Protein AF-0000000076593392 (afdb_homodimer)

InterPro domains:
  IPR004839 Aminotransferase, class I/classII, large domain [PF00155] (156-434)
  IPR015421 Pyridoxal phosphate-dependent transferase, major domain [G3DSA:3.40.640.10] (6-515)
  IPR015424 Pyridoxal phosphate-dependent transferase [SSF53383] (133-508)
  IPR050859 Class-I pyridoxal-phosphate-dependent aminotransferase-like [PTHR42790] (9-509)

pLDDT: mean 86.62, std 18.15, range [27.06, 98.81]

Organism: Tetradesmus obliquus (NCBI:txid3088)

Structure (mmCIF, N/CA/C/O backbone):
data_AF-0000000076593392-model_v1
#
loop_
_entity.id
_entity.type
_entity.pdbx_description
1 polymer 'Aminotransferase class I/classII large domain-containing protein'
#
loop_
_atom_site.group_PDB
_atom_site.id
_atom_site.type_symbol
_atom_site.label_atom_id
_atom_site.label_alt_id
_atom_site.label_comp_id
_atom_site.label_asym_id
_atom_site.label_entity_id
_atom_site.label_seq_id
_atom_site.pdbx_PDB_ins_code
_atom_site.Cartn_x
_atom_site.Cartn_y
_atom_site.Cartn_z
_atom_site.occupancy
_atom_site.B_iso_or_equiv
_atom_site.auth_seq_id
_atom_site.auth_comp_id
_atom_site.auth_asym_id
_atom_site.auth_atom_id
_atom_site.pdbx_PDB_model_num
ATOM 1 N N . MET A 1 1 ? 6.789 -41.375 7.414 1 27.06 1 MET A N 1
ATOM 2 C CA . MET A 1 1 ? 7.418 -40.125 6.934 1 27.06 1 MET A CA 1
ATOM 3 C C . MET A 1 1 ? 8.398 -39.594 7.965 1 27.06 1 MET A C 1
ATOM 5 O O . MET A 1 1 ? 8.031 -39.375 9.117 1 27.06 1 MET A O 1
ATOM 9 N N . GLU A 1 2 ? 9.594 -39.906 7.777 1 33.12 2 GLU A N 1
ATOM 10 C CA . GLU A 1 2 ? 10.609 -39.594 8.773 1 33.12 2 GLU A CA 1
ATOM 11 C C . GLU A 1 2 ? 10.547 -38.094 9.133 1 33.12 2 GLU A C 1
ATOM 13 O O . GLU A 1 2 ? 10.555 -37.25 8.242 1 33.12 2 GLU A O 1
ATOM 18 N N . GLU A 1 3 ? 10.109 -37.75 10.25 1 40.34 3 GLU A N 1
ATOM 19 C CA . GLU A 1 3 ? 9.945 -36.438 10.844 1 40.34 3 GLU A CA 1
ATOM 20 C C . GLU A 1 3 ? 11.242 -35.625 10.766 1 40.34 3 GLU A C 1
ATOM 22 O O . GLU A 1 3 ? 12.297 -36.094 11.188 1 40.34 3 GLU A O 1
ATOM 27 N N . ALA A 1 4 ? 11.352 -34.844 9.797 1 47.16 4 ALA A N 1
ATOM 28 C CA . ALA A 1 4 ? 12.516 -33.969 9.766 1 47.16 4 ALA A CA 1
ATOM 29 C C . ALA A 1 4 ? 12.703 -33.25 11.102 1 47.16 4 ALA A C 1
ATOM 31 O O . ALA A 1 4 ? 11.773 -32.625 11.625 1 47.16 4 ALA A O 1
ATOM 32 N N . HIS A 1 5 ? 13.734 -33.656 11.922 1 53.91 5 HIS A N 1
ATOM 33 C CA . HIS A 1 5 ? 14.078 -32.969 13.156 1 53.91 5 HIS A CA 1
ATOM 34 C C . HIS A 1 5 ? 14.984 -31.766 12.891 1 53.91 5 HIS A C 1
ATOM 36 O O . HIS A 1 5 ? 15.891 -31.844 12.055 1 53.91 5 HIS A O 1
ATOM 42 N N . GLY A 1 6 ? 14.531 -30.516 13.258 1 56.91 6 GLY A N 1
ATOM 43 C CA . GLY A 1 6 ? 15.336 -29.312 13.117 1 56.91 6 GLY A CA 1
ATOM 44 C C . GLY A 1 6 ? 16.609 -29.359 13.93 1 56.91 6 GLY A C 1
ATOM 45 O O . GLY A 1 6 ? 16.688 -30.031 14.953 1 56.91 6 GLY A O 1
ATOM 46 N N . ASP A 1 7 ? 17.781 -29.047 13.312 1 63.56 7 ASP A N 1
ATOM 47 C CA . ASP A 1 7 ? 19.078 -28.781 13.914 1 63.56 7 ASP A CA 1
ATOM 48 C C . ASP A 1 7 ? 19.281 -27.281 14.148 1 63.56 7 ASP A C 1
ATOM 50 O O . ASP A 1 7 ? 19.281 -26.5 13.203 1 63.56 7 ASP A O 1
ATOM 54 N N . SER A 1 8 ? 19.281 -26.938 15.477 1 67.69 8 SER A N 1
ATOM 55 C CA . SER A 1 8 ? 19.328 -25.531 15.867 1 67.69 8 SER A CA 1
ATOM 56 C C . SER A 1 8 ? 20.469 -24.812 15.156 1 67.69 8 SER A C 1
ATOM 58 O O . SER A 1 8 ? 20.406 -23.594 14.961 1 67.69 8 SER A O 1
ATOM 60 N N . SER A 1 9 ? 21.484 -25.547 14.75 1 66.81 9 SER A N 1
ATOM 61 C CA . SER A 1 9 ? 22.609 -24.938 14.047 1 66.81 9 SER A CA 1
ATOM 62 C C . SER A 1 9 ? 22.203 -24.5 12.648 1 66.81 9 SER A C 1
ATOM 64 O O . SER A 1 9 ? 22.891 -23.688 12.023 1 66.81 9 SER A O 1
ATOM 66 N N . LYS A 1 10 ? 21.062 -24.891 12.297 1 74.12 10 LYS A N 1
ATOM 67 C CA . LYS A 1 10 ? 20.641 -24.578 10.938 1 74.12 10 LYS A CA 1
ATOM 68 C C . LYS A 1 10 ? 19.516 -23.547 10.938 1 74.12 10 LYS A C 1
ATOM 70 O O . LYS A 1 10 ? 19.031 -23.141 9.875 1 74.12 10 LYS A O 1
ATOM 75 N N . PHE A 1 11 ? 19.234 -23.125 12.117 1 84.31 11 PHE A N 1
ATOM 76 C CA . PHE A 1 11 ? 18.219 -22.094 12.195 1 84.31 11 PHE A CA 1
ATOM 77 C C . PHE A 1 11 ? 18.688 -20.797 11.523 1 84.31 11 PHE A C 1
ATOM 79 O O . PHE A 1 11 ? 19.844 -20.422 11.664 1 84.31 11 PHE A O 1
ATOM 86 N N . VAL A 1 12 ? 17.812 -20.234 10.805 1 91.38 12 VAL A N 1
ATOM 87 C CA . VAL A 1 12 ? 18.141 -18.984 10.133 1 91.38 12 VAL A CA 1
ATOM 88 C C . VAL A 1 12 ? 18.344 -17.875 11.172 1 91.38 12 VAL A C 1
ATOM 90 O O . VAL A 1 12 ? 17.516 -17.703 12.078 1 91.38 12 VAL A O 1
ATOM 93 N N . ASP A 1 13 ? 19.469 -17.203 11.109 1 90.69 13 ASP A N 1
ATOM 94 C CA . ASP A 1 13 ? 19.688 -15.984 11.875 1 90.69 13 ASP A CA 1
ATOM 95 C C . ASP A 1 13 ? 19.172 -14.766 11.102 1 90.69 13 ASP A C 1
ATOM 97 O O . ASP A 1 13 ? 19.906 -14.164 10.32 1 90.69 13 ASP A O 1
ATOM 101 N N . TRP A 1 14 ? 18 -14.391 11.383 1 92.44 14 TRP A N 1
ATOM 102 C CA . TRP A 1 14 ? 17.312 -13.359 10.602 1 92.44 14 TRP A CA 1
ATOM 103 C C . TRP A 1 14 ? 17.984 -12 10.797 1 92.44 14 TRP A C 1
ATOM 105 O O . TRP A 1 14 ? 17.906 -11.141 9.922 1 92.44 14 TRP A O 1
ATOM 115 N N . GLU A 1 15 ? 18.641 -11.719 11.828 1 88.38 15 GLU A N 1
ATOM 116 C CA . GLU A 1 15 ? 19.328 -10.453 12.062 1 88.38 15 GLU A CA 1
ATOM 117 C C . GLU A 1 15 ? 20.422 -10.219 11.031 1 88.38 15 GLU A C 1
ATOM 119 O O . GLU A 1 15 ? 20.797 -9.07 10.758 1 88.38 15 GLU A O 1
ATOM 124 N N . GLN A 1 16 ? 20.859 -11.297 10.469 1 90.88 16 GLN A N 1
ATOM 125 C CA . GLN A 1 16 ? 21.938 -11.195 9.492 1 90.88 16 GLN A CA 1
ATOM 126 C C . GLN A 1 16 ? 21.391 -11.109 8.07 1 90.88 16 GLN A C 1
ATOM 128 O O . GLN A 1 16 ? 22.156 -10.984 7.113 1 90.88 16 GLN A O 1
ATOM 133 N N . ARG A 1 17 ? 20.109 -11.109 7.973 1 94.94 17 ARG A N 1
ATOM 134 C CA . ARG A 1 17 ? 19.516 -11.234 6.641 1 94.94 17 ARG A CA 1
ATOM 135 C C . ARG A 1 17 ? 18.969 -9.891 6.156 1 94.94 17 ARG A C 1
ATOM 137 O O . ARG A 1 17 ? 18.625 -9.75 4.984 1 94.94 17 ARG A O 1
ATOM 144 N N . TRP A 1 18 ? 18.984 -8.867 7.012 1 95.69 18 TRP A N 1
ATOM 145 C CA . TRP A 1 18 ? 18.297 -7.617 6.695 1 95.69 18 TRP A CA 1
ATOM 146 C C . TRP A 1 18 ? 19.062 -6.832 5.633 1 95.69 18 TRP A C 1
ATOM 148 O O . TRP A 1 18 ? 20.297 -6.785 5.652 1 95.69 18 TRP A O 1
ATOM 158 N N . SER A 1 19 ? 18.312 -6.207 4.742 1 96.25 19 SER A N 1
ATOM 159 C CA . SER A 1 19 ? 18.891 -5.223 3.834 1 96.25 19 SER A CA 1
ATOM 160 C C . SER A 1 19 ? 19.375 -3.986 4.59 1 96.25 19 SER A C 1
ATOM 162 O O . SER A 1 19 ? 19.062 -3.82 5.773 1 96.25 19 SER A O 1
ATOM 164 N N . ARG A 1 20 ? 20.094 -3.117 3.881 1 93.06 20 ARG A N 1
ATOM 165 C CA . ARG A 1 20 ? 20.562 -1.868 4.477 1 93.06 20 ARG A CA 1
ATOM 166 C C . ARG A 1 20 ? 19.375 -0.992 4.895 1 93.06 20 ARG A C 1
ATOM 168 O O . ARG A 1 20 ? 19.391 -0.401 5.977 1 93.06 20 ARG A O 1
ATOM 175 N N . GLU A 1 21 ? 18.391 -0.901 4.047 1 93.25 21 GLU A N 1
ATOM 176 C CA . GLU A 1 21 ? 17.203 -0.115 4.375 1 93.25 21 GLU A CA 1
ATOM 177 C C . GLU A 1 21 ? 16.469 -0.705 5.57 1 93.25 21 GLU A C 1
ATOM 179 O O . GLU A 1 21 ? 16.031 0.028 6.461 1 93.25 21 GLU A O 1
ATOM 184 N N . ALA A 1 22 ? 16.359 -2.031 5.598 1 94.06 22 ALA A N 1
ATOM 185 C CA . ALA A 1 22 ? 15.633 -2.705 6.672 1 94.06 22 ALA A CA 1
ATOM 186 C C . ALA A 1 22 ? 16.328 -2.502 8.016 1 94.06 22 ALA A C 1
ATOM 188 O O . ALA A 1 22 ? 15.672 -2.426 9.055 1 94.06 22 ALA A O 1
ATOM 189 N N . ARG A 1 23 ? 17.578 -2.4 7.98 1 91.69 23 ARG A N 1
ATOM 190 C CA . ARG A 1 23 ? 18.328 -2.186 9.211 1 91.69 23 ARG A CA 1
ATOM 191 C C . ARG A 1 23 ? 18.031 -0.816 9.812 1 91.69 23 ARG A C 1
ATOM 193 O O . ARG A 1 23 ? 18.062 -0.642 11.031 1 91.69 23 ARG A O 1
ATOM 200 N N . ARG A 1 24 ? 17.656 0.112 8.953 1 89.38 24 ARG A N 1
ATOM 201 C CA . ARG A 1 24 ? 17.375 1.471 9.406 1 89.38 24 ARG A CA 1
ATOM 202 C C . ARG A 1 24 ? 15.906 1.633 9.773 1 89.38 24 ARG A C 1
ATOM 204 O O . ARG A 1 24 ? 15.508 2.646 10.359 1 89.38 24 ARG A O 1
ATOM 211 N N . LYS A 1 25 ? 15.133 0.685 9.375 1 88.75 25 LYS A N 1
ATOM 212 C CA . LYS A 1 25 ? 13.695 0.805 9.609 1 88.75 25 LYS A CA 1
ATOM 213 C C . LYS A 1 25 ? 13.336 0.47 11.055 1 88.75 25 LYS A C 1
ATOM 215 O O . LYS A 1 25 ? 13.734 -0.578 11.57 1 88.75 25 LYS A O 1
ATOM 220 N N . GLN A 1 26 ? 12.672 1.386 11.672 1 80.19 26 GLN A N 1
ATOM 221 C CA . GLN A 1 26 ? 12.18 1.214 13.039 1 80.19 26 GLN A CA 1
ATOM 222 C C . GLN A 1 26 ? 10.695 1.551 13.141 1 80.19 26 GLN A C 1
ATOM 224 O O . GLN A 1 26 ? 10.125 2.154 12.227 1 80.19 26 GLN A O 1
ATOM 229 N N . MET A 1 27 ? 10.133 1.063 14.164 1 76.75 27 MET A N 1
ATOM 230 C CA . MET A 1 27 ? 8.75 1.454 14.406 1 76.75 27 MET A CA 1
ATOM 231 C C . MET A 1 27 ? 8.633 2.963 14.586 1 76.75 27 MET A C 1
ATOM 233 O O . MET A 1 27 ? 9.367 3.557 15.375 1 76.75 27 MET A O 1
ATOM 237 N N . PRO A 1 28 ? 7.75 3.492 13.797 1 75.31 28 PRO A N 1
ATOM 238 C CA . PRO A 1 28 ? 7.566 4.93 14 1 75.31 28 PRO A CA 1
ATOM 239 C C . PRO A 1 28 ? 7.082 5.27 15.406 1 75.31 28 PRO A C 1
ATOM 241 O O . PRO A 1 28 ? 6.211 4.582 15.945 1 75.31 28 PRO A O 1
ATOM 244 N N . THR A 1 29 ? 7.645 6.203 15.914 1 77.5 29 THR A N 1
ATOM 245 C CA . THR A 1 29 ? 7.461 6.547 17.312 1 77.5 29 THR A CA 1
ATOM 246 C C . THR A 1 29 ? 5.996 6.859 17.609 1 77.5 29 THR A C 1
ATOM 248 O O . THR A 1 29 ? 5.441 6.395 18.609 1 77.5 29 THR A O 1
ATOM 251 N N . LEU A 1 30 ? 5.375 7.664 16.734 1 77.12 30 LEU A N 1
ATOM 252 C CA . LEU A 1 30 ? 3.98 8.039 16.969 1 77.12 30 LEU A CA 1
ATOM 253 C C . LEU A 1 30 ? 3.084 6.805 16.969 1 77.12 30 LEU A C 1
ATOM 255 O O . LEU A 1 30 ? 2.166 6.699 17.781 1 77.12 30 LEU A O 1
ATOM 259 N N . GLN A 1 31 ? 3.33 5.957 16.047 1 74.5 31 GLN A N 1
ATOM 260 C CA . GLN A 1 31 ? 2.529 4.738 15.984 1 74.5 31 GLN A CA 1
ATOM 261 C C . GLN A 1 31 ? 2.688 3.904 17.25 1 74.5 31 GLN A C 1
ATOM 263 O O . GLN A 1 31 ? 1.72 3.314 17.734 1 74.5 31 GLN A O 1
ATOM 268 N N . SER A 1 32 ? 3.867 3.898 17.75 1 75.69 32 SER A N 1
ATOM 269 C CA . SER A 1 32 ? 4.133 3.15 18.969 1 75.69 32 SER A CA 1
ATOM 270 C C . SER A 1 32 ? 3.389 3.748 20.156 1 75.69 32 SER A C 1
ATOM 272 O O . SER A 1 32 ? 2.838 3.018 20.984 1 75.69 32 SER A O 1
ATOM 274 N N . ILE A 1 33 ? 3.355 5.008 20.188 1 80.62 33 ILE A N 1
ATOM 275 C CA . ILE A 1 33 ? 2.691 5.715 21.281 1 80.62 33 ILE A CA 1
ATOM 276 C C . ILE A 1 33 ? 1.182 5.508 21.188 1 80.62 33 ILE A C 1
ATOM 278 O O . ILE A 1 33 ? 0.525 5.219 22.188 1 80.62 33 ILE A O 1
ATOM 282 N N . VAL A 1 34 ? 0.717 5.621 19.984 1 78.06 34 VAL A N 1
ATOM 283 C CA . VAL A 1 34 ? -0.72 5.477 19.781 1 78.06 34 VAL A CA 1
ATOM 284 C C . VAL A 1 34 ? -1.149 4.051 20.125 1 78.06 34 VAL A C 1
ATOM 286 O O . VAL A 1 34 ? -2.127 3.846 20.844 1 78.06 34 VAL A O 1
ATOM 289 N N . SER A 1 35 ? -0.407 3.115 19.688 1 73.44 35 SER A N 1
ATOM 290 C CA . SER A 1 35 ? -0.739 1.716 19.938 1 73.44 35 SER A CA 1
ATOM 291 C C . SER A 1 35 ? -0.693 1.389 21.422 1 73.44 35 SER A C 1
ATOM 293 O O . SER A 1 35 ? -1.503 0.601 21.922 1 73.44 35 SER A O 1
ATOM 295 N N . LYS A 1 36 ? 0.189 2.039 22.125 1 76.75 36 LYS A N 1
ATOM 296 C CA . LYS A 1 36 ? 0.416 1.735 23.547 1 76.75 36 LYS A CA 1
ATOM 297 C C . LYS A 1 36 ? -0.653 2.379 24.422 1 76.75 36 LYS A C 1
ATOM 299 O O . LYS A 1 36 ? -1.107 1.775 25.391 1 76.75 36 LYS A O 1
ATOM 304 N N . TYR A 1 37 ? -1.122 3.523 23.984 1 79.06 37 TYR A N 1
ATOM 305 C CA . TYR A 1 37 ? -1.882 4.285 24.969 1 79.06 37 TYR A CA 1
ATOM 306 C C . TYR A 1 37 ? -3.316 4.5 24.5 1 79.06 37 TYR A C 1
ATOM 308 O O . TYR A 1 37 ? -4.18 4.887 25.297 1 79.06 37 TYR A O 1
ATOM 316 N N . GLN A 1 38 ? -3.457 4.242 23.25 1 76.94 38 GLN A N 1
ATOM 317 C CA . GLN A 1 38 ? -4.82 4.477 22.781 1 76.94 38 GLN A CA 1
ATOM 318 C C . GLN A 1 38 ? -5.801 3.518 23.453 1 76.94 38 GLN A C 1
ATOM 320 O O . GLN A 1 38 ? -5.637 2.299 23.359 1 76.94 38 GLN A O 1
ATOM 325 N N . GLY A 1 39 ? -6.781 4.027 24.109 1 74.44 39 GLY A N 1
ATOM 326 C CA . GLY A 1 39 ? -7.805 3.219 24.75 1 74.44 39 GLY A CA 1
ATOM 327 C C . GLY A 1 39 ? -7.375 2.678 26.094 1 74.44 39 GLY A C 1
ATOM 328 O O . GLY A 1 39 ? -8.117 1.935 26.734 1 74.44 39 GLY A O 1
ATOM 329 N N . ALA A 1 40 ? -6.207 3.025 26.516 1 79.75 40 ALA A N 1
ATOM 330 C CA . ALA A 1 40 ? -5.754 2.566 27.828 1 79.75 40 ALA A CA 1
ATOM 331 C C . ALA A 1 40 ? -6.66 3.096 28.938 1 79.75 40 ALA A C 1
ATOM 333 O O . ALA A 1 40 ? -7.031 4.27 28.938 1 79.75 40 ALA A O 1
ATOM 334 N N . PRO A 1 41 ? -7.055 2.195 29.828 1 85.69 41 PRO A N 1
ATOM 335 C CA . PRO A 1 41 ? -8.008 2.592 30.859 1 85.69 41 PRO A CA 1
ATOM 336 C C . PRO A 1 41 ? -7.527 3.785 31.688 1 85.69 41 PRO A C 1
ATOM 338 O O . PRO A 1 41 ? -6.371 3.814 32.125 1 85.69 41 PRO A O 1
ATOM 341 N N . GLY A 1 42 ? -8.383 4.723 31.844 1 88.69 42 GLY A N 1
ATOM 342 C CA . GLY A 1 42 ? -8.133 5.859 32.719 1 88.69 42 GLY A CA 1
ATOM 343 C C . GLY A 1 42 ? -7.309 6.949 32.062 1 88.69 42 GLY A C 1
ATOM 344 O O . GLY A 1 42 ? -7.211 8.062 32.562 1 88.69 42 GLY A O 1
ATOM 345 N N . ILE A 1 43 ? -6.758 6.641 30.969 1 91.88 43 ILE A N 1
ATOM 346 C CA . ILE A 1 43 ? -5.898 7.617 30.297 1 91.88 43 ILE A CA 1
ATOM 347 C C . ILE A 1 43 ? -6.73 8.477 29.344 1 91.88 43 ILE A C 1
ATOM 349 O O . ILE A 1 43 ? -7.539 7.953 28.578 1 91.88 43 ILE A O 1
ATOM 353 N N . ILE A 1 44 ? -6.641 9.773 29.5 1 93.5 44 ILE A N 1
ATOM 354 C CA . ILE A 1 44 ? -7.172 10.695 28.516 1 93.5 44 ILE A CA 1
ATOM 355 C C . ILE A 1 44 ? -6.148 10.891 27.391 1 93.5 44 ILE A C 1
ATOM 357 O O . ILE A 1 44 ? -5.105 11.516 27.594 1 93.5 44 ILE A O 1
ATOM 361 N N . GLY A 1 45 ? -6.484 10.258 26.266 1 91.06 45 GLY A N 1
ATOM 362 C CA . GLY A 1 45 ? -5.57 10.289 25.125 1 91.06 45 GLY A CA 1
ATOM 363 C C . GLY A 1 45 ? -5.691 11.555 24.297 1 91.06 45 GLY A C 1
ATOM 364 O O . GLY A 1 45 ? -6.664 11.727 23.562 1 91.06 45 GLY A O 1
ATOM 365 N N . MET A 1 46 ? -4.73 12.43 24.375 1 93.44 46 MET A N 1
ATOM 366 C CA . MET A 1 46 ? -4.629 13.633 23.562 1 93.44 46 MET A CA 1
ATOM 367 C C . MET A 1 46 ? -3.373 13.602 22.703 1 93.44 46 MET A C 1
ATOM 369 O O . MET A 1 46 ? -2.734 14.633 22.484 1 93.44 46 MET A O 1
ATOM 373 N N . HIS A 1 47 ? -2.982 12.375 22.344 1 89 47 HIS A N 1
ATOM 374 C CA . HIS A 1 47 ? -1.733 12.18 21.609 1 89 47 HIS A CA 1
ATOM 375 C C . HIS A 1 47 ? -1.994 11.805 20.156 1 89 47 HIS A C 1
ATOM 377 O O . HIS A 1 47 ? -1.265 12.242 19.266 1 89 47 HIS A O 1
ATOM 383 N N . GLY A 1 48 ? -2.949 11.055 19.875 1 83.31 48 GLY A N 1
ATOM 384 C CA . GLY A 1 48 ? -3.158 10.523 18.547 1 83.31 48 GLY A CA 1
ATOM 385 C C . GLY A 1 48 ? -3.863 11.492 17.609 1 83.31 48 GLY A C 1
ATOM 386 O O . GLY A 1 48 ? -4.75 12.234 18.047 1 83.31 48 GLY A O 1
ATOM 387 N N . GLY A 1 49 ? -3.41 11.648 16.422 1 84.06 49 GLY A N 1
ATOM 388 C CA . GLY A 1 49 ? -4.117 12.383 15.391 1 84.06 49 GLY A CA 1
ATOM 389 C C . GLY A 1 49 ? -5.195 11.562 14.703 1 84.06 49 GLY A C 1
ATOM 390 O O . GLY A 1 49 ? -5.18 11.398 13.484 1 84.06 49 GLY A O 1
ATOM 391 N N . LEU A 1 50 ? -6.168 11.117 15.508 1 87.19 50 LEU A N 1
ATOM 392 C CA . LEU A 1 50 ? -7.219 10.234 15.016 1 87.19 50 LEU A CA 1
ATOM 393 C C . LEU A 1 50 ? -8.539 10.984 14.875 1 87.19 50 LEU A C 1
ATOM 395 O O . LEU A 1 50 ? -8.984 11.648 15.812 1 87.19 50 LEU A O 1
ATOM 399 N N . PRO A 1 51 ? -9.164 10.898 13.711 1 89.62 51 PRO A N 1
ATOM 400 C CA . PRO A 1 51 ? -10.523 11.445 13.625 1 89.62 51 PRO A CA 1
ATOM 401 C C . PRO A 1 51 ? -11.492 10.781 14.602 1 89.62 51 PRO A C 1
ATOM 403 O O . PRO A 1 51 ? -11.414 9.57 14.82 1 89.62 51 PRO A O 1
ATOM 406 N N . PRO A 1 52 ? -12.336 11.562 15.195 1 86.81 52 PRO A N 1
ATOM 407 C CA . PRO A 1 52 ? -13.328 10.961 16.078 1 86.81 52 PRO A CA 1
ATOM 408 C C . PRO A 1 52 ? -14.367 10.133 15.328 1 86.81 52 PRO A C 1
ATOM 410 O O . PRO A 1 52 ? -14.695 10.438 14.18 1 86.81 52 PRO A O 1
ATOM 413 N N . ALA A 1 53 ? -14.953 9.195 16.047 1 84.38 53 ALA A N 1
ATOM 414 C CA . ALA A 1 53 ? -15.867 8.25 15.414 1 84.38 53 ALA A CA 1
ATOM 415 C C . ALA A 1 53 ? -17.109 8.953 14.867 1 84.38 53 ALA A C 1
ATOM 417 O O . ALA A 1 53 ? -17.672 8.523 13.859 1 84.38 53 ALA A O 1
ATOM 418 N N . ASP A 1 54 ? -17.5 9.977 15.516 1 84.06 54 ASP A N 1
ATOM 419 C CA . ASP A 1 54 ? -18.719 10.648 15.109 1 84.06 54 ASP A CA 1
ATOM 420 C C . ASP A 1 54 ? -18.484 11.516 13.875 1 84.06 54 ASP A C 1
ATOM 422 O O . ASP A 1 54 ? -19.438 12.094 13.328 1 84.06 54 ASP A O 1
ATOM 426 N N . ALA A 1 55 ? -17.281 11.594 13.375 1 86.06 55 ALA A N 1
ATOM 427 C CA . ALA A 1 55 ? -16.953 12.312 12.148 1 86.06 55 ALA A CA 1
ATOM 428 C C . ALA A 1 55 ? -17.016 11.391 10.938 1 86.06 55 ALA A C 1
ATOM 430 O O . ALA A 1 55 ? -16.891 11.836 9.797 1 86.06 55 ALA A O 1
ATOM 431 N N . PHE A 1 56 ? -17.25 10.086 11.164 1 89.62 56 PHE A N 1
ATOM 432 C CA . PHE A 1 56 ? -17.312 9.125 10.07 1 89.62 56 PHE A CA 1
ATOM 433 C C . PHE A 1 56 ? -18.672 9.172 9.391 1 89.62 56 PHE A C 1
ATOM 435 O O . PHE A 1 56 ? -19.688 9.422 10.039 1 89.62 56 PHE A O 1
ATOM 442 N N . PRO A 1 57 ? -18.719 8.867 8.141 1 88.94 57 PRO A N 1
ATOM 443 C CA . PRO A 1 57 ? -19.969 9.055 7.398 1 88.94 57 PRO A CA 1
ATOM 444 C C . PRO A 1 57 ? -20.953 7.895 7.594 1 88.94 57 PRO A C 1
ATOM 446 O O . PRO A 1 57 ? -22.156 8.055 7.391 1 88.94 57 PRO A O 1
ATOM 449 N N . PHE A 1 58 ? -20.438 6.672 7.926 1 91.88 58 PHE A N 1
ATOM 450 C CA . PHE A 1 58 ? -21.312 5.508 7.93 1 91.88 58 PHE A CA 1
ATOM 451 C C . PHE A 1 58 ? -21.625 5.066 9.352 1 91.88 58 PHE A C 1
ATOM 453 O O . PHE A 1 58 ? -20.75 5.098 10.219 1 91.88 58 PHE A O 1
ATOM 460 N N . SER A 1 59 ? -22.891 4.582 9.523 1 93.25 59 SER A N 1
ATOM 461 C CA . SER A 1 59 ? -23.297 4.09 10.836 1 93.25 59 SER A CA 1
ATOM 462 C C . SER A 1 59 ? -23.547 2.584 10.812 1 93.25 59 SER A C 1
ATOM 464 O O . SER A 1 59 ? -23.672 1.952 11.859 1 93.25 59 SER A O 1
ATOM 466 N N . ALA A 1 60 ? -23.656 2.045 9.602 1 93.06 60 ALA A N 1
ATOM 467 C CA . ALA A 1 60 ? -23.828 0.601 9.469 1 93.06 60 ALA A CA 1
ATOM 468 C C . ALA A 1 60 ? -23.5 0.139 8.047 1 93.06 60 ALA A C 1
ATOM 470 O O . ALA A 1 60 ? -23.531 0.933 7.105 1 93.06 60 ALA A O 1
ATOM 471 N N . PHE A 1 61 ? -23.188 -1.17 7.898 1 94.12 61 PHE A N 1
ATOM 472 C CA . PHE A 1 61 ? -22.953 -1.823 6.617 1 94.12 61 PHE A CA 1
ATOM 473 C C . PHE A 1 61 ? -23.781 -3.096 6.492 1 94.12 61 PHE A C 1
ATOM 475 O O . PHE A 1 61 ? -23.922 -3.846 7.461 1 94.12 61 PHE A O 1
ATOM 482 N N . LYS A 1 62 ? -24.312 -3.318 5.324 1 94.12 62 LYS A N 1
ATOM 483 C CA . LYS A 1 62 ? -25 -4.559 4.98 1 94.12 62 LYS A CA 1
ATOM 484 C C . LYS A 1 62 ? -24.562 -5.07 3.611 1 94.12 62 LYS A C 1
ATOM 486 O O . LYS A 1 62 ? -24.406 -4.289 2.674 1 94.12 62 LYS A O 1
ATOM 491 N N . CYS A 1 63 ? -24.266 -6.398 3.523 1 93.69 63 CYS A N 1
ATOM 492 C CA . CYS A 1 63 ? -23.859 -7.023 2.273 1 93.69 63 CYS A CA 1
ATOM 493 C C . CYS A 1 63 ? -24.703 -8.25 1.966 1 93.69 63 CYS A C 1
ATOM 495 O O . CYS A 1 63 ? -24.953 -9.078 2.844 1 93.69 63 CYS A O 1
ATOM 497 N N . SER A 1 64 ? -25.141 -8.336 0.702 1 93.31 64 SER A N 1
ATOM 498 C CA . SER A 1 64 ? -25.812 -9.555 0.251 1 93.31 64 SER A CA 1
ATOM 499 C C . SER A 1 64 ? -24.812 -10.562 -0.309 1 93.31 64 SER A C 1
ATOM 501 O O . SER A 1 64 ? -23.875 -10.188 -1.004 1 93.31 64 SER A O 1
ATOM 503 N N . LEU A 1 65 ? -25.062 -11.812 0.036 1 91.12 65 LEU A N 1
ATOM 504 C CA . LEU A 1 65 ? -24.156 -12.867 -0.401 1 91.12 65 LEU A CA 1
ATOM 505 C C . LEU A 1 65 ? -24.672 -13.539 -1.669 1 91.12 65 LEU A C 1
ATOM 507 O O . LEU A 1 65 ? -25.875 -13.656 -1.863 1 91.12 65 LEU A O 1
ATOM 511 N N . GLN A 1 66 ? -23.719 -13.883 -2.506 1 84.38 66 GLN A N 1
ATOM 512 C CA . GLN A 1 66 ? -24.062 -14.562 -3.75 1 84.38 66 GLN A CA 1
ATOM 513 C C . GLN A 1 66 ? -24.547 -15.984 -3.482 1 84.38 66 GLN A C 1
ATOM 515 O O . GLN A 1 66 ? -23.984 -16.688 -2.637 1 84.38 66 GLN A O 1
ATOM 520 N N . SER A 1 67 ? -25.797 -16.266 -4.004 1 71.5 67 SER A N 1
ATOM 521 C CA . SER A 1 67 ? -26.391 -17.578 -3.814 1 71.5 67 SER A CA 1
ATOM 522 C C . SER A 1 67 ? -25.797 -18.594 -4.793 1 71.5 67 SER A C 1
ATOM 524 O O . SER A 1 67 ? -25.438 -18.25 -5.922 1 71.5 67 SER A O 1
ATOM 526 N N . SER A 1 68 ? -25.266 -19.672 -4.234 1 57.19 68 SER A N 1
ATOM 527 C CA . SER A 1 68 ? -24.812 -20.75 -5.109 1 57.19 68 SER A CA 1
ATOM 528 C C . SER A 1 68 ? -25.984 -21.406 -5.828 1 57.19 68 SER A C 1
ATOM 530 O O . SER A 1 68 ? -27.062 -21.578 -5.25 1 57.19 68 SER A O 1
ATOM 532 N N . SER A 1 69 ? -26.266 -21.109 -7.109 1 46.38 69 SER A N 1
ATOM 533 C CA . SER A 1 69 ? -27.344 -21.781 -7.824 1 46.38 69 SER A CA 1
ATOM 534 C C . SER A 1 69 ? -27.406 -23.266 -7.477 1 46.38 69 SER A C 1
ATOM 536 O O . SER A 1 69 ? -28.375 -23.938 -7.809 1 46.38 69 SER A O 1
ATOM 538 N N . ASN A 1 70 ? -26.344 -24.047 -7.379 1 42.75 70 ASN A N 1
ATOM 539 C CA . ASN A 1 70 ? -26.453 -25.5 -7.453 1 42.75 70 ASN A CA 1
ATOM 540 C C . ASN A 1 70 ? -27.016 -26.094 -6.164 1 42.75 70 ASN A C 1
ATOM 542 O O . ASN A 1 70 ? -26.828 -25.531 -5.086 1 42.75 70 ASN A O 1
ATOM 546 N N . ASP A 1 71 ? -27.953 -27.297 -6.309 1 35.31 71 ASP A N 1
ATOM 547 C CA . ASP A 1 71 ? -28.812 -28.156 -5.496 1 35.31 71 ASP A CA 1
ATOM 548 C C . ASP A 1 71 ? -28.078 -28.625 -4.234 1 35.31 71 ASP A C 1
ATOM 550 O O . ASP A 1 71 ? -28.703 -29.203 -3.336 1 35.31 71 ASP A O 1
ATOM 554 N N . ALA A 1 72 ? -27 -29.312 -4.324 1 36.44 72 ALA A N 1
ATOM 555 C CA . ALA A 1 72 ? -26.766 -30.406 -3.389 1 36.44 72 ALA A CA 1
ATOM 556 C C . ALA A 1 72 ? -26.797 -29.922 -1.945 1 36.44 72 ALA A C 1
ATOM 558 O O . ALA A 1 72 ? -27.453 -30.516 -1.09 1 36.44 72 ALA A O 1
ATOM 559 N N . ALA A 1 73 ? -25.703 -29.562 -1.096 1 39.75 73 ALA A N 1
ATOM 560 C CA . ALA A 1 73 ? -25.766 -29.719 0.354 1 39.75 73 ALA A CA 1
ATOM 561 C C . ALA A 1 73 ? -26.422 -28.516 1.011 1 39.75 73 ALA A C 1
ATOM 563 O O . ALA A 1 73 ? -25.891 -27.406 0.936 1 39.75 73 ALA A O 1
ATOM 564 N N . ALA A 1 74 ? -27.672 -28.391 1.2 1 40.69 74 ALA A N 1
ATOM 565 C CA . ALA A 1 74 ? -28.703 -27.516 1.726 1 40.69 74 ALA A CA 1
ATOM 566 C C . ALA A 1 74 ? -28.172 -26.641 2.857 1 40.69 74 ALA A C 1
ATOM 568 O O . ALA A 1 74 ? -28.469 -25.453 2.922 1 40.69 74 ALA A O 1
ATOM 569 N N . ALA A 1 75 ? -27.812 -27.281 3.92 1 41.31 75 ALA A N 1
ATOM 570 C CA . ALA A 1 75 ? -27.516 -26.609 5.176 1 41.31 75 ALA A CA 1
ATOM 571 C C . ALA A 1 75 ? -26.344 -25.641 5.016 1 41.31 75 ALA A C 1
ATOM 573 O O . ALA A 1 75 ? -26.359 -24.531 5.543 1 41.31 75 ALA A O 1
ATOM 574 N N . ALA A 1 76 ? -25.234 -26.125 4.477 1 44.59 76 ALA A N 1
ATOM 575 C CA . ALA A 1 76 ? -24.031 -25.312 4.285 1 44.59 76 ALA A CA 1
ATOM 576 C C . ALA A 1 76 ? -24.297 -24.156 3.328 1 44.59 76 ALA A C 1
ATOM 578 O O . ALA A 1 76 ? -23.719 -23.078 3.482 1 44.59 76 ALA A O 1
ATOM 579 N N . ALA A 1 77 ? -25.219 -24.391 2.27 1 47.78 77 ALA A N 1
ATOM 580 C CA . ALA A 1 77 ? -25.656 -23.375 1.32 1 47.78 77 ALA A CA 1
ATOM 581 C C . ALA A 1 77 ? -26.391 -22.234 2.033 1 47.78 77 ALA A C 1
ATOM 583 O O . ALA A 1 77 ? -26.266 -21.062 1.641 1 47.78 77 ALA A O 1
ATOM 584 N N . ALA A 1 78 ? -27.109 -22.688 2.975 1 49.31 78 ALA A N 1
ATOM 585 C CA . ALA A 1 78 ? -27.875 -21.656 3.686 1 49.31 78 ALA A CA 1
ATOM 586 C C . ALA A 1 78 ? -26.953 -20.672 4.387 1 49.31 78 ALA A C 1
ATOM 588 O O . ALA A 1 78 ? -27.219 -19.469 4.426 1 49.31 78 ALA A O 1
ATOM 589 N N . ALA A 1 79 ? -25.953 -21.266 5.047 1 50.19 79 ALA A N 1
ATOM 590 C CA . ALA A 1 79 ? -25.031 -20.422 5.805 1 50.19 79 ALA A CA 1
ATOM 591 C C . ALA A 1 79 ? -24.297 -19.469 4.883 1 50.19 79 ALA A C 1
ATOM 593 O O . ALA A 1 79 ? -23.969 -18.344 5.285 1 50.19 79 ALA A O 1
ATOM 594 N N . ALA A 1 80 ? -23.984 -19.984 3.66 1 53.97 80 ALA A N 1
ATOM 595 C CA . ALA A 1 80 ? -23.266 -19.172 2.686 1 53.97 80 ALA A CA 1
ATOM 596 C C . ALA A 1 80 ? -24.219 -18.234 1.948 1 53.97 80 ALA A C 1
ATOM 598 O O . ALA A 1 80 ? -23.797 -17.266 1.321 1 53.97 80 ALA A O 1
ATOM 599 N N . ALA A 1 81 ? -25.516 -18.547 2.205 1 64.31 81 ALA A N 1
ATOM 600 C CA . ALA A 1 81 ? -26.547 -17.703 1.598 1 64.31 81 ALA A CA 1
ATOM 601 C C . ALA A 1 81 ? -27.125 -16.734 2.615 1 64.31 81 ALA A C 1
ATOM 603 O O . ALA A 1 81 ? -26.922 -16.875 3.82 1 64.31 81 ALA A O 1
ATOM 604 N N . GLY A 1 82 ? -27.391 -15.523 2.244 1 81.81 82 GLY A N 1
ATOM 605 C CA . GLY A 1 82 ? -27.969 -14.539 3.146 1 81.81 82 GLY A CA 1
ATOM 606 C C . GLY A 1 82 ? -27.297 -13.18 3.059 1 81.81 82 GLY A C 1
ATOM 607 O O . GLY A 1 82 ? -27 -12.703 1.964 1 81.81 82 GLY A O 1
ATOM 608 N N . SER A 1 83 ? -27.328 -12.586 4.219 1 90.12 83 SER A N 1
ATOM 609 C CA . SER A 1 83 ? -26.781 -11.234 4.27 1 90.12 83 SER A CA 1
ATOM 610 C C . SER A 1 83 ? -25.891 -11.047 5.484 1 90.12 83 SER A C 1
ATOM 612 O O . SER A 1 83 ? -26.031 -11.75 6.484 1 90.12 83 SER A O 1
ATOM 614 N N . LEU A 1 84 ? -24.844 -10.336 5.316 1 92.5 84 LEU A N 1
ATOM 615 C CA . LEU A 1 84 ? -23.953 -9.883 6.387 1 92.5 84 LEU A CA 1
ATOM 616 C C . LEU A 1 84 ? -24.359 -8.492 6.867 1 92.5 84 LEU A C 1
ATOM 618 O O . LEU A 1 84 ? -24.547 -7.582 6.055 1 92.5 84 LEU A O 1
ATOM 622 N N . SER A 1 85 ? -24.578 -8.344 8.156 1 94.38 85 SER A N 1
ATOM 623 C CA . SER A 1 85 ? -24.906 -7.051 8.742 1 94.38 85 SER A CA 1
ATOM 624 C C . SER A 1 85 ? -23.906 -6.641 9.805 1 94.38 85 SER A C 1
ATOM 626 O O . SER A 1 85 ? -23.594 -7.418 10.711 1 94.38 85 SER A O 1
ATOM 628 N N . ILE A 1 86 ? -23.359 -5.477 9.672 1 95.5 86 ILE A N 1
ATOM 629 C CA . ILE A 1 86 ? -22.438 -4.875 10.633 1 95.5 86 ILE A CA 1
ATOM 630 C C . ILE A 1 86 ? -23.031 -3.578 11.18 1 95.5 86 ILE A C 1
ATOM 632 O O . ILE A 1 86 ? -23 -2.547 10.5 1 95.5 86 ILE A O 1
ATOM 636 N N . SER A 1 87 ? -23.531 -3.59 12.414 1 94.38 87 SER A N 1
ATOM 637 C CA . SER A 1 87 ? -24.188 -2.414 12.977 1 94.38 87 SER A CA 1
ATOM 638 C C . SER A 1 87 ? -23.688 -2.113 14.383 1 94.38 87 SER A C 1
ATOM 640 O O . SER A 1 87 ? -24.016 -1.071 14.953 1 94.38 87 SER A O 1
ATOM 642 N N . ASP A 1 88 ? -22.891 -3.08 14.922 1 95 88 ASP A N 1
ATOM 643 C CA . ASP A 1 88 ? -22.281 -2.814 16.219 1 95 88 ASP A CA 1
ATOM 644 C C . ASP A 1 88 ? -21.359 -1.596 16.141 1 95 88 ASP A C 1
ATOM 646 O O . ASP A 1 88 ? -20.375 -1.591 15.383 1 95 88 ASP A O 1
ATOM 650 N N . PRO A 1 89 ? -21.578 -0.582 16.984 1 92.56 89 PRO A N 1
ATOM 651 C CA . PRO A 1 89 ? -20.875 0.696 16.828 1 92.56 89 PRO A CA 1
ATOM 652 C C . PRO A 1 89 ? -19.359 0.544 16.891 1 92.56 89 PRO A C 1
ATOM 654 O O . PRO A 1 89 ? -18.641 1.143 16.078 1 92.56 89 PRO A O 1
ATOM 657 N N . PRO A 1 90 ? -18.797 -0.279 17.766 1 92.44 90 PRO A N 1
ATOM 658 C CA . PRO A 1 90 ? -17.344 -0.434 17.766 1 92.44 90 PRO A CA 1
ATOM 659 C C . PRO A 1 90 ? -16.812 -1.018 16.469 1 92.44 90 PRO A C 1
ATOM 661 O O . PRO A 1 90 ? -15.727 -0.639 16.016 1 92.44 90 PRO A O 1
ATOM 664 N N . LEU A 1 91 ? -17.562 -1.918 15.852 1 95.19 91 LEU A N 1
ATOM 665 C CA . LEU A 1 91 ? -17.156 -2.527 14.594 1 95.19 91 LEU A CA 1
ATOM 666 C C . LEU A 1 91 ? -17.25 -1.528 13.445 1 95.19 91 LEU A C 1
ATOM 668 O O . LEU A 1 91 ? -16.391 -1.483 12.57 1 95.19 91 LEU A O 1
ATOM 672 N N . VAL A 1 92 ? -18.359 -0.829 13.469 1 95.38 92 VAL A N 1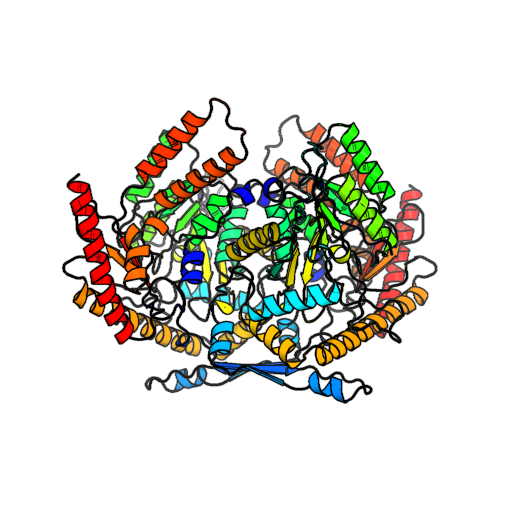
ATOM 673 C CA . VAL A 1 92 ? -18.578 0.176 12.43 1 95.38 92 VAL A CA 1
ATOM 674 C C . VAL A 1 92 ? -17.469 1.227 12.5 1 95.38 92 VAL A C 1
ATOM 676 O O . VAL A 1 92 ? -16.922 1.64 11.469 1 95.38 92 VAL A O 1
ATOM 679 N N . SER A 1 93 ? -17.125 1.648 13.727 1 93.69 93 SER A N 1
ATOM 680 C CA . SER A 1 93 ? -16.031 2.602 13.922 1 93.69 93 SER A CA 1
ATOM 681 C C . SER A 1 93 ? -14.695 2.016 13.477 1 93.69 93 SER A C 1
ATOM 683 O O . SER A 1 93 ? -13.906 2.693 12.82 1 93.69 93 SER A O 1
ATOM 685 N N . ALA A 1 94 ? -14.422 0.763 13.789 1 94.69 94 ALA A N 1
ATOM 686 C CA . ALA A 1 94 ? -13.18 0.102 13.406 1 94.69 94 ALA A CA 1
ATOM 687 C C . ALA A 1 94 ? -13.023 0.046 11.891 1 94.69 94 ALA A C 1
ATOM 689 O O . ALA A 1 94 ? -11.922 0.209 11.359 1 94.69 94 ALA A O 1
ATOM 690 N N . ALA A 1 95 ? -14.117 -0.174 11.188 1 97.19 95 ALA A N 1
ATOM 691 C CA . ALA A 1 95 ? -14.102 -0.276 9.734 1 97.19 95 ALA A CA 1
ATOM 692 C C . ALA A 1 95 ? -13.719 1.055 9.094 1 97.19 95 ALA A C 1
ATOM 694 O O . ALA A 1 95 ? -13.266 1.092 7.941 1 97.19 95 ALA A O 1
ATOM 695 N N . GLN A 1 96 ? -13.953 2.139 9.836 1 96.19 96 GLN A N 1
ATOM 696 C CA . GLN A 1 96 ? -13.773 3.461 9.25 1 96.19 96 GLN A CA 1
ATOM 697 C C . GLN A 1 96 ? -12.547 4.16 9.836 1 96.19 96 GLN A C 1
ATOM 699 O O . GLN A 1 96 ? -12.227 5.285 9.445 1 96.19 96 GLN A O 1
ATOM 704 N N . GLN A 1 97 ? -11.797 3.541 10.789 1 93.62 97 GLN A N 1
ATOM 705 C CA . GLN A 1 97 ? -10.656 4.113 11.492 1 93.62 97 GLN A CA 1
ATOM 706 C C . GLN A 1 97 ? -9.344 3.479 11.031 1 93.62 97 GLN A C 1
ATOM 708 O O . GLN A 1 97 ? -9.352 2.455 10.344 1 93.62 97 GLN A O 1
ATOM 713 N N . TYR A 1 98 ? -8.188 4.113 11.398 1 90.19 98 TYR A N 1
ATOM 714 C CA . TYR A 1 98 ? -6.871 3.535 11.172 1 90.19 98 TYR A CA 1
ATOM 715 C C . TYR A 1 98 ? -6.773 2.143 11.781 1 90.19 98 TYR A C 1
ATOM 717 O O . TYR A 1 98 ? -7.402 1.861 12.805 1 90.19 98 TYR A O 1
ATOM 725 N N . ASN A 1 99 ? -5.949 1.345 11.016 1 84.88 99 ASN A N 1
ATOM 726 C CA . ASN A 1 99 ? -5.449 0.16 11.711 1 84.88 99 ASN A CA 1
ATOM 727 C C . ASN A 1 99 ? -4.406 0.523 12.758 1 84.88 99 ASN A C 1
ATOM 729 O O . ASN A 1 99 ? -3.322 1.007 12.43 1 84.88 99 ASN A O 1
ATOM 733 N N . MET A 1 100 ? -4.695 0.316 13.984 1 80 100 MET A N 1
ATOM 734 C CA . MET A 1 100 ? -3.789 0.733 15.055 1 80 100 MET A CA 1
ATOM 735 C C . MET A 1 100 ? -2.711 -0.318 15.297 1 80 100 MET A C 1
ATOM 737 O O . MET A 1 100 ? -1.774 -0.087 16.062 1 80 100 MET A O 1
ATOM 741 N N . HIS A 1 101 ? -2.826 -1.421 14.641 1 87.06 101 HIS A N 1
ATOM 742 C CA . HIS A 1 101 ? -1.875 -2.514 14.805 1 87.06 101 HIS A CA 1
ATOM 743 C C . HIS A 1 101 ? -1.07 -2.738 13.523 1 87.06 101 HIS A C 1
ATOM 745 O O . HIS A 1 101 ? -1.644 -2.873 12.438 1 87.06 101 HIS A O 1
ATOM 751 N N . ALA A 1 102 ? 0.21 -2.824 13.703 1 88 102 ALA A N 1
ATOM 752 C CA . ALA A 1 102 ? 1.112 -2.92 12.555 1 88 102 ALA A CA 1
ATOM 753 C C . ALA A 1 102 ? 0.852 -4.191 11.758 1 88 102 ALA A C 1
ATOM 755 O O . ALA A 1 102 ? 1.078 -4.23 10.547 1 88 102 ALA A O 1
ATOM 756 N N . LYS A 1 103 ? 0.328 -5.207 12.422 1 94.44 103 LYS A N 1
ATOM 757 C CA . LYS A 1 103 ? 0.161 -6.492 11.75 1 94.44 103 LYS A CA 1
ATOM 758 C C . LYS A 1 103 ? -1.262 -6.656 11.219 1 94.44 103 LYS A C 1
ATOM 760 O O . LYS A 1 103 ? -1.643 -7.738 10.773 1 94.44 103 LYS A O 1
ATOM 765 N N . GLY A 1 104 ? -2.02 -5.59 11.297 1 94.75 104 GLY A N 1
ATOM 766 C CA . GLY A 1 104 ? -3.373 -5.609 10.773 1 94.75 104 GLY A CA 1
ATOM 767 C C . GLY A 1 104 ? -4.434 -5.688 11.852 1 94.75 104 GLY A C 1
ATOM 768 O O . GLY A 1 104 ? -4.125 -5.609 13.039 1 94.75 104 GLY A O 1
ATOM 769 N N . TYR A 1 105 ? -5.723 -5.703 11.445 1 96.56 105 TYR A N 1
ATOM 770 C CA . TYR A 1 105 ? -6.871 -5.832 12.336 1 96.56 105 TYR A CA 1
ATOM 771 C C . TYR A 1 105 ? -6.781 -7.117 13.148 1 96.56 105 TYR A C 1
ATOM 773 O O . TYR A 1 105 ? -6.82 -8.219 12.602 1 96.56 105 TYR A O 1
ATOM 781 N N . PRO A 1 106 ? -6.66 -6.996 14.484 1 95.75 106 PRO A N 1
ATOM 782 C CA . PRO A 1 106 ? -6.289 -8.148 15.312 1 95.75 106 PRO A CA 1
ATOM 783 C C . PRO A 1 106 ? -7.215 -9.344 15.117 1 95.75 106 PRO A C 1
ATOM 785 O O . PRO A 1 106 ? -6.746 -10.477 14.984 1 95.75 106 PRO A O 1
ATOM 788 N N . PRO A 1 107 ? -8.523 -9.164 15.008 1 97.5 107 PRO A N 1
ATOM 789 C CA . PRO A 1 107 ? -9.375 -10.336 14.812 1 97.5 107 PRO A CA 1
ATOM 790 C C . PRO A 1 107 ? -9.094 -11.062 13.5 1 97.5 107 PRO A C 1
ATOM 792 O O . PRO A 1 107 ? -9.062 -12.289 13.461 1 97.5 107 PRO A O 1
ATOM 795 N N . LEU A 1 108 ? -8.891 -10.344 12.406 1 98.38 108 LEU A N 1
ATOM 796 C CA . LEU A 1 108 ? -8.578 -10.969 11.125 1 98.38 108 LEU A CA 1
ATOM 797 C C . LEU A 1 108 ? -7.203 -11.625 11.164 1 98.38 108 LEU A C 1
ATOM 799 O O . LEU A 1 108 ? -7.008 -12.695 10.586 1 98.38 108 LEU A O 1
ATOM 803 N N . GLN A 1 109 ? -6.262 -10.914 11.75 1 98.25 109 GLN A N 1
ATOM 804 C CA . GLN A 1 109 ? -4.918 -11.469 11.898 1 98.25 109 GLN A CA 1
ATOM 805 C C . GLN A 1 109 ? -4.949 -12.805 12.633 1 98.25 109 GLN A C 1
ATOM 807 O O . GLN A 1 109 ? -4.27 -13.75 12.234 1 98.25 109 GLN A O 1
ATOM 812 N N . SER A 1 110 ? -5.734 -12.852 13.703 1 98 110 SER A N 1
ATOM 813 C CA . SER A 1 110 ? -5.883 -14.094 14.453 1 98 110 SER A CA 1
ATOM 814 C C . SER A 1 110 ? -6.5 -15.188 13.594 1 98 110 SER A C 1
ATOM 816 O O . SER A 1 110 ? -6.074 -16.344 13.656 1 98 110 SER A O 1
ATOM 818 N N . TRP A 1 111 ? -7.465 -14.828 12.883 1 98.31 111 TRP A N 1
ATOM 819 C CA . TRP A 1 111 ? -8.078 -15.789 11.977 1 98.31 111 TRP A CA 1
ATOM 820 C C . TRP A 1 111 ? -7.062 -16.328 10.977 1 98.31 111 TRP A C 1
ATOM 822 O O . TRP A 1 111 ? -7.004 -17.547 10.734 1 98.31 111 TRP A O 1
ATOM 832 N N . ALA A 1 112 ? -6.305 -15.445 10.359 1 98.38 112 ALA A N 1
ATOM 833 C CA . ALA A 1 112 ? -5.285 -15.836 9.391 1 98.38 112 ALA A CA 1
ATOM 834 C C . ALA A 1 112 ? -4.258 -16.766 10.016 1 98.38 112 ALA A C 1
ATOM 836 O O . ALA A 1 112 ? -3.848 -17.75 9.398 1 98.38 112 ALA A O 1
ATOM 837 N N . ARG A 1 113 ? -3.838 -16.438 11.203 1 97.56 113 ARG A N 1
ATOM 838 C CA . ARG A 1 113 ? -2.895 -17.297 11.906 1 97.56 113 ARG A CA 1
ATOM 839 C C . ARG A 1 113 ? -3.475 -18.688 12.117 1 97.56 113 ARG A C 1
ATOM 841 O O . ARG A 1 113 ? -2.803 -19.688 11.867 1 97.56 113 ARG A O 1
ATOM 848 N N . ASP A 1 114 ? -4.699 -18.75 12.555 1 97.56 114 ASP A N 1
ATOM 849 C CA . ASP A 1 114 ? -5.352 -20.031 12.82 1 97.56 114 ASP A CA 1
ATOM 850 C C . ASP A 1 114 ? -5.461 -20.875 11.555 1 97.56 114 ASP A C 1
ATOM 852 O O . ASP A 1 114 ? -5.18 -22.062 11.57 1 97.56 114 ASP A O 1
ATOM 856 N N . ILE A 1 115 ? -5.875 -20.25 10.5 1 97.69 115 ILE A N 1
ATOM 857 C CA . ILE A 1 115 ? -6.098 -21 9.273 1 97.69 115 ILE A CA 1
ATOM 858 C C . ILE A 1 115 ? -4.762 -21.484 8.711 1 97.69 115 ILE A C 1
ATOM 860 O O . ILE A 1 115 ? -4.684 -22.562 8.125 1 97.69 115 ILE A O 1
ATOM 864 N N . VAL A 1 116 ? -3.707 -20.688 8.82 1 97.38 116 VAL A N 1
ATOM 865 C CA . VAL A 1 116 ? -2.377 -21.109 8.391 1 97.38 116 VAL A CA 1
ATOM 866 C C . VAL A 1 116 ? -1.925 -22.328 9.195 1 97.38 116 VAL A C 1
ATOM 868 O O . VAL A 1 116 ? -1.401 -23.297 8.641 1 97.38 116 VAL A O 1
ATOM 871 N N . CYS A 1 117 ? -2.141 -22.281 10.477 1 96.19 117 CYS A N 1
ATOM 872 C CA . CYS A 1 117 ? -1.758 -23.391 11.352 1 96.19 117 CYS A CA 1
ATOM 873 C C . CYS A 1 117 ? -2.539 -24.656 11 1 96.19 117 CYS A C 1
ATOM 875 O O . CYS A 1 117 ? -1.973 -25.75 10.953 1 96.19 117 CYS A O 1
ATOM 877 N N . GLU A 1 118 ? -3.795 -24.5 10.75 1 96.38 118 GLU A N 1
ATOM 878 C CA . GLU A 1 118 ? -4.66 -25.641 10.445 1 96.38 118 GLU A CA 1
ATOM 879 C C . GLU A 1 118 ? -4.281 -26.281 9.109 1 96.38 118 GLU A C 1
ATOM 881 O O . GLU A 1 118 ? -4.191 -27.5 9.008 1 96.38 118 GLU A O 1
ATOM 886 N N . LEU A 1 119 ? -4.051 -25.469 8.125 1 96.56 119 LEU A N 1
ATOM 887 C CA . LEU A 1 119 ? -3.885 -25.969 6.766 1 96.56 119 LEU A CA 1
ATOM 888 C C . LEU A 1 119 ? -2.455 -26.453 6.535 1 96.56 119 LEU A C 1
ATOM 890 O O . LEU A 1 119 ? -2.223 -27.344 5.719 1 96.56 119 LEU A O 1
ATOM 894 N N . HIS A 1 120 ? -1.457 -25.812 7.23 1 94.81 120 HIS A N 1
ATOM 895 C CA . HIS A 1 120 ? -0.068 -26.094 6.887 1 94.81 120 HIS A CA 1
ATOM 896 C C . HIS A 1 120 ? 0.656 -26.797 8.031 1 94.81 120 HIS A C 1
ATOM 898 O O . HIS A 1 120 ? 1.731 -27.359 7.836 1 94.81 120 HIS A O 1
ATOM 904 N N . GLN A 1 121 ? 0.155 -26.766 9.266 1 91.44 121 GLN A N 1
ATOM 905 C CA . GLN A 1 121 ? 0.816 -27.359 10.422 1 91.44 121 GLN A CA 1
ATOM 906 C C . GLN A 1 121 ? 2.32 -27.109 10.391 1 91.44 121 GLN A C 1
ATOM 908 O O . GLN A 1 121 ? 3.113 -28.047 10.359 1 91.44 121 GLN A O 1
ATOM 913 N N . PRO A 1 122 ? 2.666 -25.828 10.484 1 89.44 122 PRO A N 1
ATOM 914 C CA . PRO A 1 122 ? 4.074 -25.469 10.305 1 89.44 122 PRO A CA 1
ATOM 915 C C . PRO A 1 122 ? 5.004 -26.219 11.25 1 89.44 122 PRO A C 1
ATOM 917 O O . PRO A 1 122 ? 4.762 -26.281 12.453 1 89.44 122 PRO A O 1
ATOM 920 N N . ALA A 1 123 ? 6.102 -26.703 10.742 1 85.75 123 ALA A N 1
ATOM 921 C CA . ALA A 1 123 ? 7.07 -27.5 11.484 1 85.75 123 ALA A CA 1
ATOM 922 C C . ALA A 1 123 ? 7.773 -26.656 12.547 1 85.75 123 ALA A C 1
ATOM 924 O O . ALA A 1 123 ? 8.297 -27.188 13.531 1 85.75 123 ALA A O 1
ATOM 925 N N . THR A 1 124 ? 7.797 -25.344 12.32 1 83.38 124 THR A N 1
ATOM 926 C CA . THR A 1 124 ? 8.484 -24.422 13.219 1 83.38 124 THR A CA 1
ATOM 927 C C . THR A 1 124 ? 7.777 -24.359 14.57 1 83.38 124 THR A C 1
ATOM 929 O O . THR A 1 124 ? 8.328 -23.828 15.539 1 83.38 124 THR A O 1
ATOM 932 N N . LEU A 1 125 ? 6.566 -24.734 14.586 1 80.75 125 LEU A N 1
ATOM 933 C CA . LEU A 1 125 ? 5.789 -24.688 15.812 1 80.75 125 LEU A CA 1
ATOM 934 C C . LEU A 1 125 ? 5.996 -25.953 16.641 1 80.75 125 LEU A C 1
ATOM 936 O O . LEU A 1 125 ? 5.5 -26.062 17.766 1 80.75 125 LEU A O 1
ATOM 940 N N . LYS A 1 126 ? 6.695 -26.875 16.094 1 77.56 126 LYS A N 1
ATOM 941 C CA . LYS A 1 126 ? 7.016 -28.109 16.812 1 77.56 126 LYS A CA 1
ATOM 942 C C . LYS A 1 126 ? 8.352 -27.984 17.531 1 77.56 126 LYS A C 1
ATOM 944 O O . LYS A 1 126 ? 9.25 -27.266 17.094 1 77.56 126 LYS A O 1
ATOM 949 N N . PRO A 1 127 ? 8.328 -28.594 18.766 1 65.31 127 PRO A N 1
ATOM 950 C CA . PRO A 1 127 ? 9.602 -28.547 19.5 1 65.31 127 PRO A CA 1
ATOM 951 C C . PRO A 1 127 ? 10.758 -29.156 18.719 1 65.31 127 PRO A C 1
ATOM 953 O O . PRO A 1 127 ? 10.578 -30.156 18.016 1 65.31 127 PRO A O 1
ATOM 956 N N . HIS A 1 128 ? 11.766 -28.422 18.578 1 60.81 128 HIS A N 1
ATOM 957 C CA . HIS A 1 128 ? 12.969 -28.922 17.906 1 60.81 128 HIS A CA 1
ATOM 958 C C . HIS A 1 128 ? 14.07 -29.234 18.906 1 60.81 128 HIS A C 1
ATOM 960 O O . HIS A 1 128 ? 14.25 -28.5 19.891 1 60.81 128 HIS A O 1
ATOM 966 N N . PRO A 1 129 ? 14.617 -30.547 18.875 1 54.19 129 PRO A N 1
ATOM 967 C CA . PRO A 1 129 ? 15.672 -30.922 19.812 1 54.19 129 PRO A CA 1
ATOM 968 C C . PRO A 1 129 ? 16.875 -29.984 19.75 1 54.19 129 PRO A C 1
ATOM 970 O O . PRO A 1 129 ? 17.234 -29.5 18.672 1 54.19 129 PRO A O 1
ATOM 973 N N . GLN A 1 130 ? 17.188 -29.359 20.75 1 49.72 130 GLN A N 1
ATOM 974 C CA . GLN A 1 130 ? 18.438 -28.625 20.797 1 49.72 130 GLN A CA 1
ATOM 975 C C . GLN A 1 130 ? 19.641 -29.562 20.75 1 49.72 130 GLN A C 1
ATOM 977 O O . GLN A 1 130 ? 19.641 -30.594 21.422 1 49.72 130 GLN A O 1
ATOM 982 N N . ASN A 1 131 ? 20.219 -29.812 19.688 1 42.78 131 ASN A N 1
ATOM 983 C CA . ASN A 1 131 ? 21.484 -30.531 19.781 1 42.78 131 ASN A CA 1
ATOM 984 C C . ASN A 1 131 ? 22.406 -29.922 20.828 1 42.78 131 ASN A C 1
ATOM 986 O O . ASN A 1 131 ? 22.703 -28.734 20.781 1 42.78 131 ASN A O 1
ATOM 990 N N . SER A 1 132 ? 22.328 -30.422 22.047 1 38.03 132 SER A N 1
ATOM 991 C CA . SER A 1 132 ? 23.359 -30.109 23.031 1 38.03 132 SER A CA 1
ATOM 992 C C . SER A 1 132 ? 24.766 -30.344 22.469 1 38.03 132 SER A C 1
ATOM 994 O O . SER A 1 132 ? 25.047 -31.406 21.922 1 38.03 132 SER A O 1
ATOM 996 N N . SER A 1 133 ? 25.422 -29.469 21.891 1 36.53 133 SER A N 1
ATOM 997 C CA . SER A 1 133 ? 26.859 -29.719 21.859 1 36.53 133 SER A CA 1
ATOM 998 C C . SER A 1 133 ? 27.328 -30.406 23.141 1 36.53 133 SER A C 1
ATOM 1000 O O . SER A 1 133 ? 26.875 -30.062 24.234 1 36.53 133 SER A O 1
ATOM 1002 N N . SER A 1 134 ? 27.844 -31.641 22.953 1 35.38 134 SER A N 1
ATOM 1003 C CA . SER A 1 134 ? 28.531 -32.594 23.812 1 35.38 134 SER A CA 1
ATOM 1004 C C . SER A 1 134 ? 29.641 -31.906 24.609 1 35.38 134 SER A C 1
ATOM 1006 O O . SER A 1 134 ? 30.625 -32.531 24.984 1 35.38 134 SER A O 1
ATOM 1008 N N . SER A 1 135 ? 29.844 -30.641 24.859 1 34.34 135 SER A N 1
ATOM 1009 C CA . SER A 1 135 ? 31.031 -30.641 25.719 1 34.34 135 SER A CA 1
ATOM 1010 C C . SER A 1 135 ? 30.844 -31.562 26.922 1 34.34 135 SER A C 1
ATOM 1012 O O . SER A 1 135 ? 29.812 -31.5 27.594 1 34.34 135 SER A O 1
ATOM 1014 N N . SER A 1 136 ? 31.562 -32.719 26.906 1 33.66 136 SER A N 1
ATOM 1015 C CA . SER A 1 136 ? 31.906 -33.844 27.766 1 33.66 136 SER A CA 1
ATOM 1016 C C . SER A 1 136 ? 32.219 -33.375 29.188 1 33.66 136 SER A C 1
ATOM 1018 O O . SER A 1 136 ? 32.719 -34.125 30.016 1 33.66 136 SER A O 1
ATOM 1020 N N . ASN A 1 137 ? 32.469 -32.156 29.625 1 34.41 137 ASN A N 1
ATOM 1021 C CA . ASN A 1 137 ? 33 -32.344 30.953 1 34.41 137 ASN A CA 1
ATOM 1022 C C . ASN A 1 137 ? 32.094 -33.156 31.844 1 34.41 137 ASN A C 1
ATOM 1024 O O . ASN A 1 137 ? 30.859 -33.094 31.703 1 34.41 137 ASN A O 1
ATOM 1028 N N . ASN A 1 138 ? 32.656 -34.344 32.594 1 32.44 138 ASN A N 1
ATOM 1029 C CA . ASN A 1 138 ? 32.406 -35.5 33.469 1 32.44 138 ASN A CA 1
ATOM 1030 C C . ASN A 1 138 ? 31.469 -35.125 34.625 1 32.44 138 ASN A C 1
ATOM 1032 O O . ASN A 1 138 ? 31.203 -35.969 35.469 1 32.44 138 ASN A O 1
ATOM 1036 N N . THR A 1 139 ? 31.609 -34.031 35.312 1 35.28 139 THR A N 1
ATOM 1037 C CA . THR A 1 139 ? 31.094 -34.219 36.656 1 35.28 139 THR A CA 1
ATOM 1038 C C . THR A 1 139 ? 29.641 -34.625 36.625 1 35.28 139 THR A C 1
ATOM 1040 O O . THR A 1 139 ? 28.906 -34.312 35.688 1 35.28 139 THR A O 1
ATOM 1043 N N . GLY A 1 140 ? 29.109 -35.719 37.406 1 33 140 GLY A N 1
ATOM 1044 C CA . GLY A 1 140 ? 27.984 -36.594 37.656 1 33 140 GLY A CA 1
ATOM 1045 C C . GLY A 1 140 ? 26.656 -35.875 37.656 1 33 140 GLY A C 1
ATOM 1046 O O . GLY A 1 140 ? 25.594 -36.531 37.688 1 33 140 GLY A O 1
ATOM 1047 N N . THR A 1 141 ? 26.484 -34.812 38.375 1 34.81 141 THR A N 1
ATOM 1048 C CA . THR A 1 141 ? 25.062 -34.625 38.688 1 34.81 141 THR A CA 1
ATOM 1049 C C . THR A 1 141 ? 24.281 -34.406 37.375 1 34.81 141 THR A C 1
ATOM 1051 O O . THR A 1 141 ? 24.641 -33.594 36.562 1 34.81 141 THR A O 1
ATOM 1054 N N . ALA A 1 142 ? 23.609 -35.5 36.875 1 33.69 142 ALA A N 1
ATOM 1055 C CA . ALA A 1 142 ? 22.594 -35.656 35.844 1 33.69 142 ALA A CA 1
ATOM 1056 C C . ALA A 1 142 ? 21.672 -34.438 35.812 1 33.69 142 ALA A C 1
ATOM 1058 O O . ALA A 1 142 ? 20.594 -34.438 36.438 1 33.69 142 ALA A O 1
ATOM 1059 N N . GLN A 1 143 ? 22.094 -33.312 36.281 1 32.94 143 GLN A N 1
ATOM 1060 C CA . GLN A 1 143 ? 21.047 -32.344 36.062 1 32.94 143 GLN A CA 1
ATOM 1061 C C . GLN A 1 143 ? 20.516 -32.375 34.625 1 32.94 143 GLN A C 1
ATOM 1063 O O . GLN A 1 143 ? 21.297 -32.312 33.688 1 32.94 143 GLN A O 1
ATOM 1068 N N . GLN A 1 144 ? 19.391 -33.125 34.375 1 34.09 144 GLN A N 1
ATOM 1069 C CA . GLN A 1 144 ? 18.547 -33.094 33.188 1 34.09 144 GLN A CA 1
ATOM 1070 C C . GLN A 1 144 ? 18.625 -31.75 32.5 1 34.09 144 GLN A C 1
ATOM 1072 O O . GLN A 1 144 ? 18.141 -30.734 33.031 1 34.09 144 GLN A O 1
ATOM 1077 N N . GLN A 1 145 ? 19.781 -31.375 32.031 1 35.12 145 GLN A N 1
ATOM 1078 C CA . GLN A 1 145 ? 19.766 -30.234 31.125 1 35.12 145 GLN A CA 1
ATOM 1079 C C . GLN A 1 145 ? 18.5 -30.219 30.266 1 35.12 145 GLN A C 1
ATOM 1081 O O . GLN A 1 145 ? 18.312 -31.094 29.422 1 35.12 145 GLN A O 1
ATOM 1086 N N . GLN A 1 146 ? 17.375 -30 30.922 1 36 146 GLN A N 1
ATOM 1087 C CA . GLN A 1 146 ? 16.172 -29.703 30.156 1 36 146 GLN A CA 1
ATOM 1088 C C . GLN A 1 146 ? 16.516 -29.047 28.828 1 36 146 GLN A C 1
ATOM 1090 O O . GLN A 1 146 ? 17.109 -27.969 28.797 1 36 146 GLN A O 1
ATOM 1095 N N . GLN A 1 147 ? 16.906 -29.75 27.875 1 40.75 147 GLN A N 1
ATOM 1096 C CA . GLN A 1 147 ? 17.062 -29.359 26.484 1 40.75 147 GLN A CA 1
ATOM 1097 C C . GLN A 1 147 ? 16.062 -28.25 26.109 1 40.75 147 GLN A C 1
ATOM 1099 O O . GLN A 1 147 ? 14.859 -28.469 26.156 1 40.75 147 GLN A O 1
ATOM 1104 N N . GLN A 1 148 ? 16.266 -27.031 26.547 1 43.38 148 GLN A N 1
ATOM 1105 C CA . GLN A 1 148 ? 15.453 -25.875 26.203 1 43.38 148 GLN A CA 1
ATOM 1106 C C . GLN A 1 148 ? 15.016 -25.906 24.75 1 43.38 148 GLN A C 1
ATOM 1108 O O . GLN A 1 148 ? 15.844 -25.938 23.844 1 43.38 148 GLN A O 1
ATOM 1113 N N . GLN A 1 149 ? 13.992 -26.672 24.406 1 50.91 149 GLN A N 1
ATOM 1114 C CA . GLN A 1 149 ? 13.328 -26.734 23.109 1 50.91 149 GLN A CA 1
ATOM 1115 C C . GLN A 1 149 ? 13.039 -25.328 22.562 1 50.91 149 GLN A C 1
ATOM 1117 O O . GLN A 1 149 ? 12.469 -24.5 23.266 1 50.91 149 GLN A O 1
ATOM 1122 N N . GLN A 1 150 ? 13.984 -24.844 21.719 1 59.62 150 GLN A N 1
ATOM 1123 C CA . GLN A 1 150 ? 13.773 -23.531 21.109 1 59.62 150 GLN A CA 1
ATOM 1124 C C . GLN A 1 150 ? 12.734 -23.609 19.984 1 59.62 150 GLN A C 1
ATOM 1126 O O . GLN A 1 150 ? 12.758 -24.547 19.188 1 59.62 150 GLN A O 1
ATOM 1131 N N . LEU A 1 151 ? 11.57 -22.984 20.188 1 71.12 151 LEU A N 1
ATOM 1132 C CA . LEU A 1 151 ? 10.562 -22.828 19.141 1 71.12 151 LEU A CA 1
ATOM 1133 C C . LEU A 1 151 ? 10.867 -21.609 18.266 1 71.12 151 LEU A C 1
ATOM 1135 O O . LEU A 1 151 ? 11.164 -20.531 18.781 1 71.12 151 LEU A O 1
ATOM 1139 N N . ILE A 1 152 ? 11.102 -21.906 17 1 76.25 152 ILE A N 1
ATOM 1140 C CA . ILE A 1 152 ? 11.258 -20.812 16.047 1 76.25 152 ILE A CA 1
ATOM 1141 C C . ILE A 1 152 ? 9.984 -19.969 16.031 1 76.25 152 ILE A C 1
ATOM 1143 O O . ILE A 1 152 ? 10.055 -18.734 16.031 1 76.25 152 ILE A O 1
ATOM 1147 N N . GLY A 1 153 ? 8.852 -20.594 16.141 1 88.56 153 GLY A N 1
ATOM 1148 C CA . GLY A 1 153 ? 7.578 -19.906 16.203 1 88.56 153 GLY A CA 1
ATOM 1149 C C . GLY A 1 153 ? 7.055 -19.5 14.836 1 88.56 153 GLY A C 1
ATOM 1150 O O . GLY A 1 153 ? 7.641 -19.844 13.812 1 88.56 153 GLY A O 1
ATOM 1151 N N . LEU A 1 154 ? 5.852 -19 14.828 1 93.38 154 LEU A N 1
ATOM 1152 C CA . LEU A 1 154 ? 5.145 -18.516 13.648 1 93.38 154 LEU A CA 1
ATOM 1153 C C . LEU A 1 154 ? 4.391 -17.219 13.953 1 93.38 154 LEU A C 1
ATOM 1155 O O . LEU A 1 154 ? 3.779 -17.094 15.016 1 93.38 154 LEU A O 1
ATOM 1159 N N . ASP A 1 155 ? 4.547 -16.297 13.07 1 96.56 155 ASP A N 1
ATOM 1160 C CA . ASP A 1 155 ? 3.746 -15.078 13.133 1 96.56 155 ASP A CA 1
ATOM 1161 C C . ASP A 1 155 ? 3.105 -14.766 11.781 1 96.56 155 ASP A C 1
ATOM 1163 O O . ASP A 1 155 ? 3.457 -15.375 10.766 1 96.56 155 ASP A O 1
ATOM 1167 N N . VAL A 1 156 ? 2.041 -14.008 11.844 1 98.19 156 VAL A N 1
ATOM 1168 C CA . VAL A 1 156 ? 1.296 -13.648 10.641 1 98.19 156 VAL A CA 1
ATOM 1169 C C . VAL A 1 156 ? 0.976 -12.156 10.656 1 98.19 156 VAL A C 1
ATOM 1171 O O . VAL A 1 156 ? 0.67 -11.594 11.711 1 98.19 156 VAL A O 1
ATOM 1174 N N . ALA A 1 157 ? 1.118 -11.484 9.523 1 98.19 157 ALA A N 1
ATOM 1175 C CA . ALA A 1 157 ? 0.704 -10.094 9.352 1 98.19 157 ALA A CA 1
ATOM 1176 C C . ALA A 1 157 ? -0.198 -9.93 8.133 1 98.19 157 ALA A C 1
ATOM 1178 O O . ALA A 1 157 ? 0.092 -10.477 7.066 1 98.19 157 ALA A O 1
ATOM 1179 N N . ILE A 1 158 ? -1.314 -9.188 8.32 1 98.25 158 ILE A N 1
ATOM 1180 C CA . ILE A 1 158 ? -2.219 -8.875 7.219 1 98.25 158 ILE A CA 1
ATOM 1181 C C . ILE A 1 158 ? -1.561 -7.871 6.277 1 98.25 158 ILE A C 1
ATOM 1183 O O . ILE A 1 158 ? -0.891 -6.938 6.727 1 98.25 158 ILE A O 1
ATOM 1187 N N . THR A 1 159 ? -1.745 -8.086 5.004 1 97.44 159 THR A N 1
ATOM 1188 C CA . THR A 1 159 ? -1.131 -7.211 4.008 1 97.44 159 THR A CA 1
ATOM 1189 C C . THR A 1 159 ? -2.174 -6.703 3.018 1 97.44 159 THR A C 1
ATOM 1191 O O . THR A 1 159 ? -3.219 -7.332 2.832 1 97.44 159 THR A O 1
ATOM 1194 N N . PRO A 1 160 ? -1.938 -5.523 2.398 1 96.19 160 PRO A N 1
ATOM 1195 C CA . PRO A 1 160 ? -2.8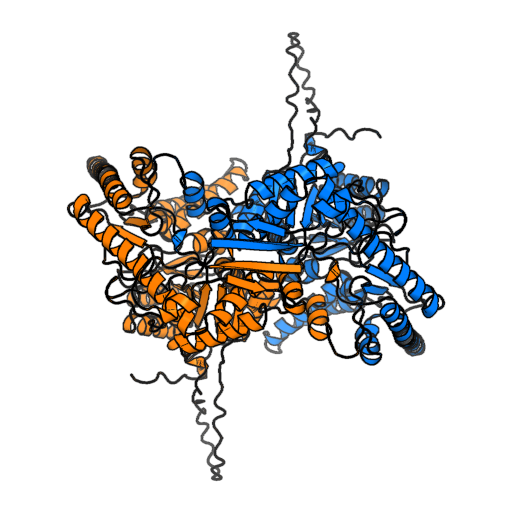07 -5.078 1.306 1 96.19 160 PRO A CA 1
ATOM 1196 C C . PRO A 1 160 ? -2.613 -5.895 0.029 1 96.19 160 PRO A C 1
ATOM 1198 O O . PRO A 1 160 ? -2.254 -5.34 -1.014 1 96.19 160 PRO A O 1
ATOM 1201 N N . GLY A 1 161 ? -2.869 -7.16 0.147 1 95.62 161 GLY A N 1
ATOM 1202 C CA . GLY A 1 161 ? -2.66 -8.086 -0.951 1 95.62 161 GLY A CA 1
ATOM 1203 C C . GLY A 1 161 ? -1.273 -8.703 -0.959 1 95.62 161 GLY A C 1
ATOM 1204 O O . GLY A 1 161 ? -0.399 -8.281 -0.198 1 95.62 161 GLY A O 1
ATOM 1205 N N . ALA A 1 162 ? -1.095 -9.648 -1.831 1 96.56 162 ALA A N 1
ATOM 1206 C CA . ALA A 1 162 ? 0.172 -10.367 -1.914 1 96.56 162 ALA A CA 1
ATOM 1207 C C . ALA A 1 162 ? 1.262 -9.5 -2.531 1 96.56 162 ALA A C 1
ATOM 1209 O O . ALA A 1 162 ? 2.434 -9.602 -2.162 1 96.56 162 ALA A O 1
ATOM 1210 N N . SER A 1 163 ? 0.909 -8.633 -3.451 1 94.25 163 SER A N 1
ATOM 1211 C CA . SER A 1 163 ? 1.894 -7.789 -4.113 1 94.25 163 SER A CA 1
ATOM 1212 C C . SER A 1 163 ? 2.631 -6.906 -3.111 1 94.25 163 SER A C 1
ATOM 1214 O O . SER A 1 163 ? 3.848 -6.734 -3.203 1 94.25 163 SER A O 1
ATOM 1216 N N . ALA A 1 164 ? 1.855 -6.363 -2.191 1 95.88 164 ALA A N 1
ATOM 1217 C CA . ALA A 1 164 ? 2.477 -5.535 -1.162 1 95.88 164 ALA A CA 1
ATOM 1218 C C . ALA A 1 164 ? 3.443 -6.352 -0.309 1 95.88 164 ALA A C 1
ATOM 1220 O O . ALA A 1 164 ? 4.508 -5.863 0.073 1 95.88 164 ALA A O 1
ATOM 1221 N N . ALA A 1 165 ? 3.066 -7.523 0.005 1 97.31 165 ALA A N 1
ATOM 1222 C CA . ALA A 1 165 ? 3.939 -8.414 0.77 1 97.31 165 ALA A CA 1
ATOM 1223 C C . ALA A 1 165 ? 5.23 -8.703 0.01 1 97.31 165 ALA A C 1
ATOM 1225 O O . ALA A 1 165 ? 6.32 -8.633 0.581 1 97.31 165 ALA A O 1
ATOM 1226 N N . LEU A 1 166 ? 5.07 -9.016 -1.237 1 97.69 166 LEU A N 1
ATOM 1227 C CA . LEU A 1 166 ? 6.227 -9.344 -2.064 1 97.69 166 LEU A CA 1
ATOM 1228 C C . LEU A 1 166 ? 7.184 -8.164 -2.158 1 97.69 166 LEU A C 1
ATOM 1230 O O . LEU A 1 166 ? 8.398 -8.328 -2.061 1 97.69 166 LEU A O 1
ATOM 1234 N N . ASP A 1 167 ? 6.672 -6.992 -2.357 1 96.12 167 ASP A N 1
ATOM 1235 C CA . ASP A 1 167 ? 7.496 -5.789 -2.398 1 96.12 167 ASP A CA 1
ATOM 1236 C C . ASP A 1 167 ? 8.219 -5.57 -1.071 1 96.12 167 ASP A C 1
ATOM 1238 O O . ASP A 1 167 ? 9.422 -5.309 -1.051 1 96.12 167 ASP A O 1
ATOM 1242 N N . ALA A 1 168 ? 7.449 -5.648 -0.006 1 96.62 168 ALA A N 1
ATOM 1243 C CA . ALA A 1 168 ? 8.023 -5.441 1.322 1 96.62 168 ALA A CA 1
ATOM 1244 C C . ALA A 1 168 ? 9.133 -6.453 1.604 1 96.62 168 ALA A C 1
ATOM 1246 O O . ALA A 1 168 ? 10.195 -6.094 2.119 1 96.62 168 ALA A O 1
ATOM 1247 N N . ILE A 1 169 ? 8.914 -7.699 1.315 1 98.12 169 ILE A N 1
ATOM 1248 C CA . ILE A 1 169 ? 9.891 -8.75 1.569 1 98.12 169 ILE A CA 1
ATOM 1249 C C . ILE A 1 169 ? 11.156 -8.484 0.764 1 98.12 169 ILE A C 1
ATOM 1251 O O . ILE A 1 169 ? 12.273 -8.641 1.277 1 98.12 169 ILE A O 1
ATOM 1255 N N . ALA A 1 170 ? 10.992 -8.094 -0.486 1 97.38 170 ALA A N 1
ATOM 1256 C CA . ALA A 1 170 ? 12.156 -7.758 -1.306 1 97.38 170 ALA A CA 1
ATOM 1257 C C . ALA A 1 170 ? 12.969 -6.633 -0.667 1 97.38 170 ALA A C 1
ATOM 1259 O O . ALA A 1 170 ? 14.195 -6.727 -0.572 1 97.38 170 ALA A O 1
ATOM 1260 N N . ARG A 1 171 ? 12.305 -5.66 -0.221 1 95.56 171 ARG A N 1
ATOM 1261 C CA . ARG A 1 171 ? 12.992 -4.512 0.361 1 95.56 171 ARG A CA 1
ATOM 1262 C C . ARG A 1 171 ? 13.625 -4.875 1.698 1 95.56 171 ARG A C 1
ATOM 1264 O O . ARG A 1 171 ? 14.68 -4.344 2.053 1 95.56 171 ARG A O 1
ATOM 1271 N N . VAL A 1 172 ? 13.031 -5.742 2.422 1 97.06 172 VAL A N 1
ATOM 1272 C CA . VAL A 1 172 ? 13.523 -6.176 3.727 1 97.06 172 VAL A CA 1
ATOM 1273 C C . VAL A 1 172 ? 14.789 -7.004 3.555 1 97.06 172 VAL A C 1
ATOM 1275 O O . VAL A 1 172 ? 15.711 -6.922 4.375 1 97.06 172 VAL A O 1
ATOM 1278 N N . LEU A 1 173 ? 14.898 -7.742 2.471 1 98 173 LEU A N 1
ATOM 1279 C CA . LEU A 1 173 ? 15.922 -8.773 2.412 1 98 173 LEU A CA 1
ATOM 1280 C C . LEU A 1 173 ? 17 -8.43 1.383 1 98 173 LEU A C 1
ATOM 1282 O O . LEU A 1 173 ? 18.094 -8.977 1.415 1 98 173 LEU A O 1
ATOM 1286 N N . LEU A 1 174 ? 16.672 -7.543 0.423 1 97.69 174 LEU A N 1
ATOM 1287 C CA . LEU A 1 174 ? 17.562 -7.422 -0.728 1 97.69 174 LEU A CA 1
ATOM 1288 C C . LEU A 1 174 ? 18.109 -6.004 -0.842 1 97.69 174 LEU A C 1
ATOM 1290 O O . LEU A 1 174 ? 17.438 -5.039 -0.473 1 97.69 174 LEU A O 1
ATOM 1294 N N . ASN A 1 175 ? 19.312 -5.914 -1.294 1 95.5 175 ASN A N 1
ATOM 1295 C CA . ASN A 1 175 ? 19.969 -4.684 -1.722 1 95.5 175 ASN A CA 1
ATOM 1296 C C . ASN A 1 175 ? 20.172 -4.652 -3.234 1 95.5 175 ASN A C 1
ATOM 1298 O O . ASN A 1 175 ? 20.156 -5.699 -3.889 1 95.5 175 ASN A O 1
ATOM 1302 N N . PRO A 1 176 ? 20.234 -3.412 -3.854 1 93.25 176 PRO A N 1
ATOM 1303 C CA . PRO A 1 176 ? 20.641 -3.375 -5.262 1 93.25 176 PRO A CA 1
ATOM 1304 C C . PRO A 1 176 ? 21.891 -4.199 -5.543 1 93.25 176 PRO A C 1
ATOM 1306 O O . PRO A 1 176 ? 22.859 -4.137 -4.781 1 93.25 176 PRO A O 1
ATOM 1309 N N . GLY A 1 177 ? 21.797 -5.02 -6.57 1 94 177 GLY A N 1
ATOM 1310 C CA . GLY A 1 177 ? 22.938 -5.852 -6.938 1 94 177 GLY A CA 1
ATOM 1311 C C . GLY A 1 177 ? 22.797 -7.281 -6.449 1 94 177 GLY A C 1
ATOM 1312 O O . GLY A 1 177 ? 23.5 -8.172 -6.938 1 94 177 GLY A O 1
ATOM 1313 N N . ASP A 1 178 ? 21.953 -7.535 -5.488 1 96.94 178 ASP A N 1
ATOM 1314 C CA . ASP A 1 178 ? 21.766 -8.891 -4.977 1 96.94 178 ASP A CA 1
ATOM 1315 C C . ASP A 1 178 ? 21.172 -9.805 -6.039 1 96.94 178 ASP A C 1
ATOM 1317 O O . ASP A 1 178 ? 20.359 -9.359 -6.863 1 96.94 178 ASP A O 1
ATOM 1321 N N . ALA A 1 179 ? 21.562 -11.062 -5.996 1 97.38 179 ALA A N 1
ATOM 1322 C CA . ALA A 1 179 ? 21 -12.078 -6.887 1 97.38 179 ALA A CA 1
ATOM 1323 C C . ALA A 1 179 ? 19.781 -12.75 -6.258 1 97.38 179 ALA A C 1
ATOM 1325 O O . ALA A 1 179 ? 19.75 -12.992 -5.051 1 97.38 179 ALA A O 1
ATOM 1326 N N . VAL A 1 180 ? 18.797 -13.023 -7.082 1 98.5 180 VAL A N 1
ATOM 1327 C CA . VAL A 1 180 ? 17.578 -13.695 -6.656 1 98.5 180 VAL A CA 1
ATOM 1328 C C . VAL A 1 180 ? 17.281 -14.867 -7.594 1 98.5 180 VAL A C 1
ATOM 1330 O O . VAL A 1 180 ? 17.344 -14.719 -8.812 1 98.5 180 VAL A O 1
ATOM 1333 N N . LEU A 1 181 ? 17.047 -16.031 -6.992 1 98.75 181 LEU A N 1
ATOM 1334 C CA . LEU A 1 181 ? 16.641 -17.203 -7.762 1 98.75 181 LEU A CA 1
ATOM 1335 C C . LEU A 1 181 ? 15.141 -17.203 -8.008 1 98.75 181 LEU A C 1
ATOM 1337 O O . LEU A 1 181 ? 14.352 -16.953 -7.094 1 98.75 181 LEU A O 1
ATOM 1341 N N . LEU A 1 182 ? 14.75 -17.422 -9.242 1 98.38 182 LEU A N 1
ATOM 1342 C CA . LEU A 1 182 ? 13.359 -17.562 -9.664 1 98.38 182 LEU A CA 1
ATOM 1343 C C . LEU A 1 182 ? 13.188 -18.781 -10.578 1 98.38 182 LEU A C 1
ATOM 1345 O O . LEU A 1 182 ? 14.156 -19.234 -11.18 1 98.38 182 LEU A O 1
ATOM 1349 N N . GLU A 1 183 ? 11.953 -19.25 -10.664 1 98.44 183 GLU A N 1
ATOM 1350 C CA . GLU A 1 183 ? 11.656 -20.25 -11.695 1 98.44 183 GLU A CA 1
ATOM 1351 C C . GLU A 1 183 ? 11.859 -19.672 -13.094 1 98.44 183 GLU A C 1
ATOM 1353 O O . GLU A 1 183 ? 11.617 -18.484 -13.32 1 98.44 183 GLU A O 1
ATOM 1358 N N . GLU A 1 184 ? 12.273 -20.516 -14.047 1 97.38 184 GLU A N 1
ATOM 1359 C CA . GLU A 1 184 ? 12.562 -20.094 -15.414 1 97.38 184 GLU A CA 1
ATOM 1360 C C . GLU A 1 184 ? 11.43 -19.25 -15.992 1 97.38 184 GLU A C 1
ATOM 1362 O O . GLU A 1 184 ? 11.68 -18.219 -16.609 1 97.38 184 GLU A O 1
ATOM 1367 N N . PHE A 1 185 ? 10.234 -19.734 -15.891 1 97.38 185 PHE A N 1
ATOM 1368 C CA . PHE A 1 185 ? 9.008 -18.984 -16.141 1 97.38 185 PHE A CA 1
ATOM 1369 C C . PHE A 1 185 ? 8.32 -18.625 -14.828 1 97.38 185 PHE A C 1
ATOM 1371 O O . PHE A 1 185 ? 8.125 -19.484 -13.969 1 97.38 185 PHE A O 1
ATOM 1378 N N . THR A 1 186 ? 8.078 -17.328 -14.641 1 97.38 186 THR A N 1
ATOM 1379 C CA . THR A 1 186 ? 7.59 -16.906 -13.328 1 97.38 186 THR A CA 1
ATOM 1380 C C . THR A 1 186 ? 6.547 -15.812 -13.461 1 97.38 186 THR A C 1
ATOM 1382 O O . THR A 1 186 ? 6.164 -15.438 -14.57 1 97.38 186 THR A O 1
ATOM 1385 N N . TYR A 1 187 ? 5.957 -15.461 -12.375 1 96 187 TYR A N 1
ATOM 1386 C CA . TYR A 1 187 ? 5.031 -14.336 -12.32 1 96 187 TYR A CA 1
ATOM 1387 C C . TYR A 1 187 ? 5.73 -13.039 -12.688 1 96 187 TYR A C 1
ATOM 1389 O O . TYR A 1 187 ? 6.52 -12.508 -11.906 1 96 187 TYR A O 1
ATOM 1397 N N . ASN A 1 188 ? 5.426 -12.508 -13.742 1 92.69 188 ASN A N 1
ATOM 1398 C CA . ASN A 1 188 ? 6.164 -11.414 -14.359 1 92.69 188 ASN A CA 1
ATOM 1399 C C . ASN A 1 188 ? 6.078 -10.141 -13.531 1 92.69 188 ASN A C 1
ATOM 1401 O O . ASN A 1 188 ? 7.027 -9.359 -13.484 1 92.69 188 ASN A O 1
ATOM 1405 N N . HIS A 1 189 ? 4.953 -9.906 -12.898 1 91.25 189 HIS A N 1
ATOM 1406 C CA . HIS A 1 189 ? 4.781 -8.672 -12.141 1 91.25 189 HIS A CA 1
ATOM 1407 C C . HIS A 1 189 ? 5.828 -8.547 -11.039 1 91.25 189 HIS A C 1
ATOM 1409 O O . HIS A 1 189 ? 6.41 -7.477 -10.844 1 91.25 189 HIS A O 1
ATOM 1415 N N . HIS A 1 190 ? 6.035 -9.586 -10.305 1 93.62 190 HIS A N 1
ATOM 1416 C CA . HIS A 1 190 ? 7.031 -9.539 -9.242 1 93.62 190 HIS A CA 1
ATOM 1417 C C . HIS A 1 190 ? 8.422 -9.25 -9.797 1 93.62 190 HIS A C 1
ATOM 1419 O O . HIS A 1 190 ? 9.172 -8.453 -9.227 1 93.62 190 HIS A O 1
ATOM 1425 N N . ALA A 1 191 ? 8.766 -9.844 -10.914 1 93.75 191 ALA A N 1
ATOM 1426 C CA . ALA A 1 191 ? 10.07 -9.641 -11.531 1 93.75 191 ALA A CA 1
ATOM 1427 C C . ALA A 1 191 ? 10.203 -8.219 -12.07 1 93.75 191 ALA A C 1
ATOM 1429 O O . ALA A 1 191 ? 11.156 -7.508 -11.75 1 93.75 191 ALA A O 1
ATOM 1430 N N . GLU A 1 192 ? 9.203 -7.746 -12.781 1 91.56 192 GLU A N 1
ATOM 1431 C CA . GLU A 1 192 ? 9.289 -6.496 -13.531 1 91.56 192 GLU A CA 1
ATOM 1432 C C . GLU A 1 192 ? 9.008 -5.293 -12.633 1 91.56 192 GLU A C 1
ATOM 1434 O O . GLU A 1 192 ? 9.578 -4.219 -12.836 1 91.56 192 GLU A O 1
ATOM 1439 N N . ALA A 1 193 ? 8.164 -5.523 -11.695 1 91.38 193 ALA A N 1
ATOM 1440 C CA . ALA A 1 193 ? 7.68 -4.359 -10.961 1 91.38 193 ALA A CA 1
ATOM 1441 C C . ALA A 1 193 ? 8.438 -4.191 -9.641 1 91.38 193 ALA A C 1
ATOM 1443 O O . ALA A 1 193 ? 8.523 -3.084 -9.109 1 91.38 193 ALA A O 1
ATOM 1444 N N . HIS A 1 194 ? 9 -5.23 -9.109 1 94.31 194 HIS A N 1
ATOM 1445 C CA . HIS A 1 194 ? 9.648 -5.156 -7.805 1 94.31 194 HIS A CA 1
ATOM 1446 C C . HIS A 1 194 ? 11.156 -5.363 -7.922 1 94.31 194 HIS A C 1
ATOM 1448 O O . HIS A 1 194 ? 11.938 -4.449 -7.648 1 94.31 194 HIS A O 1
ATOM 1454 N N . LEU A 1 195 ? 11.57 -6.469 -8.516 1 96.25 195 LEU A N 1
ATOM 1455 C CA . LEU A 1 195 ? 12.953 -6.914 -8.398 1 96.25 195 LEU A CA 1
ATOM 1456 C C . LEU A 1 195 ? 13.852 -6.16 -9.375 1 96.25 195 LEU A C 1
ATOM 1458 O O . LEU A 1 195 ? 14.914 -5.668 -8.992 1 96.25 195 LEU A O 1
ATOM 1462 N N . LEU A 1 196 ? 13.461 -6.066 -10.625 1 94.12 196 LEU A N 1
ATOM 1463 C CA . LEU A 1 196 ? 14.312 -5.453 -11.641 1 94.12 196 LEU A CA 1
ATOM 1464 C C . LEU A 1 196 ? 14.508 -3.969 -11.359 1 94.12 196 LEU A C 1
ATOM 1466 O O . LEU A 1 196 ? 15.633 -3.469 -11.398 1 94.12 196 LEU A O 1
ATOM 1470 N N . PRO A 1 197 ? 13.422 -3.254 -11.016 1 92.75 197 PRO A N 1
ATOM 1471 C CA . PRO A 1 197 ? 13.633 -1.838 -10.703 1 92.75 197 PRO A CA 1
ATOM 1472 C C . PRO A 1 197 ? 14.562 -1.628 -9.508 1 92.75 197 PRO A C 1
ATOM 1474 O O . PRO A 1 197 ? 15.266 -0.619 -9.445 1 92.75 197 PRO A O 1
ATOM 1477 N N . MET A 1 198 ? 14.578 -2.529 -8.57 1 93.38 198 MET A N 1
ATOM 1478 C CA . MET A 1 198 ? 15.453 -2.443 -7.398 1 93.38 198 MET A CA 1
ATOM 1479 C C . MET A 1 198 ? 16.906 -2.693 -7.789 1 93.38 198 MET A C 1
ATOM 1481 O O . MET A 1 198 ? 17.812 -2.418 -7.008 1 93.38 198 MET A O 1
ATOM 1485 N N . GLY A 1 199 ? 17.125 -3.264 -9.008 1 92.88 199 GLY A N 1
ATOM 1486 C CA . GLY A 1 199 ? 18.484 -3.506 -9.492 1 92.88 199 GLY A CA 1
ATOM 1487 C C . GLY A 1 199 ? 19 -4.887 -9.148 1 92.88 199 GLY A C 1
ATOM 1488 O O . GLY A 1 199 ? 20.203 -5.105 -9.094 1 92.88 199 GLY A O 1
ATOM 1489 N N . CYS A 1 200 ? 18.125 -5.84 -8.922 1 95.5 200 CYS A N 1
ATOM 1490 C CA . CYS A 1 200 ? 18.531 -7.199 -8.578 1 95.5 200 CYS A CA 1
ATOM 1491 C C . CYS A 1 200 ? 18.969 -7.969 -9.82 1 95.5 200 CYS A C 1
ATOM 1493 O O . CYS A 1 200 ? 18.516 -7.664 -10.93 1 95.5 200 CYS A O 1
ATOM 1495 N N . GLU A 1 201 ? 19.875 -8.891 -9.602 1 95.06 201 GLU A N 1
ATOM 1496 C CA . GLU A 1 201 ? 20.188 -9.891 -10.609 1 95.06 201 GLU A CA 1
ATOM 1497 C C . GLU A 1 201 ? 19.25 -11.086 -10.516 1 95.06 201 GLU A C 1
ATOM 1499 O O . GLU A 1 201 ? 19.156 -11.742 -9.477 1 95.06 201 GLU A O 1
ATOM 1504 N N . LEU A 1 202 ? 18.547 -11.391 -11.602 1 96.81 202 LEU A N 1
ATOM 1505 C CA . LEU A 1 202 ? 17.625 -12.516 -11.586 1 96.81 202 LEU A CA 1
ATOM 1506 C C . LEU A 1 202 ? 18.266 -13.758 -12.188 1 96.81 202 LEU A C 1
ATOM 1508 O O . LEU A 1 202 ? 18.844 -13.703 -13.273 1 96.81 202 LEU A O 1
ATOM 1512 N N . LEU A 1 203 ? 18.219 -14.836 -11.453 1 97.81 203 LEU A N 1
ATOM 1513 C CA . LEU A 1 203 ? 18.781 -16.125 -11.867 1 97.81 203 LEU A CA 1
ATOM 1514 C C . LEU A 1 203 ? 17.672 -17.141 -12.133 1 97.81 203 LEU A C 1
ATOM 1516 O O . LEU A 1 203 ? 17.109 -17.703 -11.203 1 97.81 203 LEU A O 1
ATOM 1520 N N . PRO A 1 204 ? 17.375 -17.453 -13.375 1 97.44 204 PRO A N 1
ATOM 1521 C CA . PRO A 1 204 ? 16.297 -18.391 -13.703 1 97.44 204 PRO A CA 1
ATOM 1522 C C . PRO A 1 204 ? 16.703 -19.844 -13.508 1 97.44 204 PRO A C 1
ATOM 1524 O O . PRO A 1 204 ? 17.656 -20.312 -14.125 1 97.44 204 PRO A O 1
ATOM 1527 N N . VAL A 1 205 ? 15.977 -20.516 -12.695 1 98.56 205 VAL A N 1
ATOM 1528 C CA . VAL A 1 205 ? 16.172 -21.953 -12.5 1 98.56 205 VAL A CA 1
ATOM 1529 C C . VAL A 1 205 ? 15.328 -22.734 -13.492 1 98.56 205 VAL A C 1
ATOM 1531 O O . VAL A 1 205 ? 14.109 -22.562 -13.539 1 98.56 205 VAL A O 1
ATOM 1534 N N . PRO A 1 206 ? 15.961 -23.609 -14.211 1 98.12 206 PRO A N 1
ATOM 1535 C CA . PRO A 1 206 ? 15.18 -24.438 -15.133 1 98.12 206 PRO A CA 1
ATOM 1536 C C . PRO A 1 206 ? 14.055 -25.203 -14.438 1 98.12 206 PRO A C 1
ATOM 1538 O O . PRO A 1 206 ? 14.188 -25.578 -13.273 1 98.12 206 PRO A O 1
ATOM 1541 N N . MET A 1 207 ? 12.945 -25.375 -15.227 1 97.69 207 MET A N 1
ATOM 1542 C CA . MET A 1 207 ? 11.789 -26.031 -14.633 1 97.69 207 MET A CA 1
ATOM 1543 C C . MET A 1 207 ? 11.148 -27.016 -15.617 1 97.69 207 MET A C 1
ATOM 1545 O O . MET A 1 207 ? 11.461 -26.984 -16.812 1 97.69 207 MET A O 1
ATOM 1549 N N . ASP A 1 208 ? 10.352 -27.922 -15.102 1 96.69 208 ASP A N 1
ATOM 1550 C CA . ASP A 1 208 ? 9.508 -28.812 -15.891 1 96.69 208 ASP A CA 1
ATOM 1551 C C . ASP A 1 208 ? 8.047 -28.734 -15.438 1 96.69 208 ASP A C 1
ATOM 1553 O O . ASP A 1 208 ? 7.625 -27.734 -14.867 1 96.69 208 ASP A O 1
ATOM 1557 N N . SER A 1 209 ? 7.273 -29.672 -15.82 1 95.06 209 SER A N 1
ATOM 1558 C CA . SER A 1 209 ? 5.832 -29.625 -15.586 1 95.06 209 SER A CA 1
ATOM 1559 C C . SER A 1 209 ? 5.512 -29.719 -14.094 1 95.06 209 SER A C 1
ATOM 1561 O O . SER A 1 209 ? 4.375 -29.469 -13.688 1 95.06 209 SER A O 1
ATOM 1563 N N . ALA A 1 210 ? 6.52 -29.984 -13.289 1 96.06 210 ALA A N 1
ATOM 1564 C CA . ALA A 1 210 ? 6.309 -30.078 -11.844 1 96.06 210 ALA A CA 1
ATOM 1565 C C . ALA A 1 210 ? 7.004 -28.938 -11.117 1 96.06 210 ALA A C 1
ATOM 1567 O O . ALA A 1 210 ? 7.121 -28.953 -9.891 1 96.06 210 ALA A O 1
ATOM 1568 N N . GLY A 1 211 ? 7.488 -27.922 -11.82 1 96.44 211 GLY A N 1
ATOM 1569 C CA . GLY A 1 211 ? 8.148 -26.781 -11.203 1 96.44 211 GLY A CA 1
ATOM 1570 C C . GLY A 1 211 ? 9.656 -26.812 -11.375 1 96.44 211 GLY A C 1
ATOM 1571 O O . GLY A 1 211 ? 10.18 -27.469 -12.281 1 96.44 211 GLY A O 1
ATOM 1572 N N . LEU A 1 212 ? 10.352 -26.031 -10.555 1 97.31 212 LEU A N 1
ATOM 1573 C CA . LEU A 1 212 ? 11.797 -25.891 -10.711 1 97.31 212 LEU A CA 1
ATOM 1574 C C . LEU A 1 212 ? 12.516 -27.219 -10.484 1 97.31 212 LEU A C 1
ATOM 1576 O O . LEU A 1 212 ? 12.086 -28.016 -9.656 1 97.31 212 LEU A O 1
ATOM 1580 N N . LEU A 1 213 ? 13.617 -27.453 -11.195 1 98.62 213 LEU A N 1
ATOM 1581 C CA . LEU A 1 213 ? 14.406 -28.688 -11.125 1 98.62 213 LEU A CA 1
ATOM 1582 C C . LEU A 1 213 ? 15.461 -28.594 -10.031 1 98.62 213 LEU A C 1
ATOM 1584 O O . LEU A 1 213 ? 16.391 -27.781 -10.117 1 98.62 213 LEU A O 1
ATOM 1588 N N . PRO A 1 214 ? 15.375 -29.469 -9.039 1 98.56 214 PRO A N 1
ATOM 1589 C CA . PRO A 1 214 ? 16.359 -29.422 -7.961 1 98.56 214 PRO A CA 1
ATOM 1590 C C . PRO A 1 214 ? 17.797 -29.609 -8.461 1 98.56 214 PRO A C 1
ATOM 1592 O O . PRO A 1 214 ? 18.703 -28.922 -8.008 1 98.56 214 PRO A O 1
ATOM 1595 N N . ALA A 1 215 ? 17.984 -30.516 -9.375 1 98.56 215 ALA A N 1
ATOM 1596 C CA . ALA A 1 215 ? 19.328 -30.766 -9.891 1 98.56 215 ALA A CA 1
ATOM 1597 C C . ALA A 1 215 ? 19.906 -29.531 -10.57 1 98.56 215 ALA A C 1
ATOM 1599 O O . ALA A 1 215 ? 21.094 -29.234 -10.422 1 98.56 215 ALA A O 1
ATOM 1600 N N . ALA A 1 216 ? 19.094 -28.859 -11.297 1 98.62 216 ALA A N 1
ATOM 1601 C CA . ALA A 1 216 ? 19.531 -27.625 -11.953 1 98.62 216 ALA A CA 1
ATOM 1602 C C . ALA A 1 216 ? 19.875 -26.547 -10.93 1 98.62 216 ALA A C 1
ATOM 1604 O O . ALA A 1 216 ? 20.844 -25.812 -11.086 1 98.62 216 ALA A O 1
ATOM 1605 N N . LEU A 1 217 ? 19.062 -26.453 -9.914 1 98.69 217 LEU A N 1
ATOM 1606 C CA . LEU A 1 217 ? 19.312 -25.5 -8.828 1 98.69 217 LEU A CA 1
ATOM 1607 C C . LEU A 1 217 ? 20.672 -25.766 -8.188 1 98.69 217 LEU A C 1
ATOM 1609 O O . LEU A 1 217 ? 21.469 -24.828 -8.016 1 98.69 217 LEU A O 1
ATOM 1613 N N . ASP A 1 218 ? 20.906 -26.969 -7.863 1 98.75 218 ASP A N 1
ATOM 1614 C CA . ASP A 1 218 ? 22.156 -27.344 -7.23 1 98.75 218 ASP A CA 1
ATOM 1615 C C . ASP A 1 218 ? 23.344 -27.031 -8.141 1 98.75 218 ASP A C 1
ATOM 1617 O O . ASP A 1 218 ? 24.359 -26.5 -7.684 1 98.75 218 ASP A O 1
ATOM 1621 N N . ALA A 1 219 ? 23.219 -27.391 -9.375 1 98.62 219 ALA A N 1
ATOM 1622 C CA . ALA A 1 219 ? 24.297 -27.172 -10.352 1 98.62 219 ALA A CA 1
ATOM 1623 C C . ALA A 1 219 ? 24.594 -25.688 -10.508 1 98.62 219 ALA A C 1
ATOM 1625 O O . ALA A 1 219 ? 25.75 -25.281 -10.562 1 98.62 219 ALA A O 1
ATOM 1626 N N . MET A 1 220 ? 23.578 -24.906 -10.617 1 98.06 220 MET A N 1
ATOM 1627 C CA . MET A 1 220 ? 23.719 -23.469 -10.773 1 98.06 220 MET A CA 1
ATOM 1628 C C . MET A 1 220 ? 24.469 -22.859 -9.586 1 98.06 220 MET A C 1
ATOM 1630 O O . MET A 1 220 ? 25.375 -22.047 -9.766 1 98.06 220 MET A O 1
ATOM 1634 N N . LEU A 1 221 ? 24.094 -23.25 -8.406 1 98.44 221 LEU A N 1
ATOM 1635 C CA . LEU A 1 221 ? 24.703 -22.703 -7.195 1 98.44 221 LEU A CA 1
ATOM 1636 C C . LEU A 1 221 ? 26.125 -23.219 -7.02 1 98.44 221 LEU A C 1
ATOM 1638 O O . LEU A 1 221 ? 27 -22.469 -6.555 1 98.44 221 LEU A O 1
ATOM 1642 N N . THR A 1 222 ? 26.359 -24.422 -7.418 1 98.5 222 THR A N 1
ATOM 1643 C CA . THR A 1 222 ? 27.703 -24.969 -7.402 1 98.5 222 THR A CA 1
ATOM 1644 C C . THR A 1 222 ? 28.625 -24.188 -8.336 1 98.5 222 THR A C 1
ATOM 1646 O O . THR A 1 222 ? 29.734 -23.812 -7.965 1 98.5 222 THR A O 1
ATOM 1649 N N . GLN A 1 223 ? 28.156 -23.969 -9.469 1 97.88 223 GLN A N 1
ATOM 1650 C CA . GLN A 1 223 ? 28.922 -23.219 -10.461 1 97.88 223 GLN A CA 1
ATOM 1651 C C . GLN A 1 223 ? 29.203 -21.797 -9.984 1 97.88 223 GLN A C 1
ATOM 1653 O O . GLN A 1 223 ? 30.328 -21.297 -10.117 1 97.88 223 GLN A O 1
ATOM 1658 N N . ARG A 1 224 ? 28.188 -21.188 -9.508 1 96.81 224 ARG A N 1
ATOM 1659 C CA . ARG A 1 224 ? 28.344 -19.812 -9.031 1 96.81 224 ARG A CA 1
ATOM 1660 C C . ARG A 1 224 ? 29.344 -19.75 -7.879 1 96.81 224 ARG A C 1
ATOM 1662 O O . ARG A 1 224 ? 30.188 -18.844 -7.84 1 96.81 224 ARG A O 1
ATOM 1669 N N . SER A 1 225 ? 29.203 -20.609 -6.973 1 97.44 225 SER A N 1
ATOM 1670 C CA . SER A 1 225 ? 30.141 -20.672 -5.852 1 97.44 225 SER A CA 1
ATOM 1671 C C . SER A 1 225 ? 31.578 -20.891 -6.332 1 97.44 225 SER A C 1
ATOM 1673 O O . SER A 1 225 ? 32.5 -20.219 -5.855 1 97.44 225 SER A O 1
ATOM 1675 N N . SER A 1 226 ? 31.734 -21.734 -7.238 1 97.75 226 SER A N 1
ATOM 1676 C CA . SER A 1 226 ? 33.062 -22.047 -7.77 1 97.75 226 SER A CA 1
ATOM 1677 C C . SER A 1 226 ? 33.656 -20.844 -8.484 1 97.75 226 SER A C 1
ATOM 1679 O O . SER A 1 226 ? 34.875 -20.688 -8.508 1 97.75 226 SER A O 1
ATOM 1681 N N . ALA A 1 227 ? 32.875 -20.062 -9.055 1 97 227 ALA A N 1
ATOM 1682 C CA . ALA A 1 227 ? 33.312 -18.875 -9.789 1 97 227 ALA A CA 1
ATOM 1683 C C . ALA A 1 227 ? 33.625 -17.719 -8.836 1 97 227 ALA A C 1
ATOM 1685 O O . ALA A 1 227 ? 34.062 -16.656 -9.258 1 97 227 ALA A O 1
ATOM 1686 N N . GLY A 1 228 ? 33.312 -17.797 -7.645 1 96.06 228 GLY A N 1
ATOM 1687 C CA . GLY A 1 228 ? 33.594 -16.781 -6.648 1 96.06 228 GLY A CA 1
ATOM 1688 C C . GLY A 1 228 ? 32.562 -15.648 -6.664 1 96.06 228 GLY A C 1
ATOM 1689 O O . GLY A 1 228 ? 32.844 -14.555 -6.176 1 96.06 228 GLY A O 1
ATOM 1690 N N . LEU A 1 229 ? 31.453 -15.953 -7.258 1 95.62 229 LEU A N 1
ATOM 1691 C CA . LEU A 1 229 ? 30.406 -14.938 -7.312 1 95.62 229 LEU A CA 1
ATOM 1692 C C . LEU A 1 229 ? 29.547 -14.977 -6.055 1 95.62 229 LEU A C 1
ATOM 1694 O O . LEU A 1 229 ? 29.422 -16.016 -5.406 1 95.62 229 LEU A O 1
ATOM 1698 N N . ALA A 1 230 ? 28.969 -13.852 -5.754 1 95 230 ALA A N 1
ATOM 1699 C CA . ALA A 1 230 ? 28.078 -13.789 -4.598 1 95 230 ALA A CA 1
ATOM 1700 C C . ALA A 1 230 ? 26.875 -14.727 -4.77 1 95 230 ALA A C 1
ATOM 1702 O O . ALA A 1 230 ? 26.266 -14.773 -5.84 1 95 230 ALA A O 1
ATOM 1703 N N . LEU A 1 231 ? 26.594 -15.477 -3.74 1 97.31 231 LEU A N 1
ATOM 1704 C CA . LEU A 1 231 ? 25.484 -16.422 -3.781 1 97.31 231 LEU A CA 1
ATOM 1705 C C . LEU A 1 231 ? 24.156 -15.711 -3.52 1 97.31 231 LEU A C 1
ATOM 1707 O O . LEU A 1 231 ? 24.109 -14.734 -2.762 1 97.31 231 LEU A O 1
ATOM 1711 N N . PRO A 1 232 ? 23.078 -16.156 -4.176 1 97.69 232 PRO A N 1
ATOM 1712 C CA . PRO A 1 232 ? 21.75 -15.609 -3.859 1 97.69 232 PRO A CA 1
ATOM 1713 C C . PRO A 1 232 ? 21.281 -15.992 -2.459 1 97.69 232 PRO A C 1
ATOM 1715 O O . PRO A 1 232 ? 21.734 -17 -1.904 1 97.69 232 PRO A O 1
ATOM 1718 N N . ARG A 1 233 ? 20.422 -15.172 -1.945 1 94.5 233 ARG A N 1
ATOM 1719 C CA . ARG A 1 233 ? 19.922 -15.445 -0.603 1 94.5 233 ARG A CA 1
ATOM 1720 C C . ARG A 1 233 ? 18.453 -15.805 -0.633 1 94.5 233 ARG A C 1
ATOM 1722 O O . ARG A 1 233 ? 17.906 -16.344 0.342 1 94.5 233 ARG A O 1
ATOM 1729 N N . LEU A 1 234 ? 17.797 -15.57 -1.724 1 98.56 234 LEU A N 1
ATOM 1730 C CA . LEU A 1 234 ? 16.344 -15.711 -1.815 1 98.56 234 LEU A CA 1
ATOM 1731 C C . LEU A 1 234 ? 15.953 -16.547 -3.033 1 98.56 234 LEU A C 1
ATOM 1733 O O . LEU A 1 234 ? 16.469 -16.328 -4.129 1 98.56 234 LEU A O 1
ATOM 1737 N N . LEU A 1 235 ? 15.148 -17.547 -2.797 1 98.81 235 LEU A N 1
ATOM 1738 C CA . LEU A 1 235 ? 14.484 -18.328 -3.838 1 98.81 235 LEU A CA 1
ATOM 1739 C C . LEU A 1 235 ? 12.992 -18.047 -3.859 1 98.81 235 LEU A C 1
ATOM 1741 O O . LEU A 1 235 ? 12.281 -18.328 -2.889 1 98.81 235 LEU A O 1
ATOM 1745 N N . TYR A 1 236 ? 12.57 -17.438 -4.949 1 98.69 236 TYR A N 1
ATOM 1746 C CA . TYR A 1 236 ? 11.148 -17.188 -5.168 1 98.69 236 TYR A CA 1
ATOM 1747 C C . TYR A 1 236 ? 10.508 -18.328 -5.957 1 98.69 236 TYR A C 1
ATOM 1749 O O . TYR A 1 236 ? 10.953 -18.656 -7.059 1 98.69 236 TYR A O 1
ATOM 1757 N N . CYS A 1 237 ? 9.391 -18.938 -5.406 1 97.5 237 CYS A N 1
ATOM 1758 C CA . CYS A 1 237 ? 8.711 -20.016 -6.113 1 97.5 237 CYS A CA 1
ATOM 1759 C C . CYS A 1 237 ? 7.207 -19.953 -5.906 1 97.5 237 CYS A C 1
ATOM 1761 O O . CYS A 1 237 ? 6.738 -19.375 -4.926 1 97.5 237 CYS A O 1
ATOM 1763 N N . ILE A 1 238 ? 6.488 -20.469 -6.801 1 98.19 238 ILE A N 1
ATOM 1764 C CA . ILE A 1 238 ? 5.039 -20.625 -6.789 1 98.19 238 ILE A CA 1
ATOM 1765 C C . ILE A 1 238 ? 4.672 -22.109 -6.816 1 98.19 238 ILE A C 1
ATOM 1767 O O . ILE A 1 238 ? 4.586 -22.703 -7.891 1 98.19 238 ILE A O 1
ATOM 1771 N N . PRO A 1 239 ? 4.355 -22.688 -5.711 1 97.31 239 PRO A N 1
ATOM 1772 C CA . PRO A 1 239 ? 4.324 -24.141 -5.633 1 97.31 239 PRO A CA 1
ATOM 1773 C C . PRO A 1 239 ? 3.018 -24.734 -6.164 1 97.31 239 PRO A C 1
ATOM 1775 O O . PRO A 1 239 ? 2.961 -25.922 -6.492 1 97.31 239 PRO A O 1
ATOM 1778 N N . THR A 1 240 ? 1.907 -23.984 -6.152 1 97.12 240 THR A N 1
ATOM 1779 C CA . THR A 1 240 ? 0.602 -24.5 -6.543 1 97.12 240 THR A CA 1
ATOM 1780 C C . THR A 1 240 ? -0.009 -23.656 -7.652 1 97.12 240 THR A C 1
ATOM 1782 O O . THR A 1 240 ? -0.163 -22.438 -7.492 1 97.12 240 THR A O 1
ATOM 1785 N N . GLY A 1 241 ? -0.423 -24.375 -8.719 1 96.62 241 GLY A N 1
ATOM 1786 C CA . GLY A 1 241 ? -0.999 -23.578 -9.797 1 96.62 241 GLY A CA 1
ATOM 1787 C C . GLY A 1 241 ? -0.078 -22.484 -10.289 1 96.62 241 GLY A C 1
ATOM 1788 O O . GLY A 1 241 ? -0.495 -21.328 -10.422 1 96.62 241 GLY A O 1
ATOM 1789 N N . GLN A 1 242 ? 1.131 -22.875 -10.523 1 97.44 242 GLN A N 1
ATOM 1790 C CA . GLN A 1 242 ? 2.234 -21.953 -10.797 1 97.44 242 GLN A CA 1
ATOM 1791 C C . GLN A 1 242 ? 1.9 -21.016 -11.961 1 97.44 242 GLN A C 1
ATOM 1793 O O . GLN A 1 242 ? 1.393 -21.453 -12.992 1 97.44 242 GLN A O 1
ATOM 1798 N N . ASN A 1 243 ? 1.985 -19.703 -11.75 1 96.38 243 ASN A N 1
ATOM 1799 C CA . ASN A 1 243 ? 1.879 -18.703 -12.797 1 96.38 243 ASN A CA 1
ATOM 1800 C C . ASN A 1 243 ? 3.221 -18.469 -13.484 1 96.38 243 ASN A C 1
ATOM 1802 O O . ASN A 1 243 ? 4.156 -17.953 -12.867 1 96.38 243 ASN A O 1
ATOM 1806 N N . PRO A 1 244 ? 3.35 -18.891 -14.695 1 96.19 244 PRO A N 1
ATOM 1807 C CA . PRO A 1 244 ? 2.283 -19.031 -15.688 1 96.19 244 PRO A CA 1
ATOM 1808 C C . PRO A 1 244 ? 1.981 -20.5 -16.016 1 96.19 244 PRO A C 1
ATOM 1810 O O . PRO A 1 244 ? 1.023 -20.781 -16.734 1 96.19 244 PRO A O 1
ATOM 1813 N N . THR A 1 245 ? 2.65 -21.469 -15.5 1 97.25 245 THR A N 1
ATOM 1814 C CA . THR A 1 245 ? 2.73 -22.781 -16.125 1 97.25 245 THR A CA 1
ATOM 1815 C C . THR A 1 245 ? 1.618 -23.688 -15.602 1 97.25 245 THR A C 1
ATOM 1817 O O . THR A 1 245 ? 1.341 -24.734 -16.188 1 97.25 245 THR A O 1
ATOM 1820 N N . GLY A 1 246 ? 1.064 -23.312 -14.484 1 96.5 246 GLY A N 1
ATOM 1821 C CA . GLY A 1 246 ? 0.067 -24.188 -13.883 1 96.5 246 GLY A CA 1
ATOM 1822 C C . GLY A 1 246 ? 0.672 -25.359 -13.125 1 96.5 246 GLY A C 1
ATOM 1823 O O . GLY A 1 246 ? -0.052 -26.172 -12.562 1 96.5 246 GLY A O 1
ATOM 1824 N N . ALA A 1 247 ? 1.938 -25.422 -13.016 1 96.81 247 ALA A N 1
ATOM 1825 C CA . ALA A 1 247 ? 2.633 -26.547 -12.375 1 96.81 247 ALA A CA 1
ATOM 1826 C C . ALA A 1 247 ? 2.254 -26.656 -10.906 1 96.81 247 ALA A C 1
ATOM 1828 O O . ALA A 1 247 ? 1.999 -25.641 -10.242 1 96.81 247 ALA A O 1
ATOM 1829 N N . VAL A 1 248 ? 2.176 -27.875 -10.438 1 97.19 248 VAL A N 1
ATOM 1830 C CA . VAL A 1 248 ? 2.016 -28.188 -9.023 1 97.19 248 VAL A CA 1
ATOM 1831 C C . VAL A 1 248 ? 3.225 -28.984 -8.523 1 97.19 248 VAL A C 1
ATOM 1833 O O . VAL A 1 248 ? 3.5 -30.078 -9.023 1 97.19 248 VAL A O 1
ATOM 1836 N N . MET A 1 249 ? 3.918 -28.406 -7.586 1 97.44 249 MET A N 1
ATOM 1837 C CA . MET A 1 249 ? 5.094 -29.078 -7.031 1 97.44 249 MET A CA 1
ATOM 1838 C C . MET A 1 249 ? 4.684 -30.172 -6.055 1 97.44 249 MET A C 1
ATOM 1840 O O . MET A 1 249 ? 4.027 -29.906 -5.047 1 97.44 249 MET A O 1
ATOM 1844 N N . GLY A 1 250 ? 5.035 -31.406 -6.305 1 96.19 250 GLY A N 1
ATOM 1845 C CA . GLY A 1 250 ? 4.723 -32.531 -5.422 1 96.19 250 GLY A CA 1
ATOM 1846 C C . GLY A 1 250 ? 5.586 -32.562 -4.176 1 96.19 250 GLY A C 1
ATOM 1847 O O . GLY A 1 250 ? 6.566 -31.812 -4.07 1 96.19 250 GLY A O 1
ATOM 1848 N N . PRO A 1 251 ? 5.215 -33.406 -3.223 1 96.5 251 PRO A N 1
ATOM 1849 C CA . PRO A 1 251 ? 5.914 -33.438 -1.937 1 96.5 251 PRO A CA 1
ATOM 1850 C C . PRO A 1 251 ? 7.387 -33.812 -2.08 1 96.5 251 PRO A C 1
ATOM 1852 O O . PRO A 1 251 ? 8.234 -33.281 -1.367 1 96.5 251 PRO A O 1
ATOM 1855 N N . GLU A 1 252 ? 7.711 -34.75 -2.941 1 97.5 252 GLU A N 1
ATOM 1856 C CA . GLU A 1 252 ? 9.102 -35.188 -3.109 1 97.5 252 GLU A CA 1
ATOM 1857 C C . GLU A 1 252 ? 9.961 -34.031 -3.654 1 97.5 252 GLU A C 1
ATOM 1859 O O . GLU A 1 252 ? 11.062 -33.812 -3.16 1 97.5 252 GLU A O 1
ATOM 1864 N N . ARG A 1 253 ? 9.484 -33.438 -4.676 1 97.56 253 ARG A N 1
ATOM 1865 C CA . ARG A 1 253 ? 10.188 -32.281 -5.246 1 97.56 253 ARG A CA 1
ATOM 1866 C C . ARG A 1 253 ? 10.359 -31.188 -4.211 1 97.56 253 ARG A C 1
ATOM 1868 O O . ARG A 1 253 ? 11.422 -30.547 -4.145 1 97.56 253 ARG A O 1
ATOM 1875 N N . MET A 1 254 ? 9.383 -30.891 -3.43 1 97.81 254 MET A N 1
ATOM 1876 C CA . MET A 1 254 ? 9.438 -29.875 -2.385 1 97.81 254 MET A CA 1
ATOM 1877 C C . MET A 1 254 ? 10.531 -30.203 -1.373 1 97.81 254 MET A C 1
ATOM 1879 O O . MET A 1 254 ? 11.289 -29.312 -0.963 1 97.81 254 MET A O 1
ATOM 1883 N N . ARG A 1 255 ? 10.602 -31.406 -0.989 1 97.88 255 ARG A N 1
ATOM 1884 C CA . ARG A 1 255 ? 11.625 -31.844 -0.041 1 97.88 255 ARG A CA 1
ATOM 1885 C C . ARG A 1 255 ? 13.023 -31.641 -0.615 1 97.88 255 ARG A C 1
ATOM 1887 O O . ARG A 1 255 ? 13.93 -31.188 0.087 1 97.88 255 ARG A O 1
ATOM 1894 N N . GLN A 1 256 ? 13.164 -31.984 -1.853 1 98.62 256 GLN A N 1
ATOM 1895 C CA . GLN A 1 256 ? 14.461 -31.828 -2.504 1 98.62 256 GLN A CA 1
ATOM 1896 C C . GLN A 1 256 ? 14.875 -30.359 -2.562 1 98.62 256 GLN A C 1
ATOM 1898 O O . GLN A 1 256 ? 16.016 -30.016 -2.277 1 98.62 256 GLN A O 1
ATOM 1903 N N . VAL A 1 257 ? 13.938 -29.531 -2.908 1 98.69 257 VAL A N 1
ATOM 1904 C CA . VAL A 1 257 ? 14.203 -28.094 -2.982 1 98.69 257 VAL A CA 1
ATOM 1905 C C . VAL A 1 257 ? 14.539 -27.562 -1.592 1 98.69 257 VAL A C 1
ATOM 1907 O O . VAL A 1 257 ? 15.461 -26.766 -1.432 1 98.69 257 VAL A O 1
ATOM 1910 N N . TYR A 1 258 ? 13.781 -27.969 -0.582 1 98.31 258 TYR A N 1
ATOM 1911 C CA . TYR A 1 258 ? 14.016 -27.516 0.788 1 98.31 258 TYR A CA 1
ATOM 1912 C C . TYR A 1 258 ? 15.406 -27.938 1.26 1 98.31 258 TYR A C 1
ATOM 1914 O O . TYR A 1 258 ? 16.109 -27.141 1.892 1 98.31 258 TYR A O 1
ATOM 1922 N N . GLU A 1 259 ? 15.797 -29.156 0.939 1 98.19 259 GLU A N 1
ATOM 1923 C CA . GLU A 1 259 ? 17.109 -29.641 1.333 1 98.19 259 GLU A CA 1
ATOM 1924 C C . GLU A 1 259 ? 18.219 -28.812 0.67 1 98.19 259 GLU A C 1
ATOM 1926 O O . GLU A 1 259 ? 19.25 -28.562 1.283 1 98.19 259 GLU A O 1
ATOM 1931 N N . LEU A 1 260 ? 18.031 -28.5 -0.549 1 98.62 260 LEU A N 1
ATOM 1932 C CA . LEU A 1 260 ? 19 -27.656 -1.235 1 98.62 260 LEU A CA 1
ATOM 1933 C C . LEU A 1 260 ? 19.031 -26.25 -0.619 1 98.62 260 LEU A C 1
ATOM 1935 O O . LEU A 1 260 ? 20.094 -25.625 -0.542 1 98.62 260 LEU A O 1
ATOM 1939 N N . ALA A 1 261 ? 17.859 -25.766 -0.243 1 98.25 261 ALA A N 1
ATOM 1940 C CA . ALA A 1 261 ? 17.828 -24.469 0.438 1 98.25 261 ALA A CA 1
ATOM 1941 C C . ALA A 1 261 ? 18.641 -24.5 1.729 1 98.25 261 ALA A C 1
ATOM 1943 O O . ALA A 1 261 ? 19.312 -23.531 2.074 1 98.25 261 ALA A O 1
ATOM 1944 N N . ARG A 1 262 ? 18.578 -25.609 2.455 1 96.56 262 ARG A N 1
ATOM 1945 C CA . ARG A 1 262 ? 19.391 -25.797 3.654 1 96.56 262 ARG A CA 1
ATOM 1946 C C . ARG A 1 262 ? 20.875 -25.844 3.312 1 96.56 262 ARG A C 1
ATOM 1948 O O . ARG A 1 262 ? 21.688 -25.172 3.973 1 96.56 262 ARG A O 1
ATOM 1955 N N . LYS A 1 263 ? 21.172 -26.562 2.281 1 97.12 263 LYS A N 1
ATOM 1956 C CA . LYS A 1 263 ? 22.547 -26.734 1.862 1 97.12 263 LYS A CA 1
ATOM 1957 C C . LYS A 1 263 ? 23.188 -25.391 1.477 1 97.12 263 LYS A C 1
ATOM 1959 O O . LYS A 1 263 ? 24.328 -25.109 1.843 1 97.12 263 LYS A O 1
ATOM 1964 N N . TRP A 1 264 ? 22.422 -24.578 0.829 1 97.75 264 TRP A N 1
ATOM 1965 C CA . TRP A 1 264 ? 22.984 -23.359 0.245 1 97.75 264 TRP A CA 1
ATOM 1966 C C . TRP A 1 264 ? 22.562 -22.125 1.032 1 97.75 264 TRP A C 1
ATOM 1968 O O . TRP A 1 264 ? 22.812 -21 0.602 1 97.75 264 TRP A O 1
ATOM 1978 N N . ASP A 1 265 ? 21.859 -22.297 2.131 1 97 265 ASP A N 1
ATOM 1979 C CA . ASP A 1 265 ? 21.422 -21.25 3.051 1 97 265 ASP A CA 1
ATOM 1980 C C . ASP A 1 265 ? 20.5 -20.25 2.346 1 97 265 ASP A C 1
ATOM 1982 O O . ASP A 1 265 ? 20.703 -19.047 2.455 1 97 265 ASP A O 1
ATOM 1986 N N . LEU A 1 266 ? 19.578 -20.812 1.61 1 97.94 266 LEU A N 1
ATOM 1987 C CA . LEU A 1 266 ? 18.594 -20 0.904 1 97.94 266 LEU A CA 1
ATOM 1988 C C . LEU A 1 266 ? 17.344 -19.781 1.767 1 97.94 266 LEU A C 1
ATOM 1990 O O . LEU A 1 266 ? 16.938 -20.672 2.506 1 97.94 266 LEU A O 1
ATOM 1994 N N . ILE A 1 267 ? 16.797 -18.594 1.711 1 98.44 267 ILE A N 1
ATOM 1995 C CA . ILE A 1 267 ? 15.43 -18.359 2.162 1 98.44 267 ILE A CA 1
ATOM 1996 C C . ILE A 1 267 ? 14.445 -18.688 1.041 1 98.44 267 ILE A C 1
ATOM 1998 O O . ILE A 1 267 ? 14.68 -18.344 -0.12 1 98.44 267 ILE A O 1
ATOM 2002 N N . ILE A 1 268 ? 13.406 -19.422 1.364 1 98.62 268 ILE A N 1
ATOM 2003 C CA . ILE A 1 268 ? 12.383 -19.75 0.381 1 98.62 268 ILE A CA 1
ATOM 2004 C C . ILE A 1 268 ? 11.203 -18.797 0.531 1 98.62 268 ILE A C 1
ATOM 2006 O O . ILE A 1 268 ? 10.594 -18.703 1.602 1 98.62 268 ILE A O 1
ATOM 2010 N N . LEU A 1 269 ? 10.922 -18.031 -0.474 1 98.81 269 LEU A N 1
ATOM 2011 C CA . LEU A 1 269 ? 9.703 -17.234 -0.589 1 98.81 269 LEU A CA 1
ATOM 2012 C C . LEU A 1 269 ? 8.648 -17.984 -1.396 1 98.81 269 LEU A C 1
ATOM 2014 O O . LEU A 1 269 ? 8.734 -18.047 -2.625 1 98.81 269 LEU A O 1
ATOM 2018 N N . GLU A 1 270 ? 7.715 -18.531 -0.683 1 97.88 270 GLU A N 1
ATOM 2019 C CA . GLU A 1 270 ? 6.625 -19.266 -1.308 1 97.88 270 GLU A CA 1
ATOM 2020 C C . GLU A 1 270 ? 5.418 -18.375 -1.57 1 97.88 270 GLU A C 1
ATOM 2022 O O . GLU A 1 270 ? 4.68 -18.031 -0.645 1 97.88 270 GLU A O 1
ATOM 2027 N N . ASP A 1 271 ? 5.203 -17.984 -2.805 1 98.31 271 ASP A N 1
ATOM 2028 C CA . ASP A 1 271 ? 4.062 -17.219 -3.277 1 98.31 271 ASP A CA 1
ATOM 2029 C C . ASP A 1 271 ? 2.91 -18.125 -3.695 1 98.31 271 ASP A C 1
ATOM 2031 O O . ASP A 1 271 ? 2.9 -18.656 -4.809 1 98.31 271 ASP A O 1
ATOM 2035 N N . ASP A 1 272 ? 1.912 -18.219 -2.863 1 97.5 272 ASP A N 1
ATOM 2036 C CA . ASP A 1 272 ? 0.936 -19.281 -3.113 1 97.5 272 ASP A CA 1
ATOM 2037 C C . ASP A 1 272 ? -0.463 -18.688 -3.307 1 97.5 272 ASP A C 1
ATOM 2039 O O . ASP A 1 272 ? -1.412 -19.109 -2.641 1 97.5 272 ASP A O 1
ATOM 2043 N N . ALA A 1 273 ? -0.603 -17.875 -4.305 1 97.06 273 ALA A N 1
ATOM 2044 C CA . ALA A 1 273 ? -1.849 -17.172 -4.613 1 97.06 273 ALA A CA 1
ATOM 2045 C C . ALA A 1 273 ? -2.943 -18.156 -5.016 1 97.06 273 ALA A C 1
ATOM 2047 O O . ALA A 1 273 ? -4.133 -17.875 -4.867 1 97.06 273 ALA A O 1
ATOM 2048 N N . TYR A 1 274 ? -2.621 -19.359 -5.492 1 97.62 274 TYR A N 1
ATOM 2049 C CA . TYR A 1 274 ? -3.594 -20.281 -6.062 1 97.62 274 TYR A CA 1
ATOM 2050 C C . TYR A 1 274 ? -3.803 -21.484 -5.152 1 97.62 274 TYR A C 1
ATOM 2052 O O . TYR A 1 274 ? -4.367 -22.5 -5.57 1 97.62 274 TYR A O 1
ATOM 2060 N N . PHE A 1 275 ? -3.359 -21.359 -3.918 1 97.81 275 PHE A N 1
ATOM 2061 C CA . PHE A 1 275 ? -3.393 -22.438 -2.951 1 97.81 275 PHE A CA 1
ATOM 2062 C C . PHE A 1 275 ? -4.797 -23.016 -2.834 1 97.81 275 PHE A C 1
ATOM 2064 O O . PHE A 1 275 ? -4.973 -24.234 -2.805 1 97.81 275 PHE A O 1
ATOM 2071 N N . TRP A 1 276 ? -5.828 -22.188 -2.85 1 97.56 276 TRP A N 1
ATOM 2072 C CA . TRP A 1 276 ? -7.211 -22.578 -2.586 1 97.56 276 TRP A CA 1
ATOM 2073 C C . TRP A 1 276 ? -7.828 -23.25 -3.805 1 97.56 276 TRP A C 1
ATOM 2075 O O . TRP A 1 276 ? -8.891 -23.859 -3.709 1 97.56 276 TRP A O 1
ATOM 2085 N N . LEU A 1 277 ? -7.176 -23.141 -4.922 1 97.81 277 LEU A N 1
ATOM 2086 C CA . LEU A 1 277 ? -7.723 -23.625 -6.184 1 97.81 277 LEU A CA 1
ATOM 2087 C C . LEU A 1 277 ? -7.059 -24.938 -6.594 1 97.81 277 LEU A C 1
ATOM 2089 O O . LEU A 1 277 ? -6.559 -25.047 -7.715 1 97.81 277 LEU A O 1
ATOM 2093 N N . GLN A 1 278 ? -7.039 -25.891 -5.699 1 98 278 GLN A N 1
ATOM 2094 C CA . GLN A 1 278 ? -6.594 -27.25 -5.992 1 98 278 GLN A CA 1
ATOM 2095 C C . GLN A 1 278 ? -7.766 -28.141 -6.398 1 98 278 GLN A C 1
ATOM 2097 O O . GLN A 1 278 ? -8.797 -28.156 -5.719 1 98 278 GLN A O 1
ATOM 2102 N N . TYR A 1 279 ? -7.641 -28.812 -7.473 1 97.25 279 TYR A N 1
ATOM 2103 C CA . TYR A 1 279 ? -8.625 -29.781 -7.938 1 97.25 279 TYR A CA 1
ATOM 2104 C C . TYR A 1 279 ? -7.949 -30.906 -8.711 1 97.25 279 TYR A C 1
ATOM 2106 O O . TYR A 1 279 ? -8.242 -31.125 -9.883 1 97.25 279 TYR A O 1
ATOM 2114 N N . PRO A 1 280 ? -7.152 -31.688 -8.016 1 95.06 280 PRO A N 1
ATOM 2115 C CA . PRO A 1 280 ? -6.309 -32.688 -8.664 1 95.06 280 PRO A CA 1
ATOM 2116 C C . PRO A 1 280 ? -7.125 -33.75 -9.398 1 95.06 280 PRO A C 1
ATOM 2118 O O . PRO A 1 280 ? -6.625 -34.375 -10.344 1 95.06 280 PRO A O 1
ATOM 2121 N N . GLN A 1 281 ? -8.344 -33.969 -9.078 1 92.62 281 GLN A N 1
ATOM 2122 C CA . GLN A 1 281 ? -9.133 -35.062 -9.672 1 92.62 281 GLN A CA 1
ATOM 2123 C C . GLN A 1 281 ? -10.273 -34.5 -10.516 1 92.62 281 GLN A C 1
ATOM 2125 O O . GLN A 1 281 ? -11.211 -35.219 -10.867 1 92.62 281 GLN A O 1
ATOM 2130 N N . GLY A 1 282 ? -10.242 -33.25 -10.75 1 90.81 282 GLY A N 1
ATOM 2131 C CA . GLY A 1 282 ? -11.266 -32.656 -11.594 1 90.81 282 GLY A CA 1
ATOM 2132 C C . GLY A 1 282 ? -12.484 -32.219 -10.812 1 90.81 282 GLY A C 1
ATOM 2133 O O . GLY A 1 282 ? -12.461 -32.156 -9.578 1 90.81 282 GLY A O 1
ATOM 2134 N N . PRO A 1 283 ? -13.523 -31.797 -11.562 1 87.75 283 PRO A N 1
ATOM 2135 C CA . PRO A 1 283 ? -14.672 -31.141 -10.93 1 87.75 283 PRO A CA 1
ATOM 2136 C C . PRO A 1 283 ? -15.516 -32.094 -10.094 1 87.75 283 PRO A C 1
ATOM 2138 O O . PRO A 1 283 ? -16.234 -31.672 -9.188 1 87.75 283 PRO A O 1
ATOM 2141 N N . GLU A 1 284 ? -15.414 -33.344 -10.367 1 89.56 284 GLU A N 1
ATOM 2142 C CA . GLU A 1 284 ? -16.281 -34.312 -9.703 1 89.56 284 GLU A CA 1
ATOM 2143 C C . GLU A 1 284 ? -15.758 -34.688 -8.312 1 89.56 284 GLU A C 1
ATOM 2145 O O . GLU A 1 284 ? -16.5 -35.219 -7.484 1 89.56 284 GLU A O 1
ATOM 2150 N N . ALA A 1 285 ? -14.516 -34.438 -8.062 1 93.81 285 ALA A N 1
ATOM 2151 C CA . ALA A 1 285 ? -13.906 -34.688 -6.762 1 93.81 285 ALA A CA 1
ATOM 2152 C C . ALA A 1 285 ? -12.906 -33.594 -6.395 1 93.81 285 ALA A C 1
ATOM 2154 O O . ALA A 1 285 ? -11.734 -33.656 -6.781 1 93.81 285 ALA A O 1
ATOM 2155 N N . VAL A 1 286 ? -13.414 -32.688 -5.594 1 96.31 286 VAL A N 1
ATOM 2156 C CA . VAL A 1 286 ? -12.555 -31.578 -5.164 1 96.31 286 VAL A CA 1
ATOM 2157 C C . VAL A 1 286 ? -12.242 -31.719 -3.676 1 96.31 286 VAL A C 1
ATOM 2159 O O . VAL A 1 286 ? -13.023 -32.312 -2.922 1 96.31 286 VAL A O 1
ATOM 2162 N N . PRO A 1 287 ? -11.148 -31.203 -3.201 1 97.31 287 PRO A N 1
ATOM 2163 C CA . PRO A 1 287 ? -10.68 -31.5 -1.848 1 97.31 287 PRO A CA 1
ATOM 2164 C C . PRO A 1 287 ? -11.344 -30.625 -0.784 1 97.31 287 PRO A C 1
ATOM 2166 O O . PRO A 1 287 ? -11.289 -30.953 0.406 1 97.31 287 PRO A O 1
ATOM 2169 N N . GLY A 1 288 ? -11.898 -29.5 -1.124 1 96.5 288 GLY A N 1
ATOM 2170 C CA . GLY A 1 288 ? -12.328 -28.562 -0.103 1 96.5 288 GLY A CA 1
ATOM 2171 C C . GLY A 1 288 ? -11.18 -28.031 0.737 1 96.5 288 GLY A C 1
ATOM 2172 O O . GLY A 1 288 ? -10.164 -27.578 0.2 1 96.5 288 GLY A O 1
ATOM 2173 N N . LEU A 1 289 ? -11.273 -28.078 2.025 1 96.94 289 LEU A N 1
ATOM 2174 C CA . LEU A 1 289 ? -10.242 -27.562 2.916 1 96.94 289 LEU A CA 1
ATOM 2175 C C . LEU A 1 289 ? -9.148 -28.609 3.135 1 96.94 289 LEU A C 1
ATOM 2177 O O . LEU A 1 289 ? -8.148 -28.328 3.805 1 96.94 289 LEU A O 1
ATOM 2181 N N . ASN A 1 290 ? -9.281 -29.828 2.602 1 96.88 290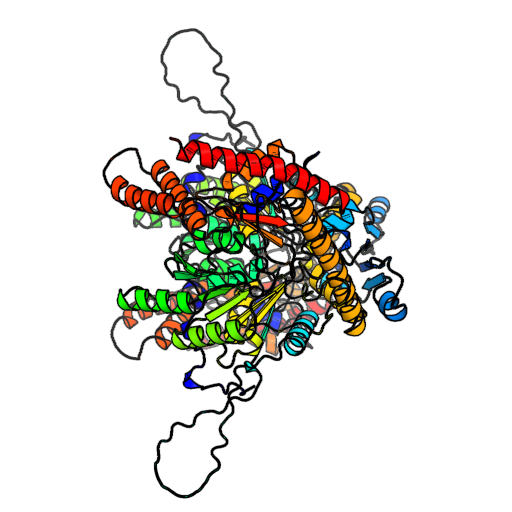 ASN A N 1
ATOM 2182 C CA . ASN A 1 290 ? -8.227 -30.828 2.658 1 96.88 290 ASN A CA 1
ATOM 2183 C C . ASN A 1 290 ? -7.188 -30.594 1.56 1 96.88 290 ASN A C 1
ATOM 2185 O O . ASN A 1 290 ? -6.988 -31.469 0.704 1 96.88 290 ASN A O 1
ATOM 2189 N N . LEU A 1 291 ? -6.504 -29.516 1.652 1 97.19 291 LEU A N 1
ATOM 2190 C CA . LEU A 1 291 ? -5.562 -29.062 0.641 1 97.19 291 LEU A CA 1
ATOM 2191 C C . LEU A 1 291 ? -4.152 -29.562 0.94 1 97.19 291 LEU A C 1
ATOM 2193 O O . LEU A 1 291 ? -3.797 -29.766 2.104 1 97.19 291 LEU A O 1
ATOM 2197 N N . ARG A 1 292 ? -3.357 -29.828 -0.062 1 95.81 292 ARG A N 1
ATOM 2198 C CA . ARG A 1 292 ? -1.953 -30.188 0.124 1 95.81 292 ARG A CA 1
ATOM 2199 C C . ARG A 1 292 ? -1.141 -28.969 0.583 1 95.81 292 ARG A C 1
ATOM 2201 O O . ARG A 1 292 ? -1.147 -27.938 -0.071 1 95.81 292 ARG A O 1
ATOM 2208 N N . PRO A 1 293 ? -0.41 -29.109 1.647 1 96.25 293 PRO A N 1
ATOM 2209 C CA . PRO A 1 293 ? 0.334 -27.969 2.191 1 96.25 293 PRO A CA 1
ATOM 2210 C C . PRO A 1 293 ? 1.578 -27.625 1.373 1 96.25 293 PRO A C 1
ATOM 2212 O O . PRO A 1 293 ? 2.012 -28.422 0.542 1 96.25 293 PRO A O 1
ATOM 2215 N N . GLY A 1 294 ? 2.131 -26.391 1.599 1 95.69 294 GLY A N 1
ATOM 2216 C CA . GLY A 1 294 ? 3.328 -25.922 0.922 1 95.69 294 GLY A CA 1
ATOM 2217 C C . GLY A 1 294 ? 4.594 -26.125 1.738 1 95.69 294 GLY A C 1
ATOM 2218 O O . GLY A 1 294 ? 4.664 -27.031 2.57 1 95.69 294 GLY A O 1
ATOM 2219 N N . PHE A 1 295 ? 5.637 -25.359 1.429 1 97.69 295 PHE A N 1
ATOM 2220 C CA . PHE A 1 295 ? 6.961 -25.453 2.031 1 97.69 295 PHE A CA 1
ATOM 2221 C C . PHE A 1 295 ? 6.891 -25.219 3.535 1 97.69 295 PHE A C 1
ATOM 2223 O O . PHE A 1 295 ? 7.684 -25.781 4.297 1 97.69 295 PHE A O 1
ATOM 2230 N N . LEU A 1 296 ? 5.961 -24.359 3.928 1 96.19 296 LEU A N 1
ATOM 2231 C CA . LEU A 1 296 ? 5.855 -24 5.34 1 96.19 296 LEU A CA 1
ATOM 2232 C C . LEU A 1 296 ? 5.688 -25.25 6.203 1 96.19 296 LEU A C 1
ATOM 2234 O O . LEU A 1 296 ? 6.18 -25.297 7.332 1 96.19 296 LEU A O 1
ATOM 2238 N N . SER A 1 297 ? 5.066 -26.281 5.715 1 95.31 297 SER A N 1
ATOM 2239 C CA . SER A 1 297 ? 4.75 -27.5 6.453 1 95.31 297 SER A CA 1
ATOM 2240 C C . SER A 1 297 ? 6.008 -28.312 6.746 1 95.31 297 SER A C 1
ATOM 2242 O O . SER A 1 297 ? 6.02 -29.156 7.652 1 95.31 297 SER A O 1
ATOM 2244 N N . ILE A 1 298 ? 7.082 -28.094 6.031 1 95.69 298 ILE A N 1
ATOM 2245 C CA . ILE A 1 298 ? 8.281 -28.906 6.211 1 95.69 298 ILE A CA 1
ATOM 2246 C C . ILE A 1 298 ? 9.43 -28.031 6.707 1 95.69 298 ILE A C 1
ATOM 2248 O O . ILE A 1 298 ? 10.586 -28.453 6.703 1 95.69 298 ILE A O 1
ATOM 2252 N N . ASP A 1 299 ? 9.148 -26.797 7.047 1 95.88 299 ASP A N 1
ATOM 2253 C CA . ASP A 1 299 ? 10.172 -25.828 7.438 1 95.88 299 ASP A CA 1
ATOM 2254 C C . ASP A 1 299 ? 10.625 -26.062 8.875 1 95.88 299 ASP A C 1
ATOM 2256 O O . ASP A 1 299 ? 10.047 -25.5 9.812 1 95.88 299 ASP A O 1
ATOM 2260 N N . VAL A 1 300 ? 11.742 -26.672 9.039 1 92.38 300 VAL A N 1
ATOM 2261 C CA . VAL A 1 300 ? 12.227 -26.984 10.375 1 92.38 300 VAL A CA 1
ATOM 2262 C C . VAL A 1 300 ? 13.266 -25.953 10.812 1 92.38 300 VAL A C 1
ATOM 2264 O O . VAL A 1 300 ? 13.648 -25.906 11.984 1 92.38 300 VAL A O 1
ATOM 2267 N N . ASP A 1 301 ? 13.68 -25.062 9.906 1 93.19 301 ASP A N 1
ATOM 2268 C CA . ASP A 1 301 ? 14.781 -24.156 10.203 1 93.19 301 ASP A CA 1
ATOM 2269 C C . ASP A 1 301 ? 14.281 -22.719 10.297 1 93.19 301 ASP A C 1
ATOM 2271 O O . ASP A 1 301 ? 15.047 -21.812 10.656 1 93.19 301 ASP A O 1
ATOM 2275 N N . GLY A 1 302 ? 13.039 -22.469 9.938 1 95 302 GLY A N 1
ATOM 2276 C CA . GLY A 1 302 ? 12.539 -21.109 9.891 1 95 302 GLY A CA 1
ATOM 2277 C C . GLY A 1 302 ? 13.016 -20.344 8.672 1 95 302 GLY A C 1
ATOM 2278 O O . GLY A 1 302 ? 13.359 -19.156 8.773 1 95 302 GLY A O 1
ATOM 2279 N N . ARG A 1 303 ? 13.125 -21.047 7.52 1 96.81 303 ARG A N 1
ATOM 2280 C CA . ARG A 1 303 ? 13.688 -20.406 6.34 1 96.81 303 ARG A CA 1
ATOM 2281 C C . ARG A 1 303 ? 12.617 -20.156 5.289 1 96.81 303 ARG A C 1
ATOM 2283 O O . ARG A 1 303 ? 12.898 -19.609 4.223 1 96.81 303 ARG A O 1
ATOM 2290 N N . VAL A 1 304 ? 11.312 -20.453 5.605 1 98.12 304 VAL A N 1
ATOM 2291 C CA . VAL A 1 304 ? 10.234 -20.312 4.629 1 98.12 304 VAL A CA 1
ATOM 2292 C C . VAL A 1 304 ? 9.383 -19.094 4.984 1 98.12 304 VAL A C 1
ATOM 2294 O O . VAL A 1 304 ? 8.961 -18.938 6.133 1 98.12 304 VAL A O 1
ATOM 2297 N N . ILE A 1 305 ? 9.195 -18.219 4.023 1 98.5 305 ILE A N 1
ATOM 2298 C CA . ILE A 1 305 ? 8.219 -17.125 4.059 1 98.5 305 ILE A CA 1
ATOM 2299 C C . ILE A 1 305 ? 7.047 -17.469 3.137 1 98.5 305 ILE A C 1
ATOM 2301 O O . ILE A 1 305 ? 7.238 -17.703 1.942 1 98.5 305 ILE A O 1
ATOM 2305 N N . ARG A 1 306 ? 5.898 -17.484 3.68 1 98.5 306 ARG A N 1
ATOM 2306 C CA . ARG A 1 306 ? 4.723 -17.766 2.865 1 98.5 306 ARG A CA 1
ATOM 2307 C C . ARG A 1 306 ? 3.889 -16.5 2.646 1 98.5 306 ARG A C 1
ATOM 2309 O O . ARG A 1 306 ? 3.643 -15.75 3.586 1 98.5 306 ARG A O 1
ATOM 2316 N N . VAL A 1 307 ? 3.492 -16.297 1.411 1 98.62 307 VAL A N 1
ATOM 2317 C CA . VAL A 1 307 ? 2.619 -15.18 1.048 1 98.62 307 VAL A CA 1
ATOM 2318 C C . VAL A 1 307 ? 1.293 -15.719 0.514 1 98.62 307 VAL A C 1
ATOM 2320 O O . VAL A 1 307 ? 1.271 -16.5 -0.446 1 98.62 307 VAL A O 1
ATOM 2323 N N . ASP A 1 308 ? 0.244 -15.328 1.151 1 98.19 308 ASP A N 1
ATOM 2324 C CA . ASP A 1 308 ? -1.114 -15.703 0.764 1 98.19 308 ASP A CA 1
ATOM 2325 C C . ASP A 1 308 ? -1.916 -14.477 0.338 1 98.19 308 ASP A C 1
ATOM 2327 O O . ASP A 1 308 ? -1.525 -13.344 0.624 1 98.19 308 ASP A O 1
ATOM 2331 N N . THR A 1 309 ? -2.965 -14.695 -0.368 1 97.25 309 THR A N 1
ATOM 2332 C CA . THR A 1 309 ? -3.879 -13.633 -0.771 1 97.25 309 THR A CA 1
ATOM 2333 C C . THR A 1 309 ? -5.324 -14.125 -0.751 1 97.25 309 THR A C 1
ATOM 2335 O O . THR A 1 309 ? -5.578 -15.32 -0.912 1 97.25 309 THR A O 1
ATOM 2338 N N . LEU A 1 310 ? -6.262 -13.242 -0.551 1 97.75 310 LEU A N 1
ATOM 2339 C CA . LEU A 1 310 ? -7.68 -13.555 -0.657 1 97.75 310 LEU A CA 1
ATOM 2340 C C . LEU A 1 310 ? -8.211 -13.211 -2.045 1 97.75 310 LEU A C 1
ATOM 2342 O O . LEU A 1 310 ? -9.406 -13.359 -2.314 1 97.75 310 LEU A O 1
ATOM 2346 N N . ALA A 1 311 ? -7.324 -12.812 -2.924 1 95.94 311 ALA A N 1
ATOM 2347 C CA . ALA A 1 311 ? -7.719 -12.359 -4.254 1 95.94 311 ALA A CA 1
ATOM 2348 C C . ALA A 1 311 ? -8.375 -13.484 -5.047 1 95.94 311 ALA A C 1
ATOM 2350 O O . ALA A 1 311 ? -9.281 -13.242 -5.844 1 95.94 311 ALA A O 1
ATOM 2351 N N . LYS A 1 312 ? -7.84 -14.703 -4.871 1 95.56 312 LYS A N 1
ATOM 2352 C CA . LYS A 1 312 ? -8.328 -15.836 -5.66 1 95.56 312 LYS A CA 1
ATOM 2353 C C . LYS A 1 312 ? -9.336 -16.656 -4.871 1 95.56 312 LYS A C 1
ATOM 2355 O O . LYS A 1 312 ? -10.031 -17.516 -5.438 1 95.56 312 LYS A O 1
ATOM 2360 N N . LEU A 1 313 ? -9.359 -16.406 -3.639 1 96 313 LEU A N 1
ATOM 2361 C CA . LEU A 1 313 ? -10.352 -17.078 -2.803 1 96 313 LEU A CA 1
ATOM 2362 C C . LEU A 1 313 ? -11.656 -16.281 -2.76 1 96 313 LEU A C 1
ATOM 2364 O O . LEU A 1 313 ? -12.742 -16.844 -2.902 1 96 313 LEU A O 1
ATOM 2368 N N . LEU A 1 314 ? -11.586 -14.977 -2.508 1 96.31 314 LEU A N 1
ATOM 2369 C CA . LEU A 1 314 ? -12.758 -14.117 -2.336 1 96.31 314 LEU A CA 1
ATOM 2370 C C . LEU A 1 314 ? -12.836 -13.078 -3.449 1 96.31 314 LEU A C 1
ATOM 2372 O O . LEU A 1 314 ? -13.734 -13.133 -4.293 1 96.31 314 LEU A O 1
ATOM 2376 N N . GLY A 1 315 ? -11.898 -12.195 -3.516 1 96.31 315 GLY A N 1
ATOM 2377 C CA . GLY A 1 315 ? -11.859 -11.156 -4.531 1 96.31 315 GLY A CA 1
ATOM 2378 C C . GLY A 1 315 ? -10.656 -10.242 -4.402 1 96.31 315 GLY A C 1
ATOM 2379 O O . GLY A 1 315 ? -10.281 -9.852 -3.295 1 96.31 315 GLY A O 1
ATOM 2380 N N . PRO A 1 316 ? -10.094 -9.961 -5.551 1 96.06 316 PRO A N 1
ATOM 2381 C CA . PRO A 1 316 ? -8.898 -9.117 -5.523 1 96.06 316 PRO A CA 1
ATOM 2382 C C . PRO A 1 316 ? -9.195 -7.672 -5.121 1 96.06 316 PRO A C 1
ATOM 2384 O O . PRO A 1 316 ? -8.305 -6.953 -4.668 1 96.06 316 PRO A O 1
ATOM 2387 N N . GLY A 1 317 ? -10.438 -7.234 -5.195 1 96.75 317 GLY A N 1
ATOM 2388 C CA . GLY A 1 317 ? -10.805 -5.855 -4.902 1 96.75 317 GLY A CA 1
ATOM 2389 C C . GLY A 1 317 ? -10.688 -5.508 -3.432 1 96.75 317 GLY A C 1
ATOM 2390 O O . GLY A 1 317 ? -10.641 -4.332 -3.068 1 96.75 317 GLY A O 1
ATOM 2391 N N . PHE A 1 318 ? -10.664 -6.496 -2.578 1 97.5 318 PHE A N 1
ATOM 2392 C CA . PHE A 1 318 ? -10.57 -6.277 -1.139 1 97.5 318 PHE A CA 1
ATOM 2393 C C . PHE A 1 318 ? -9.133 -5.961 -0.734 1 97.5 318 PHE A C 1
ATOM 2395 O O . PHE A 1 318 ? -8.891 -5.441 0.358 1 97.5 318 PHE A O 1
ATOM 2402 N N . ARG A 1 319 ? -8.172 -6.309 -1.579 1 96.81 319 ARG A N 1
ATOM 2403 C CA . ARG A 1 319 ? -6.746 -6.09 -1.354 1 96.81 319 ARG A CA 1
ATOM 2404 C C . ARG A 1 319 ? -6.32 -6.613 0.013 1 96.81 319 ARG A C 1
ATOM 2406 O O . ARG A 1 319 ? -5.711 -5.887 0.801 1 96.81 319 ARG A O 1
ATOM 2413 N N . LEU A 1 320 ? -6.605 -7.902 0.208 1 97.81 320 LEU A N 1
ATOM 2414 C CA . LEU A 1 320 ? -6.234 -8.531 1.47 1 97.81 320 LEU A CA 1
ATOM 2415 C C . LEU A 1 320 ? -5.41 -9.789 1.224 1 97.81 320 LEU A C 1
ATOM 2417 O O . LEU A 1 320 ? -5.695 -10.555 0.3 1 97.81 320 LEU A O 1
ATOM 2421 N N . GLY A 1 321 ? -4.422 -9.961 1.946 1 97.81 321 GLY A N 1
ATOM 2422 C CA . GLY A 1 321 ? -3.561 -11.125 2.057 1 97.81 321 GLY A CA 1
ATOM 2423 C C . GLY A 1 321 ? -2.791 -11.18 3.363 1 97.81 321 GLY A C 1
ATOM 2424 O O . GLY A 1 321 ? -3.117 -10.453 4.309 1 97.81 321 GLY A O 1
ATOM 2425 N N . TRP A 1 322 ? -1.842 -12.055 3.426 1 98.56 322 TRP A N 1
ATOM 2426 C CA . TRP A 1 322 ? -0.996 -12.078 4.613 1 98.56 322 TRP A CA 1
ATOM 2427 C C . TRP A 1 322 ? 0.347 -12.734 4.312 1 98.56 322 TRP A C 1
ATOM 2429 O O . TRP A 1 322 ? 0.496 -13.43 3.303 1 98.56 322 TRP A O 1
ATOM 2439 N N . VAL A 1 323 ? 1.273 -12.414 5.117 1 98.56 323 VAL A N 1
ATOM 2440 C CA . VAL A 1 323 ? 2.574 -13.07 5.16 1 98.56 323 VAL A CA 1
ATOM 2441 C C . VAL A 1 323 ? 2.693 -13.906 6.43 1 98.56 323 VAL A C 1
ATOM 2443 O O . VAL A 1 323 ? 2.242 -13.492 7.5 1 98.56 323 VAL A O 1
ATOM 2446 N N . ALA A 1 324 ? 3.176 -15.102 6.316 1 98.38 324 ALA A N 1
ATOM 2447 C CA . ALA A 1 324 ? 3.441 -15.992 7.445 1 98.38 324 ALA A CA 1
ATOM 2448 C C . ALA A 1 324 ? 4.895 -16.453 7.441 1 98.38 324 ALA A C 1
ATOM 2450 O O . ALA A 1 324 ? 5.465 -16.719 6.379 1 98.38 324 ALA A O 1
ATOM 2451 N N . GLY A 1 325 ? 5.516 -16.547 8.57 1 97.19 325 GLY A N 1
ATOM 2452 C CA . GLY A 1 325 ? 6.898 -16.969 8.742 1 97.19 325 GLY A CA 1
ATOM 2453 C C . GLY A 1 325 ? 7.441 -16.703 10.133 1 97.19 325 GLY A C 1
ATOM 2454 O O . GLY A 1 325 ? 6.672 -16.516 11.078 1 97.19 325 GLY A O 1
ATOM 2455 N N . PRO A 1 326 ? 8.758 -16.75 10.258 1 95.06 326 PRO A N 1
ATOM 2456 C CA . PRO A 1 326 ? 9.359 -16.453 11.562 1 95.06 326 PRO A CA 1
ATOM 2457 C C . PRO A 1 326 ? 9.039 -15.055 12.062 1 95.06 326 PRO A C 1
ATOM 2459 O O . PRO A 1 326 ? 9 -14.109 11.273 1 95.06 326 PRO A O 1
ATOM 2462 N N . PRO A 1 327 ? 8.844 -14.891 13.359 1 94.62 327 PRO A N 1
ATOM 2463 C CA . PRO A 1 327 ? 8.398 -13.625 13.93 1 94.62 327 PRO A CA 1
ATOM 2464 C C . PRO A 1 327 ? 9.305 -12.453 13.562 1 94.62 327 PRO A C 1
ATOM 2466 O O . PRO A 1 327 ? 8.828 -11.359 13.258 1 94.62 327 PRO A O 1
ATOM 2469 N N . ALA A 1 328 ? 10.586 -12.664 13.539 1 93.81 328 ALA A N 1
ATOM 2470 C CA . ALA A 1 328 ? 11.516 -11.586 13.234 1 93.81 328 ALA A CA 1
ATOM 2471 C C . ALA A 1 328 ? 11.242 -11.008 11.844 1 93.81 328 ALA A C 1
ATOM 2473 O O . ALA A 1 328 ? 11.211 -9.789 11.664 1 93.81 328 ALA A O 1
ATOM 2474 N N . LEU A 1 329 ? 11.055 -11.875 10.906 1 95.88 329 LEU A N 1
ATOM 2475 C CA . LEU A 1 329 ? 10.797 -11.453 9.531 1 95.88 329 LEU A CA 1
ATOM 2476 C C . LEU A 1 329 ? 9.422 -10.789 9.422 1 95.88 329 LEU A C 1
ATOM 2478 O O . LEU A 1 329 ? 9.289 -9.734 8.805 1 95.88 329 LEU A O 1
ATOM 2482 N N . VAL A 1 330 ? 8.43 -11.406 10.023 1 97.5 330 VAL A N 1
ATOM 2483 C CA . VAL A 1 330 ? 7.062 -10.906 9.922 1 97.5 330 VAL A CA 1
ATOM 2484 C C . VAL A 1 330 ? 6.973 -9.516 10.547 1 97.5 330 VAL A C 1
ATOM 2486 O O . VAL A 1 330 ? 6.301 -8.633 10.023 1 97.5 330 VAL A O 1
ATOM 2489 N N . ASN A 1 331 ? 7.672 -9.312 11.633 1 94.56 331 ASN A N 1
ATOM 2490 C CA . ASN A 1 331 ? 7.703 -8.008 12.281 1 94.56 331 ASN A CA 1
ATOM 2491 C C . ASN A 1 331 ? 8.297 -6.941 11.367 1 94.56 331 ASN A C 1
ATOM 2493 O O . ASN A 1 331 ? 7.766 -5.832 11.281 1 94.56 331 ASN A O 1
ATOM 2497 N N . LYS A 1 332 ? 9.375 -7.238 10.719 1 94.44 332 LYS A N 1
ATOM 2498 C CA . LYS A 1 332 ? 10.023 -6.289 9.82 1 94.44 332 LYS A CA 1
ATOM 2499 C C . LYS A 1 332 ? 9.133 -5.965 8.625 1 94.44 332 LYS A C 1
ATOM 2501 O O . LYS A 1 332 ? 9.031 -4.809 8.211 1 94.44 332 LYS A O 1
ATOM 2506 N N . VAL A 1 333 ? 8.508 -6.988 8.125 1 96.62 333 VAL A N 1
ATOM 2507 C CA . VAL A 1 333 ? 7.609 -6.793 6.984 1 96.62 333 VAL A CA 1
ATOM 2508 C C . VAL A 1 333 ? 6.434 -5.91 7.398 1 96.62 333 VAL A C 1
ATOM 2510 O O . VAL A 1 333 ? 6.031 -5.016 6.652 1 96.62 333 VAL A O 1
ATOM 2513 N N . ALA A 1 334 ? 5.914 -6.184 8.562 1 94.75 334 ALA A N 1
ATOM 2514 C CA . ALA A 1 334 ? 4.793 -5.402 9.086 1 94.75 334 ALA A CA 1
ATOM 2515 C C . ALA A 1 334 ? 5.16 -3.93 9.219 1 94.75 334 ALA A C 1
ATOM 2517 O O . ALA A 1 334 ? 4.328 -3.051 8.977 1 94.75 334 ALA A O 1
ATOM 2518 N N . LEU A 1 335 ? 6.379 -3.613 9.578 1 90.81 335 LEU A N 1
ATOM 2519 C CA . LEU A 1 335 ? 6.84 -2.234 9.688 1 90.81 335 LEU A CA 1
ATOM 2520 C C . LEU A 1 335 ? 6.844 -1.553 8.328 1 90.81 335 LEU A C 1
ATOM 2522 O O . LEU A 1 335 ? 6.496 -0.375 8.211 1 90.81 335 LEU A O 1
ATOM 2526 N N . TYR A 1 336 ? 7.242 -2.295 7.336 1 92.44 336 TYR A N 1
ATOM 2527 C CA . TYR A 1 336 ? 7.25 -1.753 5.98 1 92.44 336 TYR A CA 1
ATOM 2528 C C . TYR A 1 336 ? 5.832 -1.465 5.5 1 92.44 336 TYR A C 1
ATOM 2530 O O . TYR A 1 336 ? 5.574 -0.42 4.898 1 92.44 336 TYR A O 1
ATOM 2538 N N . ILE A 1 337 ? 4.969 -2.383 5.777 1 92.19 337 ILE A N 1
ATOM 2539 C CA . ILE A 1 337 ? 3.578 -2.215 5.363 1 92.19 337 ILE A CA 1
ATOM 2540 C C . ILE A 1 337 ? 2.963 -1.024 6.094 1 92.19 337 ILE A C 1
ATOM 2542 O O . ILE A 1 337 ? 2.277 -0.199 5.488 1 92.19 337 ILE A O 1
ATOM 2546 N N . ALA A 1 338 ? 3.217 -0.945 7.344 1 88.12 338 ALA A N 1
ATOM 2547 C CA . ALA A 1 338 ? 2.699 0.159 8.148 1 88.12 338 ALA A CA 1
ATOM 2548 C C . ALA A 1 338 ? 3.23 1.499 7.645 1 88.12 338 ALA A C 1
ATOM 2550 O O . ALA A 1 338 ? 2.506 2.498 7.641 1 88.12 338 ALA A O 1
ATOM 2551 N N . ALA A 1 339 ? 4.434 1.515 7.234 1 84.94 339 ALA A N 1
ATOM 2552 C CA . ALA A 1 339 ? 5.066 2.74 6.75 1 84.94 339 ALA A CA 1
ATOM 2553 C C . ALA A 1 339 ? 4.438 3.195 5.434 1 84.94 339 ALA A C 1
ATOM 2555 O O . ALA A 1 339 ? 4.219 4.391 5.227 1 84.94 339 ALA A O 1
ATOM 2556 N N . ILE A 1 340 ? 4.117 2.258 4.602 1 83.75 340 ILE A N 1
ATOM 2557 C CA . ILE A 1 340 ? 3.73 2.611 3.24 1 83.75 340 ILE A CA 1
ATOM 2558 C C . ILE A 1 340 ? 2.23 2.896 3.188 1 83.75 340 ILE A C 1
ATOM 2560 O O . ILE A 1 340 ? 1.776 3.727 2.396 1 83.75 340 ILE A O 1
ATOM 2564 N N . SER A 1 341 ? 1.461 2.18 4.031 1 84.62 341 SER A N 1
ATOM 2565 C CA . SER A 1 341 ? 0.024 2.355 3.838 1 84.62 341 SER A CA 1
ATOM 2566 C C . SER A 1 341 ? -0.723 2.285 5.164 1 84.62 341 SER A C 1
ATOM 2568 O O . SER A 1 341 ? -1.956 2.264 5.191 1 84.62 341 SER A O 1
ATOM 2570 N N . VAL A 1 342 ? -0.045 2.287 6.258 1 85.94 342 VAL A N 1
ATOM 2571 C CA . VAL A 1 342 ? -0.686 2.125 7.559 1 85.94 342 VAL A CA 1
ATOM 2572 C C . VAL A 1 342 ? -1.491 0.828 7.578 1 85.94 342 VAL A C 1
ATOM 2574 O O . VAL A 1 342 ? -2.381 0.656 8.414 1 85.94 342 VAL A O 1
ATOM 2577 N N . GLY A 1 343 ? -1.231 -0.035 6.645 1 89.75 343 GLY A N 1
ATOM 2578 C CA . GLY A 1 343 ? -1.911 -1.316 6.551 1 89.75 343 GLY A CA 1
ATOM 2579 C C . GLY A 1 343 ? -2.982 -1.348 5.477 1 89.75 343 GLY A C 1
ATOM 2580 O O . GLY A 1 343 ? -3.143 -0.383 4.723 1 89.75 343 GLY A O 1
ATOM 2581 N N . ALA A 1 344 ? -3.631 -2.496 5.371 1 95.06 344 ALA A N 1
ATOM 2582 C CA . ALA A 1 344 ? -4.746 -2.674 4.445 1 95.06 344 ALA A CA 1
ATOM 2583 C C . ALA A 1 344 ? -5.973 -1.896 4.906 1 95.06 344 ALA A C 1
ATOM 2585 O O . ALA A 1 344 ? -6.066 -1.509 6.074 1 95.06 344 ALA A O 1
ATOM 2586 N N . SER A 1 345 ? -6.871 -1.626 3.975 1 96.75 345 SER A N 1
ATOM 2587 C CA . SER A 1 345 ? -8.125 -0.943 4.285 1 96.75 345 SER A CA 1
ATOM 2588 C C . SER A 1 345 ? -8.828 -1.599 5.469 1 96.75 345 SER A C 1
ATOM 2590 O O . SER A 1 345 ? -9.07 -2.809 5.461 1 96.75 345 SER A O 1
ATOM 2592 N N . SER A 1 346 ? -9.133 -0.782 6.516 1 97.44 346 SER A N 1
ATOM 2593 C CA . SER A 1 346 ? -9.867 -1.304 7.66 1 97.44 346 SER A CA 1
ATOM 2594 C C . SER A 1 346 ? -11.258 -1.782 7.258 1 97.44 346 SER A C 1
ATOM 2596 O O . SER A 1 346 ? -11.766 -2.764 7.805 1 97.44 346 SER A O 1
ATOM 2598 N N . LEU A 1 347 ? -11.867 -1.079 6.32 1 97.75 347 LEU A N 1
ATOM 2599 C CA . LEU A 1 347 ? -13.18 -1.484 5.824 1 97.75 347 LEU A CA 1
ATOM 2600 C C . LEU A 1 347 ? -13.148 -2.916 5.301 1 97.75 347 LEU A C 1
ATOM 2602 O O . LEU A 1 347 ? -13.969 -3.746 5.699 1 97.75 347 LEU A O 1
ATOM 2606 N N . SER A 1 348 ? -12.188 -3.217 4.449 1 97.94 348 SER A N 1
ATOM 2607 C CA . SER A 1 348 ? -12.047 -4.562 3.902 1 97.94 348 SER A CA 1
ATOM 2608 C C . SER A 1 348 ? -11.789 -5.582 5.004 1 97.94 348 SER A C 1
ATOM 2610 O O . SER A 1 348 ? -12.367 -6.668 5.004 1 97.94 348 SER A O 1
ATOM 2612 N N . GLN A 1 349 ? -10.875 -5.238 5.914 1 98.44 349 GLN A N 1
ATOM 2613 C CA . GLN A 1 349 ? -10.484 -6.184 6.953 1 98.44 349 GLN A CA 1
ATOM 2614 C C . GLN A 1 349 ? -11.664 -6.543 7.848 1 98.44 349 GLN A C 1
ATOM 2616 O O . GLN A 1 349 ? -11.898 -7.723 8.125 1 98.44 349 GLN A O 1
ATOM 2621 N N . VAL A 1 350 ? -12.43 -5.527 8.305 1 97.94 350 VAL A N 1
ATOM 2622 C CA . VAL A 1 350 ? -13.555 -5.754 9.211 1 97.94 350 VAL A CA 1
ATOM 2623 C C . VAL A 1 350 ? -14.656 -6.523 8.477 1 97.94 350 VAL A C 1
ATOM 2625 O O . VAL A 1 350 ? -15.188 -7.508 9 1 97.94 350 VAL A O 1
ATOM 2628 N N . MET A 1 351 ? -14.969 -6.117 7.281 1 97.12 351 MET A N 1
ATOM 2629 C CA . MET A 1 351 ? -16.031 -6.75 6.512 1 97.12 351 MET A CA 1
ATOM 2630 C C . MET A 1 351 ? -15.711 -8.211 6.23 1 97.12 351 MET A C 1
ATOM 2632 O O . MET A 1 351 ? -16.547 -9.086 6.422 1 97.12 351 MET A O 1
ATOM 2636 N N . ILE A 1 352 ? -14.508 -8.492 5.781 1 98.06 352 ILE A N 1
ATOM 2637 C CA . ILE A 1 352 ? -14.117 -9.852 5.426 1 98.06 352 ILE A CA 1
ATOM 2638 C C . ILE A 1 352 ? -14.016 -10.703 6.684 1 98.06 352 ILE A C 1
ATOM 2640 O O . ILE A 1 352 ? -14.391 -11.883 6.676 1 98.06 352 ILE A O 1
ATOM 2644 N N . HIS A 1 353 ? -13.484 -10.117 7.766 1 98.25 353 HIS A N 1
ATOM 2645 C CA . HIS A 1 353 ? -13.461 -10.875 9.016 1 98.25 353 HIS A CA 1
ATOM 2646 C C . HIS A 1 353 ? -14.867 -11.297 9.43 1 98.25 353 HIS A C 1
ATOM 2648 O O . HIS A 1 353 ? -15.086 -12.438 9.836 1 98.25 353 HIS A O 1
ATOM 2654 N N . GLN A 1 354 ? -15.82 -10.328 9.383 1 96.75 354 GLN A N 1
ATOM 2655 C CA . GLN A 1 354 ? -17.188 -10.625 9.781 1 96.75 354 GLN A CA 1
ATOM 2656 C C . GLN A 1 354 ? -17.797 -11.695 8.875 1 96.75 354 GLN A C 1
ATOM 2658 O O . GLN A 1 354 ? -18.562 -12.539 9.344 1 96.75 354 GLN A O 1
ATOM 2663 N N . LEU A 1 355 ? -17.516 -11.688 7.598 1 95.94 355 LEU A N 1
ATOM 2664 C CA . LEU A 1 355 ? -17.969 -12.711 6.664 1 95.94 355 LEU A CA 1
ATOM 2665 C C . LEU A 1 355 ? -17.438 -14.086 7.066 1 95.94 355 LEU A C 1
ATOM 2667 O O . LEU A 1 355 ? -18.203 -15.047 7.145 1 95.94 355 LEU A O 1
ATOM 2671 N N . LEU A 1 356 ? -16.156 -14.172 7.332 1 96.88 356 LEU A N 1
ATOM 2672 C CA . LEU A 1 356 ? -15.5 -15.43 7.68 1 96.88 356 LEU A CA 1
ATOM 2673 C C . LEU A 1 356 ? -16.031 -15.961 9.008 1 96.88 356 LEU A C 1
ATOM 2675 O O . LEU A 1 356 ? -16.172 -17.172 9.188 1 96.88 356 LEU A O 1
ATOM 2679 N N . LEU A 1 357 ? -16.219 -15.055 9.93 1 95.62 357 LEU A N 1
ATOM 2680 C CA . LEU A 1 357 ? -16.797 -15.43 11.219 1 95.62 357 LEU A CA 1
ATOM 2681 C C . LEU A 1 357 ? -18.188 -16.016 11.039 1 95.62 357 LEU A C 1
ATOM 2683 O O . LEU A 1 357 ? -18.516 -17.047 11.641 1 95.62 357 LEU A O 1
ATOM 2687 N N . GLN A 1 358 ? -19.016 -15.367 10.25 1 93.69 358 GLN A N 1
ATOM 2688 C CA . GLN A 1 358 ? -20.375 -15.844 9.984 1 93.69 358 GLN A CA 1
ATOM 2689 C C . GLN A 1 358 ? -20.344 -17.219 9.336 1 93.69 358 GLN A C 1
ATOM 2691 O O . GLN A 1 358 ? -21.172 -18.078 9.664 1 93.69 358 GLN A O 1
ATOM 2696 N N . TRP A 1 359 ? -19.453 -17.422 8.406 1 93.12 359 TRP A N 1
ATOM 2697 C CA . TRP A 1 359 ? -19.328 -18.688 7.695 1 93.12 359 TRP A CA 1
ATOM 2698 C C . TRP A 1 359 ? -18.859 -19.797 8.633 1 93.12 359 TRP A C 1
ATOM 2700 O O . TRP A 1 359 ? -19.312 -20.938 8.539 1 93.12 359 TRP A O 1
ATOM 2710 N N . GLY A 1 360 ? -17.969 -19.438 9.578 1 94.25 360 GLY A N 1
ATOM 2711 C CA . GLY A 1 360 ? -17.25 -20.484 10.273 1 94.25 360 GLY A CA 1
ATOM 2712 C C . GLY A 1 360 ? -16.516 -21.438 9.344 1 94.25 360 GLY A C 1
ATOM 2713 O O . GLY A 1 360 ? -16.359 -21.141 8.156 1 94.25 360 GLY A O 1
ATOM 2714 N N . ARG A 1 361 ? -15.992 -22.578 9.898 1 94.75 361 ARG A N 1
ATOM 2715 C CA . ARG A 1 361 ? -15.234 -23.516 9.07 1 94.75 361 ARG A CA 1
ATOM 2716 C C . ARG A 1 361 ? -16.141 -24.266 8.109 1 94.75 361 ARG A C 1
ATOM 2718 O O . ARG A 1 361 ? -15.797 -24.469 6.949 1 94.75 361 ARG A O 1
ATOM 2725 N N . PRO A 1 362 ? -17.391 -24.641 8.555 1 93.94 362 PRO A N 1
ATOM 2726 C CA . PRO A 1 362 ? -18.266 -25.328 7.613 1 93.94 362 PRO A CA 1
ATOM 2727 C C . PRO A 1 362 ? -18.656 -24.469 6.418 1 93.94 362 PRO A C 1
ATOM 2729 O O . PRO A 1 362 ? -18.672 -24.953 5.281 1 93.94 362 PRO A O 1
ATOM 2732 N N . GLY A 1 363 ? -19.016 -23.188 6.727 1 92.94 363 GLY A N 1
ATOM 2733 C CA . GLY A 1 363 ? -19.344 -22.281 5.641 1 92.94 363 GLY A CA 1
ATOM 2734 C C . GLY A 1 363 ? -18.188 -22.016 4.699 1 92.94 363 GLY A C 1
ATOM 2735 O O . GLY A 1 363 ? -18.375 -21.922 3.486 1 92.94 363 GLY A O 1
ATOM 2736 N N . LEU A 1 364 ? -17.016 -21.859 5.281 1 95.06 364 LEU A N 1
ATOM 2737 C CA . LEU A 1 364 ? -15.82 -21.688 4.461 1 95.06 364 LEU A CA 1
ATOM 2738 C C . LEU A 1 364 ? -15.578 -22.906 3.584 1 95.06 364 LEU A C 1
ATOM 2740 O O . LEU A 1 364 ? -15.258 -22.781 2.4 1 95.06 364 LEU A O 1
ATOM 2744 N N . GLU A 1 365 ? -15.703 -24.094 4.137 1 95.5 365 GLU A N 1
ATOM 2745 C CA . GLU A 1 365 ? -15.547 -25.344 3.391 1 95.5 365 GLU A CA 1
ATOM 2746 C C . GLU A 1 365 ? -16.516 -25.406 2.213 1 95.5 365 GLU A C 1
ATOM 2748 O O . GLU A 1 365 ? -16.125 -25.734 1.093 1 95.5 365 GLU A O 1
ATOM 2753 N N . ALA A 1 366 ? -17.75 -25.109 2.465 1 92.69 366 ALA A N 1
ATOM 2754 C CA . ALA A 1 366 ? -18.766 -25.125 1.409 1 92.69 366 ALA A CA 1
ATOM 2755 C C . ALA A 1 366 ? -18.391 -24.156 0.287 1 92.69 366 ALA A C 1
ATOM 2757 O O . ALA A 1 366 ? -18.531 -24.484 -0.893 1 92.69 366 ALA A O 1
ATOM 2758 N N . TYR A 1 367 ? -17.984 -23 0.693 1 93.12 367 TYR A N 1
ATOM 2759 C CA . TYR A 1 367 ? -17.594 -21.984 -0.285 1 93.12 367 TYR A CA 1
ATOM 2760 C C . TYR A 1 367 ? -16.406 -22.453 -1.121 1 93.12 367 TYR A C 1
ATOM 2762 O O . TYR A 1 367 ? -16.422 -22.328 -2.348 1 93.12 367 TYR A O 1
ATOM 2770 N N . VAL A 1 368 ? -15.398 -23 -0.489 1 95.81 368 VAL A N 1
ATOM 2771 C CA . VAL A 1 368 ? -14.188 -23.438 -1.161 1 95.81 368 VAL A CA 1
ATOM 2772 C C . VAL A 1 368 ? -14.516 -24.594 -2.115 1 95.81 368 VAL A C 1
ATOM 2774 O O . VAL A 1 368 ? -14 -24.641 -3.232 1 95.81 368 VAL A O 1
ATOM 2777 N N . VAL A 1 369 ? -15.328 -25.516 -1.702 1 94.69 369 VAL A N 1
ATOM 2778 C CA . VAL A 1 369 ? -15.742 -26.625 -2.549 1 94.69 369 VAL A CA 1
ATOM 2779 C C . VAL A 1 369 ? -16.391 -26.094 -3.824 1 94.69 369 VAL A C 1
ATOM 2781 O O . VAL A 1 369 ? -16.062 -26.531 -4.93 1 94.69 369 VAL A O 1
ATOM 2784 N N . GLN A 1 370 ? -17.281 -25.141 -3.656 1 92.44 370 GLN A N 1
ATOM 2785 C CA . GLN A 1 370 ? -17.953 -24.547 -4.809 1 92.44 370 GLN A CA 1
ATOM 2786 C C . GLN A 1 370 ? -16.969 -23.859 -5.734 1 92.44 370 GLN A C 1
ATOM 2788 O O . GLN A 1 370 ? -17.062 -23.953 -6.957 1 92.44 370 GLN A O 1
ATOM 2793 N N . LEU A 1 371 ? -16.109 -23.141 -5.137 1 93.81 371 LEU A N 1
ATOM 2794 C CA . LEU A 1 371 ? -15.086 -22.438 -5.898 1 93.81 371 LEU A CA 1
ATOM 2795 C C . LEU A 1 371 ? -14.227 -23.406 -6.691 1 93.81 371 LEU A C 1
ATOM 2797 O O . LEU A 1 371 ? -13.992 -23.203 -7.887 1 93.81 371 LEU A O 1
ATOM 2801 N N . GLN A 1 372 ? -13.742 -24.453 -6.023 1 96.38 372 GLN A N 1
ATOM 2802 C CA . GLN A 1 372 ? -12.914 -25.469 -6.66 1 96.38 372 GLN A CA 1
ATOM 2803 C C . GLN A 1 372 ? -13.664 -26.156 -7.801 1 96.38 372 GLN A C 1
ATOM 2805 O O . GLN A 1 372 ? -13.094 -26.391 -8.875 1 96.38 372 GLN A O 1
ATOM 2810 N N . GLN A 1 373 ? -14.875 -26.469 -7.594 1 94.69 373 GLN A N 1
ATOM 2811 C CA . GLN A 1 373 ? -15.672 -27.094 -8.641 1 94.69 373 GLN A CA 1
ATOM 2812 C C . GLN A 1 373 ? -15.812 -26.172 -9.852 1 94.69 373 GLN A C 1
ATOM 2814 O O . GLN A 1 373 ? -15.695 -26.609 -10.992 1 94.69 373 GLN A O 1
ATOM 2819 N N . ARG A 1 374 ? -16.062 -24.922 -9.578 1 92.38 374 ARG A N 1
ATOM 2820 C CA . ARG A 1 374 ? -16.219 -23.953 -10.648 1 92.38 374 ARG A CA 1
ATOM 2821 C C . ARG A 1 374 ? -14.961 -23.844 -11.5 1 92.38 374 ARG A C 1
ATOM 2823 O O . ARG A 1 374 ? -15.031 -23.875 -12.727 1 92.38 374 ARG A O 1
ATOM 2830 N N . TYR A 1 375 ? -13.859 -23.719 -10.875 1 95.38 375 TYR A N 1
ATOM 2831 C CA . TYR A 1 375 ? -12.594 -23.609 -11.602 1 95.38 375 TYR A CA 1
ATOM 2832 C C . TYR A 1 375 ? -12.242 -24.922 -12.297 1 95.38 375 TYR A C 1
ATOM 2834 O O . TYR A 1 375 ? -11.727 -24.906 -13.422 1 95.38 375 TYR A O 1
ATOM 2842 N N . ALA A 1 376 ? -12.523 -26.047 -11.656 1 96.56 376 ALA A N 1
ATOM 2843 C CA . ALA A 1 376 ? -12.266 -27.359 -12.25 1 96.56 376 ALA A CA 1
ATOM 2844 C C . ALA A 1 376 ? -13.094 -27.562 -13.516 1 96.56 376 ALA A C 1
ATOM 2846 O O . ALA A 1 376 ? -12.625 -28.141 -14.492 1 96.56 376 ALA A O 1
ATOM 2847 N N . ARG A 1 377 ? -14.305 -27.141 -13.492 1 94.75 377 ARG A N 1
ATOM 2848 C CA . ARG A 1 377 ? -15.156 -27.234 -14.672 1 94.75 377 ARG A CA 1
ATOM 2849 C C . ARG A 1 377 ? -14.602 -26.406 -15.82 1 94.75 377 ARG A C 1
ATOM 2851 O O . ARG A 1 377 ? -14.586 -26.844 -16.969 1 94.75 377 ARG A O 1
ATOM 2858 N N . SER A 1 378 ? -14.234 -25.188 -15.508 1 94.75 378 SER A N 1
ATOM 2859 C CA . SER A 1 378 ? -13.641 -24.328 -16.531 1 94.75 378 SER A CA 1
ATOM 2860 C C . SER A 1 378 ? -12.352 -24.938 -17.094 1 94.75 378 SER A C 1
ATOM 2862 O O . SER A 1 378 ? -12.086 -24.844 -18.281 1 94.75 378 SER A O 1
ATOM 2864 N N . ALA A 1 379 ? -11.562 -25.547 -16.203 1 96.69 379 ALA A N 1
ATOM 2865 C CA . ALA A 1 379 ? -10.336 -26.219 -16.625 1 96.69 379 ALA A CA 1
ATOM 2866 C C . ALA A 1 379 ? -10.648 -27.359 -17.594 1 96.69 379 ALA A C 1
ATOM 2868 O O . ALA A 1 379 ? -9.984 -27.516 -18.625 1 96.69 379 ALA A O 1
ATOM 2869 N N . ALA A 1 380 ? -11.617 -28.125 -17.234 1 96.25 380 ALA A N 1
ATOM 2870 C CA . ALA A 1 380 ? -12.016 -29.234 -18.094 1 96.25 380 ALA A CA 1
ATOM 2871 C C . ALA A 1 380 ? -12.492 -28.75 -19.453 1 96.25 380 ALA A C 1
ATOM 2873 O O . ALA A 1 380 ? -12.18 -29.359 -20.484 1 96.25 380 ALA A O 1
ATOM 2874 N N . ALA A 1 381 ? -13.227 -27.688 -19.469 1 96.31 381 ALA A N 1
ATOM 2875 C CA . ALA A 1 381 ? -13.719 -27.109 -20.703 1 96.31 381 ALA A CA 1
ATOM 2876 C C . ALA A 1 381 ? -12.562 -26.594 -21.562 1 96.31 381 ALA A C 1
ATOM 2878 O O . ALA A 1 381 ? -12.57 -26.75 -22.797 1 96.31 381 ALA A O 1
ATOM 2879 N N . ALA A 1 382 ? -11.648 -25.969 -20.953 1 97.12 382 ALA A N 1
ATOM 2880 C CA . ALA A 1 382 ? -10.477 -25.484 -21.672 1 97.12 382 ALA A CA 1
ATOM 2881 C C . ALA A 1 382 ? -9.688 -26.641 -22.281 1 97.12 382 ALA A C 1
ATOM 2883 O O . ALA A 1 382 ? -9.242 -26.547 -23.438 1 97.12 382 ALA A O 1
ATOM 2884 N N . GLU A 1 383 ? -9.484 -27.672 -21.516 1 97.06 383 GLU A N 1
ATOM 2885 C CA . GLU A 1 383 ? -8.766 -28.844 -22.016 1 97.06 383 GLU A CA 1
ATOM 2886 C C . GLU A 1 383 ? -9.492 -29.484 -23.188 1 97.06 383 GLU A C 1
ATOM 2888 O O . GLU A 1 383 ? -8.867 -29.891 -24.156 1 97.06 383 GLU A O 1
ATOM 2893 N N . ALA A 1 384 ? -10.758 -29.547 -23.047 1 97.19 384 ALA A N 1
ATOM 2894 C CA . ALA A 1 384 ? -11.555 -30.094 -24.141 1 97.19 384 ALA A CA 1
ATOM 2895 C C . ALA A 1 384 ? -11.422 -29.234 -25.406 1 97.19 384 ALA A C 1
ATOM 2897 O O . ALA A 1 384 ? -11.289 -29.766 -26.516 1 97.19 384 ALA A O 1
ATOM 2898 N N . ALA A 1 385 ? -11.547 -27.938 -25.234 1 98 385 ALA A N 1
ATOM 2899 C CA . ALA A 1 385 ? -11.414 -27.016 -26.375 1 98 385 ALA A CA 1
ATOM 2900 C C . ALA A 1 385 ? -10.023 -27.109 -26.984 1 98 385 ALA A C 1
ATOM 2902 O O . ALA A 1 385 ? -9.883 -27.109 -28.219 1 98 385 ALA A O 1
ATOM 2903 N N . ALA A 1 386 ? -9.023 -27.188 -26.172 1 98.25 386 ALA A N 1
ATOM 2904 C CA . ALA A 1 386 ? -7.652 -27.344 -26.672 1 98.25 386 ALA A CA 1
ATOM 2905 C C . ALA A 1 386 ? -7.492 -28.641 -27.438 1 98.25 386 ALA A C 1
ATOM 2907 O O . ALA A 1 386 ? -6.84 -28.672 -28.484 1 98.25 386 ALA A O 1
ATOM 2908 N N . ALA A 1 387 ? -8.023 -29.703 -26.938 1 97.94 387 ALA A N 1
ATOM 2909 C CA . ALA A 1 387 ? -7.961 -31 -27.609 1 97.94 387 ALA A CA 1
ATOM 2910 C C . ALA A 1 387 ? -8.625 -30.938 -28.984 1 97.94 387 ALA A C 1
ATOM 2912 O O . ALA A 1 387 ? -8.125 -31.516 -29.953 1 97.94 387 ALA A O 1
ATOM 2913 N N . ALA A 1 388 ? -9.664 -30.266 -29.047 1 98.12 388 ALA A N 1
ATOM 2914 C CA . ALA A 1 388 ? -10.445 -30.172 -30.281 1 98.12 388 ALA A CA 1
ATOM 2915 C C . ALA A 1 388 ? -9.734 -29.328 -31.328 1 98.12 388 ALA A C 1
ATOM 2917 O O . ALA A 1 388 ? -9.812 -29.609 -32.531 1 98.12 388 ALA A O 1
ATOM 2918 N N . HIS A 1 389 ? -9.086 -28.297 -30.891 1 98.31 389 HIS A N 1
ATOM 2919 C CA . HIS A 1 389 ? -8.648 -27.297 -31.859 1 98.31 389 HIS A CA 1
ATOM 2920 C C . HIS A 1 389 ? -7.129 -27.297 -32 1 98.31 389 HIS A C 1
ATOM 2922 O O . HIS A 1 389 ? -6.594 -26.891 -33.031 1 98.31 389 HIS A O 1
ATOM 2928 N N . LEU A 1 390 ? -6.375 -27.719 -30.984 1 98.31 390 LEU A N 1
ATOM 2929 C CA . LEU A 1 390 ? -4.941 -27.453 -31 1 98.31 390 LEU A CA 1
ATOM 2930 C C . LEU A 1 390 ? -4.145 -28.75 -30.938 1 98.31 390 LEU A C 1
ATOM 2932 O O . LEU A 1 390 ? -2.922 -28.734 -31.078 1 98.31 390 LEU A O 1
ATOM 2936 N N . ALA A 1 391 ? -4.703 -29.906 -30.75 1 97.62 391 ALA A N 1
ATOM 2937 C CA . ALA A 1 391 ? -4.02 -31.156 -30.406 1 97.62 391 ALA A CA 1
ATOM 2938 C C . ALA A 1 391 ? -2.965 -31.516 -31.453 1 97.62 391 ALA A C 1
ATOM 2940 O O . ALA A 1 391 ? -1.937 -32.094 -31.125 1 97.62 391 ALA A O 1
ATOM 2941 N N . ASP A 1 392 ? -3.186 -31.188 -32.656 1 97.75 392 ASP A N 1
ATOM 2942 C CA . ASP A 1 392 ? -2.264 -31.562 -33.719 1 97.75 392 ASP A CA 1
ATOM 2943 C C . ASP A 1 392 ? -1.117 -30.547 -33.812 1 97.75 392 ASP A C 1
ATOM 2945 O O . ASP A 1 392 ? -0.076 -30.859 -34.406 1 97.75 392 ASP A O 1
ATOM 2949 N N . ILE A 1 393 ? -1.223 -29.406 -33.219 1 98.19 393 ILE A N 1
ATOM 2950 C CA . ILE A 1 393 ? -0.236 -28.359 -33.5 1 98.19 393 ILE A CA 1
ATOM 2951 C C . ILE A 1 393 ? 0.366 -27.859 -32.188 1 98.19 393 ILE A C 1
ATOM 2953 O O . ILE A 1 393 ? 1.303 -27.062 -32.188 1 98.19 393 ILE A O 1
ATOM 2957 N N . ALA A 1 394 ? -0.108 -28.312 -31.062 1 98.38 394 ALA A N 1
ATOM 2958 C CA . ALA A 1 394 ? 0.393 -27.875 -29.766 1 98.38 394 ALA A CA 1
ATOM 2959 C C . ALA A 1 394 ? 0.247 -28.969 -28.719 1 98.38 394 ALA A C 1
ATOM 2961 O O . ALA A 1 394 ? -0.404 -29.984 -28.984 1 98.38 394 ALA A O 1
ATOM 2962 N N . GLU A 1 395 ? 0.942 -28.828 -27.625 1 97.81 395 GLU A N 1
ATOM 2963 C CA . GLU A 1 395 ? 0.843 -29.734 -26.484 1 97.81 395 GLU A CA 1
ATOM 2964 C C . GLU A 1 395 ? 0.722 -28.969 -25.172 1 97.81 395 GLU A C 1
ATOM 2966 O O . GLU A 1 395 ? 1.098 -27.797 -25.109 1 97.81 395 GLU A O 1
ATOM 2971 N N . TRP A 1 396 ? 0.163 -29.5 -24.188 1 97.06 396 TRP A N 1
ATOM 2972 C CA . TRP A 1 396 ? -0.032 -28.906 -22.875 1 97.06 396 TRP A CA 1
ATOM 2973 C C . TRP A 1 396 ? -0.105 -29.984 -21.781 1 97.06 396 TRP A C 1
ATOM 2975 O O . TRP A 1 396 ? -0.246 -31.172 -22.094 1 97.06 396 TRP A O 1
ATOM 2985 N N . GLN A 1 397 ? 0.067 -29.578 -20.531 1 91.19 397 GLN A N 1
ATOM 2986 C CA . GLN A 1 397 ? -0.1 -30.484 -19.391 1 91.19 397 GLN A CA 1
ATOM 2987 C C . GLN A 1 397 ? -1.504 -30.359 -18.812 1 91.19 397 GLN A C 1
ATOM 2989 O O . GLN A 1 397 ? -2.16 -29.328 -18.953 1 91.19 397 GLN A O 1
ATOM 2994 N N . PRO A 1 398 ? -1.887 -31.469 -18.172 1 93.56 398 PRO A N 1
ATOM 2995 C CA . PRO A 1 398 ? -3.191 -31.406 -17.516 1 93.56 398 PRO A CA 1
ATOM 2996 C C . PRO A 1 398 ? -3.266 -30.297 -16.469 1 93.56 398 PRO A C 1
ATOM 2998 O O . PRO A 1 398 ? -2.293 -30.062 -15.742 1 93.56 398 PRO A O 1
ATOM 3001 N N . ILE A 1 399 ? -4.418 -29.688 -16.422 1 96.19 399 ILE A N 1
ATOM 3002 C CA . ILE A 1 399 ? -4.652 -28.625 -15.453 1 96.19 399 ILE A CA 1
ATOM 3003 C C . ILE A 1 399 ? -5.191 -29.203 -14.156 1 96.19 399 ILE A C 1
ATOM 3005 O O . ILE A 1 399 ? -6.25 -29.828 -14.141 1 96.19 399 ILE A O 1
ATOM 3009 N N . ARG A 1 400 ? -4.492 -28.984 -13.039 1 95.75 400 ARG A N 1
ATOM 3010 C CA . ARG A 1 400 ? -4.879 -29.625 -11.789 1 95.75 400 ARG A CA 1
ATOM 3011 C C . ARG A 1 400 ? -5.047 -28.594 -10.672 1 95.75 400 ARG A C 1
ATOM 3013 O O . ARG A 1 400 ? -5.492 -28.938 -9.57 1 95.75 400 ARG A O 1
ATOM 3020 N N . ALA A 1 401 ? -4.73 -27.422 -10.93 1 97.62 401 ALA A N 1
ATOM 3021 C CA . ALA A 1 401 ? -4.863 -26.312 -9.992 1 97.62 401 ALA A CA 1
ATOM 3022 C C . ALA A 1 401 ? -4.77 -24.969 -10.719 1 97.62 401 ALA A C 1
ATOM 3024 O O . ALA A 1 401 ? -4.355 -24.906 -11.875 1 97.62 401 ALA A O 1
ATOM 3025 N N . GLY A 1 402 ? -5.238 -23.984 -10.031 1 96.69 402 GLY A N 1
ATOM 3026 C CA . GLY A 1 402 ? -5.043 -22.609 -10.5 1 96.69 402 GLY A CA 1
ATOM 3027 C C . GLY A 1 402 ? -5.996 -22.219 -11.609 1 96.69 402 GLY A C 1
ATOM 3028 O O . GLY A 1 402 ? -7.168 -22.609 -11.594 1 96.69 402 GLY A O 1
ATOM 3029 N N . MET A 1 403 ? -5.488 -21.328 -12.477 1 95.94 403 MET A N 1
ATOM 3030 C CA . MET A 1 403 ? -6.387 -20.688 -13.438 1 95.94 403 MET A CA 1
ATOM 3031 C C . MET A 1 403 ? -5.777 -20.688 -14.836 1 95.94 403 MET A C 1
ATOM 3033 O O . MET A 1 403 ? -6.305 -20.047 -15.742 1 95.94 403 MET A O 1
ATOM 3037 N N . PHE A 1 404 ? -4.664 -21.438 -15.039 1 97.06 404 PHE A N 1
ATOM 3038 C CA . PHE A 1 404 ? -3.916 -21.234 -16.281 1 97.06 404 PHE A CA 1
ATOM 3039 C C . PHE A 1 404 ? -3.65 -22.547 -16.984 1 97.06 404 PHE A C 1
ATOM 3041 O O . PHE A 1 404 ? -3.57 -23.609 -16.328 1 97.06 404 PHE A O 1
ATOM 3048 N N . MET A 1 405 ? -3.631 -22.484 -18.25 1 97.25 405 MET A N 1
ATOM 3049 C CA . MET A 1 405 ? -3.15 -23.547 -19.125 1 97.25 405 MET A CA 1
ATOM 3050 C C . MET A 1 405 ? -1.871 -23.125 -19.844 1 97.25 405 MET A C 1
ATOM 3052 O O . MET A 1 405 ? -1.806 -22.031 -20.406 1 97.25 405 MET A O 1
ATOM 3056 N N . TRP A 1 406 ? -0.908 -23.906 -19.703 1 98 406 TRP A N 1
ATOM 3057 C CA . TRP A 1 406 ? 0.392 -23.656 -20.312 1 98 406 TRP A CA 1
ATOM 3058 C C . TRP A 1 406 ? 0.565 -24.484 -21.578 1 98 406 TRP A C 1
ATOM 3060 O O . TRP A 1 406 ? 0.604 -25.719 -21.531 1 98 406 TRP A O 1
ATOM 3070 N N . VAL A 1 407 ? 0.72 -23.812 -22.75 1 98.44 407 VAL A N 1
ATOM 3071 C CA . VAL A 1 407 ? 0.665 -24.484 -24.031 1 98.44 407 VAL A CA 1
ATOM 3072 C C . VAL A 1 407 ? 1.983 -24.281 -24.781 1 98.44 407 VAL A C 1
ATOM 3074 O O . VAL A 1 407 ? 2.529 -23.188 -24.812 1 98.44 407 VAL A O 1
ATOM 3077 N N . LYS A 1 408 ? 2.477 -25.312 -25.328 1 98.25 408 LYS A N 1
ATOM 3078 C CA . LYS A 1 408 ? 3.67 -25.281 -26.172 1 98.25 408 LYS A CA 1
ATOM 3079 C C . LYS A 1 408 ? 3.32 -25.531 -27.625 1 98.25 408 LYS A C 1
ATOM 3081 O O . LYS A 1 408 ? 2.723 -26.562 -27.953 1 98.25 408 LYS A O 1
ATOM 3086 N N . ILE A 1 409 ? 3.693 -24.625 -28.469 1 98.38 409 ILE A N 1
ATOM 3087 C CA . ILE A 1 409 ? 3.492 -24.828 -29.906 1 98.38 409 ILE A CA 1
ATOM 3088 C C . ILE A 1 409 ? 4.5 -25.859 -30.422 1 98.38 409 ILE A C 1
ATOM 3090 O O . ILE A 1 409 ? 5.691 -25.766 -30.125 1 98.38 409 ILE A O 1
ATOM 3094 N N . LYS A 1 410 ? 3.98 -26.828 -31.188 1 97.19 410 LYS A N 1
ATOM 3095 C CA . LYS A 1 410 ? 4.852 -27.844 -31.781 1 97.19 410 LYS A CA 1
ATOM 3096 C C . LYS A 1 410 ? 5.684 -27.25 -32.938 1 97.19 410 LYS A C 1
ATOM 3098 O O . LYS A 1 410 ? 5.254 -26.312 -33.594 1 97.19 410 LYS A O 1
ATOM 3103 N N . GLY A 1 411 ? 6.914 -27.766 -33.031 1 93.88 411 GLY A N 1
ATOM 3104 C CA . GLY A 1 411 ? 7.773 -27.344 -34.125 1 93.88 411 GLY A CA 1
ATOM 3105 C C . GLY A 1 411 ? 9.133 -26.859 -33.656 1 93.88 411 GLY A C 1
ATOM 3106 O O . GLY A 1 411 ? 9.281 -26.422 -32.531 1 93.88 411 GLY A O 1
ATOM 3107 N N . GLU A 1 412 ? 10.109 -26.922 -34.5 1 90.5 412 GLU A N 1
ATOM 3108 C CA . GLU A 1 412 ? 11.461 -26.469 -34.219 1 90.5 412 GLU A CA 1
ATOM 3109 C C . GLU A 1 412 ? 11.602 -24.969 -34.438 1 90.5 412 GLU A C 1
ATOM 3111 O O . GLU A 1 412 ? 11.172 -24.453 -35.469 1 90.5 412 GLU A O 1
ATOM 3116 N N . GLY A 1 413 ? 12.117 -24.312 -33.469 1 90.56 413 GLY A N 1
ATOM 3117 C CA . GLY A 1 413 ? 12.43 -22.906 -33.594 1 90.56 413 GLY A CA 1
ATOM 3118 C C . GLY A 1 413 ? 11.203 -22.016 -33.531 1 90.56 413 GLY A C 1
ATOM 3119 O O . GLY A 1 413 ? 11.273 -20.812 -33.812 1 90.56 413 GLY A O 1
ATOM 3120 N N . VAL A 1 414 ? 10.102 -22.547 -33.188 1 94.56 414 VAL A N 1
ATOM 3121 C CA . VAL A 1 414 ? 8.859 -21.781 -33.156 1 94.56 414 VAL A CA 1
ATOM 3122 C C . VAL A 1 414 ? 8.906 -20.781 -32 1 94.56 414 VAL A C 1
ATOM 3124 O O . VAL A 1 414 ? 9.391 -21.094 -30.906 1 94.56 414 VAL A O 1
ATOM 3127 N N . ASP A 1 415 ? 8.461 -19.578 -32.312 1 95.12 415 ASP A N 1
ATOM 3128 C CA . ASP A 1 415 ? 8.297 -18.5 -31.344 1 95.12 415 ASP A CA 1
ATOM 3129 C C . ASP A 1 415 ? 6.832 -18.094 -31.219 1 95.12 415 ASP A C 1
ATOM 3131 O O . ASP A 1 415 ? 6.156 -17.859 -32.219 1 95.12 415 ASP A O 1
ATOM 3135 N N . ALA A 1 416 ? 6.383 -18.062 -29.984 1 96.81 416 ALA A N 1
ATOM 3136 C CA . ALA A 1 416 ? 4.977 -17.734 -29.75 1 96.81 416 ALA A CA 1
ATOM 3137 C C . ALA A 1 416 ? 4.777 -16.219 -29.609 1 96.81 416 ALA A C 1
ATOM 3139 O O . ALA A 1 416 ? 3.645 -15.742 -29.594 1 96.81 416 ALA A O 1
ATOM 3140 N N . SER A 1 417 ? 5.797 -15.367 -29.531 1 92.94 417 SER A N 1
ATOM 3141 C CA . SER A 1 417 ? 5.719 -13.945 -29.234 1 92.94 417 SER A CA 1
ATOM 3142 C C . SER A 1 417 ? 4.797 -13.227 -30.219 1 92.94 417 SER A C 1
ATOM 3144 O O . SER A 1 417 ? 4.062 -12.312 -29.828 1 92.94 417 SER A O 1
ATOM 3146 N N . PRO A 1 418 ? 4.684 -13.625 -31.5 1 93.5 418 PRO A N 1
ATOM 3147 C CA . PRO A 1 418 ? 3.807 -12.938 -32.438 1 93.5 418 PRO A CA 1
ATOM 3148 C C . PRO A 1 418 ? 2.326 -13.133 -32.125 1 93.5 418 PRO A C 1
ATOM 3150 O O . PRO A 1 418 ? 1.474 -12.438 -32.688 1 93.5 418 PRO A O 1
ATOM 3153 N N . LEU A 1 419 ? 2.059 -14.109 -31.281 1 94.62 419 LEU A N 1
ATOM 3154 C CA . LEU A 1 419 ? 0.667 -14.383 -30.953 1 94.62 419 LEU A CA 1
ATOM 3155 C C . LEU A 1 419 ? -0.005 -13.156 -30.344 1 94.62 419 LEU A C 1
ATOM 3157 O O . LEU A 1 419 ? -1.23 -13.023 -30.391 1 94.62 419 LEU A O 1
ATOM 3161 N N . MET A 1 420 ? 0.719 -12.305 -29.719 1 89.94 420 MET A N 1
ATOM 3162 C CA . MET A 1 420 ? 0.128 -11.086 -29.156 1 89.94 420 MET A CA 1
ATOM 3163 C C . MET A 1 420 ? -0.567 -10.273 -30.25 1 89.94 420 MET A C 1
ATOM 3165 O O . MET A 1 420 ? -1.708 -9.844 -30.078 1 89.94 420 MET A O 1
ATOM 3169 N N . GLU A 1 421 ? 0.057 -10.094 -31.359 1 90.25 421 GLU A N 1
ATOM 3170 C CA . GLU A 1 421 ? -0.498 -9.336 -32.469 1 90.25 421 GLU A CA 1
ATOM 3171 C C . GLU A 1 421 ? -1.449 -10.195 -33.312 1 90.25 421 GLU A C 1
ATOM 3173 O O . GLU A 1 421 ? -2.537 -9.742 -33.688 1 90.25 421 GLU A O 1
ATOM 3178 N N . LEU A 1 422 ? -0.987 -11.414 -33.625 1 94.5 422 LEU A N 1
ATOM 3179 C CA . LEU A 1 422 ? -1.789 -12.32 -34.438 1 94.5 422 LEU A CA 1
ATOM 3180 C C . LEU A 1 422 ? -3.1 -12.664 -33.75 1 94.5 422 LEU A C 1
ATOM 3182 O O . LEU A 1 422 ? -4.141 -12.789 -34.406 1 94.5 422 LEU A O 1
ATOM 3186 N N . GLY A 1 423 ? -3.002 -12.906 -32.406 1 95.12 423 GLY A N 1
ATOM 3187 C CA . GLY A 1 423 ? -4.207 -13.18 -31.656 1 95.12 423 GLY A CA 1
ATOM 3188 C C . GLY A 1 423 ? -5.184 -12.016 -31.656 1 95.12 423 GLY A C 1
ATOM 3189 O O . GLY A 1 423 ? -6.391 -12.211 -31.797 1 95.12 423 GLY A O 1
ATOM 3190 N N . ALA A 1 424 ? -4.609 -10.812 -31.469 1 91.62 424 ALA A N 1
ATOM 3191 C CA . ALA A 1 424 ? -5.457 -9.625 -31.5 1 91.62 424 ALA A CA 1
ATOM 3192 C C . ALA A 1 424 ? -6.176 -9.508 -32.844 1 91.62 424 ALA A C 1
ATOM 3194 O O . ALA A 1 424 ? -7.352 -9.141 -32.906 1 91.62 424 ALA A O 1
ATOM 3195 N N . ALA A 1 425 ? -5.469 -9.758 -33.875 1 93.56 425 ALA A N 1
ATOM 3196 C CA . ALA A 1 425 ? -6.055 -9.719 -35.219 1 93.56 425 ALA A CA 1
ATOM 3197 C C . ALA A 1 425 ? -7.188 -10.734 -35.375 1 93.56 425 ALA A C 1
ATOM 3199 O O . ALA A 1 425 ? -8.172 -10.492 -36.062 1 93.56 425 ALA A O 1
ATOM 3200 N N . GLU A 1 426 ? -7.039 -11.891 -34.688 1 96.44 426 GLU A N 1
ATOM 3201 C CA . GLU A 1 426 ? -8.062 -12.93 -34.719 1 96.44 426 GLU A CA 1
ATOM 3202 C C . GLU A 1 426 ? -9.086 -12.703 -33.594 1 96.44 426 GLU A C 1
ATOM 3204 O O . GLU A 1 426 ? -9.969 -13.539 -33.375 1 96.44 426 GLU A O 1
ATOM 3209 N N . LYS A 1 427 ? -8.906 -11.664 -32.812 1 95.69 427 LYS A N 1
ATOM 3210 C CA . LYS A 1 427 ? -9.82 -11.258 -31.766 1 95.69 427 LYS A CA 1
ATOM 3211 C C . LYS A 1 427 ? -9.797 -12.25 -30.609 1 95.69 427 LYS A C 1
ATOM 3213 O O . LYS A 1 427 ? -10.844 -12.617 -30.062 1 95.69 427 LYS A O 1
ATOM 3218 N N . VAL A 1 428 ? -8.688 -12.758 -30.297 1 96.06 428 VAL A N 1
ATOM 3219 C CA . VAL A 1 428 ? -8.43 -13.586 -29.125 1 96.06 428 VAL A CA 1
ATOM 3220 C C . VAL A 1 428 ? -7.082 -13.211 -28.516 1 96.06 428 VAL A C 1
ATOM 3222 O O . VAL A 1 428 ? -6.102 -13 -29.234 1 96.06 428 VAL A O 1
ATOM 3225 N N . MET A 1 429 ? -7.059 -13.047 -27.172 1 94.62 429 MET A N 1
ATOM 3226 C CA . MET A 1 429 ? -5.824 -12.602 -26.531 1 94.62 429 MET A CA 1
ATOM 3227 C C . MET A 1 429 ? -5.336 -13.625 -25.516 1 94.62 429 MET A C 1
ATOM 3229 O O . MET A 1 429 ? -6.125 -14.148 -24.719 1 94.62 429 MET A O 1
ATOM 3233 N N . VAL A 1 430 ? -4.074 -13.969 -25.547 1 95.12 430 VAL A N 1
ATOM 3234 C CA . VAL A 1 430 ? -3.369 -14.789 -24.578 1 95.12 430 VAL A CA 1
ATOM 3235 C C . VAL A 1 430 ? -2.074 -14.102 -24.156 1 95.12 430 VAL A C 1
ATOM 3237 O O . VAL A 1 430 ? -1.742 -13.031 -24.656 1 95.12 430 VAL A O 1
ATOM 3240 N N . VAL A 1 431 ? -1.383 -14.672 -23.188 1 94.75 431 VAL A N 1
ATOM 3241 C CA . VAL A 1 431 ? -0.089 -14.141 -22.781 1 94.75 431 VAL A CA 1
ATOM 3242 C C . VAL A 1 431 ? 1.028 -15.062 -23.266 1 94.75 431 VAL A C 1
ATOM 3244 O O . VAL A 1 431 ? 1.023 -16.266 -22.969 1 94.75 431 VAL A O 1
ATOM 3247 N N . THR A 1 432 ? 1.94 -14.477 -23.984 1 95.44 432 THR A N 1
ATOM 3248 C CA . THR A 1 432 ? 3.02 -15.273 -24.547 1 95.44 432 THR A CA 1
ATOM 3249 C C . THR A 1 432 ? 4.098 -15.539 -23.5 1 95.44 432 THR A C 1
ATOM 3251 O O . THR A 1 432 ? 4.293 -14.742 -22.578 1 95.44 432 THR A O 1
ATOM 3254 N N . GLY A 1 433 ? 4.773 -16.656 -23.625 1 95.94 433 GLY A N 1
ATOM 3255 C CA . GLY A 1 433 ? 5.699 -17.156 -22.625 1 95.94 433 GLY A CA 1
ATOM 3256 C C . GLY A 1 433 ? 6.887 -16.234 -22.406 1 95.94 433 GLY A C 1
ATOM 3257 O O . GLY A 1 433 ? 7.438 -16.188 -21.297 1 95.94 433 GLY A O 1
ATOM 3258 N N . ASN A 1 434 ? 7.324 -15.508 -23.422 1 93.75 434 ASN A N 1
ATOM 3259 C CA . ASN A 1 434 ? 8.453 -14.594 -23.281 1 93.75 434 ASN A CA 1
ATOM 3260 C C . ASN A 1 434 ? 8.18 -13.523 -22.234 1 93.75 434 ASN A C 1
ATOM 3262 O O . ASN A 1 434 ? 9.109 -13.023 -21.594 1 93.75 434 ASN A O 1
ATOM 3266 N N . LEU A 1 435 ? 6.953 -13.266 -21.984 1 92.88 435 LEU A N 1
ATOM 3267 C CA . LEU A 1 435 ? 6.582 -12.219 -21.031 1 92.88 435 LEU A CA 1
ATOM 3268 C C . LEU A 1 435 ? 6.676 -12.734 -19.594 1 92.88 435 LEU A C 1
ATOM 3270 O O . LEU A 1 435 ? 6.613 -11.953 -18.656 1 92.88 435 LEU A O 1
ATOM 3274 N N . SER A 1 436 ? 6.879 -14.008 -19.422 1 95.38 436 SER A N 1
ATOM 3275 C CA . SER A 1 436 ? 7.059 -14.602 -18.094 1 95.38 436 SER A CA 1
ATOM 3276 C C . SER A 1 436 ? 8.422 -15.273 -17.969 1 95.38 436 SER A C 1
ATOM 3278 O O . SER A 1 436 ? 8.719 -15.906 -16.953 1 95.38 436 SER A O 1
ATOM 3280 N N . SER A 1 437 ? 9.172 -15.211 -19.062 1 95.88 437 SER A N 1
ATOM 3281 C CA . SER A 1 437 ? 10.523 -15.766 -19.078 1 95.88 437 SER A CA 1
ATOM 3282 C C . SER A 1 437 ? 11.516 -14.805 -18.406 1 95.88 437 SER A C 1
ATOM 3284 O O . SER A 1 437 ? 11.703 -13.68 -18.875 1 95.88 437 SER A O 1
ATOM 3286 N N . VAL A 1 438 ? 12.156 -15.242 -17.359 1 95.62 438 VAL A N 1
ATOM 3287 C CA . VAL A 1 438 ? 13.078 -14.398 -16.609 1 95.62 438 VAL A CA 1
ATOM 3288 C C . VAL A 1 438 ? 14.188 -13.898 -17.531 1 95.62 438 VAL A C 1
ATOM 3290 O O . VAL A 1 438 ? 14.586 -12.734 -17.469 1 95.62 438 VAL A O 1
ATOM 3293 N N . ALA A 1 439 ? 14.648 -14.766 -18.422 1 92.38 439 ALA A N 1
ATOM 3294 C CA . ALA A 1 439 ? 15.688 -14.391 -19.375 1 92.38 439 ALA A CA 1
ATOM 3295 C C . ALA A 1 439 ? 15.219 -13.25 -20.266 1 92.38 439 ALA A C 1
ATOM 3297 O O . ALA A 1 439 ? 15.953 -12.273 -20.484 1 92.38 439 ALA A O 1
ATOM 3298 N N . HIS A 1 440 ? 14.031 -13.375 -20.75 1 90.56 440 HIS A N 1
ATOM 3299 C CA . HIS A 1 440 ? 13.484 -12.352 -21.641 1 90.56 440 HIS A CA 1
ATOM 3300 C C . HIS A 1 440 ? 13.219 -11.055 -20.875 1 90.56 440 HIS A C 1
ATOM 3302 O O . HIS A 1 440 ? 13.453 -9.961 -21.406 1 90.56 440 HIS A O 1
ATOM 3308 N N . LEU A 1 441 ? 12.734 -11.18 -19.688 1 89.88 441 LEU A N 1
ATOM 3309 C CA . LEU A 1 441 ? 12.445 -10.008 -18.875 1 89.88 441 LEU A CA 1
ATOM 3310 C C . LEU A 1 441 ? 13.727 -9.219 -18.578 1 89.88 441 LEU A C 1
ATOM 3312 O O . LEU A 1 441 ? 13.727 -7.988 -18.641 1 89.88 441 LEU A O 1
ATOM 3316 N N . GLN A 1 442 ? 14.734 -9.883 -18.281 1 89.25 442 GLN A N 1
ATOM 3317 C CA . GLN A 1 442 ? 16.016 -9.234 -18 1 89.25 442 GLN A CA 1
ATOM 3318 C C . GLN A 1 442 ? 16.578 -8.57 -19.25 1 89.25 442 GLN A C 1
ATOM 3320 O O . GLN A 1 442 ? 17.141 -7.48 -19.172 1 89.25 442 GLN A O 1
ATOM 3325 N N . ALA A 1 443 ? 16.438 -9.242 -20.328 1 85.62 443 ALA A N 1
ATOM 3326 C CA . ALA A 1 443 ? 16.906 -8.68 -21.594 1 85.62 443 ALA A CA 1
ATOM 3327 C C . ALA A 1 443 ? 16.172 -7.375 -21.922 1 85.62 443 ALA A C 1
ATOM 3329 O O . ALA A 1 443 ? 16.797 -6.395 -22.328 1 85.62 443 ALA A O 1
ATOM 3330 N N . THR A 1 444 ? 14.922 -7.422 -21.703 1 81.31 444 THR A N 1
ATOM 3331 C CA . THR A 1 444 ? 14.109 -6.242 -21.969 1 81.31 444 THR A CA 1
ATOM 3332 C C . THR A 1 444 ? 14.492 -5.102 -21.016 1 81.31 444 THR A C 1
ATOM 3334 O O . THR A 1 444 ? 14.617 -3.951 -21.453 1 81.31 444 THR A O 1
ATOM 3337 N N . ALA A 1 445 ? 14.656 -5.398 -19.797 1 82.56 445 ALA A N 1
ATOM 3338 C CA . ALA A 1 445 ? 15.023 -4.391 -18.797 1 82.56 445 ALA A CA 1
ATOM 3339 C C . ALA A 1 445 ? 16.375 -3.77 -19.125 1 82.56 445 ALA A C 1
ATOM 3341 O O . ALA A 1 445 ? 16.547 -2.553 -19.016 1 82.56 445 ALA A O 1
ATOM 3342 N N . HIS A 1 446 ? 17.266 -4.535 -19.547 1 80.19 446 HIS A N 1
ATOM 3343 C CA . HIS A 1 446 ? 18.594 -4.055 -19.891 1 80.19 446 HIS A CA 1
ATOM 3344 C C . HIS A 1 446 ? 18.547 -3.148 -21.109 1 80.19 446 HIS A C 1
ATOM 3346 O O . HIS A 1 446 ? 19.25 -2.135 -21.172 1 80.19 446 HIS A O 1
ATOM 3352 N N . ALA A 1 447 ? 17.734 -3.568 -22.031 1 76.81 447 ALA A N 1
ATOM 3353 C CA . ALA A 1 447 ? 17.594 -2.775 -23.25 1 76.81 447 ALA A CA 1
ATOM 3354 C C . ALA A 1 447 ? 17 -1.404 -22.953 1 76.81 447 ALA A C 1
ATOM 3356 O O . ALA A 1 447 ? 17.453 -0.393 -23.5 1 76.81 447 ALA A O 1
ATOM 3357 N N . GLN A 1 448 ? 16.109 -1.431 -22.125 1 75.88 448 GLN A N 1
ATOM 3358 C CA . GLN A 1 448 ? 15.453 -0.177 -21.766 1 75.88 448 GLN A CA 1
ATOM 3359 C C . GLN A 1 448 ? 16.406 0.733 -20.984 1 75.88 448 GLN A C 1
ATOM 3361 O O . GLN A 1 448 ? 16.391 1.951 -21.172 1 75.88 448 GLN A O 1
ATOM 3366 N N . GLN A 1 449 ? 17.125 0.203 -20.125 1 77.5 449 GLN A N 1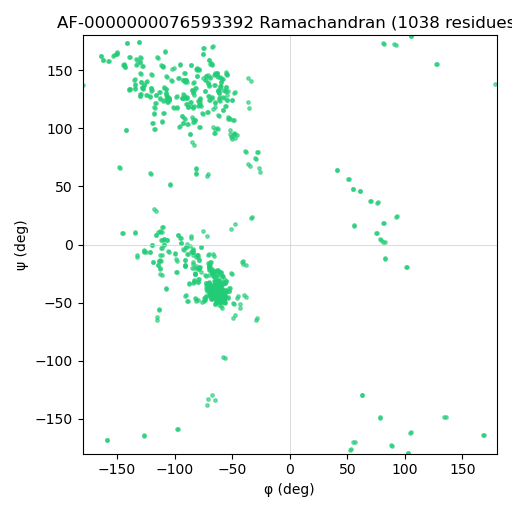
ATOM 3367 C CA . GLN A 1 449 ? 18.078 0.979 -19.359 1 77.5 449 GLN A CA 1
ATOM 3368 C C . GLN A 1 449 ? 19.141 1.595 -20.266 1 77.5 449 GLN A C 1
ATOM 3370 O O . GLN A 1 449 ? 19.547 2.744 -20.062 1 77.5 449 GLN A O 1
ATOM 3375 N N . GLN A 1 450 ? 19.5 0.857 -21.203 1 74 450 GLN A N 1
ATOM 3376 C CA . GLN A 1 450 ? 20.5 1.35 -22.156 1 74 450 GLN A CA 1
ATOM 3377 C C . GLN A 1 450 ? 19.938 2.494 -23 1 74 450 GLN A C 1
ATOM 3379 O O . GLN A 1 450 ? 20.625 3.479 -23.25 1 74 450 GLN A O 1
ATOM 3384 N N . GLN A 1 451 ? 18.766 2.318 -23.312 1 70.31 451 GLN A N 1
ATOM 3385 C CA . GLN A 1 451 ? 18.125 3.367 -24.094 1 70.31 451 GLN A CA 1
ATOM 3386 C C . GLN A 1 451 ? 18 4.656 -23.281 1 70.31 451 GLN A C 1
ATOM 3388 O O . GLN A 1 451 ? 18.219 5.75 -23.812 1 70.31 451 GLN A O 1
ATOM 3393 N N . ALA A 1 452 ? 17.688 4.523 -22.062 1 67.88 452 ALA A N 1
ATOM 3394 C CA . ALA A 1 452 ? 17.547 5.691 -21.203 1 67.88 452 ALA A CA 1
ATOM 3395 C C . ALA A 1 452 ? 18.891 6.383 -21 1 67.88 452 ALA A C 1
ATOM 3397 O O . ALA A 1 452 ? 18.969 7.613 -20.969 1 67.88 452 ALA A O 1
ATOM 3398 N N . GLN A 1 453 ? 19.891 5.676 -20.812 1 68.38 453 GLN A N 1
ATOM 3399 C CA . GLN A 1 453 ? 21.234 6.215 -20.641 1 68.38 453 GLN A CA 1
ATOM 3400 C C . GLN A 1 453 ? 21.703 6.926 -21.906 1 68.38 453 GLN A C 1
ATOM 3402 O O . GLN A 1 453 ? 22.344 7.977 -21.828 1 68.38 453 GLN A O 1
ATOM 3407 N N . ASP A 1 454 ? 21.344 6.281 -22.984 1 63.56 454 ASP A N 1
ATOM 3408 C CA . ASP A 1 454 ? 21.719 6.867 -24.266 1 63.56 454 ASP A CA 1
ATOM 3409 C C . ASP A 1 454 ? 21.031 8.211 -24.484 1 63.56 454 ASP A C 1
ATOM 3411 O O . ASP A 1 454 ? 21.609 9.133 -25.062 1 63.56 454 ASP A O 1
ATOM 3415 N N . GLN A 1 455 ? 19.906 8.227 -24.016 1 60.19 455 GLN A N 1
ATOM 3416 C CA . GLN A 1 455 ? 19.156 9.469 -24.156 1 60.19 455 GLN A CA 1
ATOM 3417 C C . GLN A 1 455 ? 19.734 10.562 -23.25 1 60.19 455 GLN A C 1
ATOM 3419 O O . GLN A 1 455 ? 19.656 11.75 -23.578 1 60.19 455 GLN A O 1
ATOM 3424 N N . GLN A 1 456 ? 20.156 10.141 -22.141 1 58.62 456 GLN A N 1
ATOM 3425 C CA . GLN A 1 456 ? 20.75 11.109 -21.219 1 58.62 456 GLN A CA 1
ATOM 3426 C C . GLN A 1 456 ? 22.156 11.492 -21.672 1 58.62 456 GLN A C 1
ATOM 3428 O O . GLN A 1 456 ? 22.609 12.625 -21.453 1 58.62 456 GLN A O 1
ATOM 3433 N N . GLN A 1 457 ? 23.062 10.43 -21.984 1 51 457 GLN A N 1
ATOM 3434 C CA . GLN A 1 457 ? 24.422 10.727 -22.438 1 51 457 GLN A CA 1
ATOM 3435 C C . GLN A 1 457 ? 24.422 11.438 -23.781 1 51 457 GLN A C 1
ATOM 3437 O O . GLN A 1 457 ? 23.562 11.164 -24.641 1 51 457 GLN A O 1
ATOM 3442 N N . GLN A 1 458 ? 24.906 12.586 -23.844 1 44.09 458 GLN A N 1
ATOM 3443 C CA . GLN A 1 458 ? 25.344 13.172 -25.109 1 44.09 458 GLN A CA 1
ATOM 3444 C C . GLN A 1 458 ? 25.969 12.109 -26.016 1 44.09 458 GLN A C 1
ATOM 3446 O O . GLN A 1 458 ? 26.609 11.172 -25.531 1 44.09 458 GLN A O 1
ATOM 3451 N N . PRO A 1 459 ? 25.828 12.039 -27.484 1 37.97 459 PRO A N 1
ATOM 3452 C CA . PRO A 1 459 ? 26.312 11.102 -28.484 1 37.97 459 PRO A CA 1
ATOM 3453 C C . PRO A 1 459 ? 27.75 10.641 -28.219 1 37.97 459 PRO A C 1
ATOM 3455 O O . PRO A 1 459 ? 28.312 9.867 -29 1 37.97 459 PRO A O 1
ATOM 3458 N N . GLU A 1 460 ? 28.594 11.25 -27.406 1 34.06 460 GLU A N 1
ATOM 3459 C CA . GLU A 1 460 ? 29.984 10.898 -27.719 1 34.06 460 GLU A CA 1
ATOM 3460 C C . GLU A 1 460 ? 30.266 9.438 -27.406 1 34.06 460 GLU A C 1
ATOM 3462 O O . GLU A 1 460 ? 29.375 8.711 -26.953 1 34.06 460 GLU A O 1
ATOM 3467 N N . GLN A 1 461 ? 31.531 9.188 -26.531 1 32.88 461 GLN A N 1
ATOM 3468 C CA . GLN A 1 461 ? 32.562 8.156 -26.734 1 32.88 461 GLN A CA 1
ATOM 3469 C C . GLN A 1 461 ? 32 6.777 -26.391 1 32.88 461 GLN A C 1
ATOM 3471 O O . GLN A 1 461 ? 30.859 6.641 -25.969 1 32.88 461 GLN A O 1
ATOM 3476 N N . GLN A 1 462 ? 32.938 5.863 -25.609 1 33.38 462 GLN A N 1
ATOM 3477 C CA . GLN A 1 462 ? 33.594 4.555 -25.625 1 33.38 462 GLN A CA 1
ATOM 3478 C C . GLN A 1 462 ? 32.719 3.504 -24.953 1 33.38 462 GLN A C 1
ATOM 3480 O O . GLN A 1 462 ? 32.969 2.303 -25.094 1 33.38 462 GLN A O 1
ATOM 3485 N N . GLY A 1 463 ? 32.125 3.773 -23.859 1 37.16 463 GLY A N 1
ATOM 3486 C CA . GLY A 1 463 ? 31.688 2.674 -23 1 37.16 463 GLY A CA 1
ATOM 3487 C C . GLY A 1 463 ? 30.5 1.918 -23.562 1 37.16 463 GLY A C 1
ATOM 3488 O O . GLY A 1 463 ? 29.828 1.166 -22.844 1 37.16 463 GLY A O 1
ATOM 3489 N N . SER A 1 464 ? 30.062 2.135 -24.703 1 40.47 464 SER A N 1
ATOM 3490 C CA . SER A 1 464 ? 29 1.621 -25.562 1 40.47 464 SER A CA 1
ATOM 3491 C C . SER A 1 464 ? 29.219 0.147 -25.891 1 40.47 464 SER A C 1
ATOM 3493 O O . SER A 1 464 ? 28.266 -0.616 -26 1 40.47 464 SER A O 1
ATOM 3495 N N . HIS A 1 465 ? 30.453 -0.185 -25.969 1 39.03 465 HIS A N 1
ATOM 3496 C CA . HIS A 1 465 ? 30.75 -1.509 -26.5 1 39.03 465 HIS A CA 1
ATOM 3497 C C . HIS A 1 465 ? 30.406 -2.602 -25.5 1 39.03 465 HIS A C 1
ATOM 3499 O O . HIS A 1 465 ? 29.859 -3.643 -25.859 1 39.03 465 HIS A O 1
ATOM 3505 N N . MET A 1 466 ? 30.844 -2.41 -24.219 1 39.66 466 MET A N 1
ATOM 3506 C CA . MET A 1 466 ? 30.609 -3.467 -23.234 1 39.66 466 MET A CA 1
ATOM 3507 C C . MET A 1 466 ? 29.125 -3.602 -22.922 1 39.66 466 MET A C 1
ATOM 3509 O O . MET A 1 466 ? 28.625 -4.711 -22.719 1 39.66 466 MET A O 1
ATOM 3513 N N . GLN A 1 467 ? 28.562 -2.459 -22.828 1 42.5 467 GLN A N 1
ATOM 3514 C CA . GLN A 1 467 ? 27.125 -2.49 -22.625 1 42.5 467 GLN A CA 1
ATOM 3515 C C . GLN A 1 467 ? 26.406 -3.074 -23.828 1 42.5 467 GLN A C 1
ATOM 3517 O O . GLN A 1 467 ? 25.438 -3.816 -23.672 1 42.5 467 GLN A O 1
ATOM 3522 N N . GLN A 1 468 ? 26.875 -2.748 -24.984 1 42.53 468 GLN A N 1
ATOM 3523 C CA . GLN A 1 468 ? 26.344 -3.338 -26.203 1 42.53 468 GLN A CA 1
ATOM 3524 C C . GLN A 1 468 ? 26.609 -4.84 -26.25 1 42.53 468 GLN A C 1
ATOM 3526 O O . GLN A 1 468 ? 25.75 -5.613 -26.672 1 42.53 468 GLN A O 1
ATOM 3531 N N . GLN A 1 469 ? 27.75 -5.215 -25.859 1 45.34 469 GLN A N 1
ATOM 3532 C CA . GLN A 1 469 ? 28.062 -6.641 -25.844 1 45.34 469 GLN A CA 1
ATOM 3533 C C . GLN A 1 469 ? 27.188 -7.379 -24.828 1 45.34 469 GLN A C 1
ATOM 3535 O O . GLN A 1 469 ? 26.734 -8.492 -25.094 1 45.34 469 GLN A O 1
ATOM 3540 N N . GLN A 1 470 ? 26.969 -6.809 -23.688 1 46.69 470 GLN A N 1
ATOM 3541 C CA . GLN A 1 470 ? 26.109 -7.441 -22.703 1 46.69 470 GLN A CA 1
ATOM 3542 C C . GLN A 1 470 ? 24.656 -7.496 -23.172 1 46.69 470 GLN A C 1
ATOM 3544 O O . GLN A 1 470 ? 23.969 -8.492 -22.969 1 46.69 470 GLN A O 1
ATOM 3549 N N . GLN A 1 471 ? 24.25 -6.402 -23.828 1 47.12 471 GLN A N 1
ATOM 3550 C CA . GLN A 1 471 ? 22.922 -6.371 -24.406 1 47.12 471 GLN A CA 1
ATOM 3551 C C . GLN A 1 471 ? 22.781 -7.398 -25.531 1 47.12 471 GLN A C 1
ATOM 3553 O O . GLN A 1 471 ? 21.75 -8.07 -25.641 1 47.12 471 GLN A O 1
ATOM 3558 N N . GLN A 1 472 ? 23.672 -7.348 -26.406 1 47.88 472 GLN A N 1
ATOM 3559 C CA . GLN A 1 472 ? 23.656 -8.344 -27.469 1 47.88 472 GLN A CA 1
ATOM 3560 C C . GLN A 1 472 ? 23.578 -9.758 -26.906 1 47.88 472 GLN A C 1
ATOM 3562 O O . GLN A 1 472 ? 22.891 -10.625 -27.453 1 47.88 472 GLN A O 1
ATOM 3567 N N . GLN A 1 473 ? 24.234 -9.992 -25.844 1 50.16 473 GLN A N 1
ATOM 3568 C CA . GLN A 1 473 ? 24.234 -11.312 -25.219 1 50.16 473 GLN A CA 1
ATOM 3569 C C . GLN A 1 473 ? 22.875 -11.609 -24.562 1 50.16 473 GLN A C 1
ATOM 3571 O O . GLN A 1 473 ? 22.391 -12.742 -24.625 1 50.16 473 GLN A O 1
ATOM 3576 N N . LEU A 1 474 ? 22.375 -10.57 -23.953 1 51.88 474 LEU A N 1
ATOM 3577 C CA . LEU A 1 474 ? 21.062 -10.797 -23.328 1 51.88 474 LEU A CA 1
ATOM 3578 C C . LEU A 1 474 ? 19.984 -11.008 -24.391 1 51.88 474 LEU A C 1
ATOM 3580 O O . LEU A 1 474 ? 19.109 -11.852 -24.219 1 51.88 474 LEU A O 1
ATOM 3584 N N . ASP A 1 475 ? 20 -10.156 -25.5 1 50.81 475 ASP A N 1
ATOM 3585 C CA . ASP A 1 475 ? 19.062 -10.273 -26.609 1 50.81 475 ASP A CA 1
ATOM 3586 C C . ASP A 1 475 ? 19.156 -11.648 -27.281 1 50.81 475 ASP A C 1
ATOM 3588 O O . ASP A 1 475 ? 18.141 -12.258 -27.594 1 50.81 475 ASP A O 1
ATOM 3592 N N . LYS A 1 476 ? 20.406 -11.914 -27.672 1 50.88 476 LYS A N 1
ATOM 3593 C CA . LYS A 1 476 ? 20.672 -13.211 -28.281 1 50.88 476 LYS A CA 1
ATOM 3594 C C . LYS A 1 476 ? 20.297 -14.352 -27.344 1 50.88 476 LYS A C 1
ATOM 3596 O O . LYS A 1 476 ? 19.875 -15.422 -27.797 1 50.88 476 LYS A O 1
ATOM 3601 N N . ALA A 1 477 ? 20.359 -14.055 -26.094 1 54.94 477 ALA A N 1
ATOM 3602 C CA . ALA A 1 477 ? 20.266 -15.086 -25.062 1 54.94 477 ALA A CA 1
ATOM 3603 C C . ALA A 1 477 ? 18.812 -15.5 -24.828 1 54.94 477 ALA A C 1
ATOM 3605 O O . ALA A 1 477 ? 18.531 -16.672 -24.547 1 54.94 477 ALA A O 1
ATOM 3606 N N . ALA A 1 478 ? 17.828 -14.539 -25.047 1 72.25 478 ALA A N 1
ATOM 3607 C CA . ALA A 1 478 ? 16.562 -15.117 -24.625 1 72.25 478 ALA A CA 1
ATOM 3608 C C . ALA A 1 478 ? 16 -16.062 -25.672 1 72.25 478 ALA A C 1
ATOM 3610 O O . ALA A 1 478 ? 15.312 -17.031 -25.344 1 72.25 478 ALA A O 1
ATOM 3611 N N . GLY A 1 479 ? 16.344 -16.047 -26.891 1 82.19 479 GLY A N 1
ATOM 3612 C CA . GLY A 1 479 ? 15.93 -16.922 -27.969 1 82.19 479 GLY A CA 1
ATOM 3613 C C . GLY A 1 479 ? 14.422 -17.016 -28.125 1 82.19 479 GLY A C 1
ATOM 3614 O O . GLY A 1 479 ? 13.688 -16.297 -27.453 1 82.19 479 GLY A O 1
ATOM 3615 N N . PRO A 1 480 ? 13.977 -17.891 -29.078 1 91.25 480 PRO A N 1
ATOM 3616 C CA . PRO A 1 480 ? 12.531 -18.078 -29.266 1 91.25 480 PRO A CA 1
ATOM 3617 C C . PRO A 1 480 ? 11.875 -18.797 -28.094 1 91.25 480 PRO A C 1
ATOM 3619 O O . PRO A 1 480 ? 12.484 -19.688 -27.484 1 91.25 480 PRO A O 1
ATOM 3622 N N . CYS A 1 481 ? 10.703 -18.438 -27.766 1 95.31 481 CYS A N 1
ATOM 3623 C CA . CYS A 1 481 ? 9.891 -19.078 -26.734 1 95.31 481 CYS A CA 1
ATOM 3624 C C . CYS A 1 481 ? 8.609 -19.656 -27.328 1 95.31 481 CYS A C 1
ATOM 3626 O O . CYS A 1 481 ? 7.734 -18.906 -27.781 1 95.31 481 CYS A O 1
ATOM 3628 N N . PRO A 1 482 ? 8.477 -20.938 -27.344 1 97.06 482 PRO A N 1
ATOM 3629 C CA . PRO A 1 482 ? 7.34 -21.547 -28.031 1 97.06 482 PRO A CA 1
ATOM 3630 C C . PRO A 1 482 ? 6.094 -21.641 -27.156 1 97.06 482 PRO A C 1
ATOM 3632 O O . PRO A 1 482 ? 5.102 -22.266 -27.531 1 97.06 482 PRO A O 1
ATOM 3635 N N . TYR A 1 483 ? 6.137 -21.047 -26 1 97.56 483 TYR A N 1
ATOM 3636 C CA . TYR A 1 483 ? 5.074 -21.25 -25.016 1 97.56 483 TYR A CA 1
ATOM 3637 C C . TYR A 1 483 ? 4.129 -20.047 -24.984 1 97.56 483 TYR A C 1
ATOM 3639 O O . TYR A 1 483 ? 4.527 -18.922 -25.312 1 97.56 483 TYR A O 1
ATOM 3647 N N . PHE A 1 484 ? 2.846 -20.281 -24.641 1 97.25 484 PHE A N 1
ATOM 3648 C CA . PHE A 1 484 ? 1.899 -19.234 -24.266 1 97.25 484 PHE A CA 1
ATOM 3649 C C . PHE A 1 484 ? 0.962 -19.734 -23.156 1 97.25 484 PHE A C 1
ATOM 3651 O O . PHE A 1 484 ? 0.79 -20.938 -22.984 1 97.25 484 PHE A O 1
ATOM 3658 N N . ARG A 1 485 ? 0.43 -18.812 -22.375 1 97 485 ARG A N 1
ATOM 3659 C CA . ARG A 1 485 ? -0.467 -19.094 -21.266 1 97 485 ARG A CA 1
ATOM 3660 C C . ARG A 1 485 ? -1.898 -18.688 -21.594 1 97 485 ARG A C 1
ATOM 3662 O O . ARG A 1 485 ? -2.139 -17.578 -22.062 1 97 485 ARG A O 1
ATOM 3669 N N . VAL A 1 486 ? -2.805 -19.578 -21.359 1 96.88 486 VAL A N 1
ATOM 3670 C CA . VAL A 1 486 ? -4.23 -19.297 -21.484 1 96.88 486 VAL A CA 1
ATOM 3671 C C . VAL A 1 486 ? -4.852 -19.172 -20.094 1 96.88 486 VAL A C 1
ATOM 3673 O O . VAL A 1 486 ? -4.684 -20.047 -19.25 1 96.88 486 VAL A O 1
ATOM 3676 N N . SER A 1 487 ? -5.504 -18.094 -19.844 1 95.81 487 SER A N 1
ATOM 3677 C CA . SER A 1 487 ? -6.332 -17.953 -18.656 1 95.81 487 SER A CA 1
ATOM 3678 C C . SER A 1 487 ? -7.77 -18.375 -18.922 1 95.81 487 SER A C 1
ATOM 3680 O O . SER A 1 487 ? -8.539 -17.625 -19.516 1 95.81 487 SER A O 1
ATOM 3682 N N . PHE A 1 488 ? -8.188 -19.453 -18.422 1 95.25 488 PHE A N 1
ATOM 3683 C CA . PHE A 1 488 ? -9.5 -20 -18.766 1 95.25 488 PHE A CA 1
ATOM 3684 C C . PHE A 1 488 ? -10.562 -19.484 -17.797 1 95.25 488 PHE A C 1
ATOM 3686 O O . PHE A 1 488 ? -11.766 -19.578 -18.078 1 95.25 488 PHE A O 1
ATOM 3693 N N . ALA A 1 489 ? -10.117 -19 -16.703 1 87.25 489 ALA A N 1
ATOM 3694 C CA . ALA A 1 489 ? -11.039 -18.625 -15.641 1 87.25 489 ALA A CA 1
ATOM 3695 C C . ALA A 1 489 ? -11.797 -17.344 -15.984 1 87.25 489 ALA A C 1
ATOM 3697 O O . ALA A 1 489 ? -12.906 -17.125 -15.5 1 87.25 489 ALA A O 1
ATOM 3698 N N . SER A 1 490 ? -11.25 -16.531 -16.766 1 81.06 490 SER A N 1
ATOM 3699 C CA . SER A 1 490 ? -11.836 -15.227 -17.031 1 81.06 490 SER A CA 1
ATOM 3700 C C . SER A 1 490 ? -12.789 -15.289 -18.219 1 81.06 490 SER A C 1
ATOM 3702 O O . SER A 1 490 ? -13.414 -14.281 -18.578 1 81.06 490 SER A O 1
ATOM 3704 N N . VAL A 1 491 ? -12.93 -16.406 -18.844 1 87.88 491 VAL A N 1
ATOM 3705 C CA . VAL A 1 491 ? -13.758 -16.531 -20.047 1 87.88 491 VAL A CA 1
ATOM 3706 C C . VAL A 1 491 ? -15.219 -16.734 -19.641 1 87.88 491 VAL A C 1
ATOM 3708 O O . VAL A 1 491 ? -15.508 -17.469 -18.688 1 87.88 491 VAL A O 1
ATOM 3711 N N . ALA A 1 492 ? -16.047 -16.141 -20.297 1 81.38 492 ALA A N 1
ATOM 3712 C CA . ALA A 1 492 ? -17.438 -15.977 -19.891 1 81.38 492 ALA A CA 1
ATOM 3713 C C . ALA A 1 492 ? -18.203 -17.281 -19.984 1 81.38 492 ALA A C 1
ATOM 3715 O O . ALA A 1 492 ? -19.109 -17.547 -19.172 1 81.38 492 ALA A O 1
ATOM 3716 N N . SER A 1 493 ? -17.922 -18.094 -21.062 1 89.12 493 SER A N 1
ATOM 3717 C CA . SER A 1 493 ? -18.703 -19.312 -21.281 1 89.12 493 SER A CA 1
ATOM 3718 C C . SER A 1 493 ? -17.875 -20.391 -21.969 1 89.12 493 SER A C 1
ATOM 3720 O O . SER A 1 493 ? -16.812 -20.094 -22.531 1 89.12 493 SER A O 1
ATOM 3722 N N . ASP A 1 494 ? -18.422 -21.562 -21.906 1 92.31 494 ASP A N 1
ATOM 3723 C CA . ASP A 1 494 ? -17.781 -22.672 -22.609 1 92.31 494 ASP A CA 1
ATOM 3724 C C . ASP A 1 494 ? -17.766 -22.422 -24.109 1 92.31 494 ASP A C 1
ATOM 3726 O O . ASP A 1 494 ? -16.812 -22.812 -24.797 1 92.31 494 ASP A O 1
ATOM 3730 N N . ALA A 1 495 ? -18.812 -21.812 -24.547 1 94.31 495 ALA A N 1
ATOM 3731 C CA . ALA A 1 495 ? -18.875 -21.469 -25.969 1 94.31 495 ALA A CA 1
ATOM 3732 C C . ALA A 1 495 ? -17.766 -20.484 -26.344 1 94.31 495 ALA A C 1
ATOM 3734 O O . ALA A 1 495 ? -17.156 -20.609 -27.422 1 94.31 495 ALA A O 1
ATOM 3735 N N . ASP A 1 496 ? -17.547 -19.547 -25.484 1 93.88 496 ASP A N 1
ATOM 3736 C CA . ASP A 1 496 ? -16.484 -18.594 -25.719 1 93.88 496 ASP A CA 1
ATOM 3737 C C . ASP A 1 496 ? -15.109 -19.266 -25.688 1 93.88 496 ASP A C 1
ATOM 3739 O O . ASP A 1 496 ? -14.211 -18.891 -26.438 1 93.88 496 ASP A O 1
ATOM 3743 N N . LEU A 1 497 ? -14.984 -20.25 -24.844 1 95.25 497 LEU A N 1
ATOM 3744 C CA . LEU A 1 497 ? -13.734 -21 -24.781 1 95.25 497 LEU A CA 1
ATOM 3745 C C . LEU A 1 497 ? -13.484 -21.75 -26.078 1 95.25 497 LEU A C 1
ATOM 3747 O O . LEU A 1 497 ? -12.367 -21.734 -26.609 1 95.25 497 LEU A O 1
ATOM 3751 N N . GLN A 1 498 ? -14.531 -22.375 -26.562 1 96.75 498 GLN A N 1
ATOM 3752 C CA . GLN A 1 498 ? -14.422 -23.094 -27.828 1 96.75 498 GLN A CA 1
ATOM 3753 C C . GLN A 1 498 ? -14.055 -22.156 -28.969 1 96.75 498 GLN A C 1
ATOM 3755 O O . GLN A 1 498 ? -13.141 -22.438 -29.75 1 96.75 498 GLN A O 1
ATOM 3760 N N . GLU A 1 499 ? -14.758 -21.078 -29 1 97.25 499 GLU A N 1
ATOM 3761 C CA . GLU A 1 499 ? -14.492 -20.078 -30.047 1 97.25 499 GLU A CA 1
ATOM 3762 C C . GLU A 1 499 ? -13.086 -19.5 -29.906 1 97.25 499 GLU A C 1
ATOM 3764 O O . GLU A 1 499 ? -12.391 -19.297 -30.891 1 97.25 499 GLU A O 1
ATOM 3769 N N . GLY A 1 500 ? -12.758 -19.203 -28.688 1 97.31 500 GLY A N 1
ATOM 3770 C CA . GLY A 1 500 ? -11.422 -18.672 -28.422 1 97.31 500 GLY A CA 1
ATOM 3771 C C . GLY A 1 500 ? -10.32 -19.594 -28.922 1 97.31 500 GLY A C 1
ATOM 3772 O O . GLY A 1 500 ? -9.367 -19.141 -29.562 1 97.31 500 GLY A O 1
ATOM 3773 N N . PHE A 1 501 ? -10.445 -20.828 -28.672 1 98.19 501 PHE A N 1
ATOM 3774 C CA . PHE A 1 501 ? -9.438 -21.797 -29.094 1 98.19 501 PHE A CA 1
ATOM 3775 C C . PHE A 1 501 ? -9.461 -21.984 -30.594 1 98.19 501 PHE A C 1
ATOM 3777 O O . PHE A 1 501 ? -8.422 -22.219 -31.219 1 98.19 501 PHE A O 1
ATOM 3784 N N . ALA A 1 502 ? -10.641 -21.906 -31.172 1 98.31 502 ALA A N 1
ATOM 3785 C CA . ALA A 1 502 ? -10.734 -21.969 -32.625 1 98.31 502 ALA A CA 1
ATOM 3786 C C . ALA A 1 502 ? -9.969 -20.797 -33.281 1 98.31 502 ALA A C 1
ATOM 3788 O O . ALA A 1 502 ? -9.25 -21 -34.25 1 98.31 502 ALA A O 1
ATOM 3789 N N . ARG A 1 503 ? -10.156 -19.688 -32.719 1 98.06 503 ARG A N 1
ATOM 3790 C CA . ARG A 1 503 ? -9.453 -18.5 -33.219 1 98.06 503 ARG A CA 1
ATOM 3791 C C . ARG A 1 503 ? -7.953 -18.609 -32.969 1 98.06 503 ARG A C 1
ATOM 3793 O O . ARG A 1 503 ? -7.145 -18.219 -33.812 1 98.06 503 ARG A O 1
ATOM 3800 N N . LEU A 1 504 ? -7.66 -19.109 -31.812 1 97.81 504 LEU A N 1
ATOM 3801 C CA . LEU A 1 504 ? -6.262 -19.297 -31.453 1 97.81 504 LEU A CA 1
ATOM 3802 C C . LEU A 1 504 ? -5.562 -20.234 -32.438 1 97.81 504 LEU A C 1
ATOM 3804 O O . LEU A 1 504 ? -4.387 -20.062 -32.75 1 97.81 504 LEU A O 1
ATOM 3808 N N . ARG A 1 505 ? -6.289 -21.25 -32.844 1 98.44 505 ARG A N 1
ATOM 3809 C CA . ARG A 1 505 ? -5.711 -22.188 -33.812 1 98.44 505 ARG A CA 1
ATOM 3810 C C . ARG A 1 505 ? -5.188 -21.438 -35.031 1 98.44 505 ARG A C 1
ATOM 3812 O O . ARG A 1 505 ? -4.07 -21.703 -35.5 1 98.44 505 ARG A O 1
ATOM 3819 N N . ARG A 1 506 ? -5.941 -20.5 -35.562 1 98.06 506 ARG A N 1
ATOM 3820 C CA . ARG A 1 506 ? -5.543 -19.75 -36.719 1 98.06 506 ARG A CA 1
ATOM 3821 C C . ARG A 1 506 ? -4.277 -18.938 -36.469 1 98.06 506 ARG A C 1
ATOM 3823 O O . ARG A 1 506 ? -3.371 -18.906 -37.281 1 98.06 506 ARG A O 1
ATOM 3830 N N . ALA A 1 507 ? -4.223 -18.375 -35.344 1 97.62 507 ALA A N 1
ATOM 3831 C CA . ALA A 1 507 ? -3.057 -17.578 -34.969 1 97.62 507 ALA A CA 1
ATOM 3832 C C . ALA A 1 507 ? -1.828 -18.453 -34.75 1 97.62 507 ALA A C 1
ATOM 3834 O O . ALA A 1 507 ? -0.721 -18.078 -35.156 1 97.62 507 ALA A O 1
ATOM 3835 N N . VAL A 1 508 ? -1.991 -19.609 -34.125 1 98.06 508 VAL A N 1
ATOM 3836 C CA . VAL A 1 508 ? -0.895 -20.531 -33.844 1 98.06 508 VAL A CA 1
ATOM 3837 C C . VAL A 1 508 ? -0.325 -21.062 -35.156 1 98.06 508 VAL A C 1
ATOM 3839 O O . VAL A 1 508 ? 0.893 -21.188 -35.312 1 98.06 508 VAL A O 1
ATOM 3842 N N . LEU A 1 509 ? -1.208 -21.359 -36.094 1 97.56 509 LEU A N 1
ATOM 3843 C CA . LEU A 1 509 ? -0.767 -21.828 -37.406 1 97.56 509 LEU A CA 1
ATOM 3844 C C . LEU A 1 509 ? 0.09 -20.781 -38.094 1 97.56 509 LEU A C 1
ATOM 3846 O O . LEU A 1 509 ? 1.061 -21.125 -38.781 1 97.56 509 LEU A O 1
ATOM 3850 N N . ARG A 1 510 ? -0.262 -19.578 -37.875 1 96 510 ARG A N 1
ATOM 3851 C CA . ARG A 1 510 ? 0.525 -18.484 -38.469 1 96 510 ARG A CA 1
ATOM 3852 C C . ARG A 1 510 ? 1.893 -18.391 -37.812 1 96 510 ARG A C 1
ATOM 3854 O O . ARG A 1 510 ? 2.889 -18.078 -38.469 1 96 510 ARG A O 1
ATOM 3861 N N . CYS A 1 511 ? 1.972 -18.562 -36.5 1 95.12 511 CYS A N 1
ATOM 3862 C CA . CYS A 1 511 ? 3.256 -18.578 -35.812 1 95.12 511 CYS A CA 1
ATOM 3863 C C . CYS A 1 511 ? 4.156 -19.688 -36.375 1 95.12 511 CYS A C 1
ATOM 3865 O O . CYS A 1 511 ? 5.352 -19.469 -36.562 1 95.12 511 CYS A O 1
ATOM 3867 N N . GLN A 1 512 ? 3.592 -20.844 -36.625 1 95.19 512 GLN A N 1
ATOM 3868 C CA . GLN A 1 512 ? 4.348 -21.969 -37.188 1 95.19 512 GLN A CA 1
ATOM 3869 C C . GLN A 1 512 ? 4.852 -21.641 -38.594 1 95.19 512 GLN A C 1
ATOM 3871 O O . GLN A 1 512 ? 5.984 -21.969 -38.938 1 95.19 512 GLN A O 1
ATOM 3876 N N . ALA A 1 513 ? 4.012 -20.984 -39.312 1 94.25 513 ALA A N 1
ATOM 3877 C CA . ALA A 1 513 ? 4.387 -20.594 -40.656 1 94.25 513 ALA A CA 1
ATOM 3878 C C . ALA A 1 513 ? 5.547 -19.609 -40.656 1 94.25 513 ALA A C 1
ATOM 3880 O O . ALA A 1 513 ? 6.43 -19.672 -41.5 1 94.25 513 ALA A O 1
ATOM 3881 N N . LEU A 1 514 ? 5.508 -18.656 -39.75 1 91.31 514 LEU A N 1
ATOM 3882 C CA . LEU A 1 514 ? 6.586 -17.688 -39.625 1 91.31 514 LEU A CA 1
ATOM 3883 C C . LEU A 1 514 ? 7.91 -18.375 -39.312 1 91.31 514 LEU A C 1
ATOM 3885 O O . LEU A 1 514 ? 8.953 -17.969 -39.812 1 91.31 514 LEU A O 1
ATOM 3889 N N . ALA A 1 515 ? 7.898 -19.328 -38.406 1 88.81 515 ALA A N 1
ATOM 3890 C CA . ALA A 1 515 ? 9.102 -20.078 -38.062 1 88.81 515 ALA A CA 1
ATOM 3891 C C . ALA A 1 515 ? 9.625 -20.859 -39.25 1 88.81 515 ALA A C 1
ATOM 3893 O O . ALA A 1 515 ? 10.836 -20.938 -39.469 1 88.81 515 ALA A O 1
ATOM 3894 N N . ALA A 1 516 ? 8.766 -21.469 -40 1 88.06 516 ALA A N 1
ATOM 3895 C CA . ALA A 1 516 ? 9.141 -22.25 -41.156 1 88.06 516 ALA A CA 1
ATOM 3896 C C . ALA A 1 516 ? 9.766 -21.359 -42.25 1 88.06 516 ALA A C 1
ATOM 3898 O O . ALA A 1 516 ? 10.695 -21.781 -42.938 1 88.06 516 ALA A O 1
ATOM 3899 N N . ASN A 1 517 ? 9.227 -20.141 -42.375 1 83.38 517 ASN A N 1
ATOM 3900 C CA . ASN A 1 517 ? 9.75 -19.203 -43.344 1 83.38 517 ASN A CA 1
ATOM 3901 C C . ASN A 1 517 ? 11.102 -18.625 -42.906 1 83.38 517 ASN A C 1
ATOM 3903 O O . ASN A 1 517 ? 11.938 -18.297 -43.75 1 83.38 517 ASN A O 1
ATOM 3907 N N . GLY A 1 518 ? 11.203 -18.234 -41.625 1 71.19 518 GLY A N 1
ATOM 3908 C CA . GLY A 1 518 ? 12.477 -17.734 -41.125 1 71.19 518 GLY A CA 1
ATOM 3909 C C . GLY A 1 518 ? 13.586 -18.766 -41.188 1 71.19 518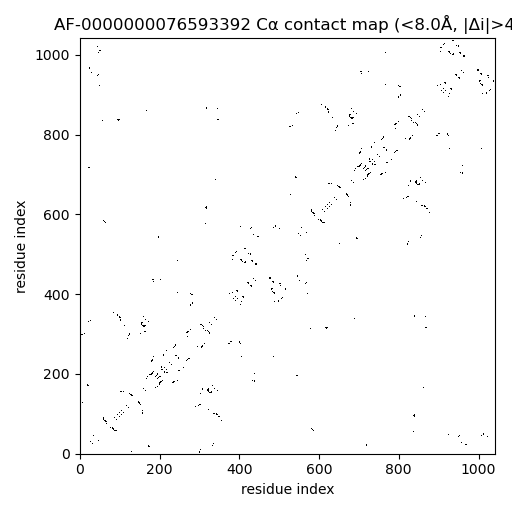 GLY A C 1
ATOM 3910 O O . GLY A 1 518 ? 14.742 -18.422 -41.438 1 71.19 518 GLY A O 1
ATOM 3911 N N . ALA A 1 519 ? 13.266 -20.141 -41 1 56.88 519 ALA A N 1
ATOM 3912 C CA . ALA A 1 519 ? 14.227 -21.219 -41.125 1 56.88 519 ALA A CA 1
ATOM 3913 C C . ALA A 1 519 ? 14.625 -21.406 -42.594 1 56.88 519 ALA A C 1
ATOM 3915 O O . ALA A 1 519 ? 15.719 -21.906 -42.875 1 56.88 519 ALA A O 1
ATOM 3916 N N . ALA A 1 520 ? 13.688 -21 -43.312 1 54.97 520 ALA A N 1
ATOM 3917 C CA . ALA A 1 520 ? 13.984 -21.109 -44.75 1 54.97 520 ALA A CA 1
ATOM 3918 C C . ALA A 1 520 ? 14.922 -19.984 -45.188 1 54.97 520 ALA A C 1
ATOM 3920 O O . ALA A 1 520 ? 15.641 -20.141 -46.188 1 54.97 520 ALA A O 1
ATOM 3921 N N . GLN A 1 521 ? 15.031 -18.828 -44.531 1 46.16 521 GLN A N 1
ATOM 3922 C CA . GLN A 1 521 ? 15.977 -17.781 -44.906 1 46.16 521 GLN A CA 1
ATOM 3923 C C . GLN A 1 521 ? 17.328 -18 -44.25 1 46.16 521 GLN A C 1
ATOM 3925 O O . GLN A 1 521 ? 18.375 -17.656 -44.812 1 46.16 521 GLN A O 1
ATOM 3930 N N . MET B 1 1 ? -4.141 41.281 -8.156 1 27.12 1 MET B N 1
ATOM 3931 C CA . MET B 1 1 ? -3.174 40.219 -7.918 1 27.12 1 MET B CA 1
ATOM 3932 C C . MET B 1 1 ? -2.422 39.875 -9.195 1 27.12 1 MET B C 1
ATOM 3934 O O . MET B 1 1 ? -3.037 39.562 -10.219 1 27.12 1 MET B O 1
ATOM 3938 N N . GLU B 1 2 ? -1.31 40.438 -9.312 1 33.47 2 GLU B N 1
ATOM 3939 C CA . GLU B 1 2 ? -0.556 40.281 -10.555 1 33.47 2 GLU B CA 1
ATOM 3940 C C . GLU B 1 2 ? -0.413 38.812 -10.93 1 33.47 2 GLU B C 1
ATOM 3942 O O . GLU B 1 2 ? 0.005 37.969 -10.102 1 33.47 2 GLU B O 1
ATOM 3947 N N . GLU B 1 3 ? -1.056 38.344 -11.891 1 40.19 3 GLU B N 1
ATOM 3948 C CA . GLU B 1 3 ? -1.106 37 -12.461 1 40.19 3 GLU B CA 1
ATOM 3949 C C . GLU B 1 3 ? 0.295 36.5 -12.766 1 40.19 3 GLU B C 1
ATOM 3951 O O . GLU B 1 3 ? 1.082 37.156 -13.438 1 40.19 3 GLU B O 1
ATOM 3956 N N . ALA B 1 4 ? 0.806 35.75 -11.922 1 48.62 4 ALA B N 1
ATOM 3957 C CA . ALA B 1 4 ? 2.078 35.094 -12.219 1 48.62 4 ALA B CA 1
ATOM 3958 C C . ALA B 1 4 ? 2.047 34.438 -13.594 1 48.62 4 ALA B C 1
ATOM 3960 O O . ALA B 1 4 ? 1.158 33.625 -13.883 1 48.62 4 ALA B O 1
ATOM 3961 N N . HIS B 1 5 ? 2.738 35 -14.617 1 54.22 5 HIS B N 1
ATOM 3962 C CA . HIS B 1 5 ? 2.883 34.375 -15.922 1 54.22 5 HIS B CA 1
ATOM 3963 C C . HIS B 1 5 ? 4.051 33.406 -15.938 1 54.22 5 HIS B C 1
ATOM 3965 O O . HIS B 1 5 ? 5.109 33.688 -15.375 1 54.22 5 HIS B O 1
ATOM 3971 N N . GLY B 1 6 ? 3.793 32.062 -16.219 1 56.94 6 GLY B N 1
ATOM 3972 C CA . GLY B 1 6 ? 4.832 31.062 -16.328 1 56.94 6 GLY B CA 1
ATOM 3973 C C . GLY B 1 6 ? 5.816 31.344 -17.453 1 56.94 6 GLY B C 1
ATOM 3974 O O . GLY B 1 6 ? 5.477 32.031 -18.422 1 56.94 6 GLY B O 1
ATOM 3975 N N . ASP B 1 7 ? 7.133 31.297 -17.188 1 63.78 7 ASP B N 1
ATOM 3976 C CA . ASP B 1 7 ? 8.258 31.297 -18.109 1 63.78 7 ASP B CA 1
ATOM 3977 C C . ASP B 1 7 ? 8.703 29.859 -18.438 1 63.78 7 ASP B C 1
ATOM 3979 O O . ASP B 1 7 ? 9.117 29.125 -17.547 1 63.78 7 ASP B O 1
ATOM 3983 N N . SER B 1 8 ? 8.422 29.5 -19.719 1 67.62 8 SER B N 1
ATOM 3984 C CA . SER B 1 8 ? 8.664 28.141 -20.156 1 67.62 8 SER B CA 1
ATOM 3985 C C . SER B 1 8 ? 10.078 27.688 -19.797 1 67.62 8 SER B C 1
ATOM 3987 O O . SER B 1 8 ? 10.328 26.484 -19.625 1 67.62 8 SER B O 1
ATOM 3989 N N . SER B 1 9 ? 10.984 28.641 -19.656 1 67 9 SER B N 1
ATOM 3990 C CA . SER B 1 9 ? 12.352 28.297 -19.297 1 67 9 SER B CA 1
ATOM 3991 C C . SER B 1 9 ? 12.438 27.812 -17.844 1 67 9 SER B C 1
ATOM 3993 O O . SER B 1 9 ? 13.422 27.188 -17.453 1 67 9 SER B O 1
ATOM 3995 N N . LYS B 1 10 ? 11.383 27.953 -17.219 1 73.5 10 LYS B N 1
ATOM 3996 C CA . LYS B 1 10 ? 11.398 27.594 -15.797 1 73.5 10 LYS B CA 1
ATOM 3997 C C . LYS B 1 10 ? 10.555 26.359 -15.531 1 73.5 10 LYS B C 1
ATOM 3999 O O . LYS B 1 10 ? 10.477 25.891 -14.391 1 73.5 10 LYS B O 1
ATOM 4004 N N . PHE B 1 11 ? 10.07 25.844 -16.609 1 83.81 11 PHE B N 1
ATOM 4005 C CA . PHE B 1 11 ? 9.297 24.625 -16.438 1 83.81 11 PHE B CA 1
ATOM 4006 C C . PHE B 1 11 ? 10.18 23.484 -15.953 1 83.81 11 PHE B C 1
ATOM 4008 O O . PHE B 1 11 ? 11.32 23.344 -16.406 1 83.81 11 PHE B O 1
ATOM 4015 N N . VAL B 1 12 ? 9.656 22.766 -15.039 1 91.06 12 VAL B N 1
ATOM 4016 C CA . VAL B 1 12 ? 10.398 21.625 -14.516 1 91.06 12 VAL B CA 1
ATOM 4017 C C . VAL B 1 12 ? 10.539 20.562 -15.594 1 91.06 12 VAL B C 1
ATOM 4019 O O . VAL B 1 12 ? 9.562 20.188 -16.25 1 91.06 12 VAL B O 1
ATOM 4022 N N . ASP B 1 13 ? 11.758 20.141 -15.859 1 90.31 13 ASP B N 1
ATOM 4023 C CA . ASP B 1 13 ? 12.008 18.953 -16.688 1 90.31 13 ASP B CA 1
ATOM 4024 C C . ASP B 1 13 ? 11.992 17.688 -15.844 1 90.31 13 ASP B C 1
ATOM 4026 O O . ASP B 1 13 ? 13.016 17.281 -15.289 1 90.31 13 ASP B O 1
ATOM 4030 N N . TRP B 1 14 ? 10.883 17.062 -15.797 1 92.38 14 TRP B N 1
ATOM 4031 C CA . TRP B 1 14 ? 10.664 15.938 -14.891 1 92.38 14 TRP B CA 1
ATOM 4032 C C . TRP B 1 14 ? 11.523 14.742 -15.297 1 92.38 14 TRP B C 1
ATOM 4034 O O . TRP B 1 14 ? 11.867 13.906 -14.453 1 92.38 14 TRP B O 1
ATOM 4044 N N . GLU B 1 15 ? 11.93 14.578 -16.469 1 88.25 15 GLU B N 1
ATOM 4045 C CA . GLU B 1 15 ? 12.773 13.469 -16.906 1 88.25 15 GLU B CA 1
ATOM 4046 C C . GLU B 1 15 ? 14.133 13.5 -16.219 1 88.25 15 GLU B C 1
ATOM 4048 O O . GLU B 1 15 ? 14.789 12.469 -16.094 1 88.25 15 GLU B O 1
ATOM 4053 N N . GLN B 1 16 ? 14.461 14.656 -15.773 1 90.75 16 GLN B N 1
ATOM 4054 C CA . GLN B 1 16 ? 15.758 14.812 -15.125 1 90.75 16 GLN B CA 1
ATOM 4055 C C . GLN B 1 16 ? 15.648 14.656 -13.609 1 90.75 16 GLN B C 1
ATOM 4057 O O . GLN B 1 16 ? 16.656 14.719 -12.898 1 90.75 16 GLN B O 1
ATOM 4062 N N . ARG B 1 17 ? 14.469 14.391 -13.172 1 94.94 17 ARG B N 1
ATOM 4063 C CA . ARG B 1 17 ? 14.258 14.43 -11.727 1 94.94 17 ARG B CA 1
ATOM 4064 C C . ARG B 1 17 ? 14.148 13.023 -11.156 1 94.94 17 ARG B C 1
ATOM 4066 O O . ARG B 1 17 ? 14.148 12.844 -9.938 1 94.94 17 ARG B O 1
ATOM 4073 N N . TRP B 1 18 ? 14.141 12 -12.008 1 95.69 18 TRP B N 1
ATOM 4074 C CA . TRP B 1 18 ? 13.844 10.641 -11.555 1 95.69 18 TRP B CA 1
ATOM 4075 C C . TRP B 1 18 ? 15 10.062 -10.758 1 95.69 18 TRP B C 1
ATOM 4077 O O . TRP B 1 18 ? 16.172 10.273 -11.102 1 95.69 18 TRP B O 1
ATOM 4087 N N . SER B 1 19 ? 14.648 9.32 -9.711 1 96.25 19 SER B N 1
ATOM 4088 C CA . SER B 1 19 ? 15.648 8.508 -9.023 1 96.25 19 SER B CA 1
ATOM 4089 C C . SER B 1 19 ? 16.141 7.375 -9.914 1 96.25 19 SER B C 1
ATOM 4091 O O . SER B 1 19 ? 15.578 7.109 -10.977 1 96.25 19 SER B O 1
ATOM 4093 N N . ARG B 1 20 ? 17.203 6.707 -9.453 1 93.12 20 ARG B N 1
ATOM 4094 C CA . ARG B 1 20 ? 17.75 5.566 -10.18 1 93.12 20 ARG B CA 1
ATOM 4095 C C . ARG B 1 20 ? 16.719 4.453 -10.297 1 93.12 20 ARG B C 1
ATOM 4097 O O . ARG B 1 20 ? 16.562 3.85 -11.359 1 93.12 20 ARG B O 1
ATOM 4104 N N . GLU B 1 21 ? 16.031 4.18 -9.227 1 93.25 21 GLU B N 1
ATOM 4105 C CA . GLU B 1 21 ? 14.992 3.152 -9.25 1 93.25 21 GLU B CA 1
ATOM 4106 C C . GLU B 1 21 ? 13.859 3.541 -10.188 1 93.25 21 GLU B C 1
ATOM 4108 O O . GLU B 1 21 ? 13.359 2.709 -10.945 1 93.25 21 GLU B O 1
ATOM 4113 N N . ALA B 1 22 ? 13.469 4.816 -10.148 1 94.12 22 ALA B N 1
ATOM 4114 C CA . ALA B 1 22 ? 12.359 5.289 -10.969 1 94.12 22 ALA B CA 1
ATOM 4115 C C . ALA B 1 22 ? 12.695 5.203 -12.453 1 94.12 22 ALA B C 1
ATOM 4117 O O . ALA B 1 22 ? 11.82 4.969 -13.281 1 94.12 22 ALA B O 1
ATOM 4118 N N . ARG B 1 23 ? 13.906 5.367 -12.75 1 91.75 23 ARG B N 1
ATOM 4119 C CA . ARG B 1 23 ? 14.336 5.277 -14.141 1 91.75 23 ARG B CA 1
ATOM 4120 C C . ARG B 1 23 ? 14.164 3.857 -14.68 1 91.75 23 ARG B C 1
ATOM 4122 O O . ARG B 1 23 ? 13.914 3.662 -15.867 1 91.75 23 ARG B O 1
ATOM 4129 N N . ARG B 1 24 ? 14.234 2.889 -13.773 1 89.44 24 ARG B N 1
ATOM 4130 C CA . ARG B 1 24 ? 14.125 1.49 -14.18 1 89.44 24 ARG B CA 1
ATOM 4131 C C . ARG B 1 24 ? 12.68 1.018 -14.141 1 89.44 24 ARG B C 1
ATOM 4133 O O . ARG B 1 24 ? 12.359 -0.069 -14.625 1 89.44 24 ARG B O 1
ATOM 4140 N N . LYS B 1 25 ? 11.867 1.801 -13.523 1 88.88 25 LYS B N 1
ATOM 4141 C CA . LYS B 1 25 ? 10.477 1.382 -13.359 1 88.88 25 LYS B CA 1
ATOM 4142 C C . LYS B 1 25 ? 9.688 1.591 -14.641 1 88.88 25 LYS B C 1
ATOM 4144 O O . LYS B 1 25 ? 9.695 2.682 -15.219 1 88.88 25 LYS B O 1
ATOM 4149 N N . GLN B 1 26 ? 9.078 0.539 -15.078 1 80.62 26 GLN B N 1
ATOM 4150 C CA . GLN B 1 26 ? 8.219 0.566 -16.25 1 80.62 26 GLN B CA 1
ATOM 4151 C C . GLN B 1 26 ? 6.867 -0.081 -15.969 1 80.62 26 GLN B C 1
ATOM 4153 O O . GLN B 1 26 ? 6.707 -0.768 -14.953 1 80.62 26 GLN B O 1
ATOM 4158 N N . MET B 1 27 ? 5.969 0.233 -16.797 1 77.19 27 MET B N 1
ATOM 4159 C CA . MET B 1 27 ? 4.68 -0.445 -16.672 1 77.19 27 MET B CA 1
ATOM 4160 C C . MET B 1 27 ? 4.836 -1.95 -16.859 1 77.19 27 MET B C 1
ATOM 4162 O O . MET B 1 27 ? 5.441 -2.396 -17.828 1 77.19 27 MET B O 1
ATOM 4166 N N . PRO B 1 28 ? 4.336 -2.625 -15.867 1 76.19 28 PRO B N 1
ATOM 4167 C CA . PRO B 1 28 ? 4.402 -4.074 -16.062 1 76.19 28 PRO B CA 1
ATOM 4168 C C . PRO B 1 28 ? 3.637 -4.547 -17.297 1 76.19 28 PRO B C 1
ATOM 4170 O O . PRO B 1 28 ? 2.529 -4.07 -17.547 1 76.19 28 PRO B O 1
ATOM 4173 N N . THR B 1 29 ? 4.219 -5.359 -17.953 1 77.88 29 THR B N 1
ATOM 4174 C CA . THR B 1 29 ? 3.734 -5.766 -19.281 1 77.88 29 THR B CA 1
ATOM 4175 C C . THR B 1 29 ? 2.342 -6.383 -19.172 1 77.88 29 THR B C 1
ATOM 4177 O O . THR B 1 29 ? 1.458 -6.066 -19.969 1 77.88 29 THR B O 1
ATOM 4180 N N . LEU B 1 30 ? 2.162 -7.27 -18.172 1 77.88 30 LEU B N 1
ATOM 4181 C CA . LEU B 1 30 ? 0.866 -7.926 -18.031 1 77.88 30 LEU B CA 1
ATOM 4182 C C . LEU B 1 30 ? -0.233 -6.902 -17.766 1 77.88 30 LEU B C 1
ATOM 4184 O O . LEU B 1 30 ? -1.337 -7.012 -18.297 1 77.88 30 LEU B O 1
ATOM 4188 N N . GLN B 1 31 ? 0.067 -5.992 -16.922 1 75.31 31 GLN B N 1
ATOM 4189 C CA . GLN B 1 31 ? -0.919 -4.961 -16.609 1 75.31 31 GLN B CA 1
ATOM 4190 C C . GLN B 1 31 ? -1.281 -4.152 -17.844 1 75.31 31 GLN B C 1
ATOM 4192 O O . GLN B 1 31 ? -2.443 -3.787 -18.047 1 75.31 31 GLN B O 1
ATOM 4197 N N . SER B 1 32 ? -0.306 -3.912 -18.641 1 76.38 32 SER B N 1
ATOM 4198 C CA . SER B 1 32 ? -0.538 -3.162 -19.875 1 76.38 32 SER B CA 1
ATOM 4199 C C . SER B 1 32 ? -1.436 -3.936 -20.828 1 76.38 32 SER B C 1
ATOM 4201 O O . SER B 1 32 ? -2.322 -3.359 -21.469 1 76.38 32 SER B O 1
ATOM 4203 N N . ILE B 1 33 ? -1.219 -5.18 -20.891 1 81.06 33 ILE B N 1
ATOM 4204 C CA . ILE B 1 33 ? -1.988 -6.039 -21.797 1 81.06 33 ILE B CA 1
ATOM 4205 C C . ILE B 1 33 ? -3.428 -6.145 -21.297 1 81.06 33 ILE B C 1
ATOM 4207 O O . ILE B 1 33 ? -4.371 -6.02 -22.078 1 81.06 33 ILE B O 1
ATOM 4211 N N . VAL B 1 34 ? -3.521 -6.312 -20.016 1 78.44 34 VAL B N 1
ATOM 4212 C CA . VAL B 1 34 ? -4.852 -6.457 -19.422 1 78.44 34 VAL B CA 1
ATOM 4213 C C . VAL B 1 34 ? -5.637 -5.16 -19.594 1 78.44 34 VAL B C 1
ATOM 4215 O O . VAL B 1 34 ? -6.793 -5.18 -20.031 1 78.44 34 VAL B O 1
ATOM 4218 N N . SER B 1 35 ? -5.012 -4.086 -19.359 1 73.88 35 SER B N 1
ATOM 4219 C CA . SER B 1 35 ? -5.676 -2.791 -19.469 1 73.88 35 SER B CA 1
ATOM 4220 C C . SER B 1 35 ? -6.098 -2.506 -20.906 1 73.88 35 SER B C 1
ATOM 4222 O O . SER B 1 35 ? -7.152 -1.914 -21.141 1 73.88 35 SER B O 1
ATOM 4224 N N . LYS B 1 36 ? -5.328 -2.98 -21.844 1 77.19 36 LYS B N 1
ATOM 4225 C CA . LYS B 1 36 ? -5.555 -2.68 -23.25 1 77.19 36 LYS B CA 1
ATOM 4226 C C . LYS B 1 36 ? -6.664 -3.557 -23.828 1 77.19 36 LYS B C 1
ATOM 4228 O O . LYS B 1 36 ? -7.477 -3.09 -24.641 1 77.19 36 LYS B O 1
ATOM 4233 N N . TYR B 1 37 ? -6.75 -4.754 -23.312 1 79.5 37 TYR B N 1
ATOM 4234 C CA . TYR B 1 37 ? -7.57 -5.688 -24.078 1 79.5 37 TYR B CA 1
ATOM 4235 C C . TYR B 1 37 ? -8.75 -6.18 -23.25 1 79.5 37 TYR B C 1
ATOM 4237 O O . TYR B 1 37 ? -9.695 -6.762 -23.797 1 79.5 37 TYR B O 1
ATOM 4245 N N . GLN B 1 38 ? -8.594 -5.922 -22 1 77.19 38 GLN B N 1
ATOM 4246 C CA . GLN B 1 38 ? -9.703 -6.422 -21.188 1 77.19 38 GLN B CA 1
ATOM 4247 C C . GLN B 1 38 ? -11.008 -5.703 -21.547 1 77.19 38 GLN B C 1
ATOM 4249 O O . GLN B 1 38 ? -11.078 -4.473 -21.469 1 77.19 38 GLN B O 1
ATOM 4254 N N . GLY B 1 39 ? -11.992 -6.414 -21.938 1 74.75 39 GLY B N 1
ATOM 4255 C CA . GLY B 1 39 ? -13.297 -5.852 -22.25 1 74.75 39 GLY B CA 1
ATOM 4256 C C . GLY B 1 39 ? -13.367 -5.273 -23.656 1 74.75 39 GLY B C 1
ATOM 4257 O O . GLY B 1 39 ? -14.398 -4.723 -24.047 1 74.75 39 GLY B O 1
ATOM 4258 N N . ALA B 1 40 ? -12.305 -5.395 -24.375 1 80.12 40 ALA B N 1
ATOM 4259 C CA . ALA B 1 40 ? -12.328 -4.887 -25.75 1 80.12 40 ALA B CA 1
ATOM 4260 C C . ALA B 1 40 ? -13.367 -5.629 -26.594 1 80.12 40 ALA B C 1
ATOM 4262 O O . ALA B 1 40 ? -13.469 -6.855 -26.516 1 80.12 40 ALA B O 1
ATOM 4263 N N . PRO B 1 41 ? -14.164 -4.84 -27.312 1 85.88 41 PRO B N 1
ATOM 4264 C CA . PRO B 1 41 ? -15.258 -5.457 -28.078 1 85.88 41 PRO B CA 1
ATOM 4265 C C . PRO B 1 41 ? -14.773 -6.547 -29.031 1 85.88 41 PRO B C 1
ATOM 4267 O O . PRO B 1 41 ? -13.797 -6.348 -29.75 1 85.88 41 PRO B O 1
ATOM 4270 N N . GLY B 1 42 ? -15.43 -7.648 -28.984 1 88.88 42 GLY B N 1
ATOM 4271 C CA . GLY B 1 42 ? -15.188 -8.734 -29.922 1 88.88 42 GLY B CA 1
ATOM 4272 C C . GLY B 1 42 ? -14.016 -9.609 -29.531 1 88.88 42 GLY B C 1
ATOM 4273 O O . GLY B 1 42 ? -13.836 -10.695 -30.094 1 88.88 42 GLY B O 1
ATOM 4274 N N . ILE B 1 43 ? -13.273 -9.172 -28.609 1 92.06 43 ILE B N 1
ATOM 4275 C CA . ILE B 1 43 ? -12.086 -9.93 -28.234 1 92.06 43 ILE B CA 1
ATOM 4276 C C . ILE B 1 43 ? -12.438 -10.914 -27.125 1 92.06 43 ILE B C 1
ATOM 4278 O O . ILE B 1 43 ? -13.109 -10.547 -26.141 1 92.06 43 ILE B O 1
ATOM 4282 N N . ILE B 1 44 ? -12.125 -12.156 -27.328 1 93.69 44 ILE B N 1
ATOM 4283 C CA . ILE B 1 44 ? -12.172 -13.141 -26.266 1 93.69 44 ILE B CA 1
ATOM 4284 C C . ILE B 1 44 ? -10.867 -13.094 -25.453 1 93.69 44 ILE B C 1
ATOM 4286 O O . ILE B 1 44 ? -9.812 -13.5 -25.953 1 93.69 44 ILE B O 1
ATOM 4290 N N . GLY B 1 45 ? -11.016 -12.516 -24.266 1 91.31 45 GLY B N 1
ATOM 4291 C CA . GLY B 1 45 ? -9.844 -12.32 -23.422 1 91.31 45 GLY B CA 1
ATOM 4292 C C . GLY B 1 45 ? -9.477 -13.562 -22.625 1 91.31 45 GLY B C 1
ATOM 4293 O O . GLY B 1 45 ? -10.148 -13.906 -21.656 1 91.31 45 GLY B O 1
ATOM 4294 N N . MET B 1 46 ? -8.414 -14.219 -23 1 93.69 46 MET B N 1
ATOM 4295 C CA . MET B 1 46 ? -7.852 -15.359 -22.281 1 93.69 46 MET B CA 1
ATOM 4296 C C . MET B 1 46 ? -6.445 -15.039 -21.766 1 93.69 46 MET B C 1
ATOM 4298 O O . MET B 1 46 ? -5.574 -15.914 -21.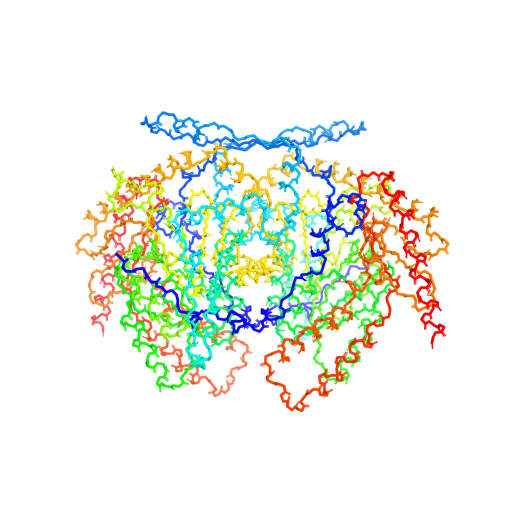766 1 93.69 46 MET B O 1
ATOM 4302 N N . HIS B 1 47 ? -6.227 -13.75 -21.5 1 89.31 47 HIS B N 1
ATOM 4303 C CA . HIS B 1 47 ? -4.898 -13.281 -21.125 1 89.31 47 HIS B CA 1
ATOM 4304 C C . HIS B 1 47 ? -4.836 -12.93 -19.641 1 89.31 47 HIS B C 1
ATOM 4306 O O . HIS B 1 47 ? -3.828 -13.188 -18.984 1 89.31 47 HIS B O 1
ATOM 4312 N N . GLY B 1 48 ? -5.805 -12.375 -19.094 1 83.81 48 GLY B N 1
ATOM 4313 C CA . GLY B 1 48 ? -5.754 -11.859 -17.734 1 83.81 48 GLY B CA 1
ATOM 4314 C C . GLY B 1 48 ? -5.973 -12.93 -16.688 1 83.81 48 GLY B C 1
ATOM 4315 O O . GLY B 1 48 ? -6.77 -13.852 -16.875 1 83.81 48 GLY B O 1
ATOM 4316 N N . GLY B 1 49 ? -5.191 -12.953 -15.664 1 84.69 49 GLY B N 1
ATOM 4317 C CA . GLY B 1 49 ? -5.43 -13.789 -14.5 1 84.69 49 GLY B CA 1
ATOM 4318 C C . GLY B 1 49 ? -6.434 -13.188 -13.531 1 84.69 49 GLY B C 1
ATOM 4319 O O . GLY B 1 49 ? -6.121 -12.977 -12.352 1 84.69 49 GLY B O 1
ATOM 4320 N N . LEU B 1 50 ? -7.652 -13 -14.023 1 87.62 50 LEU B N 1
ATOM 4321 C CA . LEU B 1 50 ? -8.695 -12.344 -13.242 1 87.62 50 LEU B CA 1
ATOM 4322 C C . LEU B 1 50 ? -9.742 -13.344 -12.781 1 87.62 50 LEU B C 1
ATOM 4324 O O . LEU B 1 50 ? -10.281 -14.102 -13.586 1 87.62 50 LEU B O 1
ATOM 4328 N N . PRO B 1 51 ? -10.047 -13.359 -11.484 1 90.19 51 PRO B N 1
ATOM 4329 C CA . PRO B 1 51 ? -11.188 -14.172 -11.062 1 90.19 51 PRO B CA 1
ATOM 4330 C C . PRO B 1 51 ? -12.492 -13.742 -11.727 1 90.19 51 PRO B C 1
ATOM 4332 O O . PRO B 1 51 ? -12.734 -12.547 -11.922 1 90.19 51 PRO B O 1
ATOM 4335 N N . PRO B 1 52 ? -13.281 -14.703 -12.094 1 87.19 52 PRO B N 1
ATOM 4336 C CA . PRO B 1 52 ? -14.578 -14.344 -12.664 1 87.19 52 PRO B CA 1
ATOM 4337 C C . PRO B 1 52 ? -15.523 -13.727 -11.641 1 87.19 52 PRO B C 1
ATOM 4339 O O . PRO B 1 52 ? -15.461 -14.062 -10.453 1 87.19 52 PRO B O 1
ATOM 4342 N N . ALA B 1 53 ? -16.469 -12.953 -12.141 1 84.81 53 ALA B N 1
ATOM 4343 C CA . ALA B 1 53 ? -17.359 -12.195 -11.266 1 84.81 53 ALA B CA 1
ATOM 4344 C C . ALA B 1 53 ? -18.219 -13.125 -10.43 1 84.81 53 ALA B C 1
ATOM 4346 O O . ALA B 1 53 ? -18.578 -12.797 -9.289 1 84.81 53 ALA B O 1
ATOM 4347 N N . ASP B 1 54 ? -18.547 -14.219 -10.984 1 84.56 54 ASP B N 1
ATOM 4348 C CA . ASP B 1 54 ? -19.453 -15.125 -10.281 1 84.56 54 ASP B CA 1
ATOM 4349 C C . ASP B 1 54 ? -18.719 -15.891 -9.18 1 84.56 54 ASP B C 1
ATOM 4351 O O . ASP B 1 54 ? -19.344 -16.641 -8.43 1 84.56 54 ASP B O 1
ATOM 4355 N N . ALA B 1 55 ? -17.438 -15.695 -9.031 1 86.62 55 ALA B N 1
ATOM 4356 C CA . ALA B 1 55 ? -16.656 -16.297 -7.957 1 86.62 55 ALA B CA 1
ATOM 4357 C C . ALA B 1 55 ? -16.578 -15.375 -6.746 1 86.62 55 ALA B C 1
ATOM 4359 O O . ALA B 1 55 ? -16.047 -15.758 -5.695 1 86.62 55 ALA B O 1
ATOM 4360 N N . PHE B 1 56 ? -17.141 -14.164 -6.859 1 90 56 PHE B N 1
ATOM 4361 C CA . PHE B 1 56 ? -17.094 -13.211 -5.754 1 90 56 PHE B CA 1
ATOM 4362 C C . PHE B 1 56 ? -18.188 -13.516 -4.734 1 90 56 PHE B C 1
ATOM 4364 O O . PHE B 1 56 ? -19.266 -13.984 -5.098 1 90 56 PHE B O 1
ATOM 4371 N N . PRO B 1 57 ? -17.969 -13.195 -3.514 1 89.38 57 PRO B N 1
ATOM 4372 C CA . PRO B 1 57 ? -18.906 -13.609 -2.469 1 89.38 57 PRO B CA 1
ATOM 4373 C C . PRO B 1 57 ? -20.109 -12.688 -2.363 1 89.38 57 PRO B C 1
ATOM 4375 O O . PRO B 1 57 ? -21.156 -13.094 -1.847 1 89.38 57 PRO B O 1
ATOM 4378 N N . PHE B 1 58 ? -19.969 -11.391 -2.793 1 92.12 58 PHE B N 1
ATOM 4379 C CA . PHE B 1 58 ? -21.047 -10.438 -2.529 1 92.12 58 PHE B CA 1
ATOM 4380 C C . PHE B 1 58 ? -21.797 -10.109 -3.809 1 92.12 58 PHE B C 1
ATOM 4382 O O . PHE B 1 58 ? -21.203 -9.984 -4.879 1 92.12 58 PHE B O 1
ATOM 4389 N N . SER B 1 59 ? -23.141 -9.906 -3.621 1 93.38 59 SER B N 1
ATOM 4390 C CA . SER B 1 59 ? -23.969 -9.547 -4.762 1 93.38 59 SER B CA 1
ATOM 4391 C C . SER B 1 59 ? -24.516 -8.125 -4.629 1 93.38 59 SER B C 1
ATOM 4393 O O . SER B 1 59 ? -25.031 -7.562 -5.59 1 93.38 59 SER B O 1
ATOM 4395 N N . ALA B 1 60 ? -24.406 -7.578 -3.418 1 93.19 60 ALA B N 1
ATOM 4396 C CA . ALA B 1 60 ? -24.844 -6.199 -3.199 1 93.19 60 ALA B CA 1
ATOM 4397 C C . ALA B 1 60 ? -24.25 -5.641 -1.908 1 93.19 60 ALA B C 1
ATOM 4399 O O . ALA B 1 60 ? -23.859 -6.398 -1.014 1 93.19 60 ALA B O 1
ATOM 4400 N N . PHE B 1 61 ? -24.188 -4.301 -1.808 1 94.19 61 PHE B N 1
ATOM 4401 C CA . PHE B 1 61 ? -23.75 -3.576 -0.62 1 94.19 61 PHE B CA 1
ATOM 4402 C C . PHE B 1 61 ? -24.766 -2.5 -0.242 1 94.19 61 PHE B C 1
ATOM 4404 O O . PHE B 1 61 ? -25.312 -1.823 -1.113 1 94.19 61 PHE B O 1
ATOM 4411 N N . LYS B 1 62 ? -25 -2.35 1.041 1 94.19 62 LYS B N 1
ATOM 4412 C CA . LYS B 1 62 ? -25.812 -1.268 1.594 1 94.19 62 LYS B CA 1
ATOM 4413 C C . LYS B 1 62 ? -25.141 -0.639 2.807 1 94.19 62 LYS B C 1
ATOM 4415 O O . LYS B 1 62 ? -24.578 -1.345 3.645 1 94.19 62 LYS B O 1
ATOM 4420 N N . CYS B 1 63 ? -25.125 0.71 2.855 1 93.69 63 CYS B N 1
ATOM 4421 C CA . CYS B 1 63 ? -24.531 1.445 3.965 1 93.69 63 CYS B CA 1
ATOM 4422 C C . CYS B 1 63 ? -25.5 2.473 4.527 1 93.69 63 CYS B C 1
ATOM 4424 O O . CYS B 1 63 ? -26.141 3.205 3.77 1 93.69 63 CYS B O 1
ATOM 4426 N N . SER B 1 64 ? -25.578 2.516 5.848 1 93.12 64 SER B N 1
ATOM 4427 C CA . SER B 1 64 ? -26.344 3.574 6.496 1 93.12 64 SER B CA 1
ATOM 4428 C C . SER B 1 64 ? -25.469 4.785 6.801 1 93.12 64 SER B C 1
ATOM 4430 O O . SER B 1 64 ? -24.312 4.641 7.203 1 93.12 64 SER B O 1
ATOM 4432 N N . LEU B 1 65 ? -26.062 5.941 6.582 1 91.19 65 LEU B N 1
ATOM 4433 C CA . LEU B 1 65 ? -25.312 7.172 6.789 1 91.19 65 LEU B CA 1
ATOM 4434 C C . LEU B 1 65 ? -25.594 7.762 8.164 1 91.19 65 LEU B C 1
ATOM 4436 O O . LEU B 1 65 ? -26.719 7.645 8.672 1 91.19 65 LEU B O 1
ATOM 4440 N N . GLN B 1 66 ? -24.547 8.312 8.734 1 84.44 66 GLN B N 1
ATOM 4441 C CA . GLN B 1 66 ? -24.672 8.945 10.039 1 84.44 66 GLN B CA 1
ATOM 4442 C C . GLN B 1 66 ? -25.5 10.227 9.953 1 84.44 66 GLN B C 1
ATOM 4444 O O . GLN B 1 66 ? -25.344 11.008 9.008 1 84.44 66 GLN B O 1
ATOM 4449 N N . SER B 1 67 ? -26.594 10.242 10.805 1 71.38 67 SER B N 1
ATOM 4450 C CA . SER B 1 67 ? -27.469 11.414 10.82 1 71.38 67 SER B CA 1
ATOM 4451 C C . SER B 1 67 ? -26.875 12.547 11.641 1 71.38 67 SER B C 1
ATOM 4453 O O . SER B 1 67 ? -26.156 12.305 12.617 1 71.38 67 SER B O 1
ATOM 4455 N N . SER B 1 68 ? -26.719 13.68 11.016 1 57.19 68 SER B N 1
ATOM 4456 C CA . SER B 1 68 ? -26.281 14.844 11.773 1 57.19 68 SER B CA 1
ATOM 4457 C C . SER B 1 68 ? -27.312 15.258 12.812 1 57.19 68 SER B C 1
ATOM 4459 O O . SER B 1 68 ? -28.516 15.211 12.547 1 57.19 68 SER B O 1
ATOM 4461 N N . SER B 1 69 ? -27.188 14.914 14.109 1 46.34 69 SER B N 1
ATOM 4462 C CA . SER B 1 69 ? -28.141 15.352 15.117 1 46.34 69 SER B CA 1
ATOM 4463 C C . SER B 1 69 ? -28.594 16.781 14.867 1 46.34 69 SER B C 1
ATOM 4465 O O . SER B 1 69 ? -29.547 17.25 15.484 1 46.34 69 SER B O 1
ATOM 4467 N N . ASN B 1 70 ? -27.75 17.781 14.547 1 42.12 70 ASN B N 1
ATOM 4468 C CA . ASN B 1 70 ? -28.141 19.188 14.711 1 42.12 70 ASN B CA 1
ATOM 4469 C C . ASN B 1 70 ? -29.156 19.625 13.656 1 42.12 70 ASN B C 1
ATOM 4471 O O . ASN B 1 70 ? -29.156 19.109 12.539 1 42.12 70 ASN B O 1
ATOM 4475 N N . ASP B 1 71 ? -30.219 20.641 14.117 1 34.81 71 ASP B N 1
ATOM 4476 C CA . ASP B 1 71 ? -31.438 21.281 13.617 1 34.81 71 ASP B CA 1
ATOM 4477 C C . ASP B 1 71 ? -31.203 21.859 12.219 1 34.81 71 ASP B C 1
ATOM 4479 O O . ASP B 1 71 ? -32.156 22.281 11.555 1 34.81 71 ASP B O 1
ATOM 4483 N N . ALA B 1 72 ? -30.359 22.781 12.031 1 36.16 72 ALA B N 1
ATOM 4484 C CA . ALA B 1 72 ? -30.625 23.891 11.109 1 36.16 72 ALA B CA 1
ATOM 4485 C C . ALA B 1 72 ? -30.953 23.359 9.711 1 36.16 72 ALA B C 1
ATOM 4487 O O . ALA B 1 72 ? -31.922 23.797 9.086 1 36.16 72 ALA B O 1
ATOM 4488 N N . ALA B 1 73 ? -30.031 23.234 8.578 1 40.62 73 ALA B N 1
ATOM 4489 C CA . ALA B 1 73 ? -30.5 23.344 7.203 1 40.62 73 ALA B CA 1
ATOM 4490 C C . ALA B 1 73 ? -31.062 22.016 6.703 1 40.62 73 ALA B C 1
ATOM 4492 O O . ALA B 1 73 ? -30.312 21.062 6.508 1 40.62 73 ALA B O 1
ATOM 4493 N N . ALA B 1 74 ? -32.25 21.609 6.879 1 41.38 74 ALA B N 1
ATOM 4494 C CA . ALA B 1 74 ? -33.188 20.531 6.625 1 41.38 74 ALA B CA 1
ATOM 4495 C C . ALA B 1 74 ? -32.844 19.797 5.336 1 41.38 74 ALA B C 1
ATOM 4497 O O . ALA B 1 74 ? -32.969 18.562 5.262 1 41.38 74 ALA B O 1
ATOM 4498 N N . ALA B 1 75 ? -32.906 20.469 4.258 1 40.78 75 ALA B N 1
ATOM 4499 C CA . ALA B 1 75 ? -32.844 19.859 2.932 1 40.78 75 ALA B CA 1
ATOM 4500 C C . ALA B 1 75 ? -31.5 19.188 2.695 1 40.78 75 ALA B C 1
ATOM 4502 O O . ALA B 1 75 ? -31.422 18.109 2.088 1 40.78 75 ALA B O 1
ATOM 4503 N N . ALA B 1 76 ? -30.391 19.844 2.936 1 44.53 76 ALA B N 1
ATOM 4504 C CA . ALA B 1 76 ? -29.047 19.328 2.732 1 44.53 76 ALA B CA 1
ATOM 4505 C C . ALA B 1 76 ? -28.766 18.156 3.664 1 44.53 76 ALA B C 1
ATOM 4507 O O . ALA B 1 76 ? -28.031 17.234 3.299 1 44.53 76 ALA B O 1
ATOM 4508 N N . ALA B 1 77 ? -29.375 18.234 4.945 1 48.22 77 ALA B N 1
ATOM 4509 C CA . ALA B 1 77 ? -29.312 17.156 5.93 1 48.22 77 ALA B CA 1
ATOM 4510 C C . ALA B 1 77 ? -29.953 15.883 5.391 1 48.22 77 ALA B C 1
ATOM 4512 O O . ALA B 1 77 ? -29.484 14.781 5.68 1 48.22 77 ALA B O 1
ATOM 4513 N N . ALA B 1 78 ? -30.938 16.156 4.688 1 49.84 78 ALA B N 1
ATOM 4514 C CA . ALA B 1 78 ? -31.656 15.008 4.156 1 49.84 78 ALA B CA 1
ATOM 4515 C C . ALA B 1 78 ? -30.781 14.219 3.178 1 49.84 78 ALA B C 1
ATOM 4517 O O . ALA B 1 78 ? -30.844 12.992 3.135 1 49.84 78 ALA B O 1
ATOM 4518 N N . ALA B 1 79 ? -30.125 14.969 2.293 1 49.59 79 ALA B N 1
ATOM 4519 C CA . ALA B 1 79 ? -29.312 14.312 1.282 1 49.59 79 ALA B CA 1
ATOM 4520 C C . ALA B 1 79 ? -28.172 13.531 1.929 1 49.59 79 ALA B C 1
ATOM 4522 O O . ALA B 1 79 ? -27.734 12.5 1.404 1 49.59 79 ALA B O 1
ATOM 4523 N N . ALA B 1 80 ? -27.688 14.102 3.078 1 54.94 80 ALA B N 1
ATOM 4524 C CA . ALA B 1 80 ? -26.578 13.453 3.777 1 54.94 80 ALA B CA 1
ATOM 4525 C C . ALA B 1 80 ? -27.094 12.344 4.691 1 54.94 80 ALA B C 1
ATOM 4527 O O . ALA B 1 80 ? -26.312 11.492 5.133 1 54.94 80 ALA B O 1
ATOM 4528 N N . ALA B 1 81 ? -28.453 12.367 4.785 1 64.38 81 ALA B N 1
ATOM 4529 C CA . ALA B 1 81 ? -29.078 11.344 5.617 1 64.38 81 ALA B CA 1
ATOM 4530 C C . ALA B 1 81 ? -29.688 10.234 4.766 1 64.38 81 ALA B C 1
ATOM 4532 O O . ALA B 1 81 ? -29.828 10.391 3.549 1 64.38 81 ALA B O 1
ATOM 4533 N N . GLY B 1 82 ? -29.609 9.031 5.168 1 81.94 82 GLY B N 1
ATOM 4534 C CA . GLY B 1 82 ? -30.188 7.918 4.43 1 81.94 82 GLY B CA 1
ATOM 4535 C C . GLY B 1 82 ? -29.25 6.734 4.297 1 81.94 82 GLY B C 1
ATOM 4536 O O . GLY B 1 82 ? -28.578 6.359 5.262 1 81.94 82 GLY B O 1
ATOM 4537 N N . SER B 1 83 ? -29.469 6.113 3.188 1 90.19 83 SER B N 1
ATOM 4538 C CA . SER B 1 83 ? -28.688 4.906 2.953 1 90.19 83 SER B CA 1
ATOM 4539 C C . SER B 1 83 ? -28.125 4.875 1.534 1 90.19 83 SER B C 1
ATOM 4541 O O . SER B 1 83 ? -28.672 5.512 0.632 1 90.19 83 SER B O 1
ATOM 4543 N N . LEU B 1 84 ? -26.953 4.398 1.387 1 92.56 84 LEU B N 1
ATOM 4544 C CA . LEU B 1 84 ? -26.312 4.109 0.106 1 92.56 84 LEU B CA 1
ATOM 4545 C C . LEU B 1 84 ? -26.531 2.652 -0.29 1 92.56 84 LEU B C 1
ATOM 4547 O O . LEU B 1 84 ? -26.297 1.747 0.516 1 92.56 84 LEU B O 1
ATOM 4551 N N . SER B 1 85 ? -27.047 2.428 -1.476 1 94.38 85 SER B N 1
ATOM 4552 C CA . SER B 1 85 ? -27.25 1.075 -1.985 1 94.38 85 SER B CA 1
ATOM 4553 C C . SER B 1 85 ? -26.5 0.857 -3.291 1 94.38 85 SER B C 1
ATOM 4555 O O . SER B 1 85 ? -26.625 1.651 -4.227 1 94.38 85 SER B O 1
ATOM 4557 N N . ILE B 1 86 ? -25.719 -0.18 -3.354 1 95.56 86 ILE B N 1
ATOM 4558 C CA . ILE B 1 86 ? -24.969 -0.599 -4.543 1 95.56 86 ILE B CA 1
ATOM 4559 C C . ILE B 1 86 ? -25.406 -2.006 -4.945 1 95.56 86 ILE B C 1
ATOM 4561 O O . ILE B 1 86 ? -24.984 -2.992 -4.336 1 95.56 86 ILE B O 1
ATOM 4565 N N . SER B 1 87 ? -26.203 -2.127 -5.992 1 94.38 87 SER B N 1
ATOM 4566 C CA . SER B 1 87 ? -26.734 -3.428 -6.391 1 94.38 87 SER B CA 1
ATOM 4567 C C . SER B 1 87 ? -26.562 -3.656 -7.891 1 94.38 87 SER B C 1
ATOM 4569 O O . SER B 1 87 ? -26.812 -4.758 -8.383 1 94.38 87 SER B O 1
ATOM 4571 N N . ASP B 1 88 ? -26.172 -2.562 -8.594 1 95.06 88 ASP B N 1
ATOM 4572 C CA . ASP B 1 88 ? -25.875 -2.729 -10.008 1 95.06 88 ASP B CA 1
ATOM 4573 C C . ASP B 1 88 ? -24.734 -3.723 -10.219 1 95.06 88 ASP B C 1
ATOM 4575 O O . ASP B 1 88 ? -23.625 -3.502 -9.758 1 95.06 88 ASP B O 1
ATOM 4579 N N . PRO B 1 89 ? -24.969 -4.793 -11 1 92.69 89 PRO B N 1
ATOM 4580 C CA . PRO B 1 89 ? -24 -5.891 -11.086 1 92.69 89 PRO B CA 1
ATOM 4581 C C . PRO B 1 89 ? -22.625 -5.426 -11.539 1 92.69 89 PRO B C 1
ATOM 4583 O O . PRO B 1 89 ? -21.609 -5.84 -10.969 1 92.69 89 PRO B O 1
ATOM 4586 N N . PRO B 1 90 ? -22.5 -4.52 -12.516 1 92.5 90 PRO B N 1
ATOM 4587 C CA . PRO B 1 90 ? -21.156 -4.066 -12.906 1 92.5 90 PRO B CA 1
ATOM 4588 C C . PRO B 1 90 ? -20.422 -3.348 -11.773 1 92.5 90 PRO B C 1
ATOM 4590 O O . PRO B 1 90 ? -19.203 -3.48 -11.633 1 92.5 90 PRO B O 1
ATOM 4593 N N . LEU B 1 91 ? -21.156 -2.617 -10.953 1 95.31 91 LEU B N 1
ATOM 4594 C CA . LEU B 1 91 ? -20.562 -1.9 -9.828 1 95.31 91 LEU B CA 1
ATOM 4595 C C . LEU B 1 91 ? -20.156 -2.869 -8.727 1 95.31 91 LEU B C 1
ATOM 4597 O O . LEU B 1 91 ? -19.094 -2.711 -8.117 1 95.31 91 LEU B O 1
ATOM 4601 N N . VAL B 1 92 ? -21.062 -3.779 -8.477 1 95.5 92 VAL B N 1
ATOM 4602 C CA . VAL B 1 92 ? -20.766 -4.777 -7.449 1 95.5 92 VAL B CA 1
ATOM 4603 C C . VAL B 1 92 ? -19.531 -5.574 -7.84 1 95.5 92 VAL B C 1
ATOM 4605 O O . VAL B 1 92 ? -18.672 -5.84 -7.004 1 95.5 92 VAL B O 1
ATOM 4608 N N . SER B 1 93 ? -19.438 -5.953 -9.125 1 93.75 93 SER B N 1
ATOM 4609 C CA . SER B 1 93 ? -18.281 -6.664 -9.633 1 93.75 93 SER B CA 1
ATOM 4610 C C . SER B 1 93 ? -17.016 -5.801 -9.547 1 93.75 93 SER B C 1
ATOM 4612 O O . SER B 1 93 ? -15.953 -6.281 -9.148 1 93.75 93 SER B O 1
ATOM 4614 N N . ALA B 1 94 ? -17.109 -4.531 -9.883 1 94.75 94 ALA B N 1
ATOM 4615 C CA . ALA B 1 94 ? -15.969 -3.615 -9.828 1 94.75 94 ALA B CA 1
ATOM 4616 C C . ALA B 1 94 ? -15.438 -3.486 -8.406 1 94.75 94 ALA B C 1
ATOM 4618 O O . ALA B 1 94 ? -14.227 -3.404 -8.195 1 94.75 94 ALA B O 1
ATOM 4619 N N . ALA B 1 95 ? -16.328 -3.473 -7.438 1 97.25 95 ALA B N 1
ATOM 4620 C CA . ALA B 1 95 ? -15.945 -3.328 -6.031 1 97.25 95 ALA B CA 1
ATOM 4621 C C . ALA B 1 95 ? -15.141 -4.531 -5.559 1 97.25 95 ALA B C 1
ATOM 4623 O O . ALA B 1 95 ? -14.398 -4.438 -4.578 1 97.25 95 ALA B O 1
ATOM 4624 N N . GLN B 1 96 ? -15.336 -5.66 -6.238 1 96.38 96 GLN B N 1
ATOM 4625 C CA . GLN B 1 96 ? -14.727 -6.898 -5.762 1 96.38 96 GLN B CA 1
ATOM 4626 C C . GLN B 1 96 ? -13.594 -7.348 -6.676 1 96.38 96 GLN B C 1
ATOM 4628 O O . GLN B 1 96 ? -12.953 -8.367 -6.422 1 96.38 96 GLN B O 1
ATOM 4633 N N . GLN B 1 97 ? -13.258 -6.613 -7.77 1 93.69 97 GLN B N 1
ATOM 4634 C CA . GLN B 1 97 ? -12.25 -6.953 -8.773 1 93.69 97 GLN B CA 1
ATOM 4635 C C . GLN B 1 97 ? -11.031 -6.043 -8.648 1 93.69 97 GLN B C 1
ATOM 4637 O O . GLN B 1 97 ? -11.07 -5.02 -7.965 1 93.69 97 GLN B O 1
ATOM 4642 N N . TYR B 1 98 ? -9.898 -6.445 -9.328 1 90.44 98 TYR B N 1
ATOM 4643 C CA . TYR B 1 98 ? -8.719 -5.598 -9.445 1 90.44 98 TYR B CA 1
ATOM 4644 C C . TYR B 1 98 ? -9.078 -4.238 -10.023 1 90.44 98 TYR B C 1
ATOM 4646 O O . TYR B 1 98 ? -9.992 -4.125 -10.844 1 90.44 98 TYR B O 1
ATOM 4654 N N . ASN B 1 99 ? -8.281 -3.258 -9.477 1 85.12 99 ASN B N 1
ATOM 4655 C CA . ASN B 1 99 ? -8.242 -2.018 -10.25 1 85.12 99 ASN B CA 1
ATOM 4656 C C . ASN B 1 99 ? -7.461 -2.186 -11.547 1 85.12 99 ASN B C 1
ATOM 4658 O O . ASN B 1 99 ? -6.254 -2.428 -11.523 1 85.12 99 ASN B O 1
ATOM 4662 N N . MET B 1 100 ? -8.094 -2.082 -12.648 1 79.94 100 MET B N 1
ATOM 4663 C CA . MET B 1 100 ? -7.441 -2.332 -13.93 1 79.94 100 MET B CA 1
ATOM 4664 C C . MET B 1 100 ? -6.715 -1.087 -14.422 1 79.94 100 MET B C 1
ATOM 4666 O O . MET B 1 100 ? -5.98 -1.142 -15.406 1 79.94 100 MET B O 1
ATOM 4670 N N . HIS B 1 101 ? -6.887 -0.004 -13.727 1 87 101 HIS B N 1
ATOM 4671 C CA . HIS B 1 101 ? -6.262 1.258 -14.109 1 87 101 HIS B CA 1
ATOM 4672 C C . HIS B 1 101 ? -5.211 1.681 -13.094 1 87 101 HIS B C 1
ATOM 4674 O O . HIS B 1 101 ? -5.484 1.723 -11.891 1 87 101 HIS B O 1
ATOM 4680 N N . ALA B 1 102 ? -4.07 2.023 -13.602 1 87.75 102 ALA B N 1
ATOM 4681 C CA . ALA B 1 102 ? -2.936 2.336 -12.742 1 87.75 102 ALA B CA 1
ATOM 4682 C C . ALA B 1 102 ? -3.232 3.549 -11.859 1 87.75 102 ALA B C 1
ATOM 4684 O O . ALA B 1 102 ? -2.705 3.664 -10.75 1 87.75 102 ALA B O 1
ATOM 4685 N N . LYS B 1 103 ? -4.117 4.41 -12.336 1 94.5 103 LYS B N 1
ATOM 4686 C CA . LYS B 1 103 ? -4.359 5.648 -11.609 1 94.5 103 LYS B CA 1
ATOM 4687 C C . LYS B 1 103 ? -5.59 5.527 -10.711 1 94.5 103 LYS B C 1
ATOM 4689 O O . LYS B 1 103 ? -6.051 6.52 -10.148 1 94.5 103 LYS B O 1
ATOM 4694 N N . GLY B 1 104 ? -6.102 4.324 -10.617 1 94.75 104 GLY B N 1
ATOM 4695 C CA . GLY B 1 104 ? -7.234 4.078 -9.742 1 94.75 104 GLY B CA 1
ATOM 4696 C C . GLY B 1 104 ? -8.539 3.898 -10.5 1 94.75 104 GLY B C 1
ATOM 4697 O O . GLY B 1 104 ? -8.555 3.855 -11.727 1 94.75 104 GLY B O 1
ATOM 4698 N N . TYR B 1 105 ? -9.656 3.658 -9.758 1 96.62 105 TYR B N 1
ATOM 4699 C CA . TYR B 1 105 ? -11 3.523 -10.312 1 96.62 105 TYR B CA 1
ATOM 4700 C C . TYR B 1 105 ? -11.398 4.773 -11.086 1 96.62 105 TYR B C 1
ATOM 4702 O O . TYR B 1 105 ? -11.523 5.855 -10.508 1 96.62 105 TYR B O 1
ATOM 4710 N N . PRO B 1 106 ? -11.609 4.645 -12.398 1 95.75 106 PRO B N 1
ATOM 4711 C CA . PRO B 1 106 ? -11.711 5.82 -13.266 1 95.75 106 PRO B CA 1
ATOM 4712 C C . PRO B 1 106 ? -12.781 6.805 -12.797 1 95.75 106 PRO B C 1
ATOM 4714 O O . PRO B 1 106 ? -12.539 8.016 -12.766 1 95.75 106 PRO B O 1
ATOM 4717 N N . PRO B 1 107 ? -13.945 6.367 -12.352 1 97.44 107 PRO B N 1
ATOM 4718 C CA . PRO B 1 107 ? -14.945 7.34 -11.906 1 97.44 107 PRO B CA 1
ATOM 4719 C C . PRO B 1 107 ? -14.477 8.148 -10.695 1 97.44 107 PRO B C 1
ATOM 4721 O O . PRO B 1 107 ? -14.695 9.359 -10.633 1 97.44 107 PRO B O 1
ATOM 4724 N N . LEU B 1 108 ? -13.844 7.512 -9.719 1 98.38 108 LEU B N 1
ATOM 4725 C CA . LEU B 1 108 ? -13.336 8.227 -8.555 1 98.38 108 LEU B CA 1
ATOM 4726 C C . LEU B 1 108 ? -12.188 9.148 -8.938 1 98.38 108 LEU B C 1
ATOM 4728 O O . LEU B 1 108 ? -12.07 10.258 -8.406 1 98.38 108 LEU B O 1
ATOM 4732 N N . GLN B 1 109 ? -11.32 8.641 -9.773 1 98.19 109 GLN B N 1
ATOM 4733 C CA . GLN B 1 109 ? -10.211 9.453 -10.266 1 98.19 109 GLN B CA 1
ATOM 4734 C C . GLN B 1 109 ? -10.711 10.727 -10.922 1 98.19 109 GLN B C 1
ATOM 4736 O O . GLN B 1 109 ? -10.164 11.812 -10.703 1 98.19 109 GLN B O 1
ATOM 4741 N N . SER B 1 110 ? -11.742 10.586 -11.742 1 97.94 110 SER B N 1
ATOM 4742 C CA . SER B 1 110 ? -12.336 11.75 -12.391 1 97.94 110 SER B CA 1
ATOM 4743 C C . SER B 1 110 ? -12.914 12.719 -11.367 1 97.94 110 SER B C 1
ATOM 4745 O O . SER B 1 110 ? -12.781 13.938 -11.508 1 97.94 110 SER B O 1
ATOM 4747 N N . TRP B 1 111 ? -13.555 12.188 -10.43 1 98.25 111 TRP B N 1
ATOM 4748 C CA . TRP B 1 111 ? -14.102 13.023 -9.367 1 98.25 111 TRP B CA 1
ATOM 4749 C C . TRP B 1 111 ? -12.984 13.797 -8.664 1 98.25 111 TRP B C 1
ATOM 4751 O O . TRP B 1 111 ? -13.125 14.992 -8.406 1 98.25 111 TRP B O 1
ATOM 4761 N N . ALA B 1 112 ? -11.93 13.094 -8.289 1 98.38 112 ALA B N 1
ATOM 4762 C CA . ALA B 1 112 ? -10.789 13.711 -7.609 1 98.38 112 ALA B CA 1
ATOM 4763 C C . ALA B 1 112 ? -10.18 14.828 -8.461 1 98.38 112 ALA B C 1
ATOM 4765 O O . ALA B 1 112 ? -9.836 15.891 -7.945 1 98.38 112 ALA B O 1
ATOM 4766 N N . ARG B 1 113 ? -10.031 14.555 -9.727 1 97.5 113 ARG B N 1
ATOM 4767 C CA . ARG B 1 113 ? -9.516 15.578 -10.633 1 97.5 113 ARG B CA 1
ATOM 4768 C C . ARG B 1 113 ? -10.406 16.812 -10.641 1 97.5 113 ARG B C 1
ATOM 4770 O O . ARG B 1 113 ? -9.914 17.938 -10.547 1 97.5 113 ARG B O 1
ATOM 4777 N N . ASP B 1 114 ? -11.688 16.609 -10.734 1 97.56 114 ASP B N 1
ATOM 4778 C CA . ASP B 1 114 ? -12.641 17.719 -10.781 1 97.56 114 ASP B CA 1
ATOM 4779 C C . ASP B 1 114 ? -12.578 18.547 -9.508 1 97.56 114 ASP B C 1
ATOM 4781 O O . ASP B 1 114 ? -12.57 19.781 -9.562 1 97.56 114 ASP B O 1
ATOM 4785 N N . ILE B 1 115 ? -12.555 17.875 -8.391 1 97.62 115 ILE B N 1
ATOM 4786 C CA . ILE B 1 115 ? -12.602 18.609 -7.129 1 97.62 115 ILE B CA 1
ATOM 4787 C C . ILE B 1 115 ? -11.297 19.375 -6.934 1 97.62 115 ILE B C 1
ATOM 4789 O O . ILE B 1 115 ? -11.289 20.469 -6.363 1 97.62 115 ILE B O 1
ATOM 4793 N N . VAL B 1 116 ? -10.172 18.812 -7.344 1 97.31 116 VAL B N 1
ATOM 4794 C CA . VAL B 1 116 ? -8.891 19.5 -7.27 1 97.31 116 VAL B CA 1
ATOM 4795 C C . VAL B 1 116 ? -8.93 20.766 -8.133 1 97.31 116 VAL B C 1
ATOM 4797 O O . VAL B 1 116 ? -8.492 21.828 -7.711 1 97.31 116 VAL B O 1
ATOM 4800 N N . CYS B 1 117 ? -9.469 20.656 -9.305 1 96.12 117 CYS B N 1
ATOM 4801 C CA . CYS B 1 117 ? -9.57 21.797 -10.219 1 96.12 117 CYS B CA 1
ATOM 4802 C C . CYS B 1 117 ? -10.477 22.875 -9.641 1 96.12 117 CYS B C 1
ATOM 4804 O O . CYS B 1 117 ? -10.156 24.062 -9.719 1 96.12 117 CYS B O 1
ATOM 4806 N N . GLU B 1 118 ? -11.547 22.469 -9.07 1 96.31 118 GLU B N 1
ATOM 4807 C CA . GLU B 1 118 ? -12.516 23.406 -8.508 1 96.31 118 GLU B CA 1
ATOM 4808 C C . GLU B 1 118 ? -11.938 24.141 -7.309 1 96.31 118 GLU B C 1
ATOM 4810 O O . GLU B 1 118 ? -12.078 25.359 -7.199 1 96.31 118 GLU B O 1
ATOM 4815 N N . LEU B 1 119 ? -11.289 23.438 -6.445 1 96.5 119 LEU B N 1
ATOM 4816 C CA . LEU B 1 119 ? -10.875 24 -5.164 1 96.5 119 LEU B CA 1
ATOM 4817 C C . LEU B 1 119 ? -9.57 24.766 -5.309 1 96.5 119 LEU B C 1
ATOM 4819 O O . LEU B 1 119 ? -9.312 25.719 -4.559 1 96.5 119 LEU B O 1
ATOM 4823 N N . HIS B 1 120 ? -8.688 24.328 -6.266 1 94.75 120 HIS B N 1
ATOM 4824 C CA . HIS B 1 120 ? -7.344 24.906 -6.297 1 94.75 120 HIS B CA 1
ATOM 4825 C C . HIS B 1 120 ? -7.117 25.703 -7.574 1 94.75 120 HIS B C 1
ATOM 4827 O O . HIS B 1 120 ? -6.172 26.5 -7.656 1 94.75 120 HIS B O 1
ATOM 4833 N N . GLN B 1 121 ? -7.906 25.531 -8.641 1 91.25 121 GLN B N 1
ATOM 4834 C CA . GLN B 1 121 ? -7.719 26.219 -9.914 1 91.25 121 GLN B CA 1
ATOM 4835 C C . GLN B 1 121 ? -6.238 26.281 -10.289 1 91.25 121 GLN B C 1
ATOM 4837 O O . GLN B 1 121 ? -5.684 27.375 -10.453 1 91.25 121 GLN B O 1
ATOM 4842 N N . PRO B 1 122 ? -5.68 25.109 -10.508 1 89.31 122 PRO B N 1
ATOM 4843 C CA . PRO B 1 122 ? -4.23 25.047 -10.719 1 89.31 122 PRO B CA 1
ATOM 4844 C C . PRO B 1 122 ? -3.762 25.953 -11.859 1 89.31 122 PRO B C 1
ATOM 4846 O O . PRO B 1 122 ? -4.324 25.922 -12.953 1 89.31 122 PRO B O 1
ATOM 4849 N N . ALA B 1 123 ? -2.688 26.672 -11.648 1 85.69 123 ALA B N 1
ATOM 4850 C CA . ALA B 1 123 ? -2.143 27.625 -12.602 1 85.69 123 ALA B CA 1
ATOM 4851 C C . ALA B 1 123 ? -1.592 26.922 -13.836 1 85.69 123 ALA B C 1
ATOM 4853 O O . ALA B 1 123 ? -1.48 27.516 -14.906 1 85.69 123 ALA B O 1
ATOM 4854 N N . THR B 1 124 ? -1.241 25.641 -13.664 1 83.56 124 THR B N 1
ATOM 4855 C CA . THR B 1 124 ? -0.644 24.859 -14.734 1 83.56 124 THR B CA 1
ATOM 4856 C C . THR B 1 124 ? -1.659 24.609 -15.844 1 83.56 124 THR B C 1
ATOM 4858 O O . THR B 1 124 ? -1.293 24.172 -16.938 1 83.56 124 THR B O 1
ATOM 4861 N N . LEU B 1 125 ? -2.877 24.719 -15.523 1 80.75 125 LEU B N 1
ATOM 4862 C CA . LEU B 1 125 ? -3.932 24.484 -16.5 1 80.75 125 LEU B CA 1
ATOM 4863 C C . LEU B 1 125 ? -4.219 25.75 -17.312 1 80.75 125 LEU B C 1
ATOM 4865 O O . LEU B 1 125 ? -5.012 25.719 -18.25 1 80.75 125 LEU B O 1
ATOM 4869 N N . LYS B 1 126 ? -3.605 26.812 -16.969 1 77.5 126 LYS B N 1
ATOM 4870 C CA . LYS B 1 126 ? -3.75 28.062 -17.703 1 77.5 126 LYS B CA 1
ATOM 4871 C C . LYS B 1 126 ? -2.662 28.203 -18.766 1 77.5 126 LYS B C 1
ATOM 4873 O O . LYS B 1 126 ? -1.545 27.719 -18.594 1 77.5 126 LYS B O 1
ATOM 4878 N N . PRO B 1 127 ? -3.133 28.766 -19.906 1 64.94 127 PRO B N 1
ATOM 4879 C CA . PRO B 1 127 ? -2.119 28.953 -20.953 1 64.94 127 PRO B CA 1
ATOM 4880 C C . PRO B 1 127 ? -0.952 29.828 -20.484 1 64.94 127 PRO B C 1
ATOM 4882 O O . PRO B 1 127 ? -1.148 30.781 -19.734 1 64.94 127 PRO B O 1
ATOM 4885 N N . HIS B 1 128 ? 0.204 29.328 -20.641 1 60.53 128 HIS B N 1
ATOM 4886 C CA . HIS B 1 128 ? 1.405 30.078 -20.297 1 60.53 128 HIS B CA 1
ATOM 4887 C C . HIS B 1 128 ? 2.107 30.594 -21.547 1 60.53 128 HIS B C 1
ATOM 4889 O O . HIS B 1 128 ? 2.164 29.891 -22.562 1 60.53 128 HIS B O 1
ATOM 4895 N N . PRO B 1 129 ? 2.387 31.984 -21.609 1 53.69 129 PRO B N 1
ATOM 4896 C CA . PRO B 1 129 ? 3.045 32.562 -22.781 1 53.69 129 PRO B CA 1
ATOM 4897 C C . PRO B 1 129 ? 4.391 31.891 -23.078 1 53.69 129 PRO B C 1
ATOM 4899 O O . PRO B 1 129 ? 5.102 31.484 -22.156 1 53.69 129 PRO B O 1
ATOM 4902 N N . GLN B 1 130 ? 4.539 31.328 -24.156 1 49.34 130 GLN B N 1
ATOM 4903 C CA . GLN B 1 130 ? 5.859 30.875 -24.578 1 49.34 130 GLN B CA 1
ATOM 4904 C C . GLN B 1 130 ? 6.812 32.031 -24.797 1 49.34 130 GLN B C 1
ATOM 4906 O O . GLN B 1 130 ? 6.434 33.062 -25.406 1 49.34 130 GLN B O 1
ATOM 4911 N N . ASN B 1 131 ? 7.598 32.406 -23.922 1 42.44 131 ASN B N 1
ATOM 4912 C CA . ASN B 1 131 ? 8.609 33.406 -24.312 1 42.44 131 ASN B CA 1
ATOM 4913 C C . ASN B 1 131 ? 9.336 32.969 -25.578 1 42.44 131 ASN B C 1
ATOM 4915 O O . ASN B 1 131 ? 9.891 31.859 -25.641 1 42.44 131 ASN B O 1
ATOM 4919 N N . SER B 1 132 ? 8.867 33.406 -26.719 1 38.06 132 SER B N 1
ATOM 4920 C CA . SER B 1 132 ? 9.648 33.281 -27.953 1 38.06 132 SER B CA 1
ATOM 4921 C C . SER B 1 132 ? 11.062 33.844 -27.75 1 38.06 132 SER B C 1
ATOM 4923 O O . SER B 1 132 ? 11.242 34.969 -27.266 1 38.06 132 SER B O 1
ATOM 4925 N N . SER B 1 133 ? 12.039 33.156 -27.406 1 36.5 133 SER B N 1
ATOM 4926 C CA . SER B 1 133 ? 13.344 33.719 -27.75 1 36.5 133 SER B CA 1
ATOM 4927 C C . SER B 1 133 ? 13.305 34.438 -29.094 1 36.5 133 SER B C 1
ATOM 4929 O O . SER B 1 133 ? 12.656 33.969 -30.031 1 36.5 133 SER B O 1
ATOM 4931 N N . SER B 1 134 ? 13.688 35.75 -29.016 1 35 134 SER B N 1
ATOM 4932 C CA . SER B 1 134 ? 13.922 36.812 -29.984 1 35 134 SER B CA 1
ATOM 4933 C C . SER B 1 134 ? 14.852 36.375 -31.109 1 35 134 SER B C 1
ATOM 4935 O O . SER B 1 134 ? 15.508 37.188 -31.75 1 35 134 SER B O 1
ATOM 4937 N N . SER B 1 135 ? 15.266 35.188 -31.469 1 34.16 135 SER B N 1
ATOM 4938 C CA . SER B 1 135 ? 16.141 35.469 -32.594 1 34.16 135 SER B CA 1
ATOM 4939 C C . SER B 1 135 ? 15.422 36.312 -33.656 1 34.16 135 SER B C 1
ATOM 4941 O O . SER B 1 135 ? 14.297 36 -34.062 1 34.16 135 SER B O 1
ATOM 4943 N N . SER B 1 136 ? 15.836 37.594 -33.781 1 33.34 136 SER B N 1
ATOM 4944 C CA . SER B 1 136 ? 15.711 38.75 -34.656 1 33.34 136 SER B CA 1
ATOM 4945 C C . SER B 1 136 ? 15.758 38.344 -36.125 1 33.34 136 SER B C 1
ATOM 4947 O O . SER B 1 136 ? 15.891 39.188 -37.031 1 33.34 136 SER B O 1
ATOM 4949 N N . ASN B 1 137 ? 16.141 37.188 -36.656 1 34 137 ASN B N 1
ATOM 4950 C CA . ASN B 1 137 ? 16.281 37.469 -38.094 1 34 137 ASN B CA 1
ATOM 4951 C C . ASN B 1 137 ? 14.992 38.094 -38.656 1 34 137 ASN B C 1
ATOM 4953 O O . ASN B 1 137 ? 13.898 37.75 -38.219 1 34 137 ASN B O 1
ATOM 4957 N N . ASN B 1 138 ? 15.078 39.312 -39.5 1 32.09 138 ASN B N 1
ATOM 4958 C CA . ASN B 1 138 ? 14.398 40.375 -40.25 1 32.09 138 ASN B CA 1
ATOM 4959 C C . ASN B 1 138 ? 13.273 39.844 -41.125 1 32.09 138 ASN B C 1
ATOM 4961 O O . ASN B 1 138 ? 12.617 40.594 -41.844 1 32.09 138 ASN B O 1
ATOM 4965 N N . THR B 1 139 ? 13.414 38.781 -41.906 1 35.28 139 THR B N 1
ATOM 4966 C CA . THR B 1 139 ? 12.523 38.906 -43.062 1 35.28 139 THR B CA 1
ATOM 4967 C C . THR B 1 139 ? 11.07 39 -42.594 1 35.28 139 THR B C 1
ATOM 4969 O O . THR B 1 139 ? 10.711 38.531 -41.531 1 35.28 139 THR B O 1
ATOM 4972 N N . GLY B 1 140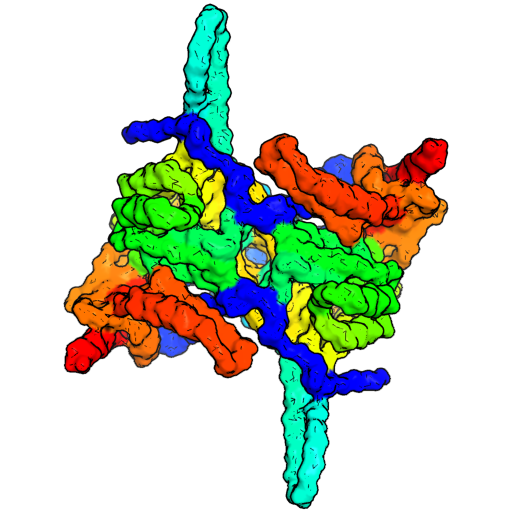 ? 10.117 39.938 -43.156 1 32.75 140 GLY B N 1
ATOM 4973 C CA . GLY B 1 140 ? 8.805 40.562 -43.062 1 32.75 140 GLY B CA 1
ATOM 4974 C C . GLY B 1 140 ? 7.703 39.562 -42.719 1 32.75 140 GLY B C 1
ATOM 4975 O O . GLY B 1 140 ? 6.578 39.969 -42.406 1 32.75 140 GLY B O 1
ATOM 4976 N N . THR B 1 141 ? 7.523 38.5 -43.438 1 34.91 141 THR B N 1
ATOM 4977 C CA . THR B 1 141 ? 6.148 38.031 -43.344 1 34.91 141 THR B CA 1
ATOM 4978 C C . THR B 1 141 ? 5.793 37.625 -41.906 1 34.91 141 THR B C 1
ATOM 4980 O O . THR B 1 141 ? 6.52 36.875 -41.281 1 34.91 141 THR B O 1
ATOM 4983 N N . ALA B 1 142 ? 5.094 38.562 -41.156 1 33.78 142 ALA B N 1
ATOM 4984 C CA . ALA B 1 142 ? 4.398 38.469 -39.875 1 33.78 142 ALA B CA 1
ATOM 4985 C C . ALA B 1 142 ? 3.76 37.094 -39.656 1 33.78 142 ALA B C 1
ATOM 4987 O O . ALA B 1 142 ? 2.576 36.906 -39.969 1 33.78 142 ALA B O 1
ATOM 4988 N N . GLN B 1 143 ? 4.227 36.094 -40.281 1 32.88 143 GLN B N 1
ATOM 4989 C CA . GLN B 1 143 ? 3.475 34.906 -39.875 1 32.88 143 GLN B CA 1
ATOM 4990 C C . GLN B 1 143 ? 3.373 34.844 -38.344 1 32.88 143 GLN B C 1
ATOM 4992 O O . GLN B 1 143 ? 4.387 34.906 -37.656 1 32.88 143 GLN B O 1
ATOM 4997 N N . GLN B 1 144 ? 2.24 35.344 -37.75 1 34.09 144 GLN B N 1
ATOM 4998 C CA . GLN B 1 144 ? 1.778 35.156 -36.375 1 34.09 144 GLN B CA 1
ATOM 4999 C C . GLN B 1 144 ? 2.301 33.844 -35.812 1 34.09 144 GLN B C 1
ATOM 5001 O O . GLN B 1 144 ? 1.885 32.75 -36.219 1 34.09 144 GLN B O 1
ATOM 5006 N N . GLN B 1 145 ? 3.584 33.688 -35.625 1 35.06 145 GLN B N 1
ATOM 5007 C CA . GLN B 1 145 ? 4.035 32.562 -34.812 1 35.06 145 GLN B CA 1
ATOM 5008 C C . GLN B 1 145 ? 3.068 32.312 -33.656 1 35.06 145 GLN B C 1
ATOM 5010 O O . GLN B 1 145 ? 2.938 33.125 -32.75 1 35.06 145 GLN B O 1
ATOM 5015 N N . GLN B 1 146 ? 1.888 31.844 -34 1 35.97 146 GLN B N 1
ATOM 5016 C CA . GLN B 1 146 ? 1.001 31.312 -32.969 1 35.97 146 GLN B CA 1
ATOM 5017 C C . GLN B 1 146 ? 1.798 30.75 -31.797 1 35.97 146 GLN B C 1
ATOM 5019 O O . GLN B 1 146 ? 2.578 29.812 -31.969 1 35.97 146 GLN B O 1
ATOM 5024 N N . GLN B 1 147 ? 2.271 31.531 -30.938 1 40.72 147 GLN B N 1
ATOM 5025 C CA . GLN B 1 147 ? 2.867 31.188 -29.641 1 40.72 147 GLN B CA 1
ATOM 5026 C C . GLN B 1 147 ? 2.254 29.922 -29.062 1 40.72 147 GLN B C 1
ATOM 5028 O O . GLN B 1 147 ? 1.062 29.891 -28.75 1 40.72 147 GLN B O 1
ATOM 5033 N N . GLN B 1 148 ? 2.561 28.766 -29.562 1 43.25 148 GLN B N 1
ATOM 5034 C CA . GLN B 1 148 ? 2.127 27.469 -29.078 1 43.25 148 GLN B CA 1
ATOM 5035 C C . GLN B 1 148 ? 2.096 27.438 -27.547 1 43.25 148 GLN B C 1
ATOM 5037 O O . GLN B 1 148 ? 3.119 27.656 -26.891 1 43.25 148 GLN B O 1
ATOM 5042 N N . GLN B 1 149 ? 1.066 27.953 -26.891 1 50.81 149 GLN B N 1
ATOM 5043 C CA . GLN B 1 149 ? 0.774 27.906 -25.469 1 50.81 149 GLN B CA 1
ATOM 5044 C C . GLN B 1 149 ? 0.938 26.484 -24.922 1 50.81 149 GLN B C 1
ATOM 5046 O O . GLN B 1 149 ? 0.379 25.531 -25.469 1 50.81 149 GLN B O 1
ATOM 5051 N N . GLN B 1 150 ? 2.146 26.219 -24.375 1 59.72 150 GLN B N 1
ATOM 5052 C CA . GLN B 1 150 ? 2.381 24.906 -23.781 1 59.72 150 GLN B CA 1
ATOM 5053 C C . GLN B 1 150 ? 1.7 24.797 -22.406 1 59.72 150 GLN B C 1
ATOM 5055 O O . GLN B 1 150 ? 1.742 25.734 -21.609 1 59.72 150 GLN B O 1
ATOM 5060 N N . LEU B 1 151 ? 0.683 23.922 -22.312 1 70.44 151 LEU B N 1
ATOM 5061 C CA . LEU B 1 151 ? 0.062 23.578 -21.031 1 70.44 151 LEU B CA 1
ATOM 5062 C C . LEU B 1 151 ? 0.85 22.484 -20.312 1 70.44 151 LEU B C 1
ATOM 5064 O O . LEU B 1 151 ? 1.222 21.484 -20.938 1 70.44 151 LEU B O 1
ATOM 5068 N N . ILE B 1 152 ? 1.334 22.859 -19.156 1 76.12 152 ILE B N 1
ATOM 5069 C CA . ILE B 1 152 ? 1.968 21.844 -18.312 1 76.12 152 ILE B CA 1
ATOM 5070 C C . ILE B 1 152 ? 0.959 20.734 -17.984 1 76.12 152 ILE B C 1
ATOM 5072 O O . ILE B 1 152 ? 1.284 19.547 -18.047 1 76.12 152 ILE B O 1
ATOM 5076 N N . GLY B 1 153 ? -0.272 21.125 -17.766 1 88.38 153 GLY B N 1
ATOM 5077 C CA . GLY B 1 153 ? -1.339 20.172 -17.5 1 88.38 153 GLY B CA 1
ATOM 5078 C C . GLY B 1 153 ? -1.386 19.703 -16.062 1 88.38 153 GLY B C 1
ATOM 5079 O O . GLY B 1 153 ? -0.621 20.188 -15.219 1 88.38 153 GLY B O 1
ATOM 5080 N N . LEU B 1 154 ? -2.412 18.969 -15.742 1 93.25 154 LEU B N 1
ATOM 5081 C CA . LEU B 1 154 ? -2.658 18.375 -14.43 1 93.25 154 LEU 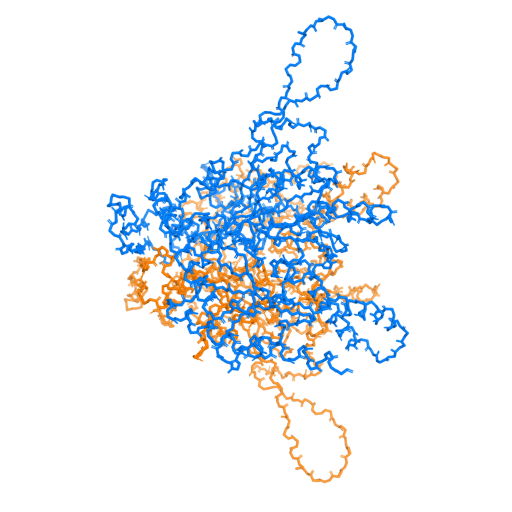B CA 1
ATOM 5082 C C . LEU B 1 154 ? -3.182 16.953 -14.555 1 93.25 154 LEU B C 1
ATOM 5084 O O . LEU B 1 154 ? -4.012 16.672 -15.422 1 93.25 154 LEU B O 1
ATOM 5088 N N . ASP B 1 155 ? -2.607 16.109 -13.773 1 96.44 155 ASP B N 1
ATOM 5089 C CA . ASP B 1 155 ? -3.121 14.75 -13.656 1 96.44 155 ASP B CA 1
ATOM 5090 C C . ASP B 1 155 ? -3.297 14.359 -12.195 1 96.44 155 ASP B C 1
ATOM 5092 O O . ASP B 1 155 ? -2.82 15.055 -11.297 1 96.44 155 ASP B O 1
ATOM 5096 N N . VAL B 1 156 ? -4.168 13.383 -11.992 1 98.19 156 VAL B N 1
ATOM 5097 C CA . VAL B 1 156 ? -4.473 12.914 -10.648 1 98.19 156 VAL B CA 1
ATOM 5098 C C . VAL B 1 156 ? -4.469 11.391 -10.617 1 98.19 156 VAL B C 1
ATOM 5100 O O . VAL B 1 156 ? -4.918 10.742 -11.57 1 98.19 156 VAL B O 1
ATOM 5103 N N . ALA B 1 157 ? -3.893 10.797 -9.586 1 98.19 157 ALA B N 1
ATOM 5104 C CA . ALA B 1 157 ? -3.953 9.359 -9.352 1 98.19 157 ALA B CA 1
ATOM 5105 C C . ALA B 1 157 ? -4.441 9.047 -7.938 1 98.19 157 ALA B C 1
ATOM 5107 O O . ALA B 1 157 ? -4 9.672 -6.969 1 98.19 157 ALA B O 1
ATOM 5108 N N . ILE B 1 158 ? -5.387 8.078 -7.836 1 98.25 158 ILE B N 1
ATOM 5109 C CA . ILE B 1 158 ? -5.879 7.617 -6.539 1 98.25 158 ILE B CA 1
ATOM 5110 C C . ILE B 1 158 ? -4.801 6.801 -5.836 1 98.25 158 ILE B C 1
ATOM 5112 O O . ILE B 1 158 ? -4.094 6.016 -6.473 1 98.25 158 ILE B O 1
ATOM 5116 N N . THR B 1 159 ? -4.672 7.008 -4.562 1 97.44 159 THR B N 1
ATOM 5117 C CA . THR B 1 159 ? -3.648 6.312 -3.787 1 97.44 159 THR B CA 1
ATOM 5118 C C . THR B 1 159 ? -4.262 5.629 -2.568 1 97.44 159 THR B C 1
ATOM 5120 O O . THR B 1 159 ? -5.328 6.031 -2.096 1 97.44 159 THR B O 1
ATOM 5123 N N . PRO B 1 160 ? -3.631 4.543 -2.059 1 96.19 160 PRO B N 1
ATOM 5124 C CA . PRO B 1 160 ? -4.066 3.953 -0.79 1 96.19 160 PRO B CA 1
ATOM 5125 C C . PRO B 1 160 ? -3.715 4.82 0.416 1 96.19 160 PRO B C 1
ATOM 5127 O O . PRO B 1 160 ? -2.992 4.375 1.312 1 96.19 160 PRO B O 1
ATOM 5130 N N . GLY B 1 161 ? -4.227 6.016 0.4 1 95.56 161 GLY B N 1
ATOM 5131 C CA . GLY B 1 161 ? -3.932 6.996 1.432 1 95.56 161 GLY B CA 1
ATOM 5132 C C . GLY B 1 161 ? -2.75 7.883 1.09 1 95.56 161 GLY B C 1
ATOM 5133 O O . GLY B 1 161 ? -2.031 7.625 0.121 1 95.56 161 GLY B O 1
ATOM 5134 N N . ALA B 1 162 ? -2.553 8.867 1.899 1 96.56 162 ALA B N 1
ATOM 5135 C CA . ALA B 1 162 ? -1.487 9.844 1.663 1 96.56 162 ALA B CA 1
ATOM 5136 C C . ALA B 1 162 ? -0.117 9.234 1.943 1 96.56 162 ALA B C 1
ATOM 5138 O O . ALA B 1 162 ? 0.866 9.57 1.279 1 96.56 162 ALA B O 1
ATOM 5139 N N . SER B 1 163 ? -0.025 8.336 2.904 1 94.19 163 SER B N 1
ATOM 5140 C CA . SER B 1 163 ? 1.254 7.73 3.256 1 94.19 163 SER B CA 1
ATOM 5141 C C . SER B 1 163 ? 1.859 6.992 2.068 1 94.19 163 SER B C 1
ATOM 5143 O O . SER B 1 163 ? 3.066 7.074 1.828 1 94.19 163 SER B O 1
ATOM 5145 N N . ALA B 1 164 ? 0.991 6.281 1.374 1 95.81 164 ALA B N 1
ATOM 5146 C CA . ALA B 1 164 ? 1.471 5.566 0.193 1 95.81 164 ALA B CA 1
ATOM 5147 C C . ALA B 1 164 ? 1.983 6.539 -0.866 1 95.81 164 ALA B C 1
ATOM 5149 O O . ALA B 1 164 ? 2.984 6.266 -1.533 1 95.81 164 ALA B O 1
ATOM 5150 N N . ALA B 1 165 ? 1.307 7.598 -1.039 1 97.31 165 ALA B N 1
ATOM 5151 C CA . ALA B 1 165 ? 1.738 8.625 -1.985 1 97.31 165 ALA B CA 1
ATOM 5152 C C . ALA B 1 165 ? 3.1 9.195 -1.594 1 97.31 165 ALA B C 1
ATOM 5154 O O . ALA B 1 165 ? 3.986 9.336 -2.438 1 97.31 165 ALA B O 1
ATOM 5155 N N . LEU B 1 166 ? 3.221 9.508 -0.337 1 97.69 166 LEU B N 1
ATOM 5156 C CA . LEU B 1 166 ? 4.465 10.094 0.157 1 97.69 166 LEU B CA 1
ATOM 5157 C C . LEU B 1 166 ? 5.633 9.133 -0.042 1 97.69 166 LEU B C 1
ATOM 5159 O O . LEU B 1 166 ? 6.715 9.547 -0.456 1 97.69 166 LEU B O 1
ATOM 5163 N N . ASP B 1 167 ? 5.438 7.887 0.252 1 96.06 167 ASP B N 1
ATOM 5164 C CA . ASP B 1 167 ? 6.473 6.879 0.037 1 96.06 167 ASP B CA 1
ATOM 5165 C C . ASP B 1 167 ? 6.844 6.777 -1.441 1 96.06 167 ASP B C 1
ATOM 5167 O O . ASP B 1 167 ? 8.023 6.77 -1.791 1 96.06 167 ASP B O 1
ATOM 5171 N N . ALA B 1 168 ? 5.82 6.668 -2.26 1 96.62 168 ALA B N 1
ATOM 5172 C CA . ALA B 1 168 ? 6.043 6.547 -3.697 1 96.62 168 ALA B CA 1
ATOM 5173 C C . ALA B 1 168 ? 6.801 7.754 -4.238 1 96.62 168 ALA B C 1
ATOM 5175 O O . ALA B 1 168 ? 7.734 7.609 -5.031 1 96.62 168 ALA B O 1
ATOM 5176 N N . ILE B 1 169 ? 6.422 8.938 -3.869 1 98.12 169 ILE B N 1
ATOM 5177 C CA . ILE B 1 169 ? 7.055 10.164 -4.348 1 98.12 169 ILE B CA 1
ATOM 5178 C C . ILE B 1 169 ? 8.523 10.188 -3.92 1 98.12 169 ILE B C 1
ATOM 5180 O O . ILE B 1 169 ? 9.398 10.555 -4.707 1 98.12 169 ILE B O 1
ATOM 5184 N N . ALA B 1 170 ? 8.781 9.812 -2.68 1 97.38 170 ALA B N 1
ATOM 5185 C CA . ALA B 1 170 ? 10.164 9.742 -2.209 1 97.38 170 ALA B CA 1
ATOM 5186 C C . ALA B 1 170 ? 10.992 8.797 -3.072 1 97.38 170 ALA B C 1
ATOM 5188 O O . ALA B 1 170 ? 12.102 9.133 -3.488 1 97.38 170 ALA B O 1
ATOM 5189 N N . ARG B 1 171 ? 10.438 7.695 -3.355 1 95.62 171 ARG B N 1
ATOM 5190 C CA . ARG B 1 171 ? 11.164 6.695 -4.133 1 95.62 171 ARG B CA 1
ATOM 5191 C C . ARG B 1 171 ? 11.336 7.145 -5.578 1 95.62 171 ARG B C 1
ATOM 5193 O O . ARG B 1 171 ? 12.344 6.836 -6.219 1 95.62 171 ARG B O 1
ATOM 5200 N N . VAL B 1 172 ? 10.406 7.848 -6.094 1 97.06 172 VAL B N 1
ATOM 5201 C CA . VAL B 1 172 ? 10.43 8.336 -7.469 1 97.06 172 VAL B CA 1
ATOM 5202 C C . VAL B 1 172 ? 11.5 9.414 -7.617 1 97.06 172 VAL B C 1
ATOM 5204 O O . VAL B 1 172 ? 12.172 9.492 -8.648 1 97.06 172 VAL B O 1
ATOM 5207 N N . LEU B 1 173 ? 11.734 10.188 -6.578 1 98 173 LEU B N 1
ATOM 5208 C CA . LEU B 1 173 ? 12.5 11.422 -6.77 1 98 173 LEU B CA 1
ATOM 5209 C C . LEU B 1 173 ? 13.852 11.328 -6.07 1 98 173 LEU B C 1
ATOM 5211 O O . LEU B 1 173 ? 14.766 12.094 -6.379 1 98 173 LEU B O 1
ATOM 5215 N N . LEU B 1 174 ? 14 10.422 -5.082 1 97.69 174 LEU B N 1
ATOM 5216 C CA . LEU B 1 174 ? 15.172 10.523 -4.215 1 97.69 174 LEU B CA 1
ATOM 5217 C C . LEU B 1 174 ? 16.016 9.25 -4.293 1 97.69 174 LEU B C 1
ATOM 5219 O O . LEU B 1 174 ? 15.477 8.156 -4.496 1 97.69 174 LEU B O 1
ATOM 5223 N N . ASN B 1 175 ? 17.266 9.422 -4.172 1 95.5 175 ASN B N 1
ATOM 5224 C CA . ASN B 1 175 ? 18.266 8.367 -3.973 1 95.5 175 ASN B CA 1
ATOM 5225 C C . ASN B 1 175 ? 18.859 8.422 -2.572 1 95.5 175 ASN B C 1
ATOM 5227 O O . ASN B 1 175 ? 18.812 9.461 -1.908 1 95.5 175 ASN B O 1
ATOM 5231 N N . PRO B 1 176 ? 19.359 7.238 -2.027 1 93.25 176 PRO B N 1
ATOM 5232 C CA . PRO B 1 176 ? 20.125 7.324 -0.78 1 93.25 176 PRO B CA 1
ATOM 5233 C C . PRO B 1 176 ? 21.203 8.398 -0.826 1 93.25 176 PRO B C 1
ATOM 5235 O O . PRO B 1 176 ? 21.922 8.516 -1.819 1 93.25 176 PRO B O 1
ATOM 5238 N N . GLY B 1 177 ? 21.203 9.219 0.212 1 93.94 177 GLY B N 1
ATOM 5239 C CA . GLY B 1 177 ? 22.203 10.273 0.281 1 93.94 177 GLY B CA 1
ATOM 5240 C C . GLY B 1 177 ? 21.656 11.633 -0.11 1 93.94 177 GLY B C 1
ATOM 5241 O O . GLY B 1 177 ? 22.266 12.664 0.196 1 93.94 177 GLY B O 1
ATOM 5242 N N . ASP B 1 178 ? 20.547 11.68 -0.803 1 96.88 178 ASP B N 1
ATOM 5243 C CA . ASP B 1 178 ? 19.953 12.953 -1.21 1 96.88 178 ASP B CA 1
ATOM 5244 C C . ASP B 1 178 ? 19.484 13.75 0.002 1 96.88 178 ASP B C 1
ATOM 5246 O O . ASP B 1 178 ? 19.031 13.172 0.994 1 96.88 178 ASP B O 1
ATOM 5250 N N . ALA B 1 179 ? 19.594 15.07 -0.109 1 97.38 179 ALA B N 1
ATOM 5251 C CA . ALA B 1 179 ? 19.094 15.969 0.927 1 97.38 179 ALA B CA 1
ATOM 5252 C C . ALA B 1 179 ? 17.641 16.359 0.669 1 97.38 179 ALA B C 1
ATOM 5254 O O . ALA B 1 179 ? 17.234 16.547 -0.48 1 97.38 179 ALA B O 1
ATOM 5255 N N . VAL B 1 180 ? 16.875 16.438 1.729 1 98.5 180 VAL B N 1
ATOM 5256 C CA . VAL B 1 180 ? 15.477 16.828 1.667 1 98.5 180 VAL B CA 1
ATOM 5257 C C . VAL B 1 180 ? 15.203 17.938 2.68 1 98.5 180 VAL B C 1
ATOM 5259 O O . VAL B 1 180 ? 15.617 17.844 3.838 1 98.5 180 VAL B O 1
ATOM 5262 N N . LEU B 1 181 ? 14.578 19.016 2.197 1 98.75 181 LEU B N 1
ATOM 5263 C CA . LEU B 1 181 ? 14.164 20.094 3.078 1 98.75 181 LEU B CA 1
ATOM 5264 C C . LEU B 1 181 ? 12.82 19.781 3.725 1 98.75 181 LEU B C 1
ATOM 5266 O O . LEU B 1 181 ? 11.883 19.344 3.045 1 98.75 181 LEU B O 1
ATOM 5270 N N . LEU B 1 182 ? 12.734 19.953 5.023 1 98.38 182 LEU B N 1
ATOM 5271 C CA . LEU B 1 182 ? 11.508 19.828 5.805 1 98.38 182 LEU B CA 1
ATOM 5272 C C . LEU B 1 182 ? 11.344 21 6.766 1 98.38 182 LEU B C 1
ATOM 5274 O O . LEU B 1 182 ? 12.32 21.672 7.102 1 98.38 182 LEU B O 1
ATOM 5278 N N . GLU B 1 183 ? 10.102 21.203 7.203 1 98.38 183 GLU B N 1
ATOM 5279 C CA . GLU B 1 183 ? 9.898 22.141 8.305 1 98.38 183 GLU B CA 1
ATOM 5280 C C . GLU B 1 183 ? 10.586 21.656 9.578 1 98.38 183 GLU B C 1
ATOM 5282 O O . GLU B 1 183 ? 10.656 20.453 9.828 1 98.38 183 GLU B O 1
ATOM 5287 N N . GLU B 1 184 ? 11.055 22.594 10.406 1 97.31 184 GLU B N 1
ATOM 5288 C CA . GLU B 1 184 ? 11.781 22.297 11.633 1 97.31 184 GLU B CA 1
ATOM 5289 C C . GLU B 1 184 ? 11.047 21.25 12.469 1 97.31 184 GLU B C 1
ATOM 5291 O O . GLU B 1 184 ? 11.656 20.297 12.969 1 97.31 184 GLU B O 1
ATOM 5296 N N . PHE B 1 185 ? 9.789 21.469 12.711 1 97.25 185 PHE B N 1
ATOM 5297 C CA . PHE B 1 185 ? 8.859 20.5 13.258 1 97.25 185 PHE B CA 1
ATOM 5298 C C . PHE B 1 185 ? 7.93 19.969 12.164 1 97.25 185 PHE B C 1
ATOM 5300 O O . PHE B 1 185 ? 7.332 20.75 11.422 1 97.25 185 PHE B O 1
ATOM 5307 N N . THR B 1 186 ? 7.93 18.641 12.016 1 97.31 186 THR B N 1
ATOM 5308 C CA . THR B 1 186 ? 7.203 18.094 10.867 1 97.31 186 THR B CA 1
ATOM 5309 C C . THR B 1 186 ? 6.48 16.812 11.242 1 97.31 186 THR B C 1
ATOM 5311 O O . THR B 1 186 ? 6.488 16.406 12.406 1 97.31 186 THR B O 1
ATOM 5314 N N . TYR B 1 187 ? 5.707 16.312 10.336 1 95.94 187 TYR B N 1
ATOM 5315 C CA . TYR B 1 187 ? 5.051 15.023 10.5 1 95.94 187 TYR B CA 1
ATOM 5316 C C . TYR B 1 187 ? 6.078 13.906 10.625 1 95.94 187 TYR B C 1
ATOM 5318 O O . TYR B 1 187 ? 6.723 13.531 9.648 1 95.94 187 TYR B O 1
ATOM 5326 N N . ASN B 1 188 ? 6.172 13.359 11.711 1 92.62 188 ASN B N 1
ATOM 5327 C CA . ASN B 1 188 ? 7.258 12.461 12.078 1 92.62 188 ASN B CA 1
ATOM 5328 C C . ASN B 1 188 ? 7.219 11.164 11.266 1 92.62 188 ASN B C 1
ATOM 5330 O O . ASN B 1 188 ? 8.258 10.602 10.945 1 92.62 188 ASN B O 1
ATOM 5334 N N . HIS B 1 189 ? 6.043 10.688 10.945 1 91.19 189 HIS B N 1
ATOM 5335 C CA . HIS B 1 189 ? 5.938 9.422 10.234 1 91.19 189 HIS B CA 1
ATOM 5336 C C . HIS B 1 189 ? 6.652 9.492 8.891 1 91.19 189 HIS B C 1
ATOM 5338 O O . HIS B 1 189 ? 7.367 8.555 8.516 1 91.19 189 HIS B O 1
ATOM 5344 N N . HIS B 1 190 ? 6.434 10.523 8.148 1 93.56 190 HIS B N 1
ATOM 5345 C CA . HIS B 1 190 ? 7.098 10.648 6.855 1 93.56 190 HIS B CA 1
ATOM 5346 C C . HIS B 1 190 ? 8.617 10.672 7.02 1 93.56 190 HIS B C 1
ATOM 5348 O O . HIS B 1 190 ? 9.336 10.023 6.246 1 93.56 190 HIS B O 1
ATOM 5354 N N . ALA B 1 191 ? 9.117 11.359 8.008 1 93.81 191 ALA B N 1
ATOM 5355 C CA . ALA B 1 191 ? 10.555 11.445 8.258 1 93.81 191 ALA B CA 1
ATOM 5356 C C . ALA B 1 191 ? 11.117 10.102 8.703 1 93.81 191 ALA B C 1
ATOM 5358 O O . ALA B 1 191 ? 12.07 9.594 8.109 1 93.81 191 ALA B O 1
ATOM 5359 N N . GLU B 1 192 ? 10.453 9.453 9.633 1 91.44 192 GLU B N 1
ATOM 5360 C CA . GLU B 1 192 ? 10.992 8.266 10.305 1 91.44 192 GLU B CA 1
ATOM 5361 C C . GLU B 1 192 ? 10.734 7.008 9.477 1 91.44 192 GLU B C 1
ATOM 5363 O O . GLU B 1 192 ? 11.547 6.078 9.492 1 91.44 192 GLU B O 1
ATOM 5368 N N . ALA B 1 193 ? 9.641 7.027 8.812 1 91.19 193 ALA B N 1
ATOM 5369 C CA . ALA B 1 193 ? 9.234 5.766 8.195 1 91.19 193 ALA B CA 1
ATOM 5370 C C . ALA B 1 193 ? 9.633 5.715 6.723 1 91.19 193 ALA B C 1
ATOM 5372 O O . ALA B 1 193 ? 9.805 4.633 6.156 1 91.19 193 ALA B O 1
ATOM 5373 N N . HIS B 1 194 ? 9.812 6.84 6.086 1 94.25 194 HIS B N 1
ATOM 5374 C CA . HIS B 1 194 ? 10.094 6.859 4.656 1 94.25 194 HIS B CA 1
ATOM 5375 C C . HIS B 1 194 ? 11.5 7.379 4.379 1 94.25 194 HIS B C 1
ATOM 5377 O O . HIS B 1 194 ? 12.359 6.633 3.896 1 94.25 194 HIS B O 1
ATOM 5383 N N . LEU B 1 195 ? 11.812 8.57 4.852 1 96.19 195 LEU B N 1
ATOM 5384 C CA . LEU B 1 195 ? 12.992 9.289 4.383 1 96.19 195 LEU B CA 1
ATOM 5385 C C . LEU B 1 195 ? 14.258 8.766 5.062 1 96.19 195 LEU B C 1
ATOM 5387 O O . LEU B 1 195 ? 15.258 8.492 4.395 1 96.19 195 LEU B O 1
ATOM 5391 N N . LEU B 1 196 ? 14.234 8.625 6.375 1 94.06 196 LEU B N 1
ATOM 5392 C CA . LEU B 1 196 ? 15.438 8.227 7.102 1 94.06 196 LEU B CA 1
ATOM 5393 C C . LEU B 1 196 ? 15.859 6.809 6.734 1 94.06 196 LEU B C 1
ATOM 5395 O O . LEU B 1 196 ? 17.031 6.551 6.457 1 94.06 196 LEU B O 1
ATOM 5399 N N . PRO B 1 197 ? 14.883 5.875 6.676 1 92.62 197 PRO B N 1
ATOM 5400 C CA . PRO B 1 197 ? 15.297 4.523 6.277 1 92.62 197 PRO B CA 1
ATOM 5401 C C . PRO B 1 197 ? 15.891 4.477 4.871 1 92.62 197 PRO B C 1
ATOM 5403 O O . PRO B 1 197 ? 16.75 3.637 4.586 1 92.62 197 PRO B O 1
ATOM 5406 N N . MET B 1 198 ? 15.461 5.328 3.99 1 93.38 198 MET B N 1
ATOM 5407 C CA . MET B 1 198 ? 15.984 5.395 2.629 1 93.38 198 MET B CA 1
ATOM 5408 C C . MET B 1 198 ? 17.406 5.945 2.617 1 93.38 198 MET B C 1
ATOM 5410 O O . MET B 1 198 ? 18.109 5.84 1.609 1 93.38 198 MET B O 1
ATOM 5414 N N . GLY B 1 199 ? 17.828 6.594 3.742 1 92.81 199 GLY B N 1
ATOM 5415 C CA . GLY B 1 199 ? 19.172 7.121 3.854 1 92.81 199 GLY B CA 1
ATOM 5416 C C . GLY B 1 199 ? 19.281 8.57 3.424 1 92.81 199 GLY B C 1
ATOM 5417 O O . GLY B 1 199 ? 20.375 9.031 3.057 1 92.81 199 GLY B O 1
ATOM 5418 N N . CYS B 1 200 ? 18.219 9.32 3.469 1 95.44 200 CYS B N 1
ATOM 5419 C CA . CYS B 1 200 ? 18.234 10.727 3.072 1 95.44 200 CYS B CA 1
ATOM 5420 C C . CYS B 1 200 ? 18.812 11.602 4.176 1 95.44 200 CYS B C 1
ATOM 5422 O O . CYS B 1 200 ? 18.766 11.234 5.352 1 95.44 200 CYS B O 1
ATOM 5424 N N . GLU B 1 201 ? 19.406 12.688 3.748 1 94.88 201 GLU B N 1
ATOM 5425 C CA . GLU B 1 201 ? 19.781 13.766 4.668 1 94.88 201 GLU B CA 1
ATOM 5426 C C . GLU B 1 201 ? 18.609 14.734 4.867 1 94.88 201 GLU B C 1
ATOM 5428 O O . GLU B 1 201 ? 18.125 15.328 3.908 1 94.88 201 GLU B O 1
ATOM 5433 N N . LEU B 1 202 ? 18.203 14.914 6.105 1 96.75 202 LEU B N 1
ATOM 5434 C CA . LEU B 1 202 ? 17.078 15.812 6.371 1 96.75 202 LEU B CA 1
ATOM 5435 C C . LEU B 1 202 ? 17.578 17.188 6.816 1 96.75 202 LEU B C 1
ATOM 5437 O O . LEU B 1 202 ? 18.422 17.281 7.711 1 96.75 202 LEU B O 1
ATOM 5441 N N . LEU B 1 203 ? 17.125 18.219 6.152 1 97.75 203 LEU B N 1
ATOM 5442 C CA . LEU B 1 203 ? 17.5 19.594 6.441 1 97.75 203 LEU B CA 1
ATOM 5443 C C . LEU B 1 203 ? 16.312 20.359 7.023 1 97.75 203 LEU B C 1
ATOM 5445 O O . LEU B 1 203 ? 15.422 20.781 6.289 1 97.75 203 LEU B O 1
ATOM 5449 N N . PRO B 1 204 ? 16.312 20.641 8.305 1 97.38 204 PRO B N 1
ATOM 5450 C CA . PRO B 1 204 ? 15.188 21.344 8.938 1 97.38 204 PRO B CA 1
ATOM 5451 C C . PRO B 1 204 ? 15.211 22.844 8.68 1 97.38 204 PRO B C 1
ATOM 5453 O O . PRO B 1 204 ? 16.188 23.516 9.031 1 97.38 204 PRO B O 1
ATOM 5456 N N . VAL B 1 205 ? 14.172 23.344 8.109 1 98.56 205 VAL B N 1
ATOM 5457 C CA . VAL B 1 205 ? 14.008 24.766 7.906 1 98.56 205 VAL B CA 1
ATOM 5458 C C . VAL B 1 205 ? 13.312 25.391 9.117 1 98.56 205 VAL B C 1
ATOM 5460 O O . VAL B 1 205 ? 12.211 24.984 9.484 1 98.56 205 VAL B O 1
ATOM 5463 N N . PRO B 1 206 ? 13.922 26.391 9.672 1 98.12 206 PRO B N 1
ATOM 5464 C CA . PRO B 1 206 ? 13.266 27.062 10.797 1 98.12 206 PRO B CA 1
ATOM 5465 C C . PRO B 1 206 ? 11.859 27.547 10.445 1 98.12 206 PRO B C 1
ATOM 5467 O O . PRO B 1 206 ? 11.594 27.906 9.297 1 98.12 206 PRO B O 1
ATOM 5470 N N . MET B 1 207 ? 10.992 27.531 11.508 1 97.62 207 MET B N 1
ATOM 5471 C CA . MET B 1 207 ? 9.602 27.906 11.266 1 97.62 207 MET B CA 1
ATOM 5472 C C . MET B 1 207 ? 9.07 28.766 12.406 1 97.62 207 MET B C 1
ATOM 5474 O O . MET B 1 207 ? 9.688 28.859 13.469 1 97.62 207 MET B O 1
ATOM 5478 N N . ASP B 1 208 ? 7.98 29.484 12.148 1 96.5 208 ASP B N 1
ATOM 5479 C CA . ASP B 1 208 ? 7.211 30.203 13.164 1 96.5 208 ASP B CA 1
ATOM 5480 C C . ASP B 1 208 ? 5.734 29.812 13.109 1 96.5 208 ASP B C 1
ATOM 5482 O O . ASP B 1 208 ? 5.391 28.719 12.641 1 96.5 208 ASP B O 1
ATOM 5486 N N . SER B 1 209 ? 4.906 30.562 13.711 1 94.88 209 SER B N 1
ATOM 5487 C CA . SER B 1 209 ? 3.496 30.219 13.875 1 94.88 209 SER B CA 1
ATOM 5488 C C . SER B 1 209 ? 2.781 30.188 12.523 1 94.88 209 SER B C 1
ATOM 5490 O O . SER B 1 209 ? 1.655 29.703 12.422 1 94.88 209 SER B O 1
ATOM 5492 N N . ALA B 1 210 ? 3.463 30.656 11.484 1 95.94 210 ALA B N 1
ATOM 5493 C CA . ALA B 1 210 ? 2.863 30.656 10.148 1 95.94 210 ALA B CA 1
ATOM 5494 C C . ALA B 1 210 ? 3.559 29.656 9.234 1 95.94 210 ALA B C 1
ATOM 5496 O O . ALA B 1 210 ? 3.336 29.672 8.016 1 95.94 210 ALA B O 1
ATOM 5497 N N . GLY B 1 211 ? 4.406 28.797 9.758 1 96.38 211 GLY B N 1
ATOM 5498 C CA . GLY B 1 211 ? 5.102 27.797 8.961 1 96.38 211 GLY B CA 1
ATOM 5499 C C . GLY B 1 211 ? 6.562 28.125 8.719 1 96.38 211 GLY B C 1
ATOM 5500 O O . GLY B 1 211 ? 7.16 28.891 9.484 1 96.38 211 GLY B O 1
ATOM 5501 N N . LEU B 1 212 ? 7.156 27.5 7.715 1 97.31 212 LEU B N 1
ATOM 5502 C CA . LEU B 1 212 ? 8.586 27.656 7.484 1 97.31 212 LEU B CA 1
ATOM 5503 C C . LEU B 1 212 ? 8.93 29.094 7.109 1 97.31 212 LEU B C 1
ATOM 5505 O O . LEU B 1 212 ? 8.141 29.766 6.445 1 97.31 212 LEU B O 1
ATOM 5509 N N . LEU B 1 213 ? 10.109 29.578 7.496 1 98.56 213 LEU B N 1
ATOM 5510 C CA . LEU B 1 213 ? 10.578 30.938 7.254 1 98.56 213 LEU B CA 1
ATOM 5511 C C . LEU B 1 213 ? 11.297 31.047 5.91 1 98.56 213 LEU B C 1
ATOM 5513 O O . LEU B 1 213 ? 12.359 30.438 5.727 1 98.56 213 LEU B O 1
ATOM 5517 N N . PRO B 1 214 ? 10.773 31.859 5.012 1 98.56 214 PRO B N 1
ATOM 5518 C CA . PRO B 1 214 ? 11.422 31.984 3.707 1 98.56 214 PRO B CA 1
ATOM 5519 C C . PRO B 1 214 ? 12.859 32.469 3.811 1 98.56 214 PRO B C 1
ATOM 5521 O O . PRO B 1 214 ? 13.742 31.969 3.111 1 98.56 214 PRO B O 1
ATOM 5524 N N . ALA B 1 215 ? 13.102 33.438 4.668 1 98.56 215 ALA B N 1
ATOM 5525 C CA . ALA B 1 215 ? 14.445 33.969 4.812 1 98.56 215 ALA B CA 1
ATOM 5526 C C . ALA B 1 215 ? 15.43 32.906 5.273 1 98.56 215 ALA B C 1
ATOM 5528 O O . ALA B 1 215 ? 16.562 32.844 4.801 1 98.56 215 ALA B O 1
ATOM 5529 N N . ALA B 1 216 ? 15.016 32.094 6.172 1 98.62 216 ALA B N 1
ATOM 5530 C CA . ALA B 1 216 ? 15.852 31.016 6.652 1 98.62 216 ALA B CA 1
ATOM 5531 C C . ALA B 1 216 ? 16.125 30 5.543 1 98.62 216 ALA B C 1
ATOM 5533 O O . ALA B 1 216 ? 17.234 29.484 5.414 1 98.62 216 ALA B O 1
ATOM 5534 N N . LEU B 1 217 ? 15.109 29.688 4.777 1 98.69 217 LEU B N 1
ATOM 5535 C CA . LEU B 1 217 ? 15.258 28.781 3.643 1 98.69 217 LEU B CA 1
ATOM 5536 C C . LEU B 1 217 ? 16.312 29.297 2.664 1 98.69 217 LEU B C 1
ATOM 5538 O O . LEU B 1 217 ? 17.203 28.562 2.262 1 98.69 217 LEU B O 1
ATOM 5542 N N . ASP B 1 218 ? 16.188 30.516 2.326 1 98.75 218 ASP B N 1
ATOM 5543 C CA . ASP B 1 218 ? 17.125 31.141 1.39 1 98.75 218 ASP B CA 1
ATOM 5544 C C . ASP B 1 218 ? 18.547 31.109 1.938 1 98.75 218 ASP B C 1
ATOM 5546 O O . ASP B 1 218 ? 19.484 30.781 1.215 1 98.75 218 ASP B O 1
ATOM 5550 N N . ALA B 1 219 ? 18.672 31.469 3.18 1 98.56 219 ALA B N 1
ATOM 5551 C CA . ALA B 1 219 ? 19.984 31.5 3.82 1 98.56 219 ALA B CA 1
ATOM 5552 C C . ALA B 1 219 ? 20.625 30.109 3.85 1 98.56 219 ALA B C 1
ATOM 5554 O O . ALA B 1 219 ? 21.812 29.969 3.58 1 98.56 219 ALA B O 1
ATOM 5555 N N . MET B 1 220 ? 19.859 29.141 4.207 1 98 220 MET B N 1
ATOM 5556 C CA . MET B 1 220 ? 20.344 27.766 4.273 1 98 220 MET B CA 1
ATOM 5557 C C . MET B 1 220 ? 20.844 27.297 2.912 1 98 220 MET B C 1
ATOM 5559 O O . MET B 1 220 ? 21.922 26.688 2.82 1 98 220 MET B O 1
ATOM 5563 N N . LEU B 1 221 ? 20.094 27.562 1.891 1 98.44 221 LEU B N 1
ATOM 5564 C CA . LEU B 1 221 ? 20.453 27.125 0.548 1 98.44 221 LEU B CA 1
ATOM 5565 C C . LEU B 1 221 ? 21.656 27.906 0.014 1 98.44 221 LEU B C 1
ATOM 5567 O O . LEU B 1 221 ? 22.5 27.344 -0.691 1 98.44 221 LEU B O 1
ATOM 5571 N N . THR B 1 222 ? 21.719 29.156 0.369 1 98.44 222 THR B N 1
ATOM 5572 C CA . THR B 1 222 ? 22.875 29.969 0.005 1 98.44 222 THR B CA 1
ATOM 5573 C C . THR B 1 222 ? 24.141 29.406 0.643 1 98.44 222 THR B C 1
ATOM 5575 O O . THR B 1 222 ? 25.172 29.266 -0.026 1 98.44 222 THR B O 1
ATOM 5578 N N . GLN B 1 223 ? 24.062 29.141 1.854 1 97.88 223 GLN B N 1
ATOM 5579 C CA . GLN B 1 223 ? 25.203 28.594 2.578 1 97.88 223 GLN B CA 1
ATOM 5580 C C . GLN B 1 223 ? 25.625 27.25 2.006 1 97.88 223 GLN B C 1
ATOM 5582 O O . GLN B 1 223 ? 26.828 27 1.822 1 97.88 223 GLN B O 1
ATOM 5587 N N . ARG B 1 224 ? 24.672 26.422 1.791 1 96.81 224 ARG B N 1
ATOM 5588 C CA . ARG B 1 224 ? 24.969 25.109 1.25 1 96.81 224 ARG B CA 1
ATOM 5589 C C . ARG B 1 224 ? 25.609 25.203 -0.126 1 96.81 224 ARG B C 1
ATOM 5591 O O . ARG B 1 224 ? 26.594 24.5 -0.415 1 96.81 224 ARG B O 1
ATOM 5598 N N . SER B 1 225 ? 25.078 26 -0.935 1 97.38 225 SER B N 1
ATOM 5599 C CA . SER B 1 225 ? 25.625 26.219 -2.264 1 97.38 225 SER B CA 1
ATOM 5600 C C . SER B 1 225 ? 27.062 26.734 -2.178 1 97.38 225 SER B C 1
ATOM 5602 O O . SER B 1 225 ? 27.938 26.266 -2.902 1 97.38 225 SER B O 1
ATOM 5604 N N . SER B 1 226 ? 27.281 27.625 -1.328 1 97.69 226 SER B N 1
ATOM 5605 C CA . SER B 1 226 ? 28.609 28.234 -1.161 1 97.69 226 SER B CA 1
ATOM 5606 C C . SER B 1 226 ? 29.609 27.203 -0.667 1 97.69 226 SER B C 1
ATOM 5608 O O . SER B 1 226 ? 30.812 27.297 -0.981 1 97.69 226 SER B O 1
ATOM 5610 N N . ALA B 1 227 ? 29.188 26.281 0.074 1 97 227 ALA B N 1
ATOM 5611 C CA . ALA B 1 227 ? 30.062 25.234 0.623 1 97 227 ALA B CA 1
ATOM 5612 C C . ALA B 1 227 ? 30.328 24.141 -0.405 1 97 227 ALA B C 1
ATOM 5614 O O . ALA B 1 227 ? 31.078 23.203 -0.145 1 97 227 ALA B O 1
ATOM 5615 N N . GLY B 1 228 ? 29.703 24.125 -1.468 1 96 228 GLY B N 1
ATOM 5616 C CA . GLY B 1 228 ? 29.891 23.141 -2.527 1 96 228 GLY B CA 1
ATOM 5617 C C . GLY B 1 228 ? 29.172 21.828 -2.271 1 96 228 GLY B C 1
ATOM 5618 O O . GLY B 1 228 ? 29.531 20.812 -2.852 1 96 228 GLY B O 1
ATOM 5619 N N . LEU B 1 229 ? 28.219 21.906 -1.386 1 95.69 229 LEU B N 1
ATOM 5620 C CA . LEU B 1 229 ? 27.453 20.703 -1.079 1 95.69 229 LEU B CA 1
ATOM 5621 C C . LEU B 1 229 ? 26.312 20.531 -2.062 1 95.69 229 LEU B C 1
ATOM 5623 O O . LEU B 1 229 ? 25.812 21.516 -2.625 1 95.69 229 LEU B O 1
ATOM 5627 N N . ALA B 1 230 ? 25.906 19.312 -2.223 1 94.88 230 ALA B N 1
ATOM 5628 C CA . ALA B 1 230 ? 24.781 19.031 -3.102 1 94.88 230 ALA B CA 1
ATOM 5629 C C . ALA B 1 230 ? 23.516 19.719 -2.592 1 94.88 230 ALA B C 1
ATOM 5631 O O . ALA B 1 230 ? 23.203 19.672 -1.397 1 94.88 230 ALA B O 1
ATOM 5632 N N . LEU B 1 231 ? 22.812 20.375 -3.486 1 97.25 231 LEU B N 1
ATOM 5633 C CA . LEU B 1 231 ? 21.578 21.062 -3.127 1 97.25 231 LEU B CA 1
ATOM 5634 C C . LEU B 1 231 ? 20.406 20.078 -3.049 1 97.25 231 LEU B C 1
ATOM 5636 O O . LEU B 1 231 ? 20.359 19.094 -3.795 1 97.25 231 LEU B O 1
ATOM 5640 N N . PRO B 1 232 ? 19.469 20.297 -2.117 1 97.69 232 PRO B N 1
ATOM 5641 C CA . PRO B 1 232 ? 18.25 19.484 -2.088 1 97.69 232 PRO B CA 1
ATOM 5642 C C . PRO B 1 232 ? 17.359 19.734 -3.299 1 97.69 232 PRO B C 1
ATOM 5644 O O . PRO B 1 232 ? 17.422 20.781 -3.928 1 97.69 232 PRO B O 1
ATOM 5647 N N . ARG B 1 233 ? 16.594 18.734 -3.588 1 94.38 233 ARG B N 1
ATOM 5648 C CA . ARG B 1 233 ? 15.703 18.859 -4.738 1 94.38 233 ARG B CA 1
ATOM 5649 C C . ARG B 1 233 ? 14.242 18.906 -4.301 1 94.38 233 ARG B C 1
ATOM 5651 O O . ARG B 1 233 ? 13.367 19.297 -5.082 1 94.38 233 ARG B O 1
ATOM 5658 N N . LEU B 1 234 ? 13.961 18.562 -3.092 1 98.56 234 LEU B N 1
ATOM 5659 C CA . LEU B 1 234 ? 12.594 18.406 -2.611 1 98.56 234 LEU B CA 1
ATOM 5660 C C . LEU B 1 234 ? 12.375 19.172 -1.312 1 98.56 234 LEU B C 1
ATOM 5662 O O . LEU B 1 234 ? 13.203 19.094 -0.398 1 98.56 234 LEU B O 1
ATOM 5666 N N . LEU B 1 235 ? 11.352 19.984 -1.294 1 98.81 235 LEU B N 1
ATOM 5667 C CA . LEU B 1 235 ? 10.844 20.641 -0.092 1 98.81 235 LEU B CA 1
ATOM 5668 C C . LEU B 1 235 ? 9.508 20.047 0.323 1 98.81 235 LEU B C 1
ATOM 5670 O O . LEU B 1 235 ? 8.523 20.156 -0.415 1 98.81 235 LEU B O 1
ATOM 5674 N N . TYR B 1 236 ? 9.531 19.391 1.471 1 98.69 236 TYR B N 1
ATOM 5675 C CA . TYR B 1 236 ? 8.305 18.859 2.055 1 98.69 236 TYR B CA 1
ATOM 5676 C C . TYR B 1 236 ? 7.676 19.875 3.016 1 98.69 236 TYR B C 1
ATOM 5678 O O . TYR B 1 236 ? 8.32 20.312 3.967 1 98.69 236 TYR B O 1
ATOM 5686 N N . CYS B 1 237 ? 6.352 20.219 2.803 1 97.5 237 CYS B N 1
ATOM 5687 C CA . CYS B 1 237 ? 5.684 21.156 3.701 1 97.5 237 CYS B CA 1
ATOM 5688 C C . CYS B 1 237 ? 4.223 20.766 3.9 1 97.5 237 CYS B C 1
ATOM 5690 O O . CYS B 1 237 ? 3.639 20.078 3.064 1 97.5 237 CYS B O 1
ATOM 5692 N N . ILE B 1 238 ? 3.678 21.156 4.965 1 98.19 238 ILE B N 1
ATOM 5693 C CA . ILE B 1 238 ? 2.279 21 5.348 1 98.19 238 ILE B CA 1
ATOM 5694 C C . ILE B 1 238 ? 1.636 22.375 5.52 1 98.19 238 ILE B C 1
ATOM 5696 O O . ILE B 1 238 ? 1.708 22.969 6.594 1 98.19 238 ILE B O 1
ATOM 5700 N N . PRO B 1 239 ? 0.916 22.844 4.547 1 97.25 239 PRO B N 1
ATOM 5701 C CA . PRO B 1 239 ? 0.563 24.266 4.527 1 97.25 239 PRO B CA 1
ATOM 5702 C C . PRO B 1 239 ? -0.645 24.594 5.406 1 97.25 239 PRO B C 1
ATOM 5704 O O . PRO B 1 239 ? -0.854 25.75 5.777 1 97.25 239 PRO B O 1
ATOM 5707 N N . THR B 1 240 ? -1.534 23.641 5.676 1 97 240 THR B N 1
ATOM 5708 C CA . THR B 1 240 ? -2.764 23.875 6.422 1 97 240 THR B CA 1
ATOM 5709 C C . THR B 1 240 ? -2.863 22.953 7.621 1 97 240 THR B C 1
ATOM 5711 O O . THR B 1 240 ? -2.795 21.719 7.473 1 97 240 THR B O 1
ATOM 5714 N N . GLY B 1 241 ? -3.119 23.594 8.789 1 96.56 241 GLY B N 1
ATOM 5715 C CA . GLY B 1 241 ? -3.207 22.734 9.953 1 96.56 241 GLY B CA 1
ATOM 5716 C C . GLY B 1 241 ? -1.978 21.859 10.148 1 96.56 241 GLY B C 1
ATOM 5717 O O . GLY B 1 241 ? -2.094 20.656 10.359 1 96.56 241 GLY B O 1
ATOM 5718 N N . GLN B 1 242 ? -0.864 22.5 10.062 1 97.38 242 GLN B N 1
ATOM 5719 C CA . GLN B 1 242 ? 0.438 21.844 10 1 97.38 242 GLN B CA 1
ATOM 5720 C C . GLN B 1 242 ? 0.633 20.891 11.18 1 97.38 242 GLN B C 1
ATOM 5722 O O . GLN B 1 242 ? 0.359 21.25 12.328 1 97.38 242 GLN B O 1
ATOM 5727 N N . ASN B 1 243 ? 0.92 19.625 10.914 1 96.25 243 ASN B N 1
ATOM 5728 C CA . ASN B 1 243 ? 1.308 18.641 11.922 1 96.25 243 ASN B CA 1
ATOM 5729 C C . ASN B 1 243 ? 2.801 18.703 12.227 1 96.25 243 ASN B C 1
ATOM 5731 O O . ASN B 1 243 ? 3.627 18.375 11.367 1 96.25 243 ASN B O 1
ATOM 5735 N N . PRO B 1 244 ? 3.156 19.188 13.367 1 96.12 244 PRO B N 1
ATOM 5736 C CA . PRO B 1 244 ? 2.389 19.141 14.617 1 96.12 244 PRO B CA 1
ATOM 5737 C C . PRO B 1 244 ? 1.887 20.516 15.055 1 96.12 244 PRO B C 1
ATOM 5739 O O . PRO B 1 244 ? 1.116 20.625 16.016 1 96.12 244 PRO B O 1
ATOM 5742 N N . THR B 1 245 ? 2.18 21.594 14.398 1 97.12 245 THR B N 1
ATOM 5743 C CA . THR B 1 245 ? 2.146 22.906 15.016 1 97.12 245 THR B CA 1
ATOM 5744 C C . THR B 1 245 ? 0.773 23.547 14.844 1 97.12 245 THR B C 1
ATOM 5746 O O . THR B 1 245 ? 0.451 24.531 15.523 1 97.12 245 THR B O 1
ATOM 5749 N N . GLY B 1 246 ? 0.029 23.031 13.906 1 96.44 246 GLY B N 1
ATOM 5750 C CA . GLY B 1 246 ? -1.252 23.656 13.609 1 96.44 246 GLY B CA 1
ATOM 5751 C C . GLY B 1 246 ? -1.128 24.906 12.758 1 96.44 246 GLY B C 1
ATOM 5752 O O . GLY B 1 246 ? -2.131 25.547 12.43 1 96.44 246 GLY B O 1
ATOM 5753 N N . ALA B 1 247 ? 0.026 25.25 12.305 1 96.75 247 ALA B N 1
ATOM 5754 C CA . ALA B 1 247 ? 0.279 26.453 11.539 1 96.75 247 ALA B CA 1
ATOM 5755 C C . ALA B 1 247 ? -0.498 26.453 10.227 1 96.75 247 ALA B C 1
ATOM 5757 O O . ALA B 1 247 ? -0.702 25.391 9.625 1 96.75 247 ALA B O 1
ATOM 5758 N N . VAL B 1 248 ? -0.952 27.594 9.828 1 97.12 248 VAL B N 1
ATOM 5759 C CA . VAL B 1 248 ? -1.548 27.844 8.516 1 97.12 248 VAL B CA 1
ATOM 5760 C C . VAL B 1 248 ? -0.707 28.844 7.742 1 97.12 248 VAL B C 1
ATOM 5762 O O . VAL B 1 248 ? -0.544 30 8.172 1 97.12 248 VAL B O 1
ATOM 5765 N N . MET B 1 249 ? -0.188 28.406 6.633 1 97.38 249 MET B N 1
ATOM 5766 C CA . MET B 1 249 ? 0.631 29.297 5.805 1 97.38 249 MET B CA 1
ATOM 5767 C C . MET B 1 249 ? -0.241 30.25 5.004 1 97.38 249 MET B C 1
ATOM 5769 O O . MET B 1 249 ? -1.072 29.828 4.203 1 97.38 249 MET B O 1
ATOM 5773 N N . GLY B 1 250 ? -0.096 31.531 5.184 1 96.12 250 GLY B N 1
ATOM 5774 C CA . GLY B 1 250 ? -0.857 32.531 4.453 1 96.12 250 GLY B CA 1
ATOM 5775 C C . GLY B 1 250 ? -0.387 32.719 3.021 1 96.12 250 GLY B C 1
ATOM 5776 O O . GLY B 1 250 ? 0.664 32.188 2.639 1 96.12 250 GLY B O 1
ATOM 5777 N N . PRO B 1 251 ? -1.167 33.438 2.236 1 96.44 251 PRO B N 1
ATOM 5778 C CA . PRO B 1 251 ? -0.865 33.594 0.812 1 96.44 251 PRO B CA 1
ATOM 5779 C C . PRO B 1 251 ? 0.486 34.25 0.566 1 96.44 251 PRO B C 1
ATOM 5781 O O . PRO B 1 251 ? 1.206 33.875 -0.361 1 96.44 251 PRO B O 1
ATOM 5784 N N . GLU B 1 252 ? 0.827 35.281 1.342 1 97.44 252 GLU B N 1
ATOM 5785 C CA . GLU B 1 252 ? 2.088 35.969 1.146 1 97.44 252 GLU B CA 1
ATOM 5786 C C . GLU B 1 252 ? 3.281 35.062 1.407 1 97.44 252 GLU B C 1
ATOM 5788 O O . GLU B 1 252 ? 4.238 35.031 0.63 1 97.44 252 GLU B O 1
ATOM 5793 N N . ARG B 1 253 ? 3.23 34.406 2.494 1 97.56 253 ARG B N 1
ATOM 5794 C CA . ARG B 1 253 ? 4.281 33.438 2.824 1 97.56 253 ARG B CA 1
ATOM 5795 C C . ARG B 1 253 ? 4.402 32.375 1.748 1 97.56 253 ARG B C 1
ATOM 5797 O O . ARG B 1 253 ? 5.508 31.969 1.38 1 97.56 253 ARG B O 1
ATOM 5804 N N . MET B 1 254 ? 3.334 31.844 1.245 1 97.81 254 MET B N 1
ATOM 5805 C CA . MET B 1 254 ? 3.32 30.828 0.193 1 97.81 254 MET B CA 1
ATOM 5806 C C . MET B 1 254 ? 4.016 31.344 -1.065 1 97.81 254 MET B C 1
ATOM 5808 O O . MET B 1 254 ? 4.793 30.625 -1.689 1 97.81 254 MET B O 1
ATOM 5812 N N . ARG B 1 255 ? 3.725 32.531 -1.417 1 97.88 255 ARG B N 1
ATOM 5813 C CA . ARG B 1 255 ? 4.344 33.156 -2.592 1 97.88 255 ARG B CA 1
ATOM 5814 C C . ARG B 1 255 ? 5.855 33.25 -2.416 1 97.88 255 ARG B C 1
ATOM 5816 O O . ARG B 1 255 ? 6.613 33 -3.348 1 97.88 255 ARG B O 1
ATOM 5823 N N . GLN B 1 256 ? 6.246 33.656 -1.261 1 98.62 256 GLN B N 1
ATOM 5824 C CA . GLN B 1 256 ? 7.672 33.812 -0.983 1 98.62 256 GLN B CA 1
ATOM 5825 C C . GLN B 1 256 ? 8.383 32.469 -1.079 1 98.62 256 GLN B C 1
ATOM 5827 O O . GLN B 1 256 ? 9.453 32.344 -1.67 1 98.62 256 GLN B O 1
ATOM 5832 N N . VAL B 1 257 ? 7.766 31.453 -0.513 1 98.69 257 VAL B N 1
ATOM 5833 C CA . VAL B 1 257 ? 8.336 30.109 -0.554 1 98.69 257 VAL B CA 1
ATOM 5834 C C . VAL B 1 257 ? 8.391 29.609 -1.998 1 98.69 257 VAL B C 1
ATOM 5836 O O . VAL B 1 257 ? 9.391 29.031 -2.422 1 98.69 257 VAL B O 1
ATOM 5839 N N . TYR B 1 258 ? 7.316 29.828 -2.754 1 98.31 258 TYR B N 1
ATOM 5840 C CA . TYR B 1 258 ? 7.266 29.406 -4.148 1 98.31 258 TYR B CA 1
ATOM 5841 C C . TYR B 1 258 ? 8.367 30.078 -4.965 1 98.31 258 TYR B C 1
ATOM 5843 O O . TYR B 1 258 ? 9.023 29.422 -5.785 1 98.31 258 TYR B O 1
ATOM 5851 N N . GLU B 1 259 ? 8.562 31.359 -4.73 1 98.19 259 GLU B N 1
ATOM 5852 C CA . GLU B 1 259 ? 9.594 32.094 -5.449 1 98.19 259 GLU B CA 1
ATOM 5853 C C . GLU B 1 259 ? 10.984 31.547 -5.129 1 98.19 259 GLU B C 1
ATOM 5855 O O . GLU B 1 259 ? 11.852 31.484 -6.004 1 98.19 259 GLU B O 1
ATOM 5860 N N . LEU B 1 260 ? 11.203 31.234 -3.91 1 98.62 260 LEU B N 1
ATOM 5861 C CA . LEU B 1 260 ? 12.477 30.625 -3.535 1 98.62 260 LEU B CA 1
ATOM 5862 C C . LEU B 1 260 ? 12.633 29.25 -4.18 1 98.62 260 LEU B C 1
ATOM 5864 O O . LEU B 1 260 ? 13.742 28.859 -4.555 1 98.62 260 LEU B O 1
ATOM 5868 N N . ALA B 1 261 ? 11.531 28.5 -4.242 1 98.25 261 ALA B N 1
ATOM 5869 C CA . ALA B 1 261 ? 11.578 27.203 -4.926 1 98.25 261 ALA B CA 1
ATOM 5870 C C . ALA B 1 261 ? 11.984 27.375 -6.387 1 98.25 261 ALA B C 1
ATOM 5872 O O . ALA B 1 261 ? 12.734 26.562 -6.93 1 98.25 261 ALA B O 1
ATOM 5873 N N . ARG B 1 262 ? 11.508 28.438 -7.035 1 96.5 262 ARG B N 1
ATOM 5874 C CA . ARG B 1 262 ? 11.906 28.75 -8.398 1 96.5 262 ARG B CA 1
ATOM 5875 C C . ARG B 1 262 ? 13.391 29.109 -8.469 1 96.5 262 ARG B C 1
ATOM 5877 O O . ARG B 1 262 ? 14.109 28.609 -9.336 1 96.5 262 ARG B O 1
ATOM 5884 N N . LYS B 1 263 ? 13.781 29.891 -7.535 1 97.06 263 LYS B N 1
ATOM 5885 C CA . LYS B 1 263 ? 15.164 30.359 -7.5 1 97.06 263 LYS B CA 1
ATOM 5886 C C . LYS B 1 263 ? 16.141 29.203 -7.336 1 97.06 263 LYS B C 1
ATOM 5888 O O . LYS B 1 263 ? 17.172 29.156 -8 1 97.06 263 LYS B O 1
ATOM 5893 N N . TRP B 1 264 ? 15.773 28.266 -6.527 1 97.75 264 TRP B N 1
ATOM 5894 C CA . TRP B 1 264 ? 16.719 27.219 -6.156 1 97.75 264 TRP B CA 1
ATOM 5895 C C . TRP B 1 264 ? 16.375 25.891 -6.84 1 97.75 264 TRP B C 1
ATOM 5897 O O . TRP B 1 264 ? 16.938 24.859 -6.52 1 97.75 264 TRP B O 1
ATOM 5907 N N . ASP B 1 265 ? 15.367 25.891 -7.707 1 96.94 265 ASP B N 1
ATOM 5908 C CA . ASP B 1 265 ? 14.922 24.75 -8.5 1 96.94 265 ASP B CA 1
ATOM 5909 C C . ASP B 1 265 ? 14.461 23.594 -7.605 1 96.94 265 ASP B C 1
ATOM 5911 O O . ASP B 1 265 ? 14.875 22.453 -7.801 1 96.94 265 ASP B O 1
ATOM 5915 N N . LEU B 1 266 ? 13.672 23.953 -6.633 1 97.94 266 LEU B N 1
ATOM 5916 C CA . LEU B 1 266 ? 13.102 22.984 -5.715 1 97.94 266 LEU B CA 1
ATOM 5917 C C . LEU B 1 266 ? 11.75 22.484 -6.223 1 97.94 266 LEU B C 1
ATOM 5919 O O . LEU B 1 266 ? 10.984 23.25 -6.812 1 97.94 266 LEU B O 1
ATOM 5923 N N . ILE B 1 267 ? 11.484 21.219 -6.043 1 98.38 267 ILE B N 1
ATOM 5924 C CA . ILE B 1 267 ? 10.125 20.688 -6.121 1 98.38 267 ILE B CA 1
ATOM 5925 C C . ILE B 1 267 ? 9.43 20.844 -4.77 1 98.38 267 ILE B C 1
ATOM 5927 O O . ILE B 1 267 ? 10.031 20.578 -3.723 1 98.38 267 ILE B O 1
ATOM 5931 N N . ILE B 1 268 ? 8.219 21.328 -4.785 1 98.62 268 ILE B N 1
ATOM 5932 C CA . ILE B 1 268 ? 7.445 21.469 -3.555 1 98.62 268 ILE B CA 1
ATOM 5933 C C . ILE B 1 268 ? 6.492 20.281 -3.412 1 98.62 268 ILE B C 1
ATOM 5935 O O . ILE B 1 268 ? 5.656 20.047 -4.285 1 98.62 268 ILE B O 1
ATOM 5939 N N . LEU B 1 269 ? 6.648 19.516 -2.381 1 98.81 269 LEU B N 1
ATOM 5940 C CA . LEU B 1 269 ? 5.695 18.484 -1.966 1 98.81 269 LEU B CA 1
ATOM 5941 C C . LEU B 1 269 ? 4.766 19.016 -0.88 1 98.81 269 LEU B C 1
ATOM 5943 O O . LEU B 1 269 ? 5.164 19.141 0.28 1 98.81 269 LEU B O 1
ATOM 5947 N N . GLU B 1 270 ? 3.588 19.359 -1.29 1 97.88 270 GLU B N 1
ATOM 5948 C CA . GLU B 1 270 ? 2.594 19.875 -0.354 1 97.88 270 GLU B CA 1
ATOM 5949 C C . GLU B 1 270 ? 1.707 18.766 0.183 1 97.88 270 GLU B C 1
ATOM 5951 O O . GLU B 1 270 ? 0.836 18.25 -0.528 1 97.88 270 GLU B O 1
ATOM 5956 N N . ASP B 1 271 ? 1.907 18.344 1.406 1 98.25 271 ASP B N 1
ATOM 5957 C CA . ASP B 1 271 ? 1.121 17.359 2.143 1 98.25 271 ASP B CA 1
ATOM 5958 C C . ASP B 1 271 ? -0.041 18.031 2.877 1 98.25 271 ASP B C 1
ATOM 5960 O O . ASP B 1 271 ? 0.137 18.562 3.971 1 98.25 271 ASP B O 1
ATOM 5964 N N . ASP B 1 272 ? -1.225 17.891 2.334 1 97.44 272 ASP B N 1
ATOM 5965 C CA . ASP B 1 272 ? -2.297 18.734 2.861 1 97.44 272 ASP B CA 1
ATOM 5966 C C . ASP B 1 272 ? -3.441 17.875 3.404 1 97.44 272 ASP B C 1
ATOM 5968 O O . ASP B 1 272 ? -4.598 18.062 3.029 1 97.44 272 ASP B O 1
ATOM 5972 N N . ALA B 1 273 ? -3.133 17.062 4.391 1 97.06 273 ALA B N 1
ATOM 5973 C CA . ALA B 1 273 ? -4.078 16.141 5 1 97.06 273 ALA B CA 1
ATOM 5974 C C . ALA B 1 273 ? -5.203 16.891 5.711 1 97.06 273 ALA B C 1
ATOM 5976 O O . ALA B 1 273 ? -6.301 16.359 5.879 1 97.06 273 ALA B O 1
ATOM 5977 N N . TYR B 1 274 ? -5.023 18.141 6.109 1 97.62 274 TYR B N 1
ATOM 5978 C CA . TYR B 1 274 ? -5.977 18.859 6.949 1 97.62 274 TYR B CA 1
ATOM 5979 C C . TYR B 1 274 ? -6.668 19.969 6.16 1 97.62 274 TYR B C 1
ATOM 5981 O O . TYR B 1 274 ? -7.305 20.859 6.746 1 97.62 274 TYR B O 1
ATOM 5989 N N . PHE B 1 275 ? -6.555 19.906 4.852 1 97.81 275 PHE B N 1
ATOM 5990 C CA . PHE B 1 275 ? -7.074 20.922 3.959 1 97.81 275 PHE B CA 1
ATOM 5991 C C . PHE B 1 275 ? -8.547 21.188 4.242 1 97.81 275 PHE B C 1
ATOM 5993 O O . PHE B 1 275 ? -8.977 22.344 4.293 1 97.81 275 PHE B O 1
ATOM 6000 N N . TRP B 1 276 ? -9.336 20.172 4.508 1 97.5 276 TRP B N 1
ATOM 6001 C CA . TRP B 1 276 ? -10.789 20.25 4.637 1 97.5 276 TRP B CA 1
ATOM 6002 C C . TRP B 1 276 ? -11.188 20.812 5.996 1 97.5 276 TRP B C 1
ATOM 6004 O O . TRP B 1 276 ? -12.344 21.188 6.207 1 97.5 276 TRP B O 1
ATOM 6014 N N . LEU B 1 277 ? -10.242 20.875 6.887 1 97.75 277 LEU B N 1
ATOM 6015 C CA . LEU B 1 277 ? -10.523 21.266 8.258 1 97.75 277 LEU B CA 1
ATOM 6016 C C . LEU B 1 277 ? -10.062 22.703 8.516 1 97.75 277 LEU B C 1
ATOM 6018 O O . LEU B 1 277 ? -9.312 22.953 9.469 1 97.75 277 LEU B O 1
ATOM 6022 N N . GLN B 1 278 ? -10.469 23.609 7.68 1 98 278 GLN B N 1
ATOM 6023 C CA . GLN B 1 278 ? -10.25 25.047 7.883 1 98 278 GLN B CA 1
ATOM 6024 C C . GLN B 1 278 ? -11.43 25.688 8.609 1 98 278 GLN B C 1
ATOM 6026 O O . GLN B 1 278 ? -12.586 25.469 8.227 1 98 278 GLN B O 1
ATOM 6031 N N . TYR B 1 279 ? -11.172 26.391 9.633 1 97.25 279 TYR B N 1
ATOM 6032 C CA . TYR B 1 279 ? -12.172 27.156 10.367 1 97.25 279 TYR B CA 1
ATOM 6033 C C . TYR B 1 279 ? -11.57 28.422 10.961 1 97.25 279 TYR B C 1
ATOM 6035 O O . TYR B 1 279 ? -11.578 28.609 12.18 1 97.25 279 TYR B O 1
ATOM 6043 N N . PRO B 1 280 ? -11.156 29.312 10.102 1 95 280 PRO B N 1
ATOM 6044 C CA . PRO B 1 280 ? -10.406 30.5 10.531 1 95 280 PRO B CA 1
ATOM 6045 C C . PRO B 1 280 ? -11.188 31.391 11.492 1 95 280 PRO B C 1
ATOM 6047 O O . PRO B 1 280 ? -10.594 32.125 12.281 1 95 280 PRO B O 1
ATOM 6050 N N . GLN B 1 281 ? -12.477 31.359 11.508 1 92.5 281 GLN B N 1
ATOM 6051 C CA . GLN B 1 281 ? -13.289 32.25 12.32 1 92.5 281 GLN B CA 1
ATOM 6052 C C . GLN B 1 281 ? -14.016 31.484 13.422 1 92.5 281 GLN B C 1
ATOM 6054 O O . GLN B 1 281 ? -14.961 32 14.023 1 92.5 281 GLN B O 1
ATOM 6059 N N . GLY B 1 282 ? -13.672 30.297 13.609 1 90.81 282 GLY B N 1
ATOM 6060 C CA . GLY B 1 282 ? -14.281 29.516 14.672 1 90.81 282 GLY B CA 1
ATOM 6061 C C . GLY B 1 282 ? -15.555 28.812 14.242 1 90.81 282 GLY B C 1
ATOM 6062 O O . GLY B 1 282 ? -15.844 28.734 13.047 1 90.81 282 GLY B O 1
ATOM 6063 N N . PRO B 1 283 ? -16.234 28.203 15.227 1 87.56 283 PRO B N 1
ATOM 6064 C CA . PRO B 1 283 ? -17.359 27.312 14.906 1 87.56 283 PRO B CA 1
ATOM 6065 C C . PRO B 1 283 ? -18.562 28.062 14.352 1 87.56 283 PRO B C 1
ATOM 6067 O O . PRO B 1 283 ? -19.406 27.469 13.656 1 87.56 283 PRO B O 1
ATOM 6070 N N . GLU B 1 284 ? -18.656 29.312 14.625 1 89.5 284 GLU B N 1
ATOM 6071 C CA . GLU B 1 284 ? -19.859 30.078 14.242 1 89.5 284 GLU B CA 1
ATOM 6072 C C . GLU B 1 284 ? -19.812 30.469 12.773 1 89.5 284 GLU B C 1
ATOM 6074 O O . GLU B 1 284 ? -20.828 30.812 12.188 1 89.5 284 GLU B O 1
ATOM 6079 N N . ALA B 1 285 ? -18.656 30.484 12.188 1 93.75 285 ALA B N 1
ATOM 6080 C CA . ALA B 1 285 ? -18.484 30.828 10.781 1 93.75 285 ALA B CA 1
ATOM 6081 C C . ALA B 1 285 ? -17.406 29.953 10.133 1 93.75 285 ALA B C 1
ATOM 6083 O O . ALA B 1 285 ? -16.219 30.266 10.203 1 93.75 285 ALA B O 1
ATOM 6084 N N . VAL B 1 286 ? -17.906 28.938 9.461 1 96.25 286 VAL B N 1
ATOM 6085 C CA . VAL B 1 286 ? -16.984 28.031 8.789 1 96.25 286 VAL B CA 1
ATOM 6086 C C . VAL B 1 286 ? -17.125 28.188 7.273 1 96.25 286 VAL B C 1
ATOM 6088 O O . VAL B 1 286 ? -18.188 28.562 6.777 1 96.25 286 VAL B O 1
ATOM 6091 N N . PRO B 1 287 ? -16.125 27.891 6.508 1 97.25 287 PRO B N 1
ATOM 6092 C CA . PRO B 1 287 ? -16.109 28.25 5.086 1 97.25 287 PRO B CA 1
ATOM 6093 C C . PRO B 1 287 ? -16.828 27.219 4.215 1 97.25 287 PRO B C 1
ATOM 6095 O O . PRO B 1 287 ? -17.172 27.516 3.064 1 97.25 287 PRO B O 1
ATOM 6098 N N . GLY B 1 288 ? -17.016 26.016 4.664 1 96.5 288 GLY B N 1
ATOM 6099 C CA . GLY B 1 288 ? -17.5 24.969 3.766 1 96.5 288 GLY B CA 1
ATOM 6100 C C . GLY B 1 288 ? -16.531 24.672 2.637 1 96.5 288 GLY B C 1
ATOM 6101 O O . GLY B 1 288 ? -15.344 24.453 2.871 1 96.5 288 GLY B O 1
ATOM 6102 N N . LEU B 1 289 ? -16.984 24.656 1.426 1 96.94 289 LEU B N 1
ATOM 6103 C CA . LEU B 1 289 ? -16.141 24.344 0.279 1 96.94 289 LEU B CA 1
ATOM 6104 C C . LEU B 1 289 ? -15.383 25.562 -0.197 1 96.94 289 LEU B C 1
ATOM 6106 O O . LEU B 1 289 ? -14.562 25.484 -1.117 1 96.94 289 LEU B O 1
ATOM 6110 N N . ASN B 1 290 ? -15.625 26.75 0.394 1 96.88 290 ASN B N 1
ATOM 6111 C CA . ASN B 1 290 ? -14.852 27.953 0.082 1 96.88 290 ASN B CA 1
ATOM 6112 C C . ASN B 1 290 ? -13.531 27.984 0.853 1 96.88 290 ASN B C 1
ATOM 6114 O O . ASN B 1 290 ? -13.289 28.891 1.64 1 96.88 290 ASN B O 1
ATOM 6118 N N . LEU B 1 291 ? -12.695 27.062 0.56 1 97.12 291 LEU B N 1
ATOM 6119 C CA . LEU B 1 291 ? -11.445 26.828 1.269 1 97.12 291 LEU B CA 1
ATOM 6120 C C . LEU B 1 291 ? -10.305 27.609 0.616 1 97.12 291 LEU B C 1
ATOM 6122 O O . LEU B 1 291 ? -10.32 27.844 -0.593 1 97.12 291 LEU B O 1
ATOM 6126 N N . ARG B 1 292 ? -9.344 28.062 1.377 1 95.75 292 ARG B N 1
ATOM 6127 C CA . ARG B 1 292 ? -8.148 28.688 0.833 1 95.75 292 ARG B CA 1
ATOM 6128 C C . ARG B 1 292 ? -7.254 27.672 0.136 1 95.75 292 ARG B C 1
ATOM 6130 O O . ARG B 1 292 ? -6.871 26.672 0.737 1 95.75 292 ARG B O 1
ATOM 6137 N N . PRO B 1 293 ? -6.875 27.922 -1.077 1 96.19 293 PRO B N 1
ATOM 6138 C CA . PRO B 1 293 ? -6.082 26.953 -1.833 1 96.19 293 PRO B CA 1
ATOM 6139 C C . PRO B 1 293 ? -4.621 26.906 -1.388 1 96.19 293 PRO B C 1
ATOM 6141 O O . PRO B 1 293 ? -4.16 27.812 -0.682 1 96.19 293 PRO B O 1
ATOM 6144 N N . GLY B 1 294 ? -3.908 25.812 -1.793 1 95.56 294 GLY B N 1
ATOM 6145 C CA . GLY B 1 294 ? -2.502 25.625 -1.476 1 95.56 294 GLY B CA 1
ATOM 6146 C C . GLY B 1 294 ? -1.574 26.047 -2.596 1 95.56 294 GLY B C 1
ATOM 6147 O O . GLY B 1 294 ? -1.918 26.922 -3.391 1 95.56 294 GLY B O 1
ATOM 6148 N N . PHE B 1 295 ? -0.349 25.531 -2.6 1 97.69 295 PHE B N 1
ATOM 6149 C CA . PHE B 1 295 ? 0.713 25.891 -3.531 1 97.69 295 PHE B CA 1
ATOM 6150 C C . PHE B 1 295 ? 0.297 25.594 -4.969 1 97.69 295 PHE B C 1
ATOM 6152 O O . PHE B 1 295 ? 0.718 26.281 -5.898 1 97.69 295 PHE B O 1
ATOM 6159 N N . LEU B 1 296 ? -0.506 24.547 -5.121 1 96.12 296 LEU B N 1
ATOM 6160 C CA . LEU B 1 296 ? -0.912 24.141 -6.461 1 96.12 296 LEU B CA 1
ATOM 6161 C C . LEU B 1 296 ? -1.558 25.297 -7.211 1 96.12 296 LEU B C 1
ATOM 6163 O O . LEU B 1 296 ? -1.408 25.406 -8.43 1 96.12 296 LEU B O 1
ATOM 6167 N N . SER B 1 297 ? -2.229 26.188 -6.547 1 95.31 297 SER B N 1
ATOM 6168 C CA . SER B 1 297 ? -2.975 27.297 -7.141 1 95.31 297 SER B CA 1
ATOM 6169 C C . SER B 1 297 ? -2.037 28.344 -7.73 1 95.31 297 SER B C 1
ATOM 6171 O O . SER B 1 297 ? -2.439 29.125 -8.586 1 95.31 297 SER B O 1
ATOM 6173 N N . ILE B 1 298 ? -0.79 28.375 -7.332 1 95.62 298 ILE B N 1
ATOM 6174 C CA . ILE B 1 298 ? 0.12 29.406 -7.801 1 95.62 298 ILE B CA 1
ATOM 6175 C C . ILE B 1 298 ? 1.249 28.781 -8.609 1 95.62 298 ILE B C 1
ATOM 6177 O O . ILE B 1 298 ? 2.254 29.438 -8.906 1 95.62 298 ILE B O 1
ATOM 6181 N N . ASP B 1 299 ? 1.153 27.5 -8.906 1 95.81 299 ASP B N 1
ATOM 6182 C CA . ASP B 1 299 ? 2.207 26.75 -9.586 1 95.81 299 ASP B CA 1
ATOM 6183 C C . ASP B 1 299 ? 2.203 27.031 -11.086 1 95.81 299 ASP B C 1
ATOM 6185 O O . ASP B 1 299 ? 1.526 26.344 -11.852 1 95.81 299 ASP B O 1
ATOM 6189 N N . VAL B 1 300 ? 3.082 27.859 -11.516 1 92.31 300 VAL B N 1
ATOM 6190 C CA . VAL B 1 300 ? 3.113 28.234 -12.922 1 92.31 300 VAL B CA 1
ATOM 6191 C C . VAL B 1 300 ? 4.191 27.438 -13.648 1 92.31 300 VAL B C 1
ATOM 6193 O O . VAL B 1 300 ? 4.246 27.438 -14.883 1 92.31 300 VAL B O 1
ATOM 6196 N N . ASP B 1 301 ? 5.016 26.688 -12.906 1 93 301 ASP B N 1
ATOM 6197 C CA . ASP B 1 301 ? 6.16 26 -13.508 1 93 301 ASP B CA 1
ATOM 6198 C C . ASP B 1 301 ? 5.961 24.484 -13.516 1 93 301 ASP B C 1
ATOM 6200 O O . ASP B 1 301 ? 6.766 23.75 -14.102 1 93 301 ASP B O 1
ATOM 6204 N N . GLY B 1 302 ? 4.934 24 -12.844 1 94.94 302 GLY B N 1
ATOM 6205 C CA . GLY B 1 302 ? 4.758 22.562 -12.703 1 94.94 302 GLY B CA 1
ATOM 6206 C C . GLY B 1 302 ? 5.695 21.938 -11.688 1 94.94 302 GLY B C 1
ATOM 6207 O O . GLY B 1 302 ? 6.227 20.859 -11.914 1 94.94 302 GLY B O 1
ATOM 6208 N N . ARG B 1 303 ? 5.965 22.703 -10.586 1 96.75 303 ARG B N 1
ATOM 6209 C CA . ARG B 1 303 ? 6.941 22.219 -9.625 1 96.75 303 ARG B CA 1
ATOM 6210 C C . ARG B 1 303 ? 6.266 21.781 -8.328 1 96.75 303 ARG B C 1
ATOM 6212 O O . ARG B 1 303 ? 6.93 21.328 -7.395 1 96.75 303 ARG B O 1
ATOM 6219 N N . VAL B 1 304 ? 4.898 21.797 -8.281 1 98.06 304 VAL B N 1
ATOM 6220 C CA . VAL B 1 304 ? 4.18 21.453 -7.055 1 98.06 304 VAL B CA 1
ATOM 6221 C C . VAL B 1 304 ? 3.529 20.078 -7.203 1 98.06 304 VAL B C 1
ATOM 6223 O O . VAL B 1 304 ? 2.859 19.812 -8.203 1 98.06 304 VAL B O 1
ATOM 6226 N N . ILE B 1 305 ? 3.789 19.203 -6.246 1 98.44 305 ILE B N 1
ATOM 6227 C CA . ILE B 1 305 ? 3.084 17.953 -6.051 1 98.44 305 ILE B CA 1
ATOM 6228 C C . ILE B 1 305 ? 2.16 18.047 -4.84 1 98.44 305 ILE B C 1
ATOM 6230 O O . ILE B 1 305 ? 2.607 18.359 -3.734 1 98.44 305 ILE B O 1
ATOM 6234 N N . ARG B 1 306 ? 0.933 17.812 -5.051 1 98.5 306 ARG B N 1
ATOM 6235 C CA . ARG B 1 306 ? -0.017 17.875 -3.945 1 98.5 306 ARG B CA 1
ATOM 6236 C C . ARG B 1 306 ? -0.482 16.469 -3.549 1 98.5 306 ARG B C 1
ATOM 6238 O O . ARG B 1 306 ? -0.806 15.656 -4.41 1 98.5 306 ARG B O 1
ATOM 6245 N N . VAL B 1 307 ? -0.483 16.219 -2.258 1 98.62 307 VAL B N 1
ATOM 6246 C CA . VAL B 1 307 ? -0.979 14.961 -1.709 1 98.62 307 VAL B CA 1
ATOM 6247 C C . VAL B 1 307 ? -2.195 15.227 -0.824 1 98.62 307 VAL B C 1
ATOM 6249 O O . VAL B 1 307 ? -2.119 16 0.128 1 98.62 307 VAL B O 1
ATOM 6252 N N . ASP B 1 308 ? -3.271 14.617 -1.173 1 98.19 308 ASP B N 1
ATOM 6253 C CA . ASP B 1 308 ? -4.523 14.703 -0.426 1 98.19 308 ASP B CA 1
ATOM 6254 C C . ASP B 1 308 ? -4.906 13.352 0.164 1 98.19 308 ASP B C 1
ATOM 6256 O O . ASP B 1 308 ? -4.387 12.312 -0.253 1 98.19 308 ASP B O 1
ATOM 6260 N N . THR B 1 309 ? -5.754 13.375 1.138 1 97.25 309 THR B N 1
ATOM 6261 C CA . THR B 1 309 ? -6.285 12.156 1.74 1 97.25 309 THR B CA 1
ATOM 6262 C C . THR B 1 309 ? -7.75 12.336 2.127 1 97.25 309 THR B C 1
ATOM 6264 O O . THR B 1 309 ? -8.195 13.453 2.383 1 97.25 309 THR B O 1
ATOM 6267 N N . LEU B 1 310 ? -8.5 11.273 2.15 1 97.69 310 LEU B N 1
ATOM 6268 C CA . LEU B 1 310 ? -9.875 11.289 2.643 1 97.69 310 LEU B CA 1
ATOM 6269 C C . LEU B 1 310 ? -9.93 10.883 4.109 1 97.69 310 LEU B C 1
ATOM 6271 O O . LEU B 1 310 ? -11.008 10.789 4.691 1 97.69 310 LEU B O 1
ATOM 6275 N N . ALA B 1 311 ? -8.773 10.703 4.715 1 95.88 311 ALA B N 1
ATOM 6276 C CA . ALA B 1 311 ? -8.695 10.203 6.086 1 95.88 311 ALA B CA 1
ATOM 6277 C C . ALA B 1 311 ? -9.328 11.195 7.062 1 95.88 311 ALA B C 1
ATOM 6279 O O . ALA B 1 311 ? -9.922 10.789 8.07 1 95.88 311 ALA B O 1
ATOM 6280 N N . LYS B 1 312 ? -9.133 12.5 6.785 1 95.5 312 LYS B N 1
ATOM 6281 C CA . LYS B 1 312 ? -9.609 13.523 7.707 1 95.5 312 LYS B CA 1
ATOM 6282 C C . LYS B 1 312 ? -10.945 14.102 7.238 1 95.5 312 LYS B C 1
ATOM 6284 O O . LYS B 1 312 ? -11.617 14.812 7.988 1 95.5 312 LYS B O 1
ATOM 6289 N N . LEU B 1 313 ? -11.258 13.797 6.059 1 95.94 313 LEU B N 1
ATOM 6290 C CA . LEU B 1 313 ? -12.555 14.219 5.539 1 95.94 313 LEU B CA 1
ATOM 6291 C C . LEU B 1 313 ? -13.625 13.172 5.82 1 95.94 313 LEU B C 1
ATOM 6293 O O . LEU B 1 313 ? -14.719 13.5 6.266 1 95.94 313 LEU B O 1
ATOM 6297 N N . LEU B 1 314 ? -13.352 11.906 5.516 1 96.25 314 LEU B N 1
ATOM 6298 C CA . LEU B 1 314 ? -14.32 10.828 5.637 1 96.25 314 LEU B CA 1
ATOM 6299 C C . LEU B 1 314 ? -13.891 9.82 6.699 1 96.25 314 LEU B C 1
ATOM 6301 O O . LEU B 1 314 ? -14.539 9.695 7.738 1 96.25 314 LEU B O 1
ATOM 6305 N N . GLY B 1 315 ? -12.797 9.18 6.508 1 96.06 315 GLY B N 1
ATOM 6306 C CA . GLY B 1 315 ? -12.273 8.195 7.441 1 96.06 315 GLY B CA 1
ATOM 6307 C C . GLY B 1 315 ? -10.992 7.547 6.965 1 96.06 315 GLY B C 1
ATOM 6308 O O . GLY B 1 315 ? -10.859 7.211 5.789 1 96.06 315 GLY B O 1
ATOM 6309 N N . PRO B 1 316 ? -10.094 7.406 7.902 1 96 316 PRO B N 1
ATOM 6310 C CA . PRO B 1 316 ? -8.797 6.828 7.527 1 96 316 PRO B CA 1
ATOM 6311 C C . PRO B 1 316 ? -8.891 5.344 7.18 1 96 316 PRO B C 1
ATOM 6313 O O . PRO B 1 316 ? -8.023 4.809 6.492 1 96 316 PRO B O 1
ATOM 6316 N N . GLY B 1 317 ? -9.953 4.664 7.566 1 96.69 317 GLY B N 1
ATOM 6317 C CA . GLY B 1 317 ? -10.094 3.234 7.344 1 96.69 317 GLY B CA 1
ATOM 6318 C C . GLY B 1 317 ? -10.297 2.875 5.887 1 96.69 317 GLY B C 1
ATOM 6319 O O . GLY B 1 317 ? -10.109 1.722 5.492 1 96.69 317 GLY B O 1
ATOM 6320 N N . PHE B 1 318 ? -10.719 3.812 5.09 1 97.5 318 PHE B N 1
ATOM 6321 C CA . PHE B 1 318 ? -10.969 3.576 3.672 1 97.5 318 PHE B CA 1
ATOM 6322 C C . PHE B 1 318 ? -9.656 3.557 2.887 1 97.5 318 PHE B C 1
ATOM 6324 O O . PHE B 1 318 ? -9.617 3.064 1.758 1 97.5 318 PHE B O 1
ATOM 6331 N N . ARG B 1 319 ? -8.594 4.121 3.447 1 96.75 319 ARG B N 1
ATOM 6332 C CA . ARG B 1 319 ? -7.27 4.195 2.846 1 96.75 319 ARG B CA 1
ATOM 6333 C C . ARG B 1 319 ? -7.344 4.758 1.43 1 96.75 319 ARG B C 1
ATOM 6335 O O . ARG B 1 319 ? -6.836 4.148 0.486 1 96.75 319 ARG B O 1
ATOM 6342 N N . LEU B 1 320 ? -7.934 5.957 1.359 1 97.81 320 LEU B N 1
ATOM 6343 C CA . LEU B 1 320 ? -8.047 6.617 0.063 1 97.81 320 LEU B CA 1
ATOM 6344 C C . LEU B 1 320 ? -7.473 8.023 0.116 1 97.81 320 LEU B C 1
ATOM 6346 O O . LEU B 1 320 ? -7.652 8.742 1.104 1 97.81 320 LEU B O 1
ATOM 6350 N N . GLY B 1 321 ? -6.766 8.375 -0.843 1 97.81 321 GLY B N 1
ATOM 6351 C CA . GLY B 1 321 ? -6.227 9.688 -1.146 1 97.81 321 GLY B CA 1
ATOM 6352 C C . GLY B 1 321 ? -5.863 9.867 -2.607 1 97.81 321 GLY B C 1
ATOM 6353 O O . GLY B 1 321 ? -6.273 9.07 -3.455 1 97.81 321 GLY B O 1
ATOM 6354 N N . TRP B 1 322 ? -5.172 10.914 -2.893 1 98.56 322 TRP B N 1
ATOM 6355 C CA . TRP B 1 322 ? -4.699 11.086 -4.262 1 98.56 322 TRP B CA 1
ATOM 6356 C C . TRP B 1 322 ? -3.492 12.016 -4.316 1 98.56 322 TRP B C 1
ATOM 6358 O O . TRP B 1 322 ? -3.221 12.742 -3.357 1 98.56 322 TRP B O 1
ATOM 6368 N N . VAL B 1 323 ? -2.77 11.867 -5.352 1 98.56 323 VAL B N 1
ATOM 6369 C CA . VAL B 1 323 ? -1.69 12.781 -5.719 1 98.56 323 VAL B CA 1
ATOM 6370 C C . VAL B 1 323 ? -2.092 13.586 -6.953 1 98.56 323 VAL B C 1
ATOM 6372 O O . VAL B 1 323 ? -2.715 13.047 -7.875 1 98.56 323 VAL B O 1
ATOM 6375 N N . ALA B 1 324 ? -1.854 14.859 -6.941 1 98.38 324 ALA B N 1
ATOM 6376 C CA . ALA B 1 324 ? -2.088 15.75 -8.078 1 98.38 324 ALA B CA 1
ATOM 6377 C C . ALA B 1 324 ? -0.817 16.516 -8.445 1 98.38 324 ALA B C 1
ATOM 6379 O O . ALA B 1 324 ? -0.048 16.906 -7.57 1 98.38 324 ALA B O 1
ATOM 6380 N N . GLY B 1 325 ? -0.542 16.688 -9.695 1 97.19 325 GLY B N 1
ATOM 6381 C CA . GLY B 1 325 ? 0.625 17.391 -10.211 1 97.19 325 GLY B CA 1
ATOM 6382 C C . GLY B 1 325 ? 0.823 17.188 -11.703 1 97.19 325 GLY B C 1
ATOM 6383 O O . GLY B 1 325 ? -0.113 16.828 -12.422 1 97.19 325 GLY B O 1
ATOM 6384 N N . PRO B 1 326 ? 2.016 17.5 -12.18 1 95.06 326 PRO B N 1
ATOM 6385 C CA . PRO B 1 326 ? 2.293 17.312 -13.609 1 95.06 326 PRO B CA 1
ATOM 6386 C C . PRO B 1 326 ? 2.146 15.852 -14.047 1 95.06 326 PRO B C 1
ATOM 6388 O O . PRO B 1 326 ? 2.518 14.945 -13.305 1 95.06 326 PRO B O 1
ATOM 6391 N N . PRO B 1 327 ? 1.653 15.617 -15.242 1 94.56 327 PRO B N 1
ATOM 6392 C CA . PRO B 1 327 ? 1.343 14.266 -15.703 1 94.56 327 PRO B CA 1
ATOM 6393 C C . PRO B 1 327 ? 2.541 13.32 -15.625 1 94.56 327 PRO B C 1
ATOM 6395 O O . PRO B 1 327 ? 2.395 12.164 -15.234 1 94.56 327 PRO B O 1
ATOM 6398 N N . ALA B 1 328 ? 3.699 13.797 -15.945 1 93.81 328 ALA B N 1
ATOM 6399 C CA . ALA B 1 328 ? 4.883 12.938 -15.93 1 93.81 328 ALA B CA 1
ATOM 6400 C C . ALA B 1 328 ? 5.121 12.359 -14.539 1 93.81 328 ALA B C 1
ATOM 6402 O O . ALA B 1 328 ? 5.395 11.172 -14.391 1 93.81 328 ALA B O 1
ATOM 6403 N N . LEU B 1 329 ? 5.016 13.195 -13.562 1 95.81 329 LEU B N 1
ATOM 6404 C CA . LEU B 1 329 ? 5.227 12.766 -12.18 1 95.81 329 LEU B CA 1
ATOM 6405 C C . LEU B 1 329 ? 4.105 11.836 -11.727 1 95.81 329 LEU B C 1
ATOM 6407 O O . LEU B 1 329 ? 4.363 10.797 -11.125 1 95.81 329 LEU B O 1
ATOM 6411 N N . VAL B 1 330 ? 2.879 12.219 -12.016 1 97.44 330 VAL B N 1
ATOM 6412 C CA . VAL B 1 330 ? 1.725 11.445 -11.562 1 97.44 330 VAL B CA 1
ATOM 6413 C C . VAL B 1 330 ? 1.761 10.055 -12.188 1 97.44 330 VAL B C 1
ATOM 6415 O O . VAL B 1 330 ? 1.453 9.062 -11.523 1 97.44 330 VAL B O 1
ATOM 6418 N N . ASN B 1 331 ? 2.162 9.977 -13.422 1 94.56 331 ASN B N 1
ATOM 6419 C CA . ASN B 1 331 ? 2.285 8.688 -14.094 1 94.56 331 ASN B CA 1
ATOM 6420 C C . ASN B 1 331 ? 3.311 7.793 -13.406 1 94.56 331 ASN B C 1
ATOM 6422 O O . ASN B 1 331 ? 3.064 6.602 -13.203 1 94.56 331 ASN B O 1
ATOM 6426 N N . LYS B 1 332 ? 4.434 8.32 -13.055 1 94.44 332 LYS B N 1
ATOM 6427 C CA . LYS B 1 332 ? 5.48 7.555 -12.391 1 94.44 332 LYS B CA 1
ATOM 6428 C C . LYS B 1 332 ? 5.027 7.09 -11.008 1 94.44 332 LYS B C 1
ATOM 6430 O O . LYS B 1 332 ? 5.285 5.949 -10.617 1 94.44 332 LYS B O 1
ATOM 6435 N N . VAL B 1 333 ? 4.367 7.965 -10.328 1 96.69 333 VAL B N 1
ATOM 6436 C CA . VAL B 1 333 ? 3.871 7.625 -9 1 96.69 333 VAL B CA 1
ATOM 6437 C C . VAL B 1 333 ? 2.842 6.5 -9.109 1 96.69 333 VAL B C 1
ATOM 6439 O O . VAL B 1 333 ? 2.85 5.562 -8.305 1 96.69 333 VAL B O 1
ATOM 6442 N N . ALA B 1 334 ? 1.979 6.629 -10.086 1 94.75 334 ALA B N 1
ATOM 6443 C CA . ALA B 1 334 ? 0.947 5.621 -10.305 1 94.75 334 ALA B CA 1
ATOM 6444 C C . ALA B 1 334 ? 1.567 4.25 -10.57 1 94.75 334 ALA B C 1
ATOM 6446 O O . ALA B 1 334 ? 1.031 3.227 -10.141 1 94.75 334 ALA B O 1
ATOM 6447 N N . LEU B 1 335 ? 2.68 4.191 -11.25 1 90.81 335 LEU B N 1
ATOM 6448 C CA . LEU B 1 335 ? 3.371 2.934 -11.516 1 90.81 335 LEU B CA 1
ATOM 6449 C C . LEU B 1 335 ? 3.877 2.309 -10.219 1 90.81 335 LEU B C 1
ATOM 6451 O O . LEU B 1 335 ? 3.822 1.088 -10.055 1 90.81 335 LEU B O 1
ATOM 6455 N N . TYR B 1 336 ? 4.367 3.143 -9.344 1 92.5 336 TYR B N 1
ATOM 6456 C CA . TYR B 1 336 ? 4.844 2.65 -8.062 1 92.5 336 TYR B CA 1
ATOM 6457 C C . TYR B 1 336 ? 3.695 2.092 -7.23 1 92.5 336 TYR B C 1
ATOM 6459 O O . TYR B 1 336 ? 3.826 1.033 -6.609 1 92.5 336 TYR B O 1
ATOM 6467 N N . ILE B 1 337 ? 2.613 2.805 -7.242 1 92.31 337 ILE B N 1
ATOM 6468 C CA . ILE B 1 337 ? 1.451 2.361 -6.477 1 92.31 337 ILE B CA 1
ATOM 6469 C C . ILE B 1 337 ? 0.928 1.047 -7.051 1 92.31 337 ILE B C 1
ATOM 6471 O O . ILE B 1 337 ? 0.62 0.116 -6.301 1 92.31 337 ILE B O 1
ATOM 6475 N N . ALA B 1 338 ? 0.849 0.981 -8.32 1 88.19 338 ALA B N 1
ATOM 6476 C CA . ALA B 1 338 ? 0.376 -0.231 -8.984 1 88.19 338 ALA B CA 1
ATOM 6477 C C . ALA B 1 338 ? 1.29 -1.415 -8.68 1 88.19 338 ALA B C 1
ATOM 6479 O O . ALA B 1 338 ? 0.819 -2.541 -8.5 1 88.19 338 ALA B O 1
ATOM 6480 N N . ALA B 1 339 ? 2.535 -1.161 -8.609 1 85 339 ALA B N 1
ATOM 6481 C CA . ALA B 1 339 ? 3.514 -2.213 -8.344 1 85 339 ALA B CA 1
ATOM 6482 C C . ALA B 1 339 ? 3.375 -2.746 -6.926 1 85 339 ALA B C 1
ATOM 6484 O O . ALA B 1 339 ? 3.469 -3.953 -6.695 1 85 339 ALA B O 1
ATOM 6485 N N . ILE B 1 340 ? 3.104 -1.876 -6.016 1 84 340 ILE B N 1
ATOM 6486 C CA . ILE B 1 340 ? 3.178 -2.26 -4.609 1 84 340 ILE B CA 1
ATOM 6487 C C . ILE B 1 340 ? 1.841 -2.852 -4.164 1 84 340 ILE B C 1
ATOM 6489 O O . ILE B 1 340 ? 1.801 -3.736 -3.307 1 84 340 ILE B O 1
ATOM 6493 N N . SER B 1 341 ? 0.739 -2.328 -4.742 1 85.06 341 SER B N 1
ATOM 6494 C CA . SER B 1 341 ? -0.522 -2.797 -4.176 1 85.06 341 SER B CA 1
ATOM 6495 C C . SER B 1 341 ? -1.596 -2.926 -5.254 1 85.06 341 SER B C 1
ATOM 6497 O O . SER B 1 341 ? -2.766 -3.162 -4.945 1 85.06 341 SER B O 1
ATOM 6499 N N . VAL B 1 342 ? -1.246 -2.816 -6.488 1 86.19 342 VAL B N 1
ATOM 6500 C CA . VAL B 1 342 ? -2.229 -2.834 -7.566 1 86.19 342 VAL B CA 1
ATOM 6501 C C . VAL B 1 342 ? -3.271 -1.742 -7.332 1 86.19 342 VAL B C 1
ATOM 6503 O O . VAL B 1 342 ? -4.379 -1.806 -7.875 1 86.19 342 VAL B O 1
ATOM 6506 N N . GLY B 1 343 ? -2.953 -0.807 -6.48 1 89.81 343 GLY B N 1
ATOM 6507 C CA . GLY B 1 343 ? -3.84 0.306 -6.18 1 89.81 343 GLY B CA 1
ATOM 6508 C C . GLY B 1 343 ? -4.566 0.149 -4.855 1 89.81 343 GLY B C 1
ATOM 6509 O O . GLY B 1 343 ? -4.316 -0.803 -4.113 1 89.81 343 GLY B O 1
ATOM 6510 N N . ALA B 1 344 ? -5.383 1.141 -4.555 1 95.19 344 ALA B N 1
ATOM 6511 C CA . ALA B 1 344 ? -6.227 1.112 -3.361 1 95.19 344 ALA B CA 1
ATOM 6512 C C . ALA B 1 344 ? -7.344 0.082 -3.502 1 95.19 344 ALA B C 1
ATOM 6514 O O . ALA B 1 344 ? -7.664 -0.345 -4.613 1 95.19 344 ALA B O 1
ATOM 6515 N N . SER B 1 345 ? -7.883 -0.346 -2.375 1 96.81 345 SER B N 1
ATOM 6516 C CA . SER B 1 345 ? -9 -1.283 -2.363 1 96.81 345 SER B CA 1
ATOM 6517 C C . SER B 1 345 ? -10.117 -0.823 -3.295 1 96.81 345 SER B C 1
ATOM 6519 O O . SER B 1 345 ? -10.594 0.311 -3.191 1 96.81 345 SER B O 1
ATOM 6521 N N . SER B 1 346 ? -10.508 -1.714 -4.242 1 97.44 346 SER B N 1
ATOM 6522 C CA . SER B 1 346 ? -11.617 -1.39 -5.137 1 97.44 346 SER B CA 1
ATOM 6523 C C . SER B 1 346 ? -12.914 -1.202 -4.363 1 97.44 346 SER B C 1
ATOM 6525 O O . SER B 1 346 ? -13.742 -0.365 -4.727 1 97.44 346 SER B O 1
ATOM 6527 N N . LEU B 1 347 ? -13.094 -1.988 -3.314 1 97.81 347 LEU B N 1
ATOM 6528 C CA . LEU B 1 347 ? -14.281 -1.853 -2.475 1 97.81 347 LEU B CA 1
ATOM 6529 C C . LEU B 1 347 ? -14.406 -0.43 -1.94 1 97.81 347 LEU B C 1
ATOM 6531 O O . LEU B 1 347 ? -15.461 0.198 -2.076 1 97.81 347 LEU B O 1
ATOM 6535 N N . SER B 1 348 ? -13.344 0.094 -1.378 1 97.94 348 SER B N 1
ATOM 6536 C CA . SER B 1 348 ? -13.344 1.454 -0.85 1 97.94 348 SER B CA 1
ATOM 6537 C C . SER B 1 348 ? -13.609 2.475 -1.951 1 97.94 348 SER B C 1
ATOM 6539 O O . SER B 1 348 ? -14.383 3.416 -1.762 1 97.94 348 SER B O 1
ATOM 6541 N N . GLN B 1 349 ? -12.922 2.301 -3.074 1 98.44 349 GLN B N 1
ATOM 6542 C CA . GLN B 1 349 ? -13.023 3.277 -4.152 1 98.44 349 GLN B CA 1
ATOM 6543 C C . GLN B 1 349 ? -14.445 3.359 -4.691 1 98.44 349 GLN B C 1
ATOM 6545 O O . GLN B 1 349 ? -14.992 4.453 -4.867 1 98.44 349 GLN B O 1
ATOM 6550 N N . VAL B 1 350 ? -15.078 2.197 -4.957 1 97.94 350 VAL B N 1
ATOM 6551 C CA . VAL B 1 350 ? -16.422 2.158 -5.516 1 97.94 350 VAL B CA 1
ATOM 6552 C C . VAL B 1 350 ? -17.422 2.705 -4.5 1 97.94 350 VAL B C 1
ATOM 6554 O O . VAL B 1 350 ? -18.266 3.541 -4.836 1 97.94 350 VAL B O 1
ATOM 6557 N N . MET B 1 351 ? -17.312 2.275 -3.271 1 97.12 351 MET B N 1
ATOM 6558 C CA . MET B 1 351 ? -18.25 2.695 -2.225 1 97.12 351 MET B CA 1
ATOM 6559 C C . MET B 1 351 ? -18.156 4.199 -2 1 97.12 351 MET B C 1
ATOM 6561 O O . MET B 1 351 ? -19.188 4.879 -1.935 1 97.12 351 MET B O 1
ATOM 6565 N N . ILE B 1 352 ? -16.984 4.73 -1.886 1 98.06 352 ILE B N 1
ATOM 6566 C CA . ILE B 1 352 ? -16.797 6.148 -1.609 1 98.06 352 ILE B CA 1
ATOM 6567 C C . ILE B 1 352 ? -17.219 6.973 -2.826 1 98.06 352 ILE B C 1
ATOM 6569 O O . ILE B 1 352 ? -17.812 8.039 -2.684 1 98.06 352 ILE B O 1
ATOM 6573 N N . HIS B 1 353 ? -16.875 6.48 -4.027 1 98.25 353 HIS B N 1
ATOM 6574 C CA . HIS B 1 353 ? -17.344 7.191 -5.211 1 98.25 353 HIS B CA 1
ATOM 6575 C C . HIS B 1 353 ? -18.875 7.297 -5.227 1 98.25 353 HIS B C 1
ATOM 6577 O O . HIS B 1 353 ? -19.422 8.359 -5.527 1 98.25 353 HIS B O 1
ATOM 6583 N N . GLN B 1 354 ? -19.547 6.156 -4.949 1 96.81 354 GLN B N 1
ATOM 6584 C CA . GLN B 1 354 ? -21 6.156 -4.957 1 96.81 354 GLN B CA 1
ATOM 6585 C C . GLN B 1 354 ? -21.562 7.094 -3.891 1 96.81 354 GLN B C 1
ATOM 6587 O O . GLN B 1 354 ? -22.578 7.754 -4.105 1 96.81 354 GLN B O 1
ATOM 6592 N N . LEU B 1 355 ? -20.953 7.176 -2.732 1 95.88 355 LEU B N 1
ATOM 6593 C CA . LEU B 1 355 ? -21.344 8.109 -1.682 1 95.88 355 LEU B CA 1
ATOM 6594 C C . LEU B 1 355 ? -21.234 9.555 -2.17 1 95.88 355 LEU B C 1
ATOM 6596 O O . LEU B 1 355 ? -22.172 10.336 -2.01 1 95.88 355 LEU B O 1
ATOM 6600 N N . LEU B 1 356 ? -20.109 9.898 -2.768 1 96.88 356 LEU B N 1
ATOM 6601 C CA . LEU B 1 356 ? -19.859 11.25 -3.24 1 96.88 356 LEU B CA 1
ATOM 6602 C C . LEU B 1 356 ? -20.812 11.625 -4.367 1 96.88 356 LEU B C 1
ATOM 6604 O O . LEU B 1 356 ? -21.25 12.781 -4.465 1 96.88 356 LEU B O 1
ATOM 6608 N N . LEU B 1 357 ? -21.047 10.68 -5.23 1 95.56 357 LEU B N 1
ATOM 6609 C CA . LEU B 1 357 ? -22.016 10.891 -6.305 1 95.56 357 LEU B CA 1
ATOM 6610 C C . LEU B 1 357 ? -23.406 11.188 -5.742 1 95.56 357 LEU B C 1
ATOM 6612 O O . LEU B 1 357 ? -24.078 12.094 -6.207 1 95.56 357 LEU B O 1
ATOM 6616 N N . GLN B 1 358 ? -23.828 10.391 -4.789 1 93.69 358 GLN B N 1
ATOM 6617 C CA . GLN B 1 358 ? -25.125 10.586 -4.156 1 93.69 358 GLN B CA 1
ATOM 6618 C C . GLN B 1 358 ? -25.219 11.961 -3.492 1 93.69 358 GLN B C 1
ATOM 6620 O O . GLN B 1 358 ? -26.266 12.617 -3.564 1 93.69 358 GLN B O 1
ATOM 6625 N N . TRP B 1 359 ? -24.172 12.367 -2.822 1 93.12 359 TRP B N 1
ATOM 6626 C CA . TRP B 1 359 ? -24.141 13.656 -2.133 1 93.12 359 TRP B CA 1
ATOM 6627 C C . TRP B 1 359 ? -24.172 14.805 -3.131 1 93.12 359 TRP B C 1
ATOM 6629 O O . TRP B 1 359 ? -24.812 15.828 -2.885 1 93.12 359 TRP B O 1
ATOM 6639 N N . GLY B 1 360 ? -23.5 14.609 -4.281 1 94.25 360 GLY B N 1
ATOM 6640 C CA . GLY B 1 360 ? -23.234 15.773 -5.117 1 94.25 360 GLY B CA 1
ATOM 6641 C C . GLY B 1 360 ? -22.484 16.875 -4.391 1 94.25 360 GLY B C 1
ATOM 6642 O O . GLY B 1 360 ? -21.969 16.656 -3.293 1 94.25 360 GLY B O 1
ATOM 6643 N N . ARG B 1 361 ? -22.375 18.078 -5.039 1 94.69 361 ARG B N 1
ATOM 6644 C CA . ARG B 1 361 ? -21.641 19.172 -4.422 1 94.69 361 ARG B CA 1
ATOM 6645 C C . ARG B 1 361 ? -22.406 19.75 -3.232 1 94.69 361 ARG B C 1
ATOM 6647 O O . ARG B 1 361 ? -21.797 20.062 -2.199 1 94.69 361 ARG B O 1
ATOM 6654 N N . PRO B 1 362 ? -23.766 19.844 -3.316 1 93.94 362 PRO B N 1
ATOM 6655 C CA . PRO B 1 362 ? -24.5 20.375 -2.158 1 93.94 362 PRO B CA 1
ATOM 6656 C C . PRO B 1 362 ? -24.359 19.484 -0.925 1 93.94 362 PRO B C 1
ATOM 6658 O O . PRO B 1 362 ? -24.172 19.984 0.186 1 93.94 362 PRO B O 1
ATOM 6661 N N . GLY B 1 363 ? -24.5 18.141 -1.163 1 92.94 363 GLY B N 1
ATOM 6662 C CA . GLY B 1 363 ? -24.344 17.219 -0.051 1 92.94 363 GLY B CA 1
ATOM 6663 C C . GLY B 1 363 ? -22.938 17.234 0.535 1 92.94 363 GLY B C 1
ATOM 6664 O O . GLY B 1 363 ? -22.766 17.125 1.752 1 92.94 363 GLY B O 1
ATOM 6665 N N . LEU B 1 364 ? -21.969 17.297 -0.341 1 95 364 LEU B N 1
ATOM 6666 C CA . LEU B 1 364 ? -20.578 17.406 0.124 1 95 364 LEU B CA 1
ATOM 6667 C C . LEU B 1 364 ? -20.375 18.672 0.943 1 95 364 LEU B C 1
ATOM 6669 O O . LEU B 1 364 ? -19.734 18.641 1.992 1 95 364 LEU B O 1
ATOM 6673 N N . GLU B 1 365 ? -20.891 19.781 0.472 1 95.5 365 GLU B N 1
ATOM 6674 C CA . GLU B 1 365 ? -20.797 21.047 1.189 1 95.5 365 GLU B CA 1
ATOM 6675 C C . GLU B 1 365 ? -21.406 20.938 2.584 1 95.5 365 GLU B C 1
ATOM 6677 O O . GLU B 1 365 ? -20.797 21.375 3.566 1 95.5 365 GLU B O 1
ATOM 6682 N N . ALA B 1 366 ? -22.578 20.391 2.66 1 92.69 366 ALA B N 1
ATOM 6683 C CA . ALA B 1 366 ? -23.25 20.234 3.947 1 92.69 366 ALA B CA 1
ATOM 6684 C C . ALA B 1 366 ? -22.406 19.391 4.902 1 92.69 366 ALA B C 1
ATOM 6686 O O . ALA B 1 366 ? -22.297 19.719 6.086 1 92.69 366 ALA B O 1
ATOM 6687 N N . TYR B 1 367 ? -21.875 18.328 4.363 1 93.06 367 TYR B N 1
ATOM 6688 C CA . TYR B 1 367 ? -21.047 17.453 5.176 1 93.06 367 TYR B CA 1
ATOM 6689 C C . TYR B 1 367 ? -19.812 18.188 5.68 1 93.06 367 TYR B C 1
ATOM 6691 O O . TYR B 1 367 ? -19.453 18.078 6.855 1 93.06 367 TYR B O 1
ATOM 6699 N N . VAL B 1 368 ? -19.141 18.891 4.82 1 95.81 368 VAL B N 1
ATOM 6700 C CA . VAL B 1 368 ? -17.906 19.609 5.156 1 95.81 368 VAL B CA 1
ATOM 6701 C C . VAL B 1 368 ? -18.203 20.688 6.195 1 95.81 368 VAL B C 1
ATOM 6703 O O . VAL B 1 368 ? -17.422 20.875 7.133 1 95.81 368 VAL B O 1
ATOM 6706 N N . VAL B 1 369 ? -19.266 21.422 6.035 1 94.75 369 VAL B N 1
ATOM 6707 C CA . VAL B 1 369 ? -19.656 22.453 6.992 1 94.75 369 VAL B CA 1
ATOM 6708 C C . VAL B 1 369 ? -19.828 21.828 8.375 1 94.75 369 VAL B C 1
ATOM 6710 O O . VAL B 1 369 ? -19.312 22.359 9.367 1 94.75 369 VAL B O 1
ATOM 6713 N N . GLN B 1 370 ? -20.516 20.703 8.43 1 92.44 370 GLN B N 1
ATOM 6714 C CA . GLN B 1 370 ? -20.719 20.016 9.703 1 92.44 370 GLN B CA 1
ATOM 6715 C C . GLN B 1 370 ? -19.391 19.578 10.312 1 92.44 370 GLN B C 1
ATOM 6717 O O . GLN B 1 370 ? -19.172 19.688 11.516 1 92.44 370 GLN B O 1
ATOM 6722 N N . LEU B 1 371 ? -18.594 19.047 9.492 1 93.81 371 LEU B N 1
ATOM 6723 C CA . LEU B 1 371 ? -17.281 18.578 9.93 1 93.81 371 LEU B CA 1
ATOM 6724 C C . LEU B 1 371 ? -16.453 19.734 10.492 1 93.81 371 LEU B C 1
ATOM 6726 O O . LEU B 1 371 ? -15.875 19.625 11.57 1 93.81 371 LEU B O 1
ATOM 6730 N N . GLN B 1 372 ? -16.406 20.844 9.742 1 96.38 372 GLN B N 1
ATOM 6731 C CA . GLN B 1 372 ? -15.664 22.031 10.156 1 96.38 372 GLN B CA 1
ATOM 6732 C C . GLN B 1 372 ? -16.203 22.578 11.477 1 96.38 372 GLN B C 1
ATOM 6734 O O . GLN B 1 372 ? -15.422 22.953 12.359 1 96.38 372 GLN B O 1
ATOM 6739 N N . GLN B 1 373 ? -17.469 22.609 11.609 1 94.69 373 GLN B N 1
ATOM 6740 C CA . GLN B 1 373 ? -18.062 23.094 12.852 1 94.69 373 GLN B CA 1
ATOM 6741 C C . GLN B 1 373 ? -17.688 22.203 14.031 1 94.69 373 GLN B C 1
ATOM 6743 O O . GLN B 1 373 ? -17.359 22.703 15.109 1 94.69 373 GLN B O 1
ATOM 6748 N N . ARG B 1 374 ? -17.719 20.922 13.805 1 92.38 374 ARG B N 1
ATOM 6749 C CA . ARG B 1 374 ? -17.391 19.969 14.852 1 92.38 374 ARG B CA 1
ATOM 6750 C C . ARG B 1 374 ? -15.953 20.156 15.328 1 92.38 374 ARG B C 1
ATOM 6752 O O . ARG B 1 374 ? -15.688 20.203 16.531 1 92.38 374 ARG B O 1
ATOM 6759 N N . TYR B 1 375 ? -15.055 20.25 14.43 1 95.38 375 TYR B N 1
ATOM 6760 C CA . TYR B 1 375 ? -13.648 20.422 14.789 1 95.38 375 TYR B CA 1
ATOM 6761 C C . TYR B 1 375 ? -13.398 21.797 15.398 1 95.38 375 TYR B C 1
ATOM 6763 O O . TYR B 1 375 ? -12.609 21.922 16.328 1 95.38 375 TYR B O 1
ATOM 6771 N N . ALA B 1 376 ? -14.07 22.812 14.891 1 96.56 376 ALA B N 1
ATOM 6772 C CA . ALA B 1 376 ? -13.938 24.156 15.422 1 96.56 376 ALA B CA 1
ATOM 6773 C C . ALA B 1 376 ? -14.422 24.234 16.875 1 96.56 376 ALA B C 1
ATOM 6775 O O . ALA B 1 376 ? -13.828 24.922 17.703 1 96.56 376 ALA B O 1
ATOM 6776 N N . ARG B 1 377 ? -15.469 23.578 17.172 1 94.75 377 ARG B N 1
ATOM 6777 C CA . ARG B 1 377 ? -15.977 23.531 18.531 1 94.75 377 ARG B CA 1
ATOM 6778 C C . ARG B 1 377 ? -14.977 22.859 19.469 1 94.75 377 ARG B C 1
ATOM 6780 O O . ARG B 1 377 ? -14.75 23.328 20.578 1 94.75 377 ARG B O 1
ATOM 6787 N N . SER B 1 378 ? -14.469 21.734 19.031 1 94.75 378 SER B N 1
ATOM 6788 C CA . SER B 1 378 ? -13.461 21.047 19.828 1 94.75 378 SER B CA 1
ATOM 6789 C C . SER B 1 378 ? -12.227 21.922 20.047 1 94.75 378 SER B C 1
ATOM 6791 O O . SER B 1 378 ? -11.633 21.922 21.125 1 94.75 378 SER B O 1
ATOM 6793 N N . ALA B 1 379 ? -11.844 22.656 19.016 1 96.56 379 ALA B N 1
ATOM 6794 C CA . ALA B 1 379 ? -10.719 23.578 19.109 1 96.56 379 ALA B CA 1
ATOM 6795 C C . ALA B 1 379 ? -10.984 24.656 20.141 1 96.56 379 ALA B C 1
ATOM 6797 O O . ALA B 1 379 ? -10.117 24.969 20.953 1 96.56 379 ALA B O 1
ATOM 6798 N N . ALA B 1 380 ? -12.148 25.188 20.078 1 96.19 380 ALA B N 1
ATOM 6799 C CA . ALA B 1 380 ? -12.531 26.234 21.047 1 96.19 380 ALA B CA 1
ATOM 6800 C C . ALA B 1 380 ? -12.508 25.688 22.469 1 96.19 380 ALA B C 1
ATOM 6802 O O . ALA B 1 380 ? -12.062 26.375 23.391 1 96.19 380 ALA B O 1
ATOM 6803 N N . ALA B 1 381 ? -12.992 24.5 22.641 1 96.25 381 ALA B N 1
ATOM 6804 C CA . ALA B 1 381 ? -12.992 23.875 23.969 1 96.25 381 ALA B CA 1
ATOM 6805 C C . ALA B 1 381 ? -11.57 23.641 24.469 1 96.25 381 ALA B C 1
ATOM 6807 O O . ALA B 1 381 ? -11.289 23.828 25.656 1 96.25 381 ALA B O 1
ATOM 6808 N N . ALA B 1 382 ? -10.75 23.188 23.609 1 97.06 382 ALA B N 1
ATOM 6809 C CA . ALA B 1 382 ? -9.352 22.969 23.969 1 97.06 382 ALA B CA 1
ATOM 6810 C C . ALA B 1 382 ? -8.68 24.281 24.391 1 97.06 382 ALA B C 1
ATOM 6812 O O . ALA B 1 382 ? -7.938 24.312 25.375 1 97.06 382 ALA B O 1
ATOM 6813 N N . GLU B 1 383 ? -8.922 25.312 23.625 1 96.94 383 GLU B N 1
ATOM 6814 C CA . GLU B 1 383 ? -8.352 26.625 23.938 1 96.94 383 GLU B CA 1
ATOM 6815 C C . GLU B 1 383 ? -8.859 27.125 25.297 1 96.94 383 GLU B C 1
ATOM 6817 O O . GLU B 1 383 ? -8.086 27.688 26.078 1 96.94 383 GLU B O 1
ATOM 6822 N N . ALA B 1 384 ? -10.094 26.922 25.5 1 97.06 384 ALA B N 1
ATOM 6823 C CA . ALA B 1 384 ? -10.672 27.328 26.781 1 97.06 384 ALA B CA 1
ATOM 6824 C C . ALA B 1 384 ? -10.031 26.547 27.938 1 97.06 384 ALA B C 1
ATOM 6826 O O . ALA B 1 384 ? -9.719 27.125 28.984 1 97.06 384 ALA B O 1
ATOM 6827 N N . ALA B 1 385 ? -9.922 25.25 27.766 1 98 385 ALA B N 1
ATOM 6828 C CA . ALA B 1 385 ? -9.305 24.406 28.797 1 98 385 ALA B CA 1
ATOM 6829 C C . ALA B 1 385 ? -7.848 24.812 29.031 1 98 385 ALA B C 1
ATOM 6831 O O . ALA B 1 385 ? -7.387 24.875 30.172 1 98 385 ALA B O 1
ATOM 6832 N N . ALA B 1 386 ? -7.129 25.062 27.984 1 98.19 386 ALA B N 1
ATOM 6833 C CA . ALA B 1 386 ? -5.746 25.5 28.094 1 98.19 386 ALA B CA 1
ATOM 6834 C C . ALA B 1 386 ? -5.656 26.828 28.828 1 98.19 386 ALA B C 1
ATOM 6836 O O . ALA B 1 386 ? -4.77 27.016 29.672 1 98.19 386 ALA B O 1
ATOM 6837 N N . ALA B 1 387 ? -6.516 27.75 28.516 1 97.88 387 ALA B N 1
ATOM 6838 C CA . ALA B 1 387 ? -6.543 29.062 29.188 1 97.88 387 ALA B CA 1
ATOM 6839 C C . ALA B 1 387 ? -6.797 28.891 30.688 1 97.88 387 ALA B C 1
ATOM 6841 O O . ALA B 1 387 ? -6.188 29.594 31.5 1 97.88 387 ALA B O 1
ATOM 6842 N N . ALA B 1 388 ? -7.617 28.016 31.016 1 98.12 388 ALA B N 1
ATOM 6843 C CA . ALA B 1 388 ? -8.008 27.812 32.406 1 98.12 388 ALA B CA 1
ATOM 6844 C C . ALA B 1 388 ? -6.883 27.156 33.188 1 98.12 388 ALA B C 1
ATOM 6846 O O . ALA B 1 388 ? -6.699 27.438 34.375 1 98.12 388 ALA B O 1
ATOM 6847 N N . HIS B 1 389 ? -6.164 26.281 32.562 1 98.31 389 HIS B N 1
ATOM 6848 C CA . HIS B 1 389 ? -5.285 25.422 33.375 1 98.31 389 HIS B CA 1
ATOM 6849 C C . HIS B 1 389 ? -3.818 25.734 33.094 1 98.31 389 HIS B C 1
ATOM 6851 O O . HIS B 1 389 ? -2.957 25.484 33.938 1 98.31 389 HIS B O 1
ATOM 6857 N N . LEU B 1 390 ? -3.459 26.266 31.922 1 98.25 390 LEU B N 1
ATOM 6858 C CA . LEU B 1 390 ? -2.051 26.297 31.547 1 98.25 390 LEU B CA 1
ATOM 6859 C C . LEU B 1 390 ? -1.589 27.734 31.297 1 98.25 390 LEU B C 1
ATOM 6861 O O . LEU B 1 390 ? -0.395 27.984 31.125 1 98.25 390 LEU B O 1
ATOM 6865 N N . ALA B 1 391 ? -2.406 28.766 31.297 1 97.56 391 ALA B N 1
ATOM 6866 C CA . ALA B 1 391 ? -2.113 30.109 30.828 1 97.56 391 ALA B CA 1
ATOM 6867 C C . ALA B 1 391 ? -0.912 30.703 31.562 1 97.56 391 ALA B C 1
ATOM 6869 O O . ALA B 1 391 ? -0.155 31.484 30.984 1 97.56 391 ALA B O 1
ATOM 6870 N N . ASP B 1 392 ? -0.736 30.375 32.75 1 97.69 392 ASP B N 1
ATOM 6871 C CA . ASP B 1 392 ? 0.343 30.953 33.562 1 97.69 392 ASP B CA 1
ATOM 6872 C C . ASP B 1 392 ? 1.657 30.203 33.312 1 97.69 392 ASP B C 1
ATOM 6874 O O . ASP B 1 392 ? 2.732 30.734 33.625 1 97.69 392 ASP B O 1
ATOM 6878 N N . ILE B 1 393 ? 1.637 29.047 32.75 1 98.19 393 ILE B N 1
ATOM 6879 C CA . ILE B 1 393 ? 2.854 28.234 32.719 1 98.19 393 ILE B CA 1
ATOM 6880 C C . ILE B 1 393 ? 3.174 27.844 31.281 1 98.19 393 ILE B C 1
ATOM 6882 O O . ILE B 1 393 ? 4.223 27.25 31.016 1 98.19 393 ILE B O 1
ATOM 6886 N N . ALA B 1 394 ? 2.33 28.141 30.328 1 98.31 394 ALA B N 1
ATOM 6887 C CA . ALA B 1 394 ? 2.545 27.781 28.938 1 98.31 394 ALA B CA 1
ATOM 6888 C C . ALA B 1 394 ? 1.897 28.797 28 1 98.31 394 ALA B C 1
ATOM 6890 O O . ALA B 1 394 ? 1.137 29.672 28.453 1 98.31 394 ALA B O 1
ATOM 6891 N N . GLU B 1 395 ? 2.287 28.781 26.75 1 97.75 395 GLU B N 1
ATOM 6892 C CA . GLU B 1 395 ? 1.698 29.609 25.703 1 97.75 395 GLU B CA 1
ATOM 6893 C C . GLU B 1 395 ? 1.395 28.781 24.453 1 97.75 395 GLU B C 1
ATOM 6895 O O . GLU B 1 395 ? 1.966 27.719 24.266 1 97.75 395 GLU B O 1
ATOM 6900 N N . TRP B 1 396 ? 0.493 29.172 23.656 1 97 396 TRP B N 1
ATOM 6901 C CA . TRP B 1 396 ? 0.08 28.5 22.438 1 97 396 TRP B CA 1
ATOM 6902 C C . TRP B 1 396 ? -0.497 29.5 21.438 1 97 396 TRP B C 1
ATOM 6904 O O . TRP B 1 396 ? -0.789 30.641 21.797 1 97 396 TRP B O 1
ATOM 6914 N N . GLN B 1 397 ? -0.583 29.109 20.172 1 90.56 397 GLN B N 1
ATOM 6915 C CA . GLN B 1 397 ? -1.229 29.922 19.156 1 90.56 397 GLN B CA 1
ATOM 6916 C C . GLN B 1 397 ? -2.688 29.516 18.953 1 90.56 397 GLN B C 1
ATOM 6918 O O . GLN B 1 397 ? -3.057 28.375 19.234 1 90.56 397 GLN B O 1
ATOM 6923 N N . PRO B 1 398 ? -3.439 30.5 18.484 1 93.19 398 PRO B N 1
ATOM 6924 C CA . PRO B 1 398 ? -4.832 30.156 18.188 1 93.19 398 PRO B CA 1
ATOM 6925 C C . PRO B 1 398 ? -4.953 29.016 17.172 1 93.19 398 PRO B C 1
ATOM 6927 O O . PRO B 1 398 ? -4.176 28.969 16.203 1 93.19 398 PRO B O 1
ATOM 6930 N N . ILE B 1 399 ? -5.93 28.188 17.406 1 96.06 399 ILE B N 1
ATOM 6931 C CA . ILE B 1 399 ? -6.184 27.062 16.516 1 96.06 399 ILE B CA 1
ATOM 6932 C C . ILE B 1 399 ? -7.16 27.484 15.414 1 96.06 399 ILE B C 1
ATOM 6934 O O . ILE B 1 399 ? -8.289 27.891 15.703 1 96.06 399 ILE B O 1
ATOM 6938 N N . ARG B 1 400 ? -6.762 27.391 14.148 1 95.69 400 ARG B N 1
ATOM 6939 C CA . ARG B 1 400 ? -7.59 27.891 13.062 1 95.69 400 ARG B CA 1
ATOM 6940 C C . ARG B 1 400 ? -7.832 26.828 12.008 1 95.69 400 ARG B C 1
ATOM 6942 O O . ARG B 1 400 ? -8.609 27.031 11.07 1 95.69 400 ARG B O 1
ATOM 6949 N N . ALA B 1 401 ? -7.223 25.75 12.148 1 97.56 401 ALA B N 1
ATOM 6950 C CA . ALA B 1 401 ? -7.371 24.609 11.25 1 97.56 401 ALA B CA 1
ATOM 6951 C C . ALA B 1 401 ? -6.812 23.328 11.883 1 97.56 401 ALA B C 1
ATOM 6953 O O . ALA B 1 401 ? -6.098 23.391 12.891 1 97.56 401 ALA B O 1
ATOM 6954 N N . GLY B 1 402 ? -7.23 22.25 11.312 1 96.62 402 GLY B N 1
ATOM 6955 C CA . GLY B 1 402 ? -6.641 20.969 11.672 1 96.62 402 GLY B CA 1
ATOM 6956 C C . GLY B 1 402 ? -7.164 20.422 12.992 1 96.62 402 GLY B C 1
ATOM 6957 O O . GLY B 1 402 ? -8.352 20.562 13.297 1 96.62 402 GLY B O 1
ATOM 6958 N N . MET B 1 403 ? -6.27 19.688 13.672 1 95.81 403 MET B N 1
ATOM 6959 C CA . MET B 1 403 ? -6.727 18.891 14.812 1 95.81 403 MET B CA 1
ATOM 6960 C C . MET B 1 403 ? -5.777 19.062 16 1 95.81 403 MET B C 1
ATOM 6962 O O . MET B 1 403 ? -5.902 18.344 17 1 95.81 403 MET B O 1
ATOM 6966 N N . PHE B 1 404 ? -4.828 20.031 15.922 1 96.94 404 PHE B N 1
ATOM 6967 C CA . PHE B 1 404 ? -3.748 20.016 16.906 1 96.94 404 PHE B CA 1
ATOM 6968 C C . PHE B 1 404 ? -3.584 21.391 17.547 1 96.94 404 PHE B C 1
ATOM 6970 O O . PHE B 1 404 ? -3.895 22.406 16.938 1 96.94 404 PHE B O 1
ATOM 6977 N N . MET B 1 405 ? -3.205 21.359 18.766 1 97.19 405 MET B N 1
ATOM 6978 C CA . MET B 1 405 ? -2.734 22.516 19.516 1 97.19 405 MET B CA 1
ATOM 6979 C C . MET B 1 405 ? -1.251 22.391 19.844 1 97.19 405 MET B C 1
ATOM 6981 O O . MET B 1 405 ? -0.812 21.344 20.344 1 97.19 405 MET B O 1
ATOM 6985 N N . TRP B 1 406 ? -0.556 23.359 19.484 1 97.94 406 TRP B N 1
ATOM 6986 C CA . TRP B 1 406 ? 0.883 23.391 19.719 1 97.94 406 TRP B CA 1
ATOM 6987 C C . TRP B 1 406 ? 1.215 24.281 20.922 1 97.94 406 TRP B C 1
ATOM 6989 O O . TRP B 1 406 ? 0.984 25.484 20.891 1 97.94 406 TRP B O 1
ATOM 6999 N N . VAL B 1 407 ? 1.814 23.672 21.969 1 98.38 407 VAL B N 1
ATOM 7000 C CA . VAL B 1 407 ? 1.972 24.359 23.25 1 98.38 407 VAL B CA 1
ATOM 7001 C C . VAL B 1 407 ? 3.453 24.453 23.609 1 98.38 407 VAL B C 1
ATOM 7003 O O . VAL B 1 407 ? 4.203 23.484 23.438 1 98.38 407 VAL B O 1
ATOM 7006 N N . LYS B 1 408 ? 3.852 25.562 24.031 1 98.19 408 LYS B N 1
ATOM 7007 C CA . LYS B 1 408 ? 5.207 25.812 24.516 1 98.19 408 LYS B CA 1
ATOM 7008 C C . LYS B 1 408 ? 5.215 26.031 26.031 1 98.19 408 LYS B C 1
ATOM 7010 O O . LYS B 1 408 ? 4.535 26.938 26.531 1 98.19 408 LYS B O 1
ATOM 7015 N N . ILE B 1 409 ? 5.973 25.25 26.719 1 98.31 409 ILE B N 1
ATOM 7016 C CA . ILE B 1 409 ? 6.125 25.453 28.156 1 98.31 409 ILE B CA 1
ATOM 7017 C C . ILE B 1 409 ? 7 26.672 28.422 1 98.31 409 ILE B C 1
ATOM 7019 O O . ILE B 1 409 ? 8.062 26.828 27.812 1 98.31 409 ILE B O 1
ATOM 7023 N N . LYS B 1 410 ? 6.52 27.547 29.328 1 97.12 410 LYS B N 1
ATOM 7024 C CA . LYS B 1 410 ? 7.289 28.719 29.703 1 97.12 410 LYS B CA 1
ATOM 7025 C C . LYS B 1 410 ? 8.5 28.344 30.547 1 97.12 410 LYS B C 1
ATOM 7027 O O . LYS B 1 410 ? 8.469 27.359 31.281 1 97.12 410 LYS B O 1
ATOM 7032 N N . GLY B 1 411 ? 9.578 29.109 30.344 1 93.81 411 GLY B N 1
ATOM 7033 C CA . GLY B 1 411 ? 10.773 28.906 31.156 1 93.81 411 GLY B CA 1
ATOM 7034 C C . GLY B 1 411 ? 12.023 28.703 30.328 1 93.81 411 GLY B C 1
ATOM 7035 O O . GLY B 1 411 ? 11.953 28.266 29.172 1 93.81 411 GLY B O 1
ATOM 7036 N N . GLU B 1 412 ? 13.164 29.016 30.906 1 90.5 412 GLU B N 1
ATOM 7037 C CA . GLU B 1 412 ? 14.445 28.844 30.219 1 90.5 412 GLU B CA 1
ATOM 7038 C C . GLU B 1 412 ? 14.953 27.406 30.359 1 90.5 412 GLU B C 1
ATOM 7040 O O . GLU B 1 412 ? 14.93 26.844 31.453 1 90.5 412 GLU B O 1
ATOM 7045 N N . GLY B 1 413 ? 15.312 26.844 29.266 1 90.69 413 GLY B N 1
ATOM 7046 C CA . GLY B 1 413 ? 15.93 25.531 29.266 1 90.69 413 GLY B CA 1
ATOM 7047 C C . GLY B 1 413 ? 14.945 24.406 29.516 1 90.69 413 GLY B C 1
ATOM 7048 O O . GLY B 1 413 ? 15.336 23.266 29.734 1 90.69 413 GLY B O 1
ATOM 7049 N N . VAL B 1 414 ? 13.703 24.688 29.5 1 94.56 414 VAL B N 1
ATOM 7050 C CA . VAL B 1 414 ? 12.688 23.672 29.781 1 94.56 414 VAL B CA 1
ATOM 7051 C C . VAL B 1 414 ? 12.633 22.672 28.625 1 94.56 414 VAL B C 1
ATOM 7053 O O . VAL B 1 414 ? 12.734 23.047 27.453 1 94.56 414 VAL B O 1
ATOM 7056 N N . ASP B 1 415 ? 12.547 21.422 29.031 1 95.06 415 ASP B N 1
ATOM 7057 C CA . ASP B 1 415 ? 12.352 20.297 28.109 1 95.06 415 ASP B CA 1
ATOM 7058 C C . ASP B 1 415 ? 11.023 19.594 28.359 1 95.06 415 ASP B C 1
ATOM 7060 O O . ASP B 1 415 ? 10.703 19.266 29.5 1 95.06 415 ASP B O 1
ATOM 7064 N N . ALA B 1 416 ? 10.281 19.438 27.281 1 96.75 416 ALA B N 1
ATOM 7065 C CA . ALA B 1 416 ? 8.961 18.812 27.422 1 96.75 416 ALA B CA 1
ATOM 7066 C C . ALA B 1 416 ? 9.047 17.297 27.281 1 96.75 416 ALA B C 1
ATOM 7068 O O . ALA B 1 416 ? 8.078 16.594 27.562 1 96.75 416 ALA B O 1
ATOM 7069 N N . SER B 1 417 ? 10.164 16.672 26.906 1 92.69 417 SER B N 1
ATOM 7070 C CA . SER B 1 417 ? 10.305 15.258 26.594 1 92.69 417 SER B CA 1
ATOM 7071 C C . SER B 1 417 ? 9.844 14.391 27.766 1 92.69 417 SER B C 1
ATOM 7073 O O . SER B 1 417 ? 9.242 13.336 27.562 1 92.69 417 SER B O 1
ATOM 7075 N N . PRO B 1 418 ? 10.008 14.797 29.047 1 93.31 418 PRO B N 1
ATOM 7076 C CA . PRO B 1 418 ? 9.578 13.969 30.172 1 93.31 418 PRO B CA 1
ATOM 7077 C C . PRO B 1 418 ? 8.062 13.844 30.281 1 93.31 418 PRO B C 1
ATOM 7079 O O . PRO B 1 418 ? 7.555 13.008 31.016 1 93.31 418 PRO B O 1
ATOM 7082 N N . LEU B 1 419 ? 7.367 14.719 29.578 1 94.56 419 LEU B N 1
ATOM 7083 C CA . LEU B 1 419 ? 5.91 14.695 29.625 1 94.56 419 LEU B CA 1
ATOM 7084 C C . LEU B 1 419 ? 5.371 13.328 29.203 1 94.56 419 LEU B C 1
ATOM 7086 O O . LEU B 1 419 ? 4.258 12.953 29.578 1 94.56 419 LEU B O 1
ATOM 7090 N N . MET B 1 420 ? 6.062 12.633 28.359 1 89.81 420 MET B N 1
ATOM 7091 C CA . MET B 1 420 ? 5.609 11.305 27.953 1 89.81 420 MET B CA 1
ATOM 7092 C C . MET B 1 420 ? 5.414 10.398 29.172 1 89.81 420 MET B C 1
ATOM 7094 O O . MET B 1 420 ? 4.383 9.742 29.297 1 89.81 420 MET B O 1
ATOM 7098 N N . GLU B 1 421 ? 6.348 10.383 30.062 1 90 421 GLU B N 1
ATOM 7099 C CA . GLU B 1 421 ? 6.285 9.555 31.266 1 90 421 GLU B CA 1
ATOM 7100 C C . GLU B 1 421 ? 5.438 10.219 32.344 1 90 421 GLU B C 1
ATOM 7102 O O . GLU B 1 421 ? 4.605 9.57 32.969 1 90 421 GLU B O 1
ATOM 7107 N N . LEU B 1 422 ? 5.691 11.523 32.562 1 94.44 422 LEU B N 1
ATOM 7108 C CA . LEU B 1 422 ? 4.973 12.258 33.594 1 94.44 422 LEU B CA 1
ATOM 7109 C C . LEU B 1 422 ? 3.48 12.312 33.281 1 94.44 422 LEU B C 1
ATOM 7111 O O . LEU B 1 422 ? 2.65 12.234 34.188 1 94.44 422 LEU B O 1
ATOM 7115 N N . GLY B 1 423 ? 3.168 12.539 31.984 1 95.12 423 GLY B N 1
ATOM 7116 C CA . GLY B 1 423 ? 1.771 12.531 31.578 1 95.12 423 GLY B CA 1
ATOM 7117 C C . GLY B 1 423 ? 1.092 11.195 31.797 1 95.12 423 GLY B C 1
ATOM 7118 O O . GLY B 1 423 ? -0.043 11.141 32.281 1 95.12 423 GLY B O 1
ATOM 7119 N N . ALA B 1 424 ? 1.829 10.125 31.422 1 91.5 424 ALA B N 1
ATOM 7120 C CA . ALA B 1 424 ? 1.288 8.781 31.656 1 91.5 424 ALA B CA 1
ATOM 7121 C C . ALA B 1 424 ? 0.992 8.562 33.125 1 91.5 424 ALA B C 1
ATOM 7123 O O . ALA B 1 424 ? -0.028 7.965 33.5 1 91.5 424 ALA B O 1
ATOM 7124 N N . ALA B 1 425 ? 1.884 8.984 33.969 1 93.38 425 ALA B N 1
ATOM 7125 C CA . ALA B 1 425 ? 1.699 8.867 35.406 1 93.38 425 ALA B CA 1
ATOM 7126 C C . ALA B 1 425 ? 0.461 9.633 35.875 1 93.38 425 ALA B C 1
ATOM 7128 O O . ALA B 1 425 ? -0.223 9.211 36.812 1 93.38 425 ALA B O 1
ATOM 7129 N N . GLU B 1 426 ? 0.186 10.773 35.25 1 96.31 426 GLU B N 1
ATOM 7130 C CA . GLU B 1 426 ? -0.989 11.586 35.562 1 96.31 426 GLU B CA 1
ATOM 7131 C C . GLU B 1 426 ? -2.205 11.117 34.75 1 96.31 426 GLU B C 1
ATOM 7133 O O . GLU B 1 426 ? -3.266 11.75 34.812 1 96.31 426 GLU B O 1
ATOM 7138 N N . LYS B 1 427 ? -2.025 10.117 33.906 1 95.62 427 LYS B N 1
ATOM 7139 C CA . LYS B 1 427 ? -3.09 9.5 33.125 1 95.62 427 LYS B CA 1
ATOM 7140 C C . LYS B 1 427 ? -3.578 10.445 32.031 1 95.62 427 LYS B C 1
ATOM 7142 O O . LYS B 1 427 ? -4.785 10.57 31.797 1 95.62 427 LYS B O 1
ATOM 7147 N N . VAL B 1 428 ? -2.727 11.156 31.453 1 96.06 428 VAL B N 1
ATOM 7148 C CA . VAL B 1 428 ? -2.969 11.992 30.281 1 96.06 428 VAL B CA 1
ATOM 7149 C C . VAL B 1 428 ? -1.789 11.883 29.312 1 96.06 428 VAL B C 1
ATOM 7151 O O . VAL B 1 428 ? -0.63 11.906 29.734 1 96.06 428 VAL B O 1
ATOM 7154 N N . MET B 1 429 ? -2.092 11.68 28.016 1 94.56 429 MET B N 1
ATOM 7155 C CA . MET B 1 429 ? -1.01 11.477 27.062 1 94.56 429 MET B CA 1
ATOM 7156 C C . MET B 1 429 ? -1.032 12.555 25.984 1 94.56 429 MET B C 1
ATOM 7158 O O . MET B 1 429 ? -2.094 12.883 25.438 1 94.56 429 MET B O 1
ATOM 7162 N N . VAL B 1 430 ? 0.092 13.148 25.688 1 95.06 430 VAL B N 1
ATOM 7163 C CA . VAL B 1 430 ? 0.326 14.07 24.578 1 95.06 430 VAL B CA 1
ATOM 7164 C C . VAL B 1 430 ? 1.577 13.656 23.812 1 95.06 430 VAL B C 1
ATOM 7166 O O . VAL B 1 430 ? 2.248 12.688 24.172 1 95.06 430 VAL B O 1
ATOM 7169 N N . VAL B 1 431 ? 1.84 14.32 22.719 1 94.69 431 VAL B N 1
ATOM 7170 C CA . VAL B 1 431 ? 3.057 14.055 21.953 1 94.69 431 VAL B CA 1
ATOM 7171 C C . VAL B 1 431 ? 4.047 15.203 22.141 1 94.69 431 VAL B C 1
ATOM 7173 O O . VAL B 1 431 ? 3.717 16.359 21.906 1 94.69 431 VAL B O 1
ATOM 7176 N N . THR B 1 432 ? 5.223 14.844 22.578 1 95.31 432 THR B N 1
ATOM 7177 C CA . THR B 1 432 ? 6.223 15.867 22.844 1 95.31 432 THR B CA 1
ATOM 7178 C C . THR B 1 432 ? 6.902 16.312 21.547 1 95.31 432 THR B C 1
ATOM 7180 O O . THR B 1 432 ? 7 15.547 20.594 1 95.31 432 THR B O 1
ATOM 7183 N N . GLY B 1 433 ? 7.352 17.547 21.547 1 95.81 433 GLY B N 1
ATOM 7184 C CA . GLY B 1 433 ? 7.852 18.188 20.344 1 95.81 433 GLY B CA 1
ATOM 7185 C C . GLY B 1 433 ? 9.102 17.531 19.781 1 95.81 433 GLY B C 1
ATOM 7186 O O . GLY B 1 433 ? 9.336 17.578 18.578 1 95.81 433 GLY B O 1
ATOM 7187 N N . ASN B 1 434 ? 9.93 16.938 20.625 1 93.62 434 ASN B N 1
ATOM 7188 C CA . ASN B 1 434 ? 11.141 16.281 20.172 1 93.62 434 ASN B CA 1
ATOM 7189 C C . ASN B 1 434 ? 10.828 15.148 19.188 1 93.62 434 ASN B C 1
ATOM 7191 O O . ASN B 1 434 ? 11.641 14.836 18.312 1 93.62 434 ASN B O 1
ATOM 7195 N N . LEU B 1 435 ? 9.664 14.625 19.281 1 92.75 435 LEU B N 1
ATOM 7196 C CA . LEU B 1 435 ? 9.273 13.508 18.422 1 92.75 435 LEU B CA 1
ATOM 7197 C C . LEU B 1 435 ? 8.875 13.992 17.031 1 92.75 435 LEU B C 1
ATOM 7199 O O . LEU B 1 435 ? 8.727 13.188 16.109 1 92.75 435 LEU B O 1
ATOM 7203 N N . SER B 1 436 ? 8.75 15.273 16.844 1 95.31 436 SER B N 1
ATOM 7204 C CA . SER B 1 436 ? 8.445 15.852 15.539 1 95.31 436 SER B CA 1
ATOM 7205 C C . SER B 1 436 ? 9.555 16.797 15.07 1 95.31 436 SER B C 1
ATOM 7207 O O . SER B 1 436 ? 9.43 17.438 14.031 1 95.31 436 SER B O 1
ATOM 7209 N N . SER B 1 437 ? 10.57 16.922 15.93 1 95.75 437 SER B N 1
ATOM 7210 C CA . SER B 1 437 ? 11.734 17.734 15.586 1 95.75 437 SER B CA 1
ATOM 7211 C C . SER B 1 437 ? 12.688 16.984 14.656 1 95.75 437 SER B C 1
ATOM 7213 O O . SER B 1 437 ? 13.219 15.938 15.023 1 95.75 437 SER B O 1
ATOM 7215 N N . VAL B 1 438 ? 12.922 17.516 13.484 1 95.5 438 VAL B N 1
ATOM 7216 C CA . VAL B 1 438 ? 13.766 16.844 12.492 1 95.5 438 VAL B CA 1
ATOM 7217 C C . VAL B 1 438 ? 15.156 16.625 13.07 1 95.5 438 VAL B C 1
ATOM 7219 O O . VAL B 1 438 ? 15.758 15.562 12.867 1 95.5 438 VAL B O 1
ATOM 7222 N N . ALA B 1 439 ? 15.648 17.594 13.828 1 92.19 439 ALA B N 1
ATOM 7223 C CA . ALA B 1 439 ? 16.953 17.469 14.453 1 92.19 439 ALA B CA 1
ATOM 7224 C C . ALA B 1 439 ? 17 16.281 15.414 1 92.19 439 ALA B C 1
ATOM 7226 O O . ALA B 1 439 ? 17.938 15.492 15.398 1 92.19 439 ALA B O 1
ATOM 7227 N N . HIS B 1 440 ? 15.977 16.172 16.203 1 90.62 440 HIS B N 1
ATOM 7228 C CA . HIS B 1 440 ? 15.906 15.078 17.172 1 90.62 440 HIS B CA 1
ATOM 7229 C C . HIS B 1 440 ? 15.727 13.734 16.469 1 90.62 440 HIS B C 1
ATOM 7231 O O . HIS B 1 440 ? 16.312 12.734 16.891 1 90.62 440 HIS B O 1
ATOM 7237 N N . LEU B 1 441 ? 14.922 13.711 15.461 1 89.81 441 LEU B N 1
ATOM 7238 C CA . LEU B 1 441 ? 14.68 12.492 14.711 1 89.81 441 LEU B CA 1
ATOM 7239 C C . LEU B 1 441 ? 15.961 11.977 14.07 1 89.81 441 LEU B C 1
ATOM 7241 O O . LEU B 1 441 ? 16.234 10.773 14.094 1 89.81 441 LEU B O 1
ATOM 7245 N N . GLN B 1 442 ? 16.703 12.836 13.523 1 88.94 442 GLN B N 1
ATOM 7246 C CA . GLN B 1 442 ? 17.953 12.461 12.898 1 88.94 442 GLN B CA 1
ATOM 7247 C C . GLN B 1 442 ? 18.953 11.953 13.93 1 88.94 442 GLN B C 1
ATOM 7249 O O . GLN B 1 442 ? 19.703 11.008 13.672 1 88.94 442 GLN B O 1
ATOM 7254 N N . ALA B 1 443 ? 18.969 12.617 15.023 1 85.5 443 ALA B N 1
ATOM 7255 C CA . ALA B 1 443 ? 19.859 12.195 16.094 1 85.5 443 ALA B CA 1
ATOM 7256 C C . ALA B 1 443 ? 19.531 10.781 16.562 1 85.5 443 ALA B C 1
ATOM 7258 O O . ALA B 1 443 ? 20.438 9.961 16.781 1 85.5 443 ALA B O 1
ATOM 7259 N N . THR B 1 444 ? 18.297 10.555 16.703 1 81.06 444 THR B N 1
ATOM 7260 C CA . THR B 1 444 ? 17.844 9.242 17.125 1 81.06 444 THR B CA 1
ATOM 7261 C C . THR B 1 444 ? 18.188 8.18 16.094 1 81.06 444 THR B C 1
ATOM 7263 O O . THR B 1 444 ? 18.656 7.094 16.438 1 81.06 444 THR B O 1
ATOM 7266 N N . ALA B 1 445 ? 17.953 8.469 14.867 1 82.5 445 ALA B N 1
ATOM 7267 C CA . ALA B 1 445 ? 18.234 7.531 13.789 1 82.5 445 ALA B CA 1
ATOM 7268 C C . ALA B 1 445 ? 19.734 7.211 13.719 1 82.5 445 ALA B C 1
ATOM 7270 O O . ALA B 1 445 ? 20.109 6.055 13.531 1 82.5 445 ALA B O 1
ATOM 7271 N N . HIS B 1 446 ? 20.5 8.164 13.914 1 80 446 HIS B N 1
ATOM 7272 C CA . HIS B 1 446 ? 21.953 7.973 13.883 1 80 446 HIS B CA 1
ATOM 7273 C C . HIS B 1 446 ? 22.422 7.113 15.047 1 80 446 HIS B C 1
ATOM 7275 O O . HIS B 1 446 ? 23.297 6.266 14.883 1 80 446 HIS B O 1
ATOM 7281 N N . ALA B 1 447 ? 21.828 7.379 16.141 1 76.62 447 ALA B N 1
ATOM 7282 C CA . ALA B 1 447 ? 22.188 6.609 17.328 1 76.62 447 ALA B CA 1
ATOM 7283 C C . ALA B 1 447 ? 21.828 5.137 17.172 1 76.62 447 ALA B C 1
ATOM 7285 O O . ALA B 1 447 ? 22.594 4.254 17.547 1 76.62 447 ALA B O 1
ATOM 7286 N N . GLN B 1 448 ? 20.75 4.949 16.625 1 75.62 448 GLN B N 1
ATOM 7287 C CA . GLN B 1 448 ? 20.297 3.578 16.406 1 75.62 448 GLN B CA 1
ATOM 7288 C C . GLN B 1 448 ? 21.172 2.861 15.383 1 75.62 448 GLN B C 1
ATOM 7290 O O . GLN B 1 448 ? 21.453 1.672 15.531 1 75.62 448 GLN B O 1
ATOM 7295 N N . GLN B 1 449 ? 21.5 3.508 14.383 1 77.25 449 GLN B N 1
ATOM 7296 C CA . GLN B 1 449 ? 22.359 2.928 13.359 1 77.25 449 GLN B CA 1
ATOM 7297 C C . GLN B 1 449 ? 23.734 2.572 13.93 1 77.25 449 GLN B C 1
ATOM 7299 O O . GLN B 1 449 ? 24.297 1.528 13.602 1 77.25 449 GLN B O 1
ATOM 7304 N N . GLN B 1 450 ? 24.172 3.396 14.758 1 73.75 450 GLN B N 1
ATOM 7305 C CA . GLN B 1 450 ? 25.453 3.15 15.398 1 73.75 450 GLN B CA 1
ATOM 7306 C C . GLN B 1 450 ? 25.391 1.941 16.328 1 73.75 450 GLN B C 1
ATOM 7308 O O . GLN B 1 450 ? 26.328 1.131 16.359 1 73.75 450 GLN B O 1
ATOM 7313 N N . GLN B 1 451 ? 24.344 1.877 16.953 1 70.06 451 GLN B N 1
ATOM 7314 C CA . GLN B 1 451 ? 24.156 0.739 17.844 1 70.06 451 GLN B CA 1
ATOM 7315 C C . GLN B 1 451 ? 24.094 -0.57 17.062 1 70.06 451 GLN B C 1
ATOM 7317 O O . GLN B 1 451 ? 24.656 -1.58 17.484 1 70.06 451 GLN B O 1
ATOM 7322 N N . ALA B 1 452 ? 23.438 -0.546 15.977 1 67.38 452 ALA B N 1
ATOM 7323 C CA . ALA B 1 452 ? 23.328 -1.74 15.148 1 67.38 452 ALA B CA 1
ATOM 7324 C C . ALA B 1 452 ? 24.688 -2.145 14.578 1 67.38 452 ALA B C 1
ATOM 7326 O O . ALA B 1 452 ? 25 -3.334 14.484 1 67.38 452 ALA B O 1
ATOM 7327 N N . GLN B 1 453 ? 25.406 -1.252 14.148 1 68.06 453 GLN B N 1
ATOM 7328 C CA . GLN B 1 453 ? 26.75 -1.51 13.609 1 68.06 453 GLN B CA 1
ATOM 7329 C C . GLN B 1 453 ? 27.672 -2.068 14.68 1 68.06 453 GLN B C 1
ATOM 7331 O O . GLN B 1 453 ? 28.469 -2.967 14.406 1 68.06 453 GLN B O 1
ATOM 7336 N N . ASP B 1 454 ? 27.5 -1.474 15.828 1 63.66 454 ASP B N 1
ATOM 7337 C CA . ASP B 1 454 ? 28.312 -1.929 16.938 1 63.66 454 ASP B CA 1
ATOM 7338 C C . ASP B 1 454 ? 28 -3.377 17.297 1 63.66 454 ASP B C 1
ATOM 7340 O O . ASP B 1 454 ? 28.891 -4.141 17.688 1 63.66 454 ASP B O 1
ATOM 7344 N N . GLN B 1 455 ? 26.812 -3.645 17.156 1 59.88 455 GLN B N 1
ATOM 7345 C CA . GLN B 1 455 ? 26.406 -5.012 17.469 1 59.88 455 GLN B CA 1
ATOM 7346 C C . GLN B 1 455 ? 26.922 -5.992 16.422 1 59.88 455 GLN B C 1
ATOM 7348 O O . GLN B 1 455 ? 27.172 -7.16 16.734 1 59.88 455 GLN B O 1
ATOM 7353 N N . GLN B 1 456 ? 26.922 -5.535 15.242 1 58.25 456 GLN B N 1
ATOM 7354 C CA . GLN B 1 456 ? 27.438 -6.391 14.18 1 58.25 456 GLN B CA 1
ATOM 7355 C C . GLN B 1 456 ? 28.953 -6.473 14.234 1 58.25 456 GLN B C 1
ATOM 7357 O O . GLN B 1 456 ? 29.547 -7.492 13.867 1 58.25 456 GLN B O 1
ATOM 7362 N N . GLN B 1 457 ? 29.672 -5.254 14.336 1 51 457 GLN B N 1
ATOM 7363 C CA . GLN B 1 457 ? 31.125 -5.262 14.406 1 51 457 GLN B CA 1
ATOM 7364 C C . GLN B 1 457 ? 31.609 -5.898 15.703 1 51 457 GLN B C 1
ATOM 7366 O O . GLN B 1 457 ? 30.969 -5.758 16.75 1 51 457 GLN B O 1
ATOM 7371 N N . GLN B 1 458 ? 32.281 -6.953 15.641 1 43.81 458 GLN B N 1
ATOM 7372 C CA . GLN B 1 458 ? 33.125 -7.402 16.766 1 43.81 458 GLN B CA 1
ATOM 7373 C C . GLN B 1 458 ? 33.719 -6.219 17.516 1 43.81 458 GLN B C 1
ATOM 7375 O O . GLN B 1 458 ? 34.031 -5.184 16.922 1 43.81 458 GLN B O 1
ATOM 7380 N N . PRO B 1 459 ? 33.875 -6.148 18.969 1 37.84 459 PRO B N 1
ATOM 7381 C CA . PRO B 1 459 ? 34.406 -5.113 19.859 1 37.84 459 PRO B CA 1
ATOM 7382 C C . PRO B 1 459 ? 35.625 -4.387 19.281 1 37.84 459 PRO B C 1
ATOM 7384 O O . PRO B 1 459 ? 36.188 -3.514 19.938 1 37.84 459 PRO B O 1
ATOM 7387 N N . GLU B 1 460 ? 36.344 -4.848 18.297 1 34.16 460 GLU B N 1
ATOM 7388 C CA . GLU B 1 460 ? 37.656 -4.219 18.281 1 34.16 460 GLU B CA 1
ATOM 7389 C C . GLU B 1 460 ? 37.562 -2.727 17.984 1 34.16 460 GLU B C 1
ATOM 7391 O O . GLU B 1 460 ? 36.469 -2.219 17.703 1 34.16 460 GLU B O 1
ATOM 7396 N N . GLN B 1 461 ? 38.562 -2.215 16.922 1 32.62 461 GLN B N 1
ATOM 7397 C CA . GLN B 1 461 ? 39.375 -0.991 16.953 1 32.62 461 GLN B CA 1
ATOM 7398 C C . GLN B 1 461 ? 38.469 0.241 16.766 1 32.62 461 GLN B C 1
ATOM 7400 O O . GLN B 1 461 ? 37.5 0.434 17.5 1 32.62 461 GLN B O 1
ATOM 7405 N N . GLN B 1 462 ? 38.938 1.255 15.773 1 33.09 462 GLN B N 1
ATOM 7406 C CA . GLN B 1 462 ? 39.312 2.66 15.641 1 33.09 462 GLN B CA 1
ATOM 7407 C C . GLN B 1 462 ? 38.125 3.516 15.281 1 33.09 462 GLN B C 1
ATOM 7409 O O . GLN B 1 462 ? 38.156 4.742 15.391 1 33.09 462 GLN B O 1
ATOM 7414 N N . GLY B 1 463 ? 37.281 3.125 14.367 1 37.09 463 GLY B N 1
ATOM 7415 C CA . GLY B 1 463 ? 36.469 4.148 13.727 1 37.09 463 GLY B CA 1
ATOM 7416 C C . GLY B 1 463 ? 35.344 4.664 14.609 1 37.09 463 GLY B C 1
ATOM 7417 O O . GLY B 1 463 ? 34.375 5.242 14.117 1 37.09 463 GLY B O 1
ATOM 7418 N N . SER B 1 464 ? 35.281 4.406 15.82 1 40.62 464 SER B N 1
ATOM 7419 C CA . SER B 1 464 ? 34.438 4.742 16.953 1 40.62 464 SER B CA 1
ATOM 7420 C C . SER B 1 464 ? 34.406 6.246 17.203 1 40.62 464 SER B C 1
ATOM 7422 O O . SER B 1 464 ? 33.344 6.805 17.531 1 40.62 464 SER B O 1
ATOM 7424 N N . HIS B 1 465 ? 35.531 6.82 16.953 1 39.25 465 HIS B N 1
ATOM 7425 C CA . HIS B 1 465 ? 35.656 8.203 17.406 1 39.25 465 HIS B CA 1
ATOM 7426 C C . HIS B 1 465 ? 34.844 9.148 16.516 1 39.25 465 HIS B C 1
ATOM 7428 O O . HIS B 1 465 ? 34.219 10.078 17.016 1 39.25 465 HIS B O 1
ATOM 7434 N N . MET B 1 466 ? 35 8.984 15.172 1 39.91 466 MET B N 1
ATOM 7435 C CA . MET B 1 466 ? 34.312 9.922 14.281 1 39.91 466 MET B CA 1
ATOM 7436 C C . MET B 1 466 ? 32.781 9.734 14.359 1 39.91 466 MET B C 1
ATOM 7438 O O . MET B 1 466 ? 32.031 10.703 14.305 1 39.91 466 MET B O 1
ATOM 7442 N N . GLN B 1 467 ? 32.5 8.492 14.398 1 42.88 467 GLN B N 1
ATOM 7443 C CA . GLN B 1 467 ? 31.062 8.219 14.555 1 42.88 467 GLN B CA 1
ATOM 7444 C C . GLN B 1 467 ? 30.562 8.711 15.914 1 42.88 467 GLN B C 1
ATOM 7446 O O . GLN B 1 467 ? 29.453 9.234 16.016 1 42.88 467 GLN B O 1
ATOM 7451 N N . GLN B 1 468 ? 31.375 8.539 16.906 1 42.91 468 GLN B N 1
ATOM 7452 C CA . GLN B 1 468 ? 31.047 9.078 18.219 1 42.91 468 GLN B CA 1
ATOM 7453 C C . GLN B 1 468 ? 30.984 10.609 18.188 1 42.91 468 GLN B C 1
ATOM 7455 O O . GLN B 1 468 ? 30.109 11.211 18.812 1 42.91 468 GLN B O 1
ATOM 7460 N N . GLN B 1 469 ? 31.906 11.172 17.516 1 45.72 469 GLN B N 1
ATOM 7461 C CA . GLN B 1 469 ? 31.906 12.625 17.406 1 45.72 469 GLN B CA 1
ATOM 7462 C C . GLN B 1 469 ? 30.672 13.125 16.656 1 45.72 469 GLN B C 1
ATOM 7464 O O . GLN B 1 469 ? 30.062 14.133 17.031 1 45.72 469 GLN B O 1
ATOM 7469 N N . GLN B 1 470 ? 30.312 12.461 15.617 1 47.06 470 GLN B N 1
ATOM 7470 C CA . GLN B 1 470 ? 29.125 12.859 14.867 1 47.06 470 GLN B CA 1
ATOM 7471 C C . GLN B 1 470 ? 27.859 12.648 15.695 1 47.06 470 GLN B C 1
ATOM 7473 O O . GLN B 1 470 ? 26.953 13.484 15.664 1 47.06 470 GLN B O 1
ATOM 7478 N N . GLN B 1 471 ? 27.859 11.531 16.422 1 47.81 471 GLN B N 1
ATOM 7479 C CA . GLN B 1 471 ? 26.734 11.273 17.328 1 47.81 471 GLN B CA 1
ATOM 7480 C C . GLN B 1 471 ? 26.672 12.305 18.453 1 47.81 471 GLN B C 1
ATOM 7482 O O . GLN B 1 471 ? 25.594 12.773 18.812 1 47.81 471 GLN B O 1
ATOM 7487 N N . GLN B 1 472 ? 27.766 12.461 19.062 1 48.44 472 GLN B N 1
ATOM 7488 C CA . GLN B 1 472 ? 27.797 13.492 20.094 1 48.44 472 GLN B CA 1
ATOM 7489 C C . GLN B 1 472 ? 27.312 14.836 19.562 1 48.44 472 GLN B C 1
ATOM 7491 O O . GLN B 1 472 ? 26.609 15.57 20.25 1 48.44 472 GLN B O 1
ATOM 7496 N N . GLN B 1 473 ? 27.625 15.141 18.375 1 50.12 473 GLN B N 1
ATOM 7497 C CA . GLN B 1 473 ? 27.188 16.391 17.766 1 50.12 473 GLN B CA 1
ATOM 7498 C C . GLN B 1 473 ? 25.688 16.391 17.5 1 50.12 473 GLN B C 1
ATOM 7500 O O . GLN B 1 473 ? 25.016 17.406 17.672 1 50.12 473 GLN B O 1
ATOM 7505 N N . LEU B 1 474 ? 25.266 15.234 17.031 1 51.97 474 LEU B N 1
ATOM 7506 C CA . LEU B 1 474 ? 23.844 15.164 16.766 1 51.97 474 LEU B CA 1
ATOM 7507 C C . LEU B 1 474 ? 23.047 15.211 18.062 1 51.97 474 LEU B C 1
ATOM 7509 O O . LEU B 1 474 ? 21.984 15.836 18.125 1 51.97 474 LEU B O 1
ATOM 7513 N N . ASP B 1 475 ? 23.516 14.438 19.125 1 51 475 ASP B N 1
ATOM 7514 C CA . ASP B 1 475 ? 22.875 14.422 20.438 1 51 475 ASP B CA 1
ATOM 7515 C C . ASP B 1 475 ? 22.859 15.82 21.062 1 51 475 ASP B C 1
ATOM 7517 O O . ASP B 1 475 ? 21.859 16.234 21.641 1 51 475 ASP B O 1
ATOM 7521 N N . LYS B 1 476 ? 24.078 16.375 21.094 1 51 476 LYS B N 1
ATOM 7522 C CA . LYS B 1 476 ? 24.234 17.719 21.609 1 51 476 LYS B CA 1
ATOM 7523 C C . LYS B 1 476 ? 23.391 18.719 20.812 1 51 476 LYS B C 1
ATOM 7525 O O . LYS B 1 476 ? 22.891 19.703 21.359 1 51 476 LYS B O 1
ATOM 7530 N N . ALA B 1 477 ? 23.188 18.344 19.594 1 54.81 477 ALA B N 1
ATOM 7531 C CA . ALA B 1 477 ? 22.594 19.281 18.641 1 54.81 477 ALA B CA 1
ATOM 7532 C C . ALA B 1 477 ? 21.078 19.359 18.844 1 54.81 477 ALA B C 1
ATOM 7534 O O . ALA B 1 477 ? 20.484 20.422 18.656 1 54.81 477 ALA B O 1
ATOM 7535 N N . ALA B 1 478 ? 20.422 18.234 19.328 1 72.38 478 ALA B N 1
ATOM 7536 C CA . ALA B 1 478 ? 18.984 18.5 19.281 1 72.38 478 ALA B CA 1
ATOM 7537 C C . ALA B 1 478 ? 18.547 19.344 20.484 1 72.38 478 ALA B C 1
ATOM 7539 O O . ALA B 1 478 ? 17.609 20.141 20.391 1 72.38 478 ALA B O 1
ATOM 7540 N N . GLY B 1 479 ? 19.234 19.438 21.562 1 82 479 GLY B N 1
ATOM 7541 C CA . GLY B 1 479 ? 18.953 20.234 22.734 1 82 479 GLY B CA 1
ATOM 7542 C C . GLY B 1 479 ? 17.547 20.016 23.297 1 82 479 GLY B C 1
ATOM 7543 O O . GLY B 1 479 ? 16.828 19.141 22.828 1 82 479 GLY B O 1
ATOM 7544 N N . PRO B 1 480 ? 17.203 20.797 24.359 1 91.19 480 PRO B N 1
ATOM 7545 C CA . PRO B 1 480 ? 15.859 20.688 24.922 1 91.19 480 PRO B CA 1
ATOM 7546 C C . PRO B 1 480 ? 14.773 21.234 24 1 91.19 480 PRO B C 1
ATOM 7548 O O . PRO B 1 480 ? 15 22.203 23.281 1 91.19 480 PRO B O 1
ATOM 7551 N N . CYS B 1 481 ? 13.672 20.609 24 1 95.19 481 CYS B N 1
ATOM 7552 C CA . CYS B 1 481 ? 12.5 21.047 23.234 1 95.19 481 CYS B CA 1
ATOM 7553 C C . CYS B 1 481 ? 11.336 21.375 24.172 1 95.19 481 CYS B C 1
ATOM 7555 O O . CYS B 1 481 ? 10.781 20.469 24.812 1 95.19 481 CYS B O 1
ATOM 7557 N N . PRO B 1 482 ? 10.945 22.594 24.25 1 97.06 482 PRO B N 1
ATOM 7558 C CA . PRO B 1 482 ? 9.93 22.984 25.234 1 97.06 482 PRO B CA 1
ATOM 7559 C C . PRO B 1 482 ? 8.5 22.781 24.719 1 97.06 482 PRO B C 1
ATOM 7561 O O . PRO B 1 482 ? 7.543 23.203 25.375 1 97.06 482 PRO B O 1
ATOM 7564 N N . TYR B 1 483 ? 8.359 22.203 23.578 1 97.5 483 TYR B N 1
ATOM 7565 C CA . TYR B 1 483 ? 7.059 22.141 22.922 1 97.5 483 TYR B CA 1
ATOM 7566 C C . TYR B 1 483 ? 6.41 20.781 23.125 1 97.5 483 TYR B C 1
ATOM 7568 O O . TYR B 1 483 ? 7.102 19.766 23.297 1 97.5 483 TYR B O 1
ATOM 7576 N N . PHE B 1 484 ? 5.055 20.719 23.125 1 97.12 484 PHE B N 1
ATOM 7577 C CA . PHE B 1 484 ? 4.281 19.5 22.984 1 97.12 484 PHE B CA 1
ATOM 7578 C C . PHE B 1 484 ? 3.002 19.75 22.203 1 97.12 484 PHE B C 1
ATOM 7580 O O . PHE B 1 484 ? 2.545 20.891 22.094 1 97.12 484 PHE B O 1
ATOM 7587 N N . ARG B 1 485 ? 2.484 18.719 21.562 1 96.94 485 ARG B N 1
ATOM 7588 C CA . ARG B 1 485 ? 1.284 18.781 20.734 1 96.94 485 ARG B CA 1
ATOM 7589 C C . ARG B 1 485 ? 0.11 18.094 21.422 1 96.94 485 ARG B C 1
ATOM 7591 O O . ARG B 1 485 ? 0.242 16.969 21.906 1 96.94 485 ARG B O 1
ATOM 7598 N N . VAL B 1 486 ? -1.002 18.781 21.469 1 96.81 486 VAL B N 1
ATOM 7599 C CA . VAL B 1 486 ? -2.254 18.203 21.953 1 96.81 486 VAL B CA 1
ATOM 7600 C C . VAL B 1 486 ? -3.184 17.906 20.781 1 96.81 486 VAL B C 1
ATOM 7602 O O . VAL B 1 486 ? -3.432 18.781 19.938 1 96.81 486 VAL B O 1
ATOM 7605 N N . SER B 1 487 ? -3.635 16.719 20.688 1 95.69 487 SER B N 1
ATOM 7606 C CA . SER B 1 487 ? -4.703 16.375 19.75 1 95.69 487 SER B CA 1
ATOM 7607 C C . SER B 1 487 ? -6.074 16.5 20.406 1 95.69 487 SER B C 1
ATOM 7609 O O . SER B 1 487 ? -6.48 15.633 21.188 1 95.69 487 SER B O 1
ATOM 7611 N N . PHE B 1 488 ? -6.832 17.453 20.062 1 95.12 488 PHE B N 1
ATOM 7612 C CA . PHE B 1 488 ? -8.086 17.719 20.766 1 95.12 488 PHE B CA 1
ATOM 7613 C C . PHE B 1 488 ? -9.242 16.969 20.109 1 95.12 488 PHE B C 1
ATOM 7615 O O . PHE B 1 488 ? -10.305 16.828 20.703 1 95.12 488 PHE B O 1
ATOM 7622 N N . ALA B 1 489 ? -9 16.562 18.922 1 86.94 489 ALA B N 1
ATOM 7623 C CA . ALA B 1 489 ? -10.078 15.984 18.125 1 86.94 489 ALA B CA 1
ATOM 7624 C C . ALA B 1 489 ? -10.445 14.586 18.625 1 86.94 489 ALA B C 1
ATOM 7626 O O . ALA B 1 489 ? -11.578 14.125 18.438 1 86.94 489 ALA B O 1
ATOM 7627 N N . SER B 1 490 ? -9.555 13.922 19.203 1 80.81 490 SER B N 1
ATOM 7628 C CA . SER B 1 490 ? -9.766 12.531 19.578 1 80.81 490 SER B CA 1
ATOM 7629 C C . SER B 1 490 ? -10.359 12.422 20.984 1 80.81 490 SER B C 1
ATOM 7631 O O . SER B 1 490 ? -10.648 11.32 21.469 1 80.81 490 SER B O 1
ATOM 7633 N N . VAL B 1 491 ? -10.547 13.508 21.656 1 87.81 491 VAL B N 1
ATOM 7634 C CA . VAL B 1 491 ? -11.039 13.492 23.031 1 87.81 491 VAL B CA 1
ATOM 7635 C C . VAL B 1 491 ? -12.562 13.375 23.047 1 87.81 491 VAL B C 1
ATOM 7637 O O . VAL B 1 491 ? -13.242 14.008 22.234 1 87.81 491 VAL B O 1
ATOM 7640 N N . ALA B 1 492 ? -13.039 12.641 23.891 1 81.12 492 ALA B N 1
ATOM 7641 C CA . ALA B 1 492 ? -14.422 12.172 23.844 1 81.12 492 ALA B CA 1
ATOM 7642 C C . ALA B 1 492 ? -15.391 13.305 24.188 1 81.12 492 ALA B C 1
ATOM 7644 O O . ALA B 1 492 ? -16.516 13.352 23.672 1 81.12 492 ALA B O 1
ATOM 7645 N N . SER B 1 493 ? -15 14.195 25.188 1 89 493 SER B N 1
ATOM 7646 C CA . SER B 1 493 ? -15.93 15.227 25.625 1 89 493 SER B CA 1
ATOM 7647 C C . SER B 1 493 ? -15.188 16.469 26.109 1 89 493 SER B C 1
ATOM 7649 O O . SER B 1 493 ? -13.977 16.422 26.359 1 89 493 SER B O 1
ATOM 7651 N N . ASP B 1 494 ? -15.969 17.5 26.203 1 92.19 494 ASP B N 1
ATOM 7652 C CA . ASP B 1 494 ? -15.414 18.75 26.75 1 92.19 494 ASP B CA 1
ATOM 7653 C C . ASP B 1 494 ? -14.938 18.547 28.188 1 92.19 494 ASP B C 1
ATOM 7655 O O . ASP B 1 494 ? -13.938 19.141 28.609 1 92.19 494 ASP B O 1
ATOM 7659 N N . ALA B 1 495 ? -15.68 17.75 28.875 1 94.12 495 ALA B N 1
ATOM 7660 C CA . ALA B 1 495 ? -15.289 17.438 30.25 1 94.12 495 ALA B CA 1
ATOM 7661 C C . ALA B 1 495 ? -13.945 16.719 30.297 1 94.12 495 ALA B C 1
ATOM 7663 O O . ALA B 1 495 ? -13.109 17 31.156 1 94.12 495 ALA B O 1
ATOM 7664 N N . ASP B 1 496 ? -13.773 15.82 29.375 1 93.75 496 ASP B N 1
ATOM 7665 C CA . ASP B 1 496 ? -12.5 15.109 29.281 1 93.75 496 ASP B CA 1
ATOM 7666 C C . ASP B 1 496 ? -11.367 16.047 28.906 1 93.75 496 ASP B C 1
ATOM 7668 O O . ASP B 1 496 ? -10.234 15.891 29.375 1 93.75 496 ASP B O 1
ATOM 7672 N N . LEU B 1 497 ? -11.664 17.016 28.094 1 95.19 497 LEU B N 1
ATOM 7673 C CA . LEU B 1 497 ? -10.656 18 27.719 1 95.19 497 LEU B CA 1
ATOM 7674 C C . LEU B 1 497 ? -10.234 18.828 28.922 1 95.19 497 LEU B C 1
ATOM 7676 O O . LEU B 1 497 ? -9.039 19.047 29.141 1 95.19 497 LEU B O 1
ATOM 7680 N N . GLN B 1 498 ? -11.227 19.234 29.688 1 96.69 498 GLN B N 1
ATOM 7681 C CA . GLN B 1 498 ? -10.93 20 30.891 1 96.69 498 GLN B CA 1
ATOM 7682 C C . GLN B 1 498 ? -10.086 19.188 31.875 1 96.69 498 GLN B C 1
ATOM 7684 O O . GLN B 1 498 ? -9.078 19.672 32.375 1 96.69 498 GLN B O 1
ATOM 7689 N N . GLU B 1 499 ? -10.523 18 32.062 1 97.19 499 GLU B N 1
ATOM 7690 C CA . GLU B 1 499 ? -9.789 17.109 32.969 1 97.19 499 GLU B CA 1
ATOM 7691 C C . GLU B 1 499 ? -8.383 16.828 32.438 1 97.19 499 GLU B C 1
ATOM 7693 O O . GLU B 1 499 ? -7.422 16.797 33.219 1 97.19 499 GLU B O 1
ATOM 7698 N N . GLY B 1 500 ? -8.328 16.562 31.172 1 97.25 500 GLY B N 1
ATOM 7699 C CA . GLY B 1 500 ? -7.035 16.312 30.562 1 97.25 500 GLY B CA 1
ATOM 7700 C C . GLY B 1 500 ? -6.055 17.453 30.766 1 97.25 500 GLY B C 1
ATOM 7701 O O . GLY B 1 500 ? -4.895 17.219 31.109 1 97.25 500 GLY B O 1
ATOM 7702 N N . PHE B 1 501 ? -6.496 18.641 30.578 1 98.12 501 PHE B N 1
ATOM 7703 C CA . PHE B 1 501 ? -5.629 19.797 30.75 1 98.12 501 PHE B CA 1
ATOM 7704 C C . PHE B 1 501 ? -5.289 20.016 32.219 1 98.12 501 PHE B C 1
ATOM 7706 O O . PHE B 1 501 ? -4.191 20.469 32.531 1 98.12 501 PHE B O 1
ATOM 7713 N N . ALA B 1 502 ? -6.238 19.719 33.062 1 98.25 502 ALA B N 1
ATOM 7714 C CA . ALA B 1 502 ? -5.945 19.781 34.5 1 98.25 502 ALA B CA 1
ATOM 7715 C C . ALA B 1 502 ? -4.816 18.828 34.875 1 98.25 502 ALA B C 1
ATOM 7717 O O . ALA B 1 502 ? -3.92 19.188 35.656 1 98.25 502 ALA B O 1
ATOM 7718 N N . ARG B 1 503 ? -4.891 17.688 34.406 1 98 503 ARG B N 1
ATOM 7719 C CA . ARG B 1 503 ? -3.855 16.688 34.625 1 98 503 ARG B CA 1
ATOM 7720 C C . ARG B 1 503 ? -2.535 17.094 34 1 98 503 ARG B C 1
ATOM 7722 O O . ARG B 1 503 ? -1.467 16.906 34.562 1 98 503 ARG B O 1
ATOM 7729 N N . LEU B 1 504 ? -2.674 17.625 32.812 1 97.81 504 LEU B N 1
ATOM 7730 C CA . LEU B 1 504 ? -1.49 18.078 32.094 1 97.81 504 LEU B CA 1
ATOM 7731 C C . LEU B 1 504 ? -0.768 19.172 32.875 1 97.81 504 LEU B C 1
ATOM 7733 O O . LEU B 1 504 ? 0.463 19.25 32.875 1 97.81 504 LEU B O 1
ATOM 7737 N N . ARG B 1 505 ? -1.542 20.016 33.5 1 98.38 505 ARG B N 1
ATOM 7738 C CA . ARG B 1 505 ? -0.933 21.078 34.312 1 98.38 505 ARG B CA 1
ATOM 7739 C C . ARG B 1 505 ? 0.044 20.5 35.312 1 98.38 505 ARG B C 1
ATOM 7741 O O . ARG B 1 505 ? 1.163 20.984 35.469 1 98.38 505 ARG B O 1
ATOM 7748 N N . ARG B 1 506 ? -0.338 19.438 36 1 98.06 506 ARG B N 1
ATOM 7749 C CA . ARG B 1 506 ? 0.509 18.812 37 1 98.06 506 ARG B CA 1
ATOM 7750 C C . ARG B 1 506 ? 1.796 18.281 36.375 1 98.06 506 ARG B C 1
ATOM 7752 O O . ARG B 1 506 ? 2.879 18.453 36.969 1 98.06 506 ARG B O 1
ATOM 7759 N N . ALA B 1 507 ? 1.662 17.703 35.281 1 97.56 507 ALA B N 1
ATOM 7760 C CA . ALA B 1 507 ? 2.822 17.156 34.562 1 97.56 507 ALA B CA 1
ATOM 7761 C C . ALA B 1 507 ? 3.746 18.266 34.094 1 97.56 507 ALA B C 1
ATOM 7763 O O . ALA B 1 507 ? 4.973 18.141 34.156 1 97.56 507 ALA B O 1
ATOM 7764 N N . VAL B 1 508 ? 3.184 19.328 33.531 1 98.06 508 VAL B N 1
ATOM 7765 C CA . VAL B 1 508 ? 3.951 20.453 33 1 98.06 508 VAL B CA 1
ATOM 7766 C C . VAL B 1 508 ? 4.727 21.125 34.125 1 98.06 508 VAL B C 1
ATOM 7768 O O . VAL B 1 508 ? 5.891 21.5 33.969 1 98.06 508 VAL B O 1
ATOM 7771 N N . LEU B 1 509 ? 4.086 21.25 35.281 1 97.5 509 LEU B N 1
ATOM 7772 C CA . LEU B 1 509 ? 4.754 21.844 36.438 1 97.5 509 LEU B CA 1
ATOM 7773 C C . LEU B 1 509 ? 5.965 21.016 36.844 1 97.5 509 LEU B C 1
ATOM 7775 O O . LEU B 1 509 ? 6.988 21.562 37.25 1 97.5 509 LEU B O 1
ATOM 7779 N N . ARG B 1 510 ? 5.828 19.75 36.719 1 95.94 510 ARG B N 1
ATOM 7780 C CA . ARG B 1 510 ? 6.949 18.875 37.031 1 95.94 510 ARG B CA 1
ATOM 7781 C C . ARG B 1 510 ? 8.078 19.047 36 1 95.94 510 ARG B C 1
ATOM 7783 O O . ARG B 1 510 ? 9.258 18.969 36.375 1 95.94 510 ARG B O 1
ATOM 7790 N N . CYS B 1 511 ? 7.766 19.188 34.75 1 95.12 511 CYS B N 1
ATOM 7791 C CA . CYS B 1 511 ? 8.781 19.453 33.75 1 95.12 511 CYS B CA 1
ATOM 7792 C C . CYS B 1 511 ? 9.547 20.734 34.062 1 95.12 511 CYS B C 1
ATOM 7794 O O . CYS B 1 511 ? 10.773 20.781 33.938 1 95.12 511 CYS B O 1
ATOM 7796 N N . GLN B 1 512 ? 8.852 21.766 34.5 1 95.12 512 GLN B N 1
ATOM 7797 C CA . GLN B 1 512 ? 9.484 23.031 34.875 1 95.12 512 GLN B CA 1
ATOM 7798 C C . GLN B 1 512 ? 10.398 22.844 36.094 1 95.12 512 GLN B C 1
ATOM 7800 O O . GLN B 1 512 ? 11.492 23.422 36.125 1 95.12 512 GLN B O 1
ATOM 7805 N N . ALA B 1 513 ? 9.938 22.062 36.969 1 94.19 513 ALA B N 1
ATOM 7806 C CA . ALA B 1 513 ? 10.727 21.797 38.156 1 94.19 513 ALA B CA 1
ATOM 7807 C C . ALA B 1 513 ? 12.023 21.078 37.812 1 94.19 513 ALA B C 1
ATOM 7809 O O . ALA B 1 513 ? 13.07 21.328 38.406 1 94.19 513 ALA B O 1
ATOM 7810 N N . LEU B 1 514 ? 11.945 20.125 36.938 1 91.19 514 LEU B N 1
ATOM 7811 C CA . LEU B 1 514 ? 13.125 19.391 36.5 1 91.19 514 LEU B CA 1
ATOM 7812 C C . LEU B 1 514 ? 14.148 20.328 35.844 1 91.19 514 LEU B C 1
ATOM 7814 O O . LEU B 1 514 ? 15.352 20.156 36.062 1 91.19 514 LEU B O 1
ATOM 7818 N N . ALA B 1 515 ? 13.703 21.234 35 1 88.69 515 ALA B N 1
ATOM 7819 C CA . ALA B 1 515 ? 14.594 22.203 34.375 1 88.69 515 ALA B CA 1
ATOM 7820 C C . ALA B 1 515 ? 15.242 23.109 35.406 1 88.69 515 ALA B C 1
ATOM 7822 O O . ALA B 1 515 ? 16.422 23.453 35.312 1 88.69 515 ALA B O 1
ATOM 7823 N N . ALA B 1 516 ? 14.508 23.547 36.406 1 87.62 516 ALA B N 1
ATOM 7824 C CA . ALA B 1 516 ? 15.008 24.422 37.469 1 87.62 516 ALA B CA 1
ATOM 7825 C C . ALA B 1 516 ? 16.062 23.703 38.312 1 87.62 516 ALA B C 1
ATOM 7827 O O . ALA B 1 516 ? 17.031 24.328 38.719 1 87.62 516 ALA B O 1
ATOM 7828 N N . ASN B 1 517 ? 15.828 22.391 38.5 1 82.94 517 ASN B N 1
ATOM 7829 C CA . ASN B 1 517 ? 16.781 21.609 39.281 1 82.94 517 ASN B CA 1
ATOM 7830 C C . ASN B 1 517 ? 18.047 21.328 38.5 1 82.94 517 ASN B C 1
ATOM 7832 O O . ASN B 1 517 ? 19.141 21.219 39.062 1 82.94 517 ASN B O 1
ATOM 7836 N N . GLY B 1 518 ? 17.875 20.891 37.188 1 70.81 518 GLY B N 1
ATOM 7837 C CA . GLY B 1 518 ? 19.047 20.672 36.344 1 70.81 518 GLY B CA 1
ATOM 7838 C C . GLY B 1 518 ? 19.906 21.906 36.188 1 70.81 518 GLY B C 1
ATOM 7839 O O . GLY B 1 518 ? 21.125 21.828 36.125 1 70.81 518 GLY B O 1
ATOM 7840 N N . ALA B 1 519 ? 19.266 23.109 36.062 1 57.47 519 ALA B N 1
ATOM 7841 C CA . ALA B 1 519 ? 19.938 24.391 36 1 57.47 519 ALA B CA 1
ATOM 7842 C C . ALA B 1 519 ? 20.656 24.719 37.281 1 57.47 519 ALA B C 1
ATOM 7844 O O . ALA B 1 519 ? 21.703 25.375 37.281 1 57.47 519 ALA B O 1
ATOM 7845 N N . ALA B 1 520 ? 20.172 24.188 38.344 1 54.44 520 ALA B N 1
ATOM 7846 C CA . ALA B 1 520 ? 20.781 24.391 39.656 1 54.44 520 ALA B CA 1
ATOM 7847 C C . ALA B 1 520 ? 22 23.5 39.844 1 54.44 520 ALA B C 1
ATOM 7849 O O . ALA B 1 520 ? 22.922 23.844 40.594 1 54.44 520 ALA B O 1
ATOM 7850 N N . GLN B 1 521 ? 22.109 22.406 39.062 1 45.22 521 GLN B N 1
ATOM 7851 C CA . GLN B 1 521 ? 23.328 21.609 39.125 1 45.22 521 GLN B CA 1
ATOM 7852 C C . GLN B 1 521 ? 24.375 22.125 38.156 1 45.22 521 GLN B C 1
ATOM 7854 O O . GLN B 1 521 ? 25.578 22.062 38.438 1 45.22 521 GLN B O 1
#

Sequence (1042 aa):
MEEAHGDSSKFVDWEQRWSREARRKQMPTLQSIVSKYQGAPGIIGMHGGLPPADAFPFSAFKCSLQSSSNDAAAAAAAAAAGSLSISDPPLVSAAQQYNMHAKGYPPLQSWARDIVCELHQPATLKPHPQNSSSSSNNTGTAQQQQQQQQLIGLDVAITPGASAALDAIARVLLNPGDAVLLEEFTYNHHAEAHLLPMGCELLPVPMDSAGLLPAALDAMLTQRSSAGLALPRLLYCIPTGQNPTGAVMGPERMRQVYELARKWDLIILEDDAYFWLQYPQGPEAVPGLNLRPGFLSIDVDGRVIRVDTLAKLLGPGFRLGWVAGPPALVNKVALYIAAISVGASSLSQVMIHQLLLQWGRPGLEAYVVQLQQRYARSAAAAEAAAAAHLADIAEWQPIRAGMFMWVKIKGEGVDASPLMELGAAEKVMVVTGNLSSVAHLQATAHAQQQQAQDQQQQPEQQGSHMQQQQQQQLDKAAGPCPYFRVSFASVASDADLQEGFARLRRAVLRCQALAANGAAQMEEAHGDSSKFVDWEQRWSREARRKQMPTLQSIVSKYQGAPGIIGMHGGLPPADAFPFSAFKCSLQSSSNDAAAAAAAAAAGSLSISDPPLVSAAQQYNMHAKGYPPLQSWARDIVCELHQPATLKPHPQNSSSSSNNTGTAQQQQQQQQLIGLDVAITPGASAALDAIARVLLNPGDAVLLEEFTYNHHAEAHLLPMGCELLPVPMDSAGLLPAALDAMLTQRSSAGLALPRLLYCIPTGQNPTGAVMGPERMRQVYELARKWDLIILEDDAYFWLQYPQGPEAVPGLNLRPGFLSIDVDGRVIRVDTLAKLLGPGFRLGWVAGPPALVNKVALYIAAISVGASSLSQVMIHQLLLQWGRPGLEAYVVQLQQRYARSAAAAEAAAAAHLADIAEWQPIRAGMFMWVKIKGEGVDASPLMELGAAEKVMVVTGNLSSVAHLQATAHAQQQQAQDQQQQPEQQGSHMQQQQQQQLDKAAGPCPYFRVSFASVASDADLQEGFARLRRAVLRCQALAANGAAQ

Foldseek 3Di:
DPQPFDEQVLFDPVVVQFDPVLVVFDFDPLLVVCLVPPPPPPDDDPRDPWDDLVPDDDQWDKAFADQDPDPPDPPLSVLSGDMFIGRPRVLVSLLRTFQSDLQGDVLLQVVVVVLCCVQQVFLLQDFHQHPPPPPPDDDDDPPVPVRPRDRLDKGKGKFLFLLLLLQLLCNGRDAAAAEEEEAQFADLCSLQVHAVVRNYHYDHAYADLQTGDLVSVLVVQVVCVVVVHDGHAEYEFEQALGVFALHHHDPVNLVSNVVVCSVNVHAYEYEHAFQLQFAQPFLVDRCQSNTDHHNSNSDNRQRYKYKYGCCLVPRSVLSIIMIMTRPVSRVSSSSSRCVPPSGGNSNSSSRVSSSCVSSDSSSSSVSSSSSNSLQRVLQVLLVVLCCVQPVVFKDWDRNGTDFKTKIFGDDPQFACVCCQVLLVVLPAHWAGRLSRRSLSSVLVSLVVVVVVVCVVDDPDDDPCVVSVVVSVCSVVPVGGGRMIMDGRNVQDDSVSSNSNSNSSSVSSVVSNVVRVVVVVD/DPADFFEQVLFDPLVVQFDPVLVVFDFDPLLVVCLVPPPPPPDDDPRDPWDDLVPDDDQWDKAFADQDPDPPDPPLSVLRGDMFIGRPRVLVSLLRTFQSDLQGDVLLQVVVVVLCCVQQVFLLQDFHQHPPDPPPPDDDDPPVPVRPRDRLDKGKGKFLFLLLLLQLLCNGRDAAAAEEEEAQFADLCSLQVHAVVRNYHYDHAYADLQTGDLVSVLVVQVVCVVVVHDGHAEYEFEQALGVFALHHHDPVNLVSNVVVCSVNVHAYEYEHAFQLQFAQPFLVDRCQSNTDHHNSNSDNRQRYKYKYGCCLVPRSVLSIIMIMTRPVSRVSSSSSRCVPPSGGNSNSSSRVSSSCVSSDSSSSSVSSSSSNSLQRVLQVLLVVLCCVQPVVFKDWDRNGTDFKTKIFGDDPQFACVCCQVLLVVLPAHWAGRLSRRSLSSVLVSLVVVVVVVCVVDDPDDDPCVVSVVVSVCSVVPVGGGRMIMDGRNPQDDSVSSNSNSNSSSVSSVVSNVVSVVVVVD

Nearest PDB structures (foldseek):
  4ge4-assembly1_A  TM=9.158E-01  e=1.036E-37  Homo sapiens
  3dc1-assembly1_B  TM=9.170E-01  e=7.422E-36  Homo sapiens
  2xh1-assembly1_B  TM=9.155E-01  e=6.011E-36  Homo sapiens
  4gdy-assembly1_B  TM=8.796E-01  e=1.986E-36  Homo sapiens
  6t8p-assembly1_B  TM=9.035E-01  e=1.500E-34  Homo sapiens

Radius of gyration: 30.17 Å; Cα contacts (8 Å, |Δi|>4): 2178; chains: 2; bounding box: 73×81×85 Å

Secondary structure (DSSP, 8-state):
-------GGGS--GGGT--HHHHH----HHHHHHHHHTT-TT-EE-------GGGSSEEEEEEEEPP----S-HHHHHHHSSEEEE--HHHHHHHHS---STT--HHHHHHHHHHHHHHH--GGGS-B---------------------B----EEEEESSHHHHHHHHHHHH--TT-EEEEESB--HHIIIIIIHHHTPEEEEEPEETTEE-HHHHHHHHHHHHHTTPPPP-EEEE--SS-TTT-----HHHHHHHHHHHHHHTPEEEEE-TTTT-B-TT-TTS--TT-PPP-GGGG-SSS-EEEEEESTTTT-GGG--EEEEE-HHHHHHHHHHHHHHHSSS-HHHHHHHHHHHHHHHHHHHHHHHHHHHHHHHHHHHHHHHHHHHHTTTTEEEPPP-BSSEEEEEE-STT---TTHHHHHHHTTEE-EEGGGGBHHHHHHHHHHHHHHHHHHHS-S--STHHHHHHHHHHHHHHH----EEEEE-TT-S-HHHHHHHHHHHHHHHHHHHHHHHHHHH-/-------GGGS--GGGT--HHHHH----HHHHHHHHHTT-TT-EE-------GGGSSEEEEEEEEPP----S-HHHHHHHSSEEEE--HHHHHHHHS---STT--HHHHHHHHHHHHHHH--GGGS-B---------------------B----EEEEESSHHHHHHHHHHHH--TT-EEEEESB--HHIIIIIIHHHTPEEEEEPEETTEE-HHHHHHHHHHHHHTTPPPP-EEEE--SS-TTT-----HHHHHHHHHHHHHHTPEEEEE-TTTT-B-TT-TTS--TT-PPP-GGGG-SSS-EEEEEESTTTT-GGG--EEEEE-HHHHHHHHHHHHHHHSSS-HHHHHHHHHHHHHHHHHHHHHHHHHHHHHHHHHHHHHHHHHHHHTTTTEEEPPP-BSSEEEEEE-STT---TTHHHHHHHTTEE-EEGGGGBHHHHHHHHHHHHHHHHHHHS-S-SSTHHHHHHHHHHHHHHH----EEEEE-TT-S-HHHHHHHHHHHHHHHHHHHHHHHHHHH-

Solvent-accessible surface area (backbone atoms only — not comparable to full-atom values): 52077 Å² total; per-residue (Å²): 126,85,74,79,74,30,51,64,89,58,39,60,63,65,87,77,46,52,10,72,42,39,69,51,52,56,78,39,64,67,57,52,50,38,53,68,43,60,84,34,86,81,42,43,52,21,44,47,93,45,75,38,70,86,58,33,57,59,49,27,42,32,34,33,33,40,68,74,85,76,80,76,71,62,70,46,46,47,56,48,30,52,69,51,76,43,57,54,62,72,59,35,41,47,22,36,28,66,46,70,38,57,37,25,56,61,72,43,28,50,50,51,43,50,53,48,44,70,54,30,52,42,34,20,70,41,79,22,62,46,72,70,76,67,83,65,83,72,82,72,80,76,65,76,70,70,65,68,53,59,59,67,38,73,30,52,22,40,24,34,14,42,48,28,46,54,42,34,49,46,47,35,50,44,49,69,63,39,41,34,35,31,36,30,58,28,55,39,56,58,46,45,44,43,41,48,22,52,42,39,40,78,44,60,28,52,57,57,78,49,34,64,37,51,69,52,46,52,50,52,52,50,52,38,54,72,70,70,46,86,75,46,48,40,35,46,44,44,51,32,22,15,50,50,57,18,19,48,46,47,71,69,59,48,51,49,43,52,51,48,26,64,73,65,61,33,32,39,38,39,46,33,56,26,57,74,31,46,17,80,66,32,46,89,47,54,53,42,74,68,54,85,56,62,68,49,33,70,22,45,36,52,40,38,36,37,35,32,38,35,34,72,67,46,26,39,3,46,25,38,21,32,41,37,23,32,44,72,59,36,53,55,38,21,48,47,40,30,45,34,36,46,36,36,36,20,38,42,46,47,53,52,38,52,51,49,60,69,27,38,70,63,20,46,33,47,50,41,34,52,50,20,29,53,46,24,46,38,45,51,48,44,52,51,25,40,55,73,49,31,52,91,52,33,50,68,67,86,70,34,23,36,52,31,41,30,36,35,49,59,66,79,76,26,35,28,67,60,38,56,59,42,16,50,74,54,30,21,38,51,38,38,34,48,70,25,20,44,55,37,47,52,28,50,51,52,52,51,50,50,50,52,48,53,69,68,45,72,89,68,85,77,74,56,55,63,55,44,51,51,44,51,47,32,57,64,58,40,60,70,35,33,27,33,30,38,16,48,49,44,44,90,41,68,66,51,42,40,50,34,33,50,38,42,34,58,27,50,54,49,35,45,48,49,26,56,53,59,73,69,105,126,86,75,81,74,30,52,63,89,58,39,60,62,65,87,77,46,50,11,73,43,38,68,51,52,54,80,38,63,67,58,52,51,36,53,68,43,60,84,36,84,82,42,43,51,21,44,46,94,45,76,39,70,87,60,33,57,58,50,27,42,34,34,32,34,40,66,76,84,78,79,75,72,62,70,44,48,48,56,48,31,52,70,49,76,44,58,55,62,71,58,35,41,46,20,38,27,66,45,71,37,57,36,26,57,63,72,43,28,51,49,51,43,50,52,48,44,71,54,31,51,41,33,20,69,40,81,21,61,47,72,71,78,68,85,66,86,72,83,72,80,77,67,76,71,71,63,67,54,58,60,67,39,74,31,53,21,40,24,34,14,41,48,30,47,53,43,32,48,46,48,34,50,45,47,69,64,40,42,34,37,31,36,30,58,29,54,40,57,58,47,45,44,43,40,48,21,53,42,39,40,78,43,59,28,52,57,58,79,49,35,63,37,52,70,50,46,52,51,52,52,50,51,38,54,73,70,69,46,85,76,46,49,40,35,46,45,42,51,32,21,15,51,49,58,17,18,50,46,48,72,68,58,48,49,49,41,50,51,48,26,61,73,64,62,33,31,38,38,39,45,33,57,27,57,73,32,46,15,81,67,33,47,89,46,54,54,43,75,70,55,83,55,63,68,51,33,70,23,46,37,52,39,41,37,37,34,32,37,35,34,72,66,45,25,39,2,46,24,37,20,31,40,38,24,31,44,73,59,36,52,54,36,21,49,48,41,29,45,35,36,46,34,36,38,19,38,43,49,48,54,51,38,53,50,49,61,68,26,39,70,65,18,46,33,46,50,39,34,53,50,21,29,52,47,24,45,40,46,51,48,46,52,50,26,39,56,73,49,31,53,91,52,33,50,65,66,87,69,34,23,34,51,32,40,31,35,35,50,58,67,80,76,24,36,29,65,60,39,56,58,43,16,50,75,54,31,21,39,50,36,39,34,49,69,24,21,45,56,37,49,51,28,51,52,52,51,51,50,50,51,52,47,53,70,67,42,72,89,69,88,75,74,55,56,63,54,44,50,52,43,48,47,31,57,64,59,40,59,69,35,32,28,33,29,38,16,49,50,44,44,91,41,69,66,52,44,41,50,34,32,51,36,42,35,58,26,51,53,48,34,46,49,50,28,55,52,59,71,69,102